Protein AF-X6M234-F1 (afdb_monomer_lite)

Organism: Reticulomyxa filosa (NCBI:txid46433)

Sequence (1064 aa):
NNNNNNNNNNNNNGEMLGEELMILQQQLEQQKEKCACVQQELAKERSRLEQVKWETSLNEQNLRNDVSLRDTKLEHLQSHVQQKEKETQELKEHLRSTEAKLGEAKAKYESLSQVNARVEVQLKHCEVQNESLQHCVEEQKMEIKSLRESIDTWKNKHETTAAHKYRASAQEELVRSLKTRNASLESKVEELQDKVATFKAEVARMQAEKDTLDDRFETLSQSTQSKLTQIERLQDMVNESHQRESSLQLKLNNAQMEMEKLRLLSTQWQDKCALLEHEWKESETKGQVLQRQINDSLKEKLLSTAKLDRWKLASATNKDKSKDKDKSEGQEMVISSQDLGRLKEQIQLLQNEKLGHEQELHRQREEIFSLIQQLSQKEMQQQQQQQQQQQQEEKEKEALKQQDAHRSSMLLPQKSHAVAAQIEELESEKLKLEKEKVKLAQDHTEMELKTEELKQQYQQLKKELSNVKTEKSKWEERSTRLKQESLKISDKVFESQQHIEQELTALRAEKNTIAQQLEDKTYELEEVKGNLERCEQESLSWKDKFEKARQQYEFENGQHDNTLRKFHELKSFSEDLKNKFDELTRLNALLQQELSKFGHTSSSLPLPLPLSSLSSLSSSTTTAMTTIAAATATTPLPLHSNNDREYSNKSASNSMGPTYFDFVNMKTQLERKVDTLQQEIQQIETEKQKLIQAMEQYKATNAELKGQCMQLKYSLSCLQSSDGAQKDSSHATRDASGENDPSFQHLSLKYNRLKMEYYQLKEESEFRKEKFAQCQKEYESLKWQHDASVQRTKEMELANMQLQQQLQASESRLLLLERELEKLSQDNNKMKLNANILSSDANLMQEQLKSDSNVILERQQKQLLEEVEHLKEELGTKEEQLQTFSQHGDELSKLNNQLTKDSQDLQLEQRRLHEQVLGLRDTLKSMEHENDQLSRQTKELTLQRDELKHNFDRLHRHFNLITNDNNSNNNNNKTDTATIEILQQSVEQHKEKIAKSQEIIDKLTEQAGELMPNGINCNLELSQMKRECEYLRYAQTNMEAQLALSHKKDVKTMIDALGLGDDN

pLDDT: mean 72.92, std 18.44, range [26.97, 93.81]

Foldseek 3Di:
DDDDDDDDDDDDDPPPVVVVVVVVVVVVVVVVVVVVVVVVVVVVVVVVVVVVVVVVVVVVVVVVVVVVVVVVVVVVVVVVVVVVVVVVVVVVVVVVVVVVVVVVVVVVVVVVVVVVVVVVVVVVVVVVVVVVVVVVVVVVVVVVVVVVVVVVVVVVVVVVPPDDDPPPPVVVVVVVVVVVVVVVVVVVVVVVVVVVVVVVVVVVVVVVVVVVVVVVVVVVVVVVVVVVVVVVVVVVVVVVVVVVVVVVVVVVVVVVVVVVVVVVVVVVVVVVVVVVVVVVVVVVVVVVVVVVVVVVVVVVVVVVVVVVVVVVVVVPDDDDDDDDDDDDDDDDPDDDPVVVVVVVVVVVVVVVVVVVVVVVVVVVVVVVVVVVVVVVVVVVVVVVVVVVVVVVVVVVVVVVCVVVVPDDDDDDDDDDDVPVVVVVVVVVVVVVVVVVVVVVVVVVVVVVVVVVVVVVVVVVVVVVVVVVVVVVVVVVVVVVVVVVVVVVVVVVVVVVVVVVVVVVVVVVVVVVVVVVVVVVVVVVVVVVVVVVVVVVVVVVVVVVVVVVVVVVVVVVVVVVVVVVVVVVVVVVVVVVVVVVVVVVVVVVVVVCVVVVPDDDDDDDDDDDDDDDDDDDDDDDDDDYDDDDDDDDDDDDDDDDDDDDDDDDDDDDDDDDPDDPVVVVVVVVVVVVVVVVVVVVVVVVVVVVVVVVVVVVVLVVVLVVLVVVLVVLVVVLVVLVVVVPPPPPDDDDDDDDDDDPPVVVVVSVVVSVVSVVVSVVSVVVSVVSVVVVVVVVVVVVVVVVVVVVVVVVVVVVVVVVVVVVVVVVVVVVVVVVVVVVVVVVVVVVVVVVVVVVVCVVCVVPCPPPPPPDPPPVVVVVVVVVVVVVVVVVVVVVVVVVVVVVVVVVVVVVVVVVVVVVVVVVVVVVVVVVVVVVVVVVVVVVVVVVVVVVVLVVVLVVLVVVLVVLVVVLVVLVVVLVVLVVVCVVDPDDDPVSVVVNVVSVVVSVVSVVVSVVSVVVSVVSVVVVVPSPDPDDPCVVVVVVVVVVVVVVVVVVVVVVVVVVVVVVVVVVVVCVVVVPDDDD

Structure (mmCIF, N/CA/C/O backbone):
data_AF-X6M234-F1
#
_entry.id   AF-X6M234-F1
#
loop_
_atom_site.group_PDB
_atom_site.id
_atom_site.type_symbol
_atom_site.label_atom_id
_atom_site.label_alt_id
_atom_site.label_comp_id
_atom_site.label_asym_id
_atom_site.label_entity_id
_atom_site.label_seq_id
_atom_site.pdbx_PDB_ins_code
_atom_site.Cartn_x
_atom_site.Cartn_y
_atom_site.Cartn_z
_atom_site.occupancy
_atom_site.B_iso_or_equiv
_atom_site.auth_seq_id
_atom_site.auth_comp_id
_atom_site.auth_asym_id
_atom_site.auth_atom_id
_atom_site.pdbx_PDB_model_num
ATOM 1 N N . ASN A 1 1 ? -86.645 -17.233 88.115 1.00 35.59 1 ASN A N 1
ATOM 2 C CA . ASN A 1 1 ? -88.038 -17.106 87.642 1.00 35.59 1 ASN A CA 1
ATOM 3 C C . ASN A 1 1 ? -88.839 -18.226 88.298 1.00 35.59 1 ASN A C 1
ATOM 5 O O . ASN A 1 1 ? -88.395 -19.353 88.160 1.00 35.59 1 ASN A O 1
ATOM 9 N N . ASN A 1 2 ? -89.929 -17.904 89.004 1.00 36.00 2 ASN A N 1
ATOM 10 C CA . ASN A 1 2 ? -90.922 -18.786 89.660 1.00 36.00 2 ASN A CA 1
ATOM 11 C C . ASN A 1 2 ? -90.513 -19.882 90.684 1.00 36.00 2 ASN A C 1
ATOM 13 O O . ASN A 1 2 ? -89.583 -20.646 90.483 1.00 36.00 2 ASN A O 1
ATOM 17 N N . ASN A 1 3 ? -91.373 -19.969 91.713 1.00 35.09 3 ASN A N 1
ATOM 18 C CA . ASN A 1 3 ? -91.705 -21.048 92.667 1.00 35.09 3 ASN A CA 1
ATOM 19 C C . ASN A 1 3 ? -90.590 -21.683 93.540 1.00 35.09 3 ASN A C 1
ATOM 21 O O . ASN A 1 3 ? -89.579 -22.128 93.020 1.00 35.09 3 ASN A O 1
ATOM 25 N N . ASN A 1 4 ? -90.653 -21.760 94.884 1.00 37.72 4 ASN A N 1
ATOM 26 C CA . ASN A 1 4 ? -91.739 -21.788 95.901 1.00 37.72 4 ASN A CA 1
ATOM 27 C C . ASN A 1 4 ? -92.481 -23.142 96.027 1.00 37.72 4 ASN A C 1
ATOM 29 O O . ASN A 1 4 ? -93.331 -23.424 95.186 1.00 37.72 4 ASN A O 1
ATOM 33 N N . ASN A 1 5 ? -92.251 -23.931 97.099 1.00 36.03 5 ASN A N 1
ATOM 34 C CA . ASN A 1 5 ? -93.086 -23.903 98.328 1.00 36.03 5 ASN A CA 1
ATOM 35 C C . ASN A 1 5 ? -92.742 -25.007 99.388 1.00 36.03 5 ASN A C 1
ATOM 37 O O . ASN A 1 5 ? -92.442 -26.138 99.028 1.00 36.03 5 ASN A O 1
ATOM 41 N N . ASN A 1 6 ? -92.967 -24.674 100.671 1.00 36.28 6 ASN A N 1
ATOM 42 C CA . ASN A 1 6 ? -93.452 -25.495 101.811 1.00 36.28 6 ASN A CA 1
ATOM 43 C C . ASN A 1 6 ? -92.600 -26.469 102.696 1.00 36.28 6 ASN A C 1
ATOM 45 O O . ASN A 1 6 ? -92.130 -27.509 102.253 1.00 36.28 6 ASN A O 1
ATOM 49 N N . ASN A 1 7 ? -92.719 -26.200 104.016 1.00 34.19 7 ASN A N 1
ATOM 50 C CA . ASN A 1 7 ? -92.876 -27.082 105.206 1.00 34.19 7 ASN A CA 1
ATOM 51 C C . ASN A 1 7 ? -91.711 -27.773 105.977 1.00 34.19 7 ASN A C 1
ATOM 53 O O . ASN A 1 7 ? -91.137 -28.760 105.536 1.00 34.19 7 ASN A O 1
ATOM 57 N N . ASN A 1 8 ? -91.528 -27.302 107.230 1.00 38.22 8 ASN A N 1
ATOM 58 C CA . ASN A 1 8 ? -91.499 -27.977 108.561 1.00 38.22 8 ASN A CA 1
ATOM 59 C C . ASN A 1 8 ? -91.423 -29.534 108.636 1.00 38.22 8 ASN A C 1
ATOM 61 O O . ASN A 1 8 ? -92.051 -30.222 107.841 1.00 38.22 8 ASN A O 1
ATOM 65 N N . ASN A 1 9 ? -90.828 -30.167 109.669 1.00 34.06 9 ASN A N 1
ATOM 66 C CA . ASN A 1 9 ? -90.819 -29.786 111.100 1.00 34.06 9 ASN A CA 1
ATOM 67 C C . ASN A 1 9 ? -89.723 -30.493 111.966 1.00 34.06 9 ASN A C 1
ATOM 69 O O . ASN A 1 9 ? -89.126 -31.464 111.521 1.00 34.06 9 ASN A O 1
ATOM 73 N N . ASN A 1 10 ? -89.614 -30.093 113.248 1.00 34.69 10 ASN A N 1
ATOM 74 C CA . ASN A 1 10 ? -89.006 -30.777 114.419 1.00 34.69 10 ASN A CA 1
ATOM 75 C C . ASN A 1 10 ? -87.466 -30.919 114.568 1.00 34.69 10 ASN A C 1
ATOM 77 O O . ASN A 1 10 ? -86.858 -31.876 114.109 1.00 34.69 10 ASN A O 1
ATOM 81 N N . ASN A 1 11 ? -86.903 -30.007 115.375 1.00 39.28 11 ASN A N 1
ATOM 82 C CA . ASN A 1 11 ? -86.114 -30.199 116.616 1.00 39.28 11 ASN A CA 1
ATOM 83 C C . ASN A 1 11 ? -85.282 -31.475 116.928 1.00 39.28 11 ASN A C 1
ATOM 85 O O . ASN A 1 11 ? -85.696 -32.606 116.706 1.00 39.28 11 ASN A O 1
ATOM 89 N N . ASN A 1 12 ? -84.233 -31.216 117.732 1.00 40.50 12 ASN A N 1
ATOM 90 C CA . ASN A 1 12 ? -83.402 -32.114 118.561 1.00 40.50 12 ASN A CA 1
ATOM 91 C C . ASN A 1 12 ? -82.253 -32.890 117.881 1.00 40.50 12 ASN A C 1
ATOM 93 O O . ASN A 1 12 ? -82.380 -34.074 117.592 1.00 40.50 12 ASN A O 1
ATOM 97 N N . ASN A 1 13 ? -81.080 -32.242 117.790 1.00 36.72 13 ASN A N 1
ATOM 98 C CA . ASN A 1 13 ? -79.794 -32.764 118.304 1.00 36.72 13 ASN A CA 1
ATOM 99 C C . ASN A 1 13 ? -78.713 -31.661 118.247 1.00 36.72 13 ASN A C 1
ATOM 101 O O . ASN A 1 13 ? -77.989 -31.520 117.266 1.00 36.72 13 ASN A O 1
ATOM 105 N N . GLY A 1 14 ? -78.641 -30.831 119.294 1.00 41.81 14 GLY A N 1
ATOM 106 C CA . GLY A 1 14 ? -77.923 -29.546 119.262 1.00 41.81 14 GLY A CA 1
ATOM 107 C C . GLY A 1 14 ? -76.393 -29.588 119.374 1.00 41.81 14 GLY A C 1
ATOM 108 O O . GLY A 1 14 ? -75.765 -28.571 119.107 1.00 41.81 14 GLY A O 1
ATOM 109 N N . GLU A 1 15 ? -75.791 -30.720 119.756 1.00 44.00 15 GLU A N 1
ATOM 110 C CA . GLU A 1 15 ? -74.361 -30.771 120.129 1.00 44.00 15 GLU A CA 1
ATOM 111 C C . GLU A 1 15 ? -73.478 -31.613 119.188 1.00 44.00 15 GLU A C 1
ATOM 113 O O . GLU A 1 15 ? -72.261 -31.486 119.245 1.00 44.00 15 GLU A O 1
ATOM 118 N N . MET A 1 16 ? -74.049 -32.392 118.257 1.00 46.22 16 MET A N 1
ATOM 119 C CA . MET A 1 16 ? -73.262 -33.093 117.217 1.00 46.22 16 MET A CA 1
ATOM 120 C C . MET A 1 16 ? -73.073 -32.249 115.941 1.00 46.22 16 MET A C 1
ATOM 122 O O . MET A 1 16 ? -72.098 -32.413 115.213 1.00 46.22 16 MET A O 1
ATOM 126 N N . LEU A 1 17 ? -73.966 -31.283 115.696 1.00 48.16 17 LEU A N 1
ATOM 127 C CA . LEU A 1 17 ? -73.905 -30.404 114.520 1.00 48.16 17 LEU A CA 1
ATOM 128 C C . LEU A 1 17 ? -72.755 -29.386 114.570 1.00 48.16 17 LEU A C 1
ATOM 130 O O . LEU A 1 17 ? -72.387 -28.852 113.530 1.00 48.16 17 LEU A O 1
ATOM 134 N N . GLY A 1 18 ? -72.182 -29.108 115.748 1.00 56.28 18 GLY A N 1
ATOM 135 C CA . GLY A 1 18 ? -71.065 -28.167 115.893 1.00 56.28 18 GLY A CA 1
ATOM 136 C C . GLY A 1 18 ? -69.770 -28.674 115.253 1.00 56.28 18 GLY A C 1
ATOM 137 O O . GLY A 1 18 ? -69.094 -27.920 114.555 1.00 56.28 18 GLY A O 1
ATOM 138 N N . GLU A 1 19 ? -69.452 -29.958 115.437 1.00 57.38 19 GLU A N 1
ATOM 139 C CA . GLU A 1 19 ? -68.281 -30.583 114.814 1.00 57.38 19 GLU A CA 1
ATOM 140 C C . GLU A 1 19 ? -68.506 -30.826 113.316 1.00 57.38 19 GLU A C 1
ATOM 142 O O . GLU A 1 19 ? -67.613 -30.530 112.524 1.00 57.38 19 GLU A O 1
ATOM 147 N N . GLU A 1 20 ? -69.707 -31.242 112.891 1.00 59.22 20 GLU A N 1
ATOM 148 C CA . GLU A 1 20 ? -70.028 -31.347 111.458 1.00 59.22 20 GLU A CA 1
ATOM 149 C C . GLU A 1 20 ? -69.948 -29.992 110.740 1.00 59.22 20 GLU A C 1
ATOM 151 O O . GLU A 1 20 ? -69.352 -29.920 109.667 1.00 59.22 20 GLU A O 1
ATOM 156 N N . LEU A 1 21 ? -70.457 -28.897 111.325 1.00 67.56 21 LEU A N 1
ATOM 157 C CA . LEU A 1 21 ? -70.290 -27.551 110.756 1.00 67.56 21 LEU A CA 1
ATOM 158 C C . LEU A 1 21 ? -68.820 -27.130 110.695 1.00 67.56 21 LEU A C 1
ATOM 160 O O . LEU A 1 21 ? -68.406 -26.548 109.696 1.00 67.56 21 LEU A O 1
ATOM 164 N N . MET A 1 22 ? -68.022 -27.442 111.719 1.00 71.94 22 MET A N 1
ATOM 165 C CA . MET A 1 22 ? -66.592 -27.124 111.732 1.00 71.94 22 MET A CA 1
ATOM 166 C C . MET A 1 22 ? -65.831 -27.898 110.645 1.00 71.94 22 MET A C 1
ATOM 168 O O . MET A 1 22 ? -65.032 -27.308 109.918 1.00 71.94 22 MET A O 1
ATOM 172 N N . ILE A 1 23 ? -66.127 -29.190 110.478 1.00 77.12 23 ILE A N 1
ATOM 173 C CA . ILE A 1 23 ? -65.548 -30.051 109.439 1.00 77.12 23 ILE A CA 1
ATOM 174 C C . ILE A 1 23 ? -65.997 -29.591 108.048 1.00 77.12 23 ILE A C 1
ATOM 176 O O . ILE A 1 23 ? -65.159 -29.440 107.161 1.00 77.12 23 ILE A O 1
ATOM 180 N N . LEU A 1 24 ? -67.286 -29.303 107.844 1.00 79.50 24 LEU A N 1
ATOM 181 C CA . LEU A 1 24 ? -67.813 -28.791 106.574 1.00 79.50 24 LEU A CA 1
ATOM 182 C C . LEU A 1 24 ? -67.243 -27.409 106.233 1.00 79.50 24 LEU A C 1
ATOM 184 O O . LEU A 1 24 ? -66.938 -27.152 105.072 1.00 79.50 24 LEU A O 1
ATOM 188 N N . GLN A 1 25 ? -67.040 -26.534 107.219 1.00 80.56 25 GLN A N 1
ATOM 189 C CA . GLN A 1 25 ? -66.426 -25.223 107.013 1.00 80.56 25 GLN A CA 1
ATOM 190 C C . GLN A 1 25 ? -64.920 -25.338 106.726 1.00 80.56 25 GLN A C 1
ATOM 192 O O . GLN A 1 25 ? -64.421 -24.643 105.844 1.00 80.56 25 GLN A O 1
ATOM 197 N N . GLN A 1 26 ? -64.203 -26.261 107.377 1.00 82.12 26 GLN A N 1
ATOM 198 C CA . GLN A 1 26 ? -62.803 -26.561 107.057 1.00 82.12 26 GLN A CA 1
ATOM 199 C C . GLN A 1 26 ? -62.659 -27.179 105.656 1.00 82.12 26 GLN A C 1
ATOM 201 O O . GLN A 1 26 ? -61.759 -26.803 104.906 1.00 82.12 26 GLN A O 1
ATOM 206 N N . GLN A 1 27 ? -63.563 -28.083 105.266 1.00 81.00 27 GLN A N 1
ATOM 207 C CA . GLN A 1 27 ? -63.629 -28.631 103.910 1.00 81.00 27 GLN A CA 1
ATOM 208 C C . GLN A 1 27 ? -63.963 -27.543 102.883 1.00 81.00 27 GLN A C 1
ATOM 210 O O . GLN A 1 27 ? -63.328 -27.493 101.832 1.00 81.00 27 GLN A O 1
ATOM 215 N N . LEU A 1 28 ? -64.906 -26.642 103.181 1.00 81.81 28 LEU A N 1
ATOM 216 C CA . LEU A 1 28 ? -65.250 -25.513 102.317 1.00 81.81 28 LEU A CA 1
ATOM 217 C C . LEU A 1 28 ? -64.051 -24.578 102.114 1.00 81.81 28 LEU A C 1
ATOM 219 O O . LEU A 1 28 ? -63.789 -24.176 100.981 1.00 81.81 28 LEU A O 1
ATOM 223 N N . GLU A 1 29 ? -63.292 -24.270 103.169 1.00 81.75 29 GLU A N 1
ATOM 224 C CA . GLU A 1 29 ? -62.091 -23.439 103.048 1.00 81.75 29 GLU A CA 1
ATOM 225 C C . GLU A 1 29 ? -60.986 -24.153 102.260 1.00 81.75 29 GLU A C 1
ATOM 227 O O . GLU A 1 29 ? -60.445 -23.562 101.330 1.00 81.75 29 GLU A O 1
ATOM 232 N N . GLN A 1 30 ? -60.745 -25.450 102.495 1.00 84.12 30 GLN A N 1
ATOM 233 C CA . GLN A 1 30 ? -59.840 -26.244 101.651 1.00 84.12 30 GLN A CA 1
ATOM 234 C C . GLN A 1 30 ? -60.283 -26.293 100.179 1.00 84.12 30 GLN A C 1
ATOM 236 O O . GLN A 1 30 ? -59.435 -26.344 99.290 1.00 84.12 30 GLN A O 1
ATOM 241 N N . GLN A 1 31 ? -61.588 -26.296 99.887 1.00 85.06 31 GLN A N 1
ATOM 242 C CA . GLN A 1 31 ? -62.088 -26.266 98.507 1.00 85.06 31 GLN A CA 1
ATOM 243 C C . GLN A 1 31 ? -61.960 -24.875 97.872 1.00 85.06 31 GLN A C 1
ATOM 245 O O . GLN A 1 31 ? -61.629 -24.790 96.690 1.00 85.06 31 GLN A O 1
ATOM 250 N N . LYS A 1 32 ? -62.136 -23.785 98.633 1.00 86.00 32 LYS A N 1
ATOM 251 C CA . LYS A 1 32 ? -61.796 -22.426 98.173 1.00 86.00 32 LYS A CA 1
ATOM 252 C C . LYS A 1 32 ? -60.301 -22.295 97.896 1.00 86.00 32 LYS A C 1
ATOM 254 O O . LYS A 1 32 ? -59.932 -21.747 96.866 1.00 86.00 32 LYS A O 1
ATOM 259 N N . GLU A 1 33 ? -59.453 -22.814 98.779 1.00 83.94 33 GLU A N 1
ATOM 260 C CA . GLU A 1 33 ? -57.994 -22.751 98.662 1.00 83.94 33 GLU A CA 1
ATOM 261 C C . GLU A 1 33 ? -57.505 -23.566 97.452 1.00 83.94 33 GLU A C 1
ATOM 263 O O . GLU A 1 33 ? -56.713 -23.072 96.649 1.00 83.94 33 GLU A O 1
ATOM 268 N N . LYS A 1 34 ? -58.090 -24.751 97.213 1.00 85.75 34 LYS A N 1
ATOM 269 C CA . LYS A 1 34 ? -57.913 -25.517 95.965 1.00 85.75 34 LYS A CA 1
ATOM 270 C C . LYS A 1 34 ? -58.414 -24.755 94.737 1.00 85.75 34 LYS A C 1
ATOM 272 O O . LYS A 1 34 ? -57.693 -24.701 93.746 1.00 85.75 34 LYS A O 1
ATOM 277 N N . CYS A 1 35 ? -59.593 -24.130 94.785 1.00 86.38 35 CYS A N 1
ATOM 278 C CA . CYS A 1 35 ? -60.096 -23.310 93.676 1.00 86.38 35 CYS A CA 1
ATOM 279 C C . CYS A 1 35 ? -59.192 -22.106 93.384 1.00 86.38 35 CYS A C 1
ATOM 281 O O . CYS A 1 35 ? -58.946 -21.817 92.219 1.00 86.38 35 CYS A O 1
ATOM 283 N N . ALA A 1 36 ? -58.665 -21.433 94.408 1.00 85.06 36 ALA A N 1
ATOM 284 C CA . ALA A 1 36 ? -57.730 -20.322 94.260 1.00 85.06 36 ALA A CA 1
ATOM 285 C C . ALA A 1 36 ? -56.387 -20.791 93.677 1.00 85.06 36 ALA A C 1
ATOM 287 O O . ALA A 1 36 ? -55.847 -20.139 92.786 1.00 85.06 36 ALA A O 1
ATOM 288 N N . CYS A 1 37 ? -55.880 -21.948 94.115 1.00 86.88 37 CYS A N 1
ATOM 289 C CA . CYS A 1 37 ? -54.669 -22.556 93.566 1.00 86.88 37 CYS A CA 1
ATOM 290 C C . CYS A 1 37 ? -54.855 -22.937 92.085 1.00 86.88 37 CYS A C 1
ATOM 292 O O . CYS A 1 37 ? -54.075 -22.503 91.240 1.00 86.88 37 CYS A O 1
ATOM 294 N N . VAL A 1 38 ? -55.953 -23.622 91.743 1.00 88.44 38 VAL A N 1
ATOM 295 C CA . VAL A 1 38 ? -56.313 -23.970 90.355 1.00 88.44 38 VAL A CA 1
ATOM 296 C C . VAL A 1 38 ? -56.544 -22.719 89.500 1.00 88.44 38 VAL A C 1
ATOM 298 O O . VAL A 1 38 ? -56.104 -22.679 88.356 1.00 88.44 38 VAL A O 1
ATOM 301 N N . GLN A 1 39 ? -57.169 -21.662 90.028 1.00 84.75 39 GLN A N 1
ATOM 302 C CA . GLN A 1 39 ? -57.281 -20.377 89.326 1.00 84.75 39 GLN A CA 1
ATOM 303 C C . GLN A 1 39 ? -55.912 -19.725 89.099 1.00 84.75 39 GLN A C 1
ATOM 305 O O . GLN A 1 39 ? -55.691 -19.149 88.035 1.00 84.75 39 GLN A O 1
ATOM 310 N N . GLN A 1 40 ? -54.978 -19.840 90.048 1.00 88.25 40 GLN A N 1
ATOM 311 C CA . GLN A 1 40 ? -53.618 -19.325 89.896 1.00 88.25 40 GLN A CA 1
ATOM 312 C C . GLN A 1 40 ? -52.807 -20.134 88.869 1.00 88.25 40 GLN A C 1
ATOM 314 O O . GLN A 1 40 ? -52.062 -19.544 88.092 1.00 88.25 40 GLN A O 1
ATOM 319 N N . GLU A 1 41 ? -52.952 -21.460 88.822 1.00 87.38 41 GLU A N 1
ATOM 320 C CA . GLU A 1 41 ? -52.350 -22.307 87.781 1.00 87.38 41 GLU A CA 1
ATOM 321 C C . GLU A 1 41 ? -52.951 -22.028 86.400 1.00 87.38 41 GLU A C 1
ATOM 323 O O . GLU A 1 41 ? -52.214 -21.830 85.438 1.00 87.38 41 GLU A O 1
ATOM 328 N N . LEU A 1 42 ? -54.276 -21.902 86.304 1.00 89.44 42 LEU A N 1
ATOM 329 C CA . LEU A 1 42 ? -54.971 -21.580 85.055 1.00 89.44 42 LEU A CA 1
ATOM 330 C C . LEU A 1 42 ? -54.618 -20.163 84.564 1.00 89.44 42 LEU A C 1
ATOM 332 O O . LEU A 1 42 ? -54.502 -19.943 83.360 1.00 89.44 42 LEU A O 1
ATOM 336 N N . ALA A 1 43 ? -54.367 -19.211 85.470 1.00 87.50 43 ALA A N 1
ATOM 337 C CA . ALA A 1 43 ? -53.812 -17.901 85.126 1.00 87.50 43 ALA A CA 1
ATOM 338 C C . ALA A 1 43 ? -52.357 -17.994 84.628 1.00 87.50 43 ALA A C 1
ATOM 340 O O . ALA A 1 43 ? -52.048 -17.426 83.581 1.00 87.50 43 ALA A O 1
ATOM 341 N N . LYS A 1 44 ? -51.482 -18.748 85.316 1.00 90.69 44 LYS A N 1
ATOM 342 C CA . LYS A 1 44 ? -50.088 -18.983 84.887 1.00 90.69 44 LYS A CA 1
ATOM 343 C C . LYS A 1 44 ? -50.029 -19.605 83.491 1.00 90.69 44 LYS A C 1
ATOM 345 O O . LYS A 1 44 ? -49.319 -19.091 82.633 1.00 90.69 44 LYS A O 1
ATOM 350 N N . GLU A 1 45 ? -50.801 -20.659 83.238 1.00 90.31 45 GLU A N 1
ATOM 351 C CA . GLU A 1 45 ? -50.813 -21.334 81.936 1.00 90.31 45 GLU A CA 1
ATOM 352 C C . GLU A 1 45 ? -51.525 -20.517 80.843 1.00 90.31 45 GLU A C 1
ATOM 354 O O . GLU A 1 45 ? -51.159 -20.628 79.677 1.00 90.31 45 GLU A O 1
ATOM 359 N N . ARG A 1 46 ? -52.447 -19.598 81.181 1.00 88.62 46 ARG A N 1
ATOM 360 C CA . ARG A 1 46 ? -52.917 -18.577 80.221 1.00 88.62 46 ARG A CA 1
ATOM 361 C C . ARG A 1 46 ? -51.799 -17.623 79.807 1.00 88.62 46 ARG A C 1
ATOM 363 O O . ARG A 1 46 ? -51.588 -17.452 78.611 1.00 88.62 46 ARG A O 1
ATOM 370 N N . SER A 1 47 ? -51.059 -17.049 80.759 1.00 89.75 47 SER A N 1
ATOM 371 C CA . SER A 1 47 ? -49.911 -16.185 80.446 1.00 89.75 47 SER A CA 1
ATOM 372 C C . SER A 1 47 ? -48.828 -16.935 79.666 1.00 89.75 47 SER A C 1
ATOM 374 O O . SER A 1 47 ? -48.263 -16.390 78.723 1.00 89.75 47 SER A O 1
ATOM 376 N N . ARG A 1 48 ? -48.586 -18.208 79.998 1.00 89.69 48 ARG A N 1
ATOM 377 C CA . ARG A 1 48 ? -47.645 -19.072 79.276 1.00 89.69 48 ARG A CA 1
ATOM 378 C C . ARG A 1 48 ? -48.100 -19.370 77.846 1.00 89.69 48 ARG A C 1
ATOM 380 O O . ARG A 1 48 ? -47.286 -19.333 76.930 1.00 89.69 48 ARG A O 1
ATOM 387 N N . LEU A 1 49 ? -49.394 -19.614 77.637 1.00 90.38 49 LEU A N 1
ATOM 388 C CA . LEU A 1 49 ? -49.975 -19.808 76.309 1.00 90.38 49 LEU A CA 1
ATOM 389 C C . LEU A 1 49 ? -49.909 -18.528 75.461 1.00 90.38 49 LEU A C 1
ATOM 391 O O . LEU A 1 49 ? -49.667 -18.613 74.260 1.00 90.38 49 LEU A O 1
ATOM 395 N N . GLU A 1 50 ? -50.106 -17.348 76.054 1.00 88.69 50 GLU A N 1
ATOM 396 C CA . GLU A 1 50 ? -49.935 -16.070 75.346 1.00 88.69 50 GLU A CA 1
ATOM 397 C C . GLU A 1 50 ? -48.468 -15.777 75.017 1.00 88.69 50 GLU A C 1
ATOM 399 O O . GLU A 1 50 ? -48.187 -15.370 73.890 1.00 88.69 50 GLU A O 1
ATOM 404 N N . GLN A 1 51 ? -47.530 -16.081 75.921 1.00 90.75 51 GLN A N 1
ATOM 405 C CA . GLN A 1 51 ? -46.095 -16.022 75.628 1.00 90.75 51 GLN A CA 1
ATOM 406 C C . GLN A 1 51 ? -45.734 -16.928 74.439 1.00 90.75 51 GLN A C 1
ATOM 408 O O . GLN A 1 51 ? -45.162 -16.447 73.464 1.00 90.75 51 GLN A O 1
ATOM 413 N N . VAL A 1 52 ? -46.140 -18.204 74.459 1.00 90.88 52 VAL A N 1
ATOM 414 C CA . VAL A 1 52 ? -45.869 -19.152 73.361 1.00 90.88 52 VAL A CA 1
ATOM 415 C C . VAL A 1 52 ? -46.508 -18.694 72.044 1.00 90.88 52 VAL A C 1
ATOM 417 O O . VAL A 1 52 ? -45.890 -18.824 70.988 1.00 90.88 52 VAL A O 1
ATOM 420 N N . LYS A 1 53 ? -47.716 -18.111 72.069 1.00 88.19 53 LYS A N 1
ATOM 421 C CA . LYS A 1 53 ? -48.333 -17.507 70.872 1.00 88.19 53 LYS A CA 1
ATOM 422 C C . LYS A 1 53 ? -47.516 -16.337 70.327 1.00 88.19 53 LYS A C 1
ATOM 424 O O . LYS A 1 53 ? -47.349 -16.242 69.115 1.00 88.19 53 LYS A O 1
ATOM 429 N N . TRP A 1 54 ? -47.016 -15.462 71.198 1.00 93.38 54 TRP A N 1
ATOM 430 C CA . TRP A 1 54 ? -46.209 -14.310 70.797 1.00 93.38 54 TRP A CA 1
ATOM 431 C C . TRP A 1 54 ? -44.853 -14.744 70.222 1.00 93.38 54 TRP A C 1
ATOM 433 O O . TRP A 1 54 ? -44.484 -14.306 69.137 1.00 93.38 54 TRP A O 1
ATOM 443 N N . GLU A 1 55 ? -44.170 -15.688 70.874 1.00 89.62 55 GLU A N 1
ATOM 444 C CA . GLU A 1 55 ? -42.930 -16.311 70.386 1.00 89.62 55 GLU A CA 1
ATOM 445 C C . GLU A 1 55 ? -43.133 -17.024 69.035 1.00 89.62 55 GLU A C 1
ATOM 447 O O . GLU A 1 55 ? -42.307 -16.893 68.130 1.00 89.62 55 GLU A O 1
ATOM 452 N N . THR A 1 56 ? -44.260 -17.725 68.858 1.00 89.94 56 THR A N 1
ATOM 453 C CA . THR A 1 56 ? -44.617 -18.373 67.581 1.00 89.94 56 THR A CA 1
ATOM 454 C C . THR A 1 56 ? -44.859 -17.333 66.486 1.00 89.94 56 THR A C 1
ATOM 456 O O . THR A 1 56 ? -44.273 -17.432 65.411 1.00 89.94 56 THR A O 1
ATOM 459 N N . SER A 1 57 ? -45.651 -16.293 66.769 1.00 91.19 57 SER A N 1
ATOM 460 C CA . SER A 1 57 ? -45.926 -15.208 65.819 1.00 91.19 57 SER A CA 1
ATOM 461 C C . SER A 1 57 ? -44.662 -14.435 65.432 1.00 91.19 57 SER A C 1
ATOM 463 O O . SER A 1 57 ? -44.537 -14.016 64.283 1.00 91.19 57 SER A O 1
ATOM 465 N N . LEU A 1 58 ? -43.718 -14.255 66.362 1.00 90.44 58 LEU A N 1
ATOM 466 C CA . LEU A 1 58 ? -42.428 -13.621 66.095 1.00 90.44 58 LEU A CA 1
ATOM 467 C C . LEU A 1 58 ? -41.546 -14.503 65.199 1.00 90.44 58 LEU A C 1
ATOM 469 O O . LEU A 1 58 ? -40.942 -14.001 64.254 1.00 90.44 58 LEU A O 1
ATOM 473 N N . ASN A 1 59 ? -41.513 -15.819 65.435 1.00 90.56 59 ASN A N 1
ATOM 474 C CA . ASN A 1 59 ? -40.809 -16.759 64.560 1.00 90.56 59 ASN A CA 1
ATOM 475 C C . ASN A 1 59 ? -41.432 -16.842 63.158 1.00 90.56 59 ASN A C 1
ATOM 477 O O . ASN A 1 59 ? -40.692 -16.871 62.177 1.00 90.56 59 ASN A O 1
ATOM 481 N N . GLU A 1 60 ? -42.762 -16.819 63.028 1.00 89.88 60 GLU A N 1
ATOM 482 C CA . GLU A 1 60 ? -43.425 -16.731 61.719 1.00 89.88 60 GLU A CA 1
ATOM 483 C C . GLU A 1 60 ? -43.093 -15.421 60.990 1.00 89.88 60 GLU A C 1
ATOM 485 O O . GLU A 1 60 ? -42.813 -15.444 59.791 1.00 89.88 60 GLU A O 1
ATOM 490 N N . GLN A 1 61 ? -43.071 -14.287 61.700 1.00 88.69 61 GLN A N 1
ATOM 491 C CA . GLN A 1 61 ? -42.670 -12.996 61.135 1.00 88.69 61 GLN A CA 1
ATOM 492 C C . GLN A 1 61 ? -41.211 -13.032 60.651 1.00 88.69 61 GLN A C 1
ATOM 494 O O . GLN A 1 61 ? -40.919 -12.618 59.529 1.00 88.69 61 GLN A O 1
ATOM 499 N N . ASN A 1 62 ? -40.303 -13.586 61.460 1.00 88.88 62 ASN A N 1
ATOM 500 C CA . ASN A 1 62 ? -38.895 -13.744 61.104 1.00 88.88 62 ASN A CA 1
ATOM 501 C C . ASN A 1 62 ? -38.720 -14.653 59.881 1.00 88.88 62 ASN A C 1
ATOM 503 O O . ASN A 1 62 ? -38.001 -14.280 58.961 1.00 88.88 62 ASN A O 1
ATOM 507 N N . LEU A 1 63 ? -39.422 -15.790 59.812 1.00 91.44 63 LEU A N 1
ATOM 508 C CA . LEU A 1 63 ? -39.385 -16.693 58.655 1.00 91.44 63 LEU A CA 1
ATOM 509 C C . LEU A 1 63 ? -39.931 -16.038 57.376 1.00 91.44 63 LEU A C 1
ATOM 511 O O . LEU A 1 63 ? -39.356 -16.239 56.310 1.00 91.44 63 LEU A O 1
ATOM 515 N N . ARG A 1 64 ? -40.988 -15.218 57.464 1.00 89.06 64 ARG A N 1
ATOM 516 C CA . ARG A 1 64 ? -41.492 -14.426 56.322 1.00 89.06 64 ARG A CA 1
ATOM 517 C C . ARG A 1 64 ? -40.455 -13.415 55.829 1.00 89.06 64 ARG A C 1
ATOM 519 O O . ARG A 1 64 ? -40.254 -13.299 54.622 1.00 89.06 64 ARG A O 1
ATOM 526 N N . ASN A 1 65 ? -39.775 -12.725 56.745 1.00 89.44 65 ASN A N 1
ATOM 527 C CA . ASN A 1 65 ? -38.694 -11.796 56.406 1.00 89.44 65 ASN A CA 1
ATOM 528 C C . ASN A 1 65 ? -37.515 -12.532 55.742 1.00 89.44 65 ASN A C 1
ATOM 530 O O . ASN A 1 65 ? -36.984 -12.067 54.738 1.00 89.44 65 ASN A O 1
ATOM 534 N N . ASP A 1 66 ? -37.146 -13.705 56.263 1.00 87.81 66 ASP A N 1
ATOM 535 C CA . ASP A 1 66 ? -36.058 -14.543 55.746 1.00 87.81 66 ASP A CA 1
ATOM 536 C C . ASP A 1 66 ? -36.356 -15.125 54.354 1.00 87.81 66 ASP A C 1
ATOM 538 O O . ASP A 1 66 ? -35.439 -15.288 53.551 1.00 87.81 66 ASP A O 1
ATOM 542 N N . VAL A 1 67 ? -37.626 -15.429 54.057 1.00 89.56 67 VAL A N 1
ATOM 543 C CA . VAL A 1 67 ? -38.092 -15.829 52.718 1.00 89.56 67 VAL A CA 1
ATOM 544 C C . VAL A 1 67 ? -38.051 -14.635 51.762 1.00 89.56 67 VAL A C 1
ATOM 546 O O . VAL A 1 67 ? -37.362 -14.710 50.751 1.00 89.56 67 VAL A O 1
ATOM 549 N N . SER A 1 68 ? -38.641 -13.494 52.132 1.00 89.06 68 SER A N 1
ATOM 550 C CA . SER A 1 68 ? -38.615 -12.265 51.317 1.00 89.06 68 SER A CA 1
ATOM 551 C C . SER A 1 68 ? -37.185 -11.797 50.979 1.00 89.06 68 SER A C 1
ATOM 553 O O . SER A 1 68 ? -36.892 -11.398 49.850 1.00 89.06 68 SER A O 1
ATOM 555 N N . LEU A 1 69 ? -36.242 -11.937 51.920 1.00 90.06 69 LEU A N 1
ATOM 556 C CA . LEU A 1 69 ? -34.817 -11.646 51.709 1.00 90.06 69 LEU A CA 1
ATOM 557 C C . LEU A 1 69 ? -34.121 -12.642 50.756 1.00 90.06 69 LEU A C 1
ATOM 559 O O . LEU A 1 69 ? -33.105 -12.310 50.144 1.00 90.06 69 LEU A O 1
ATOM 563 N N . ARG A 1 70 ? -34.631 -13.873 50.627 1.00 89.94 70 ARG A N 1
ATOM 564 C CA . ARG A 1 70 ? -34.139 -14.863 49.652 1.00 89.94 70 ARG A CA 1
ATOM 565 C C . ARG A 1 70 ? -34.752 -14.631 48.277 1.00 89.94 70 ARG A C 1
ATOM 567 O O . ARG A 1 70 ? -34.016 -14.715 47.300 1.00 89.94 70 ARG A O 1
ATOM 574 N N . ASP A 1 71 ? -36.034 -14.288 48.213 1.00 87.31 71 ASP A N 1
ATOM 575 C CA . ASP A 1 71 ? -36.753 -14.024 46.965 1.00 87.31 71 ASP A CA 1
ATOM 576 C C . ASP A 1 71 ? -36.184 -12.780 46.264 1.00 87.31 71 ASP A C 1
ATOM 578 O O . ASP A 1 71 ? -35.715 -12.874 45.133 1.00 87.31 71 ASP A O 1
ATOM 582 N N . THR A 1 72 ? -36.050 -11.656 46.977 1.00 88.44 72 THR A N 1
ATOM 583 C CA . THR A 1 72 ? -35.383 -10.440 46.458 1.00 88.44 72 THR A CA 1
ATOM 584 C C . THR A 1 72 ? -33.924 -10.682 46.045 1.00 88.44 72 THR A C 1
ATOM 586 O O . THR A 1 72 ? -33.438 -10.121 45.060 1.00 88.44 72 THR A O 1
ATOM 589 N N . LYS A 1 73 ? -33.203 -11.570 46.746 1.00 90.62 73 LYS A N 1
ATOM 590 C CA . LYS A 1 73 ? -31.848 -11.982 46.349 1.00 90.62 73 LYS A CA 1
ATOM 591 C C . LYS A 1 73 ? -31.845 -12.862 45.093 1.00 90.62 73 LYS A C 1
ATOM 593 O O . LYS A 1 73 ? -30.908 -12.759 44.302 1.00 90.62 73 LYS A O 1
ATOM 598 N N . LEU A 1 74 ? -32.855 -13.709 44.895 1.00 88.19 74 LEU A N 1
ATOM 599 C CA . LEU A 1 74 ? -33.036 -14.492 43.670 1.00 88.19 74 LEU A CA 1
ATOM 600 C C . LEU A 1 74 ? -33.378 -13.584 42.484 1.00 88.19 74 LEU A C 1
ATOM 602 O O . LEU A 1 74 ? -32.750 -13.729 41.440 1.00 88.19 74 LEU A O 1
ATOM 606 N N . GLU A 1 75 ? -34.267 -12.604 42.656 1.00 88.12 75 GLU A N 1
ATOM 607 C CA . GLU A 1 75 ? -34.587 -11.595 41.635 1.00 88.12 75 GLU A CA 1
ATOM 608 C C . GLU A 1 75 ? -33.345 -10.793 41.217 1.00 88.12 75 GLU A C 1
ATOM 610 O O . GLU A 1 75 ? -33.064 -10.653 40.025 1.00 88.12 75 GLU A O 1
ATOM 615 N N . HIS A 1 76 ? -32.537 -10.330 42.180 1.00 89.19 76 HIS A N 1
ATOM 616 C CA . HIS A 1 76 ? -31.289 -9.626 41.877 1.00 89.19 76 HIS A CA 1
ATOM 617 C C . HIS A 1 76 ? -30.272 -10.519 41.141 1.00 89.19 76 HIS A C 1
ATOM 619 O O . HIS A 1 76 ? -29.664 -10.082 40.162 1.00 89.19 76 HIS A O 1
ATOM 625 N N . LEU A 1 77 ? -30.113 -11.782 41.556 1.00 89.69 77 LEU A N 1
ATOM 626 C CA . LEU A 1 77 ? -29.246 -12.740 40.861 1.00 89.69 77 LEU A CA 1
ATOM 627 C C . LEU A 1 77 ? -29.755 -13.057 39.447 1.00 89.69 77 LEU A C 1
ATOM 629 O O . LEU A 1 77 ? -28.949 -13.139 38.523 1.00 89.69 77 LEU A O 1
ATOM 633 N N . GLN A 1 78 ? -31.069 -13.185 39.254 1.00 91.00 78 GLN A N 1
ATOM 634 C CA . GLN A 1 78 ? -31.693 -13.411 37.949 1.00 91.00 78 GLN A CA 1
ATOM 635 C C . GLN A 1 78 ? -31.489 -12.212 37.014 1.00 91.00 78 GLN A C 1
ATOM 637 O O . GLN A 1 78 ? -31.082 -12.396 35.869 1.00 91.00 78 GLN A O 1
ATOM 642 N N . SER A 1 79 ? -31.681 -10.990 37.517 1.00 89.12 79 SER A N 1
ATOM 643 C CA . SER A 1 79 ? -31.373 -9.746 36.801 1.00 89.12 79 SER A CA 1
ATOM 644 C C . SER A 1 79 ? -29.890 -9.673 36.402 1.00 89.12 79 SER A C 1
ATOM 646 O O . SER A 1 79 ? -29.565 -9.376 35.251 1.00 89.12 79 SER A O 1
ATOM 648 N N . HIS A 1 80 ? -28.974 -10.039 37.307 1.00 88.69 80 HIS A N 1
ATOM 649 C CA . HIS A 1 80 ? -27.542 -10.070 37.004 1.00 88.69 80 HIS A CA 1
ATOM 650 C C . HIS A 1 80 ? -27.172 -11.140 35.961 1.00 88.69 80 HIS A C 1
ATOM 652 O O . HIS A 1 80 ? -26.328 -10.887 35.101 1.00 88.69 80 HIS A O 1
ATOM 658 N N . VAL A 1 81 ? -27.824 -12.310 35.982 1.00 89.69 81 VAL A N 1
ATOM 659 C CA . VAL A 1 81 ? -27.664 -13.343 34.942 1.00 89.69 81 VAL A CA 1
ATOM 660 C C . VAL A 1 81 ? -28.153 -12.829 33.588 1.00 89.69 81 VAL A C 1
ATOM 662 O O . VAL A 1 81 ? -27.395 -12.908 32.627 1.00 89.69 81 VAL A O 1
ATOM 665 N N . GLN A 1 82 ? -29.342 -12.223 33.509 1.00 89.00 82 GLN A N 1
ATOM 666 C CA . GLN A 1 82 ? -29.877 -11.656 32.262 1.00 89.00 82 GLN A CA 1
ATOM 667 C C . GLN A 1 82 ? -28.962 -10.567 31.676 1.00 89.00 82 GLN A C 1
ATOM 669 O O . GLN A 1 82 ? -28.695 -10.552 30.474 1.00 89.00 82 GLN A O 1
ATOM 674 N N . GLN A 1 83 ? -28.407 -9.696 32.524 1.00 89.88 83 GLN A N 1
ATOM 675 C CA . GLN A 1 83 ? -27.415 -8.702 32.109 1.00 89.88 83 GLN A CA 1
ATOM 676 C C . GLN A 1 83 ? -26.131 -9.363 31.567 1.00 89.88 83 GLN A C 1
ATOM 678 O O . GLN A 1 83 ? -25.606 -8.943 30.536 1.00 89.88 83 GLN A O 1
ATOM 683 N N . LYS A 1 84 ? -25.644 -10.439 32.199 1.00 89.94 84 LYS A N 1
ATOM 684 C CA . LYS A 1 84 ? -24.472 -11.192 31.715 1.00 89.94 84 LYS A CA 1
ATOM 685 C C . LYS A 1 84 ? -24.755 -11.988 30.439 1.00 89.94 84 LYS A C 1
ATOM 687 O O . LYS A 1 84 ? -23.854 -12.134 29.611 1.00 89.94 84 LYS A O 1
ATOM 692 N N . GLU A 1 85 ? -25.982 -12.457 30.228 1.00 89.25 85 GLU A N 1
ATOM 693 C CA . GLU A 1 85 ? -26.422 -13.043 28.957 1.00 89.25 85 GLU A CA 1
ATOM 694 C C . GLU A 1 85 ? -26.433 -11.995 27.835 1.00 89.25 85 GLU A C 1
ATOM 696 O O . GLU A 1 85 ? -25.897 -12.270 26.759 1.00 89.25 85 GLU A O 1
ATOM 701 N N . LYS A 1 86 ? -26.930 -10.776 28.106 1.00 89.69 86 LYS A N 1
ATOM 702 C CA . LYS A 1 86 ? -26.900 -9.642 27.165 1.00 89.69 86 LYS A CA 1
ATOM 703 C C . LYS A 1 86 ? -25.469 -9.271 26.762 1.00 89.69 86 LYS A C 1
ATOM 705 O O . LYS A 1 86 ? -25.159 -9.297 25.574 1.00 89.69 86 LYS A O 1
ATOM 710 N N . GLU A 1 87 ? -24.579 -9.039 27.731 1.00 88.00 87 GLU A N 1
ATOM 711 C CA . GLU A 1 87 ? -23.149 -8.774 27.478 1.00 88.00 87 GLU A CA 1
ATOM 712 C C . GLU A 1 87 ? -22.499 -9.902 26.654 1.00 88.00 87 GLU A C 1
ATOM 714 O O . GLU A 1 87 ? -21.749 -9.664 25.707 1.00 88.00 87 GLU A O 1
ATOM 719 N N . THR A 1 88 ? -22.823 -11.160 26.973 1.00 89.06 88 THR A N 1
ATOM 720 C CA . THR A 1 88 ? -22.322 -12.333 26.239 1.00 89.06 88 THR A CA 1
ATOM 721 C C . THR A 1 88 ? -22.859 -12.392 24.803 1.00 89.06 88 THR A C 1
ATOM 723 O O . THR A 1 88 ? -22.195 -12.939 23.920 1.00 89.06 88 THR A O 1
ATOM 726 N N . GLN A 1 89 ? -24.053 -11.858 24.539 1.00 88.06 89 GLN A N 1
ATOM 727 C CA . GLN A 1 89 ? -24.637 -11.780 23.201 1.00 88.06 89 GLN A CA 1
ATOM 728 C C . GLN A 1 89 ? -24.032 -10.632 22.381 1.00 88.06 89 GLN A C 1
ATOM 730 O O . GLN A 1 89 ? -23.644 -10.859 21.237 1.00 88.06 89 GLN A O 1
ATOM 735 N N . GLU A 1 90 ? -23.835 -9.458 22.982 1.00 89.88 90 GLU A N 1
ATOM 736 C CA . GLU A 1 90 ? -23.122 -8.319 22.381 1.00 89.88 90 GLU A CA 1
ATOM 737 C C . GLU A 1 90 ? -21.683 -8.702 21.989 1.00 89.88 90 GLU A C 1
ATOM 739 O O . GLU A 1 90 ? -21.250 -8.464 20.859 1.00 89.88 90 GLU A O 1
ATOM 744 N N . LEU A 1 91 ? -20.963 -9.411 22.867 1.00 89.94 91 LEU A N 1
ATOM 745 C CA . LEU A 1 91 ? -19.624 -9.936 22.572 1.00 89.94 91 LEU A CA 1
ATOM 746 C C . LEU A 1 91 ? -19.615 -10.958 21.418 1.00 89.94 91 LEU A C 1
ATOM 748 O O . LEU A 1 91 ? -18.676 -10.966 20.619 1.00 89.94 91 LEU A O 1
ATOM 752 N N . LYS A 1 92 ? -20.656 -11.793 21.273 1.00 89.88 92 LYS A N 1
ATOM 753 C CA . LYS A 1 92 ? -20.807 -12.701 20.113 1.00 89.88 92 LYS A CA 1
ATOM 754 C C . LYS A 1 92 ? -21.087 -11.939 18.815 1.00 89.88 92 LYS A C 1
ATOM 756 O O . LYS A 1 92 ? -20.622 -12.363 17.757 1.00 89.88 92 LYS A O 1
ATOM 761 N N . GLU A 1 93 ? -21.828 -10.835 18.881 1.00 89.00 93 GLU A N 1
ATOM 762 C CA . GLU A 1 93 ? -22.100 -9.954 17.739 1.00 89.00 93 GLU A CA 1
ATOM 763 C C . GLU A 1 93 ? -20.814 -9.254 17.267 1.00 89.00 93 GLU A C 1
ATOM 765 O O . GLU A 1 93 ? -20.474 -9.292 16.081 1.00 89.00 93 GLU A O 1
ATOM 770 N N . HIS A 1 94 ? -20.026 -8.717 18.205 1.00 89.06 94 HIS A N 1
ATOM 771 C CA . HIS A 1 94 ? -18.702 -8.157 17.924 1.00 89.06 94 HIS A CA 1
ATOM 772 C C . HIS A 1 94 ? -17.714 -9.200 17.379 1.00 89.06 94 HIS A C 1
ATOM 774 O O . HIS A 1 94 ? -16.948 -8.890 16.458 1.00 89.06 94 HIS A O 1
ATOM 780 N N . LEU A 1 95 ? -17.746 -10.442 17.878 1.00 88.31 95 LEU A N 1
ATOM 781 C CA . LEU A 1 95 ? -16.928 -11.529 17.335 1.00 88.31 95 LEU A CA 1
ATOM 782 C C . LEU A 1 95 ? -17.304 -11.824 15.874 1.00 88.31 95 LEU A C 1
ATOM 784 O O . LEU A 1 95 ? -16.440 -11.748 15.007 1.00 88.31 95 LEU A O 1
ATOM 788 N N . ARG A 1 96 ? -18.593 -12.019 15.563 1.00 90.56 96 ARG A N 1
ATOM 789 C CA . ARG A 1 96 ? -19.057 -12.212 14.174 1.00 90.56 96 ARG A CA 1
ATOM 790 C C . ARG A 1 96 ? -18.686 -11.037 13.258 1.00 90.56 96 ARG A C 1
ATOM 792 O O . ARG A 1 96 ? -18.278 -11.254 12.118 1.00 90.56 96 ARG A O 1
ATOM 799 N N . SER A 1 97 ? -18.758 -9.797 13.751 1.00 92.88 97 SER A N 1
ATOM 800 C CA . SER A 1 97 ? -18.344 -8.602 12.995 1.00 92.88 97 SER A CA 1
ATOM 801 C C . SER A 1 97 ? -16.836 -8.571 12.703 1.00 92.88 97 SER A C 1
ATOM 803 O O . SER A 1 97 ? -16.420 -8.190 11.607 1.00 92.88 97 SER A O 1
ATOM 805 N N . THR A 1 98 ? -15.999 -8.986 13.657 1.00 86.62 98 THR A N 1
ATOM 806 C CA . THR A 1 98 ? -14.537 -9.030 13.473 1.00 86.62 98 THR A CA 1
ATOM 807 C C . THR A 1 98 ? -14.092 -10.218 12.618 1.00 86.62 98 THR A C 1
ATOM 809 O O . THR A 1 98 ? -13.212 -10.050 11.775 1.00 86.62 98 THR A O 1
ATOM 812 N N . GLU A 1 99 ? -14.754 -11.372 12.726 1.00 85.81 99 GLU A N 1
ATOM 813 C CA . GLU A 1 99 ? -14.562 -12.516 11.825 1.00 85.81 99 GLU A CA 1
ATOM 814 C C . GLU A 1 99 ? -14.929 -12.172 10.372 1.00 85.81 99 GLU A C 1
ATOM 816 O O . GLU A 1 99 ? -14.167 -12.493 9.457 1.00 85.81 99 GLU A O 1
ATOM 821 N N . ALA A 1 100 ? -16.039 -11.457 10.146 1.00 87.50 100 ALA A N 1
ATOM 822 C CA . ALA A 1 100 ? -16.439 -10.998 8.814 1.00 87.50 100 ALA A CA 1
ATOM 823 C C . ALA A 1 100 ? -15.401 -10.042 8.195 1.00 87.50 100 ALA A C 1
ATOM 825 O O . ALA A 1 100 ? -14.955 -10.259 7.066 1.00 87.50 100 ALA A O 1
ATOM 826 N N . LYS A 1 101 ? -14.941 -9.038 8.958 1.00 90.06 101 LYS A N 1
ATOM 827 C CA . LYS A 1 101 ? -13.882 -8.101 8.533 1.00 90.06 101 LYS A CA 1
ATOM 828 C C . LYS A 1 101 ? -12.551 -8.811 8.257 1.00 90.06 101 LYS A C 1
ATOM 830 O O . LYS A 1 101 ? -11.851 -8.457 7.312 1.00 90.06 101 LYS A O 1
ATOM 835 N N . LEU A 1 102 ? -12.211 -9.843 9.033 1.00 89.50 102 LEU A N 1
ATOM 836 C CA . LEU A 1 102 ? -11.034 -10.683 8.788 1.00 89.50 102 LEU A CA 1
ATOM 837 C C . LEU A 1 102 ? -11.176 -11.521 7.504 1.00 89.50 102 LEU A C 1
ATOM 839 O O . LEU A 1 102 ? -10.189 -11.724 6.798 1.00 89.50 102 LEU A O 1
ATOM 843 N N . GLY A 1 103 ? -12.385 -11.989 7.180 1.00 87.56 103 GLY A N 1
ATOM 844 C CA . GLY A 1 103 ? -12.690 -12.643 5.905 1.00 87.56 103 GLY A CA 1
ATOM 845 C C . GLY A 1 103 ? -12.512 -11.702 4.709 1.00 87.56 103 GLY A C 1
ATOM 846 O O . GLY A 1 103 ? -11.825 -12.049 3.750 1.00 87.56 103 GLY A O 1
ATOM 847 N N . GLU A 1 104 ? -13.050 -10.485 4.801 1.00 88.06 104 GLU A N 1
ATOM 848 C CA . GLU A 1 104 ? -12.899 -9.445 3.776 1.00 88.06 104 GLU A CA 1
ATOM 849 C C . GLU A 1 104 ? -11.425 -9.042 3.576 1.00 88.06 104 GLU A C 1
ATOM 851 O O . GLU A 1 104 ? -10.946 -8.947 2.445 1.00 88.06 104 GLU A O 1
ATOM 856 N N . ALA A 1 105 ? -10.671 -8.868 4.667 1.00 85.56 105 ALA A N 1
ATOM 857 C CA . ALA A 1 105 ? -9.242 -8.560 4.618 1.00 85.56 105 ALA A CA 1
ATOM 858 C C . ALA A 1 105 ? -8.423 -9.675 3.941 1.00 85.56 105 ALA A C 1
ATOM 860 O O . ALA A 1 105 ? -7.528 -9.380 3.148 1.00 85.56 105 ALA A O 1
ATOM 861 N N . LYS A 1 106 ? -8.755 -10.950 4.193 1.00 88.25 106 LYS A N 1
ATOM 862 C CA . LYS A 1 106 ? -8.131 -12.096 3.508 1.00 88.25 106 LYS A CA 1
ATOM 863 C C . LYS A 1 106 ? -8.438 -12.104 2.012 1.00 88.25 106 LYS A C 1
ATOM 865 O O . LYS A 1 106 ? -7.509 -12.244 1.225 1.00 88.25 106 LYS A O 1
ATOM 870 N N . ALA A 1 107 ? -9.691 -11.873 1.617 1.00 88.00 107 ALA A N 1
ATOM 871 C CA . ALA A 1 107 ? -10.068 -11.792 0.204 1.00 88.00 107 ALA A CA 1
ATOM 872 C C . ALA A 1 107 ? -9.326 -10.656 -0.532 1.00 88.00 107 ALA A C 1
ATOM 874 O O . ALA A 1 107 ? -8.849 -10.847 -1.650 1.00 88.00 107 ALA A O 1
ATOM 875 N N . LYS A 1 108 ? -9.150 -9.494 0.115 1.00 89.94 108 LYS A N 1
ATOM 876 C CA . LYS A 1 108 ? -8.346 -8.382 -0.427 1.00 89.94 108 LYS A CA 1
ATOM 877 C C . LYS A 1 108 ? -6.862 -8.737 -0.546 1.00 89.94 108 LYS A C 1
ATOM 879 O O . LYS A 1 108 ? -6.261 -8.446 -1.576 1.00 89.94 108 LYS A O 1
ATOM 884 N N . TYR A 1 109 ? -6.279 -9.396 0.458 1.00 90.56 109 TYR A N 1
ATOM 885 C CA . TYR A 1 109 ? -4.890 -9.868 0.406 1.00 90.56 109 TYR A CA 1
ATOM 886 C C . TYR A 1 109 ? -4.666 -10.896 -0.716 1.00 90.56 109 TYR A C 1
ATOM 888 O O . TYR A 1 109 ? -3.708 -10.784 -1.475 1.00 90.56 109 TYR A O 1
ATOM 896 N N . GLU A 1 110 ? -5.576 -11.856 -0.874 1.00 87.44 110 GLU A N 1
ATOM 897 C CA . GLU A 1 110 ? -5.499 -12.884 -1.916 1.00 87.44 110 GLU A CA 1
ATOM 898 C C . GLU A 1 110 ? -5.687 -12.285 -3.322 1.00 87.44 110 GLU A C 1
ATOM 900 O O . GLU A 1 110 ? -4.951 -12.630 -4.247 1.00 87.44 110 GLU A O 1
ATOM 905 N N . SER A 1 111 ? -6.571 -11.290 -3.473 1.00 90.38 111 SER A N 1
ATOM 906 C CA . SER A 1 111 ? -6.688 -10.503 -4.708 1.00 90.38 111 SER A CA 1
ATOM 907 C C . SER A 1 111 ? -5.416 -9.704 -5.022 1.00 90.38 111 SER A C 1
ATOM 909 O O . SER A 1 111 ? -5.008 -9.652 -6.181 1.00 90.38 111 SER A O 1
ATOM 911 N N . LEU A 1 112 ? -4.771 -9.091 -4.022 1.00 86.75 112 LEU A N 1
ATOM 912 C CA . LEU A 1 112 ? -3.499 -8.377 -4.206 1.00 86.75 112 LEU A CA 1
ATOM 913 C C . LEU A 1 112 ? -2.358 -9.334 -4.573 1.00 86.75 112 LEU A C 1
ATOM 915 O O . LEU A 1 112 ? -1.564 -9.019 -5.455 1.00 86.75 112 LEU A O 1
ATOM 919 N N . SER A 1 113 ? -2.314 -10.525 -3.970 1.00 88.62 113 SER A N 1
ATOM 920 C CA . SER A 1 113 ? -1.358 -11.581 -4.322 1.00 88.62 113 SER A CA 1
ATOM 921 C C . SER A 1 113 ? -1.519 -12.030 -5.782 1.00 88.62 113 SER A C 1
ATOM 923 O O . SER A 1 113 ? -0.528 -12.113 -6.509 1.00 88.62 113 SER A O 1
ATOM 925 N N . GLN A 1 114 ? -2.757 -12.215 -6.259 1.00 87.31 114 GLN A N 1
ATOM 926 C CA . GLN A 1 114 ? -3.025 -12.520 -7.671 1.00 87.31 114 GLN A CA 1
ATOM 927 C C . GLN A 1 114 ? -2.632 -11.379 -8.621 1.00 87.31 114 GLN A C 1
ATOM 929 O O . GLN A 1 114 ? -2.146 -11.651 -9.719 1.00 87.31 114 GLN A O 1
ATOM 934 N N . VAL A 1 115 ? -2.823 -10.113 -8.231 1.00 87.50 115 VAL A N 1
ATOM 935 C CA . VAL A 1 115 ? -2.362 -8.960 -9.026 1.00 87.50 115 VAL A CA 1
ATOM 936 C C . VAL A 1 115 ? -0.835 -8.923 -9.084 1.00 87.50 115 VAL A C 1
ATOM 938 O O . VAL A 1 115 ? -0.283 -8.805 -10.175 1.00 87.50 115 VAL A O 1
ATOM 941 N N . ASN A 1 116 ? -0.148 -9.111 -7.955 1.00 88.19 116 ASN A N 1
ATOM 942 C CA . ASN A 1 116 ? 1.314 -9.129 -7.903 1.00 88.19 116 ASN A CA 1
ATOM 943 C C . ASN A 1 116 ? 1.903 -10.245 -8.786 1.00 88.19 116 ASN A C 1
ATOM 945 O O . ASN A 1 116 ? 2.781 -9.981 -9.600 1.00 88.19 116 ASN A O 1
ATOM 949 N N . ALA A 1 117 ? 1.344 -11.459 -8.729 1.00 86.75 117 ALA A N 1
ATOM 950 C CA . ALA A 1 117 ? 1.755 -12.567 -9.595 1.00 86.75 117 ALA A CA 1
ATOM 951 C C . ALA A 1 117 ? 1.554 -12.273 -11.099 1.00 86.75 117 ALA A C 1
ATOM 953 O O . ALA A 1 117 ? 2.355 -12.705 -11.927 1.00 86.75 117 ALA A O 1
ATOM 954 N N . ARG A 1 118 ? 0.515 -11.511 -11.481 1.00 89.25 118 ARG A N 1
ATOM 955 C CA . ARG A 1 118 ? 0.338 -11.054 -12.875 1.00 89.25 118 ARG A CA 1
ATOM 956 C C . ARG A 1 118 ? 1.381 -10.011 -13.274 1.00 89.25 118 ARG A C 1
ATOM 958 O O . ARG A 1 118 ? 1.894 -10.089 -14.386 1.00 89.25 118 ARG A O 1
ATOM 965 N N . VAL A 1 119 ? 1.708 -9.075 -12.382 1.00 88.56 119 VAL A N 1
ATOM 966 C CA . VAL A 1 119 ? 2.743 -8.053 -12.617 1.00 88.56 119 VAL A CA 1
ATOM 967 C C . VAL A 1 119 ? 4.126 -8.697 -12.753 1.00 88.56 119 VAL A C 1
ATOM 969 O O . VAL A 1 119 ? 4.857 -8.346 -13.672 1.00 88.56 119 VAL A O 1
ATOM 972 N N . GLU A 1 120 ? 4.466 -9.698 -11.938 1.00 88.50 120 GLU A N 1
ATOM 973 C CA . GLU A 1 120 ? 5.714 -10.468 -12.078 1.00 88.50 120 GLU A CA 1
ATOM 974 C C . GLU A 1 120 ? 5.814 -11.195 -13.430 1.00 88.50 120 GLU A C 1
ATOM 976 O O . GLU A 1 120 ? 6.873 -11.196 -14.058 1.00 88.50 120 GLU A O 1
ATOM 981 N N . VAL A 1 121 ? 4.714 -11.780 -13.921 1.00 90.12 121 VAL A N 1
ATOM 982 C CA . VAL A 1 121 ? 4.668 -12.407 -15.257 1.00 90.12 121 VAL A CA 1
ATOM 983 C C . VAL A 1 121 ? 4.799 -11.365 -16.375 1.00 90.12 121 VAL A C 1
ATOM 985 O O . VAL A 1 121 ? 5.490 -11.616 -17.362 1.00 90.12 121 VAL A O 1
ATOM 988 N N . GLN A 1 122 ? 4.184 -10.188 -16.227 1.00 88.31 122 GLN A N 1
ATOM 989 C CA . GLN A 1 122 ? 4.323 -9.087 -17.188 1.00 88.31 122 GLN A CA 1
ATOM 990 C C . GLN A 1 122 ? 5.746 -8.512 -17.209 1.00 88.31 122 GLN A C 1
ATOM 992 O O . GLN A 1 122 ? 6.278 -8.285 -18.292 1.00 88.31 122 GLN A O 1
ATOM 997 N N . LEU A 1 123 ? 6.387 -8.346 -16.048 1.00 87.50 123 LEU A N 1
ATOM 998 C CA . LEU A 1 123 ? 7.785 -7.918 -15.949 1.00 87.50 123 LEU A CA 1
ATOM 999 C C . LEU A 1 123 ? 8.712 -8.905 -16.662 1.00 87.50 123 LEU A C 1
ATOM 1001 O O . LEU A 1 123 ? 9.433 -8.488 -17.562 1.00 87.50 123 LEU A O 1
ATOM 1005 N N . LYS A 1 124 ? 8.601 -10.210 -16.378 1.00 89.62 124 LYS A N 1
ATOM 1006 C CA . LYS A 1 124 ? 9.387 -11.251 -17.068 1.00 89.62 124 LYS A CA 1
ATOM 1007 C C . LYS A 1 124 ? 9.168 -11.272 -18.582 1.00 89.62 124 LYS A C 1
ATOM 1009 O O . LYS A 1 124 ? 10.102 -11.524 -19.339 1.00 89.62 124 LYS A O 1
ATOM 1014 N N . HIS A 1 125 ? 7.950 -10.991 -19.047 1.00 90.38 125 HIS A N 1
ATOM 1015 C CA . HIS A 1 125 ? 7.679 -10.872 -20.480 1.00 90.38 125 HIS A CA 1
ATOM 1016 C C . HIS A 1 125 ? 8.389 -9.657 -21.102 1.00 90.38 125 HIS A C 1
ATOM 1018 O O . HIS A 1 125 ? 9.013 -9.790 -22.156 1.00 90.38 125 HIS A O 1
ATOM 1024 N N . CYS A 1 126 ? 8.350 -8.502 -20.432 1.00 88.00 126 CYS A N 1
ATOM 1025 C CA . CYS A 1 126 ? 9.066 -7.296 -20.850 1.00 88.00 126 CYS A CA 1
ATOM 1026 C C . CYS A 1 126 ? 10.595 -7.466 -20.796 1.00 88.00 126 CYS A C 1
ATOM 1028 O O . CYS A 1 126 ? 11.281 -6.965 -21.683 1.00 88.00 126 CYS A O 1
ATOM 1030 N N . GLU A 1 127 ? 11.129 -8.185 -19.804 1.00 88.81 127 GLU A N 1
ATOM 1031 C CA . GLU A 1 127 ? 12.556 -8.522 -19.691 1.00 88.81 127 GLU A CA 1
ATOM 1032 C C . GLU A 1 127 ? 13.018 -9.336 -20.910 1.00 88.81 127 GLU A C 1
ATOM 1034 O O . GLU A 1 127 ? 13.891 -8.881 -21.646 1.00 88.81 127 GLU A O 1
ATOM 1039 N N . VAL A 1 128 ? 12.351 -10.457 -21.213 1.00 89.31 128 VAL A N 1
ATOM 1040 C CA . VAL A 1 128 ? 12.659 -11.302 -22.387 1.00 89.31 128 VAL A CA 1
ATOM 1041 C C . VAL A 1 128 ? 12.477 -10.542 -23.711 1.00 89.31 128 VAL A C 1
ATOM 1043 O O . VAL A 1 128 ? 13.260 -10.711 -24.649 1.00 89.31 128 VAL A O 1
ATOM 1046 N N . GLN A 1 129 ? 11.470 -9.667 -23.812 1.00 91.56 129 GLN A N 1
ATOM 1047 C CA . GLN A 1 129 ? 11.297 -8.810 -24.989 1.00 91.56 129 GLN A CA 1
ATOM 1048 C C . GLN A 1 129 ? 12.455 -7.808 -25.138 1.00 91.56 129 GLN A C 1
ATOM 1050 O O . GLN A 1 129 ? 12.920 -7.573 -26.255 1.00 91.56 129 GLN A O 1
ATOM 1055 N N . ASN A 1 130 ? 12.943 -7.237 -24.035 1.00 89.50 130 ASN A N 1
ATOM 1056 C CA . ASN A 1 130 ? 14.065 -6.304 -24.035 1.00 89.50 130 ASN A CA 1
ATOM 1057 C C . ASN A 1 130 ? 15.393 -7.005 -24.374 1.00 89.50 130 ASN A C 1
ATOM 1059 O O . ASN A 1 130 ? 16.161 -6.479 -25.175 1.00 89.50 130 ASN A O 1
ATOM 1063 N N . GLU A 1 131 ? 15.630 -8.218 -23.866 1.00 90.19 131 GLU A N 1
ATOM 1064 C CA . GLU A 1 131 ? 16.776 -9.059 -24.250 1.00 90.19 131 GLU A CA 1
ATOM 1065 C C . GLU A 1 131 ? 16.765 -9.387 -25.754 1.00 90.19 131 GLU A C 1
ATOM 1067 O O . GLU A 1 131 ? 17.782 -9.245 -26.436 1.00 90.19 131 GLU A O 1
ATOM 1072 N N . SER A 1 132 ? 15.599 -9.744 -26.306 1.00 91.00 132 SER A N 1
ATOM 1073 C CA . SER A 1 132 ? 15.431 -9.996 -27.744 1.00 91.00 132 SER A CA 1
ATOM 1074 C C . SER A 1 132 ? 15.697 -8.746 -28.598 1.00 91.00 132 SER A C 1
ATOM 1076 O O . SER A 1 132 ? 16.376 -8.827 -29.626 1.00 91.00 132 SER A O 1
ATOM 1078 N N . LEU A 1 133 ? 15.229 -7.573 -28.157 1.00 89.62 133 LEU A N 1
ATOM 1079 C CA . LEU A 1 133 ? 15.533 -6.294 -28.807 1.00 89.62 133 LEU A CA 1
ATOM 1080 C C . LEU A 1 133 ? 17.024 -5.940 -28.702 1.00 89.62 133 LEU A C 1
ATOM 1082 O O . LEU A 1 133 ? 17.604 -5.467 -29.678 1.00 89.62 133 LEU A O 1
ATOM 1086 N N . GLN A 1 134 ? 17.662 -6.207 -27.561 1.00 90.06 134 GLN A N 1
ATOM 1087 C CA . GLN A 1 134 ? 19.088 -5.970 -27.351 1.00 90.06 134 GLN A CA 1
ATOM 1088 C C . GLN A 1 134 ? 19.955 -6.861 -28.256 1.00 90.06 134 GLN A C 1
ATOM 1090 O O . GLN A 1 134 ? 20.912 -6.360 -28.847 1.00 90.06 134 GLN A O 1
ATOM 1095 N N . HIS A 1 135 ? 19.585 -8.134 -28.452 1.00 87.94 135 HIS A N 1
ATOM 1096 C CA . HIS A 1 135 ? 20.234 -9.013 -29.433 1.00 87.94 135 HIS A CA 1
ATOM 1097 C C . HIS A 1 135 ? 20.103 -8.462 -30.862 1.00 87.94 135 HIS A C 1
ATOM 1099 O O . HIS A 1 135 ? 21.100 -8.337 -31.568 1.00 87.94 135 HIS A O 1
ATOM 1105 N N . CYS A 1 136 ? 18.892 -8.069 -31.274 1.00 90.12 136 CYS A N 1
ATOM 1106 C CA . CYS A 1 136 ? 18.634 -7.487 -32.597 1.00 90.12 136 CYS A CA 1
ATOM 1107 C C . CYS A 1 136 ? 19.435 -6.188 -32.836 1.00 90.12 136 CYS A C 1
ATOM 1109 O O . CYS A 1 136 ? 19.952 -5.952 -33.929 1.00 90.12 136 CYS A O 1
ATOM 1111 N N . VAL A 1 137 ? 19.605 -5.358 -31.801 1.00 88.75 137 VAL A N 1
ATOM 1112 C CA . VAL A 1 137 ? 20.452 -4.156 -31.854 1.00 88.75 137 VAL A CA 1
ATOM 1113 C C . VAL A 1 137 ? 21.938 -4.506 -31.993 1.00 88.75 137 VAL A C 1
ATOM 1115 O O . VAL A 1 137 ? 22.645 -3.828 -32.739 1.00 88.75 137 VAL A O 1
ATOM 1118 N N . GLU A 1 138 ? 22.436 -5.543 -31.316 1.00 88.81 138 GLU A N 1
ATOM 1119 C CA . GLU A 1 138 ? 23.843 -5.956 -31.435 1.00 88.81 138 GLU A CA 1
ATOM 1120 C C . GLU A 1 138 ? 24.148 -6.601 -32.796 1.00 88.81 138 GLU A C 1
ATOM 1122 O O . GLU A 1 138 ? 25.172 -6.304 -33.411 1.00 88.81 138 GLU A O 1
ATOM 1127 N N . GLU A 1 139 ? 23.214 -7.390 -33.325 1.00 90.12 139 GLU A N 1
ATOM 1128 C CA . GLU A 1 139 ? 23.259 -7.938 -34.682 1.00 90.12 139 GLU A CA 1
ATOM 1129 C C . GLU A 1 139 ? 23.326 -6.818 -35.737 1.00 90.12 139 GLU A C 1
ATOM 1131 O O . GLU A 1 139 ? 24.226 -6.811 -36.581 1.00 90.12 139 GLU A O 1
ATOM 1136 N N . GLN A 1 140 ? 22.479 -5.787 -35.618 1.00 90.12 140 GLN A N 1
ATOM 1137 C CA . GLN A 1 140 ? 22.529 -4.606 -36.491 1.00 90.12 140 GLN A CA 1
ATOM 1138 C C . GLN A 1 140 ? 23.831 -3.799 -36.344 1.00 90.12 140 GLN A C 1
ATOM 1140 O O . GLN A 1 140 ? 24.345 -3.288 -37.341 1.00 90.12 140 GLN A O 1
ATOM 1145 N N . LYS A 1 141 ? 24.420 -3.687 -35.143 1.00 90.94 141 LYS A N 1
ATOM 1146 C CA . LYS A 1 141 ? 25.753 -3.067 -34.979 1.00 90.94 141 LYS A CA 1
ATOM 1147 C C . LYS A 1 141 ? 26.832 -3.861 -35.717 1.00 90.94 141 LYS A C 1
ATOM 1149 O O . LYS A 1 141 ? 27.689 -3.251 -36.359 1.00 90.94 141 LYS A O 1
ATOM 1154 N N . MET A 1 142 ? 26.794 -5.191 -35.637 1.00 90.06 142 MET A N 1
ATOM 1155 C CA . MET A 1 142 ? 27.747 -6.076 -36.312 1.00 90.06 142 MET A CA 1
ATOM 1156 C C . MET A 1 142 ? 27.606 -6.004 -37.839 1.00 90.06 142 MET A C 1
ATOM 1158 O O . MET A 1 142 ? 28.617 -5.880 -38.533 1.00 90.06 142 MET A O 1
ATOM 1162 N N . GLU A 1 143 ? 26.377 -5.959 -38.364 1.00 90.19 143 GLU A N 1
ATOM 1163 C CA . GLU A 1 143 ? 26.121 -5.699 -39.787 1.00 90.19 143 GLU A CA 1
ATOM 1164 C C . GLU A 1 143 ? 26.666 -4.322 -40.207 1.00 90.19 143 GLU A C 1
ATOM 1166 O O . GLU A 1 143 ? 27.453 -4.220 -41.149 1.00 90.19 143 GLU A O 1
ATOM 1171 N N . ILE A 1 144 ? 26.341 -3.255 -39.464 1.00 88.75 144 ILE A N 1
ATOM 1172 C CA . ILE A 1 144 ? 26.840 -1.893 -39.721 1.00 88.75 144 ILE A CA 1
ATOM 1173 C C . ILE A 1 144 ? 28.375 -1.839 -39.699 1.00 88.75 144 ILE A C 1
ATOM 1175 O O . ILE A 1 144 ? 28.970 -1.089 -40.478 1.00 88.75 144 ILE A O 1
ATOM 1179 N N . LYS A 1 145 ? 29.033 -2.621 -38.836 1.00 90.44 145 LYS A N 1
ATOM 1180 C CA . LYS A 1 145 ? 30.496 -2.730 -38.790 1.00 90.44 145 LYS A CA 1
ATOM 1181 C C . LYS A 1 145 ? 31.044 -3.413 -40.049 1.00 90.44 145 LYS A C 1
ATOM 1183 O O . LYS A 1 145 ? 31.901 -2.835 -40.715 1.00 90.44 145 LYS A O 1
ATOM 1188 N N . SER A 1 146 ? 30.489 -4.563 -40.433 1.00 90.88 146 SER A N 1
ATOM 1189 C CA . SER A 1 146 ? 30.879 -5.289 -41.652 1.00 90.88 146 SER A CA 1
ATOM 1190 C C . SER A 1 146 ? 30.649 -4.462 -42.929 1.00 90.88 146 SER A C 1
ATOM 1192 O O . SER A 1 146 ? 31.488 -4.443 -43.835 1.00 90.88 146 SER A O 1
ATOM 1194 N N . LEU A 1 147 ? 29.560 -3.688 -42.982 1.00 88.50 147 LEU A N 1
ATOM 1195 C CA . LEU A 1 147 ? 29.277 -2.754 -44.073 1.00 88.50 147 LEU A CA 1
ATOM 1196 C C . LEU A 1 147 ? 30.284 -1.594 -44.128 1.00 88.50 147 LEU A C 1
ATOM 1198 O O . LEU A 1 147 ? 30.659 -1.180 -45.223 1.00 88.50 147 LEU A O 1
ATOM 1202 N N . ARG A 1 148 ? 30.775 -1.088 -42.986 1.00 87.75 148 ARG A N 1
ATOM 1203 C CA . ARG A 1 148 ? 31.851 -0.075 -42.946 1.00 87.75 148 ARG A CA 1
ATOM 1204 C C . ARG A 1 148 ? 33.179 -0.643 -43.446 1.00 87.75 148 ARG A C 1
ATOM 1206 O O . ARG A 1 148 ? 33.775 -0.061 -44.343 1.00 87.75 148 ARG A O 1
ATOM 1213 N N . GLU A 1 149 ? 33.584 -1.810 -42.949 1.00 84.69 149 GLU A N 1
ATOM 1214 C CA . GLU A 1 149 ? 34.798 -2.523 -43.390 1.00 84.69 149 GLU A CA 1
ATOM 1215 C C . GLU A 1 149 ? 34.746 -2.848 -44.903 1.00 84.69 149 GLU A C 1
ATOM 1217 O O . GLU A 1 149 ? 35.738 -2.718 -45.633 1.00 84.69 149 GLU A O 1
ATOM 1222 N N . SER A 1 150 ? 33.554 -3.172 -45.414 1.00 84.06 150 SER A N 1
ATOM 1223 C CA . SER A 1 150 ? 33.285 -3.317 -46.849 1.00 84.06 150 SER A CA 1
ATOM 1224 C C . SER A 1 150 ? 33.423 -1.990 -47.608 1.00 84.06 150 SER A C 1
ATOM 1226 O O . SER A 1 150 ? 34.075 -1.944 -48.649 1.00 84.06 150 SER A O 1
ATOM 1228 N N . ILE A 1 151 ? 32.848 -0.893 -47.104 1.00 83.81 151 ILE A N 1
ATOM 1229 C CA . ILE A 1 151 ? 32.957 0.441 -47.720 1.00 83.81 151 ILE A CA 1
ATOM 1230 C C . ILE A 1 151 ? 34.416 0.910 -47.775 1.00 83.81 151 ILE A C 1
ATOM 1232 O O . ILE A 1 151 ? 34.844 1.403 -48.817 1.00 83.81 151 ILE A O 1
ATOM 1236 N N . ASP A 1 152 ? 35.201 0.712 -46.716 1.00 79.69 152 ASP A N 1
ATOM 1237 C CA . ASP A 1 152 ? 36.611 1.114 -46.693 1.00 79.69 152 ASP A CA 1
ATOM 1238 C C . ASP A 1 152 ? 37.477 0.242 -47.621 1.00 79.69 152 ASP A C 1
ATOM 1240 O O . ASP A 1 152 ? 38.343 0.764 -48.327 1.00 79.69 152 ASP A O 1
ATOM 1244 N N . THR A 1 153 ? 37.201 -1.062 -47.749 1.00 79.19 153 THR A N 1
ATOM 1245 C CA . THR A 1 153 ? 37.875 -1.893 -48.769 1.00 79.19 153 THR A CA 1
ATOM 1246 C C . THR A 1 153 ? 37.458 -1.543 -50.203 1.00 79.19 153 THR A C 1
ATOM 1248 O O . THR A 1 153 ? 38.305 -1.583 -51.101 1.00 79.19 153 THR A O 1
ATOM 1251 N N . TRP A 1 154 ? 36.209 -1.130 -50.448 1.00 76.19 154 TRP A N 1
ATOM 1252 C CA . TRP A 1 154 ? 35.791 -0.548 -51.734 1.00 76.19 154 TRP A CA 1
ATOM 1253 C C . TRP A 1 154 ? 36.466 0.801 -52.007 1.00 76.19 154 TRP A C 1
ATOM 1255 O O . TRP A 1 154 ? 36.928 1.034 -53.124 1.00 76.19 154 TRP A O 1
ATOM 1265 N N . LYS A 1 155 ? 36.588 1.668 -50.999 1.00 75.25 155 LYS A N 1
ATOM 1266 C CA . LYS A 1 155 ? 37.255 2.971 -51.098 1.00 75.25 155 LYS A CA 1
ATOM 1267 C C . LYS A 1 155 ? 38.743 2.819 -51.421 1.00 75.25 155 LYS A C 1
ATOM 1269 O O . LYS A 1 155 ? 39.214 3.430 -52.375 1.00 75.25 155 LYS A O 1
ATOM 1274 N N . ASN A 1 156 ? 39.449 1.923 -50.732 1.00 69.06 156 ASN A N 1
ATOM 1275 C CA . ASN A 1 156 ? 40.863 1.629 -50.993 1.00 69.06 156 ASN A CA 1
ATOM 1276 C C . ASN A 1 156 ? 41.082 1.033 -52.402 1.00 69.06 156 ASN A C 1
ATOM 1278 O O . ASN A 1 156 ? 42.050 1.377 -53.086 1.00 69.06 156 ASN A O 1
ATOM 1282 N N . LYS A 1 157 ? 40.148 0.201 -52.895 1.00 66.75 157 LYS A N 1
ATOM 1283 C CA . LYS A 1 157 ? 40.115 -0.249 -54.304 1.00 66.75 157 LYS A CA 1
ATOM 1284 C C . LYS A 1 157 ? 39.847 0.904 -55.282 1.00 66.75 157 LYS A C 1
ATOM 1286 O O . LYS A 1 157 ? 40.400 0.921 -56.379 1.00 66.75 157 LYS A O 1
ATOM 1291 N N . HIS A 1 158 ? 39.023 1.880 -54.909 1.00 52.00 158 HIS A N 1
ATOM 1292 C CA . HIS A 1 158 ? 38.690 3.012 -55.774 1.00 52.00 158 HIS A CA 1
ATOM 1293 C C . HIS A 1 158 ? 39.810 4.069 -55.832 1.00 52.00 158 HIS A C 1
ATOM 1295 O O . HIS A 1 158 ? 40.034 4.655 -56.893 1.00 52.00 158 HIS A O 1
ATOM 1301 N N . GLU A 1 159 ? 40.555 4.281 -54.744 1.00 49.50 159 GLU A N 1
ATOM 1302 C CA . GLU A 1 159 ? 41.752 5.138 -54.724 1.00 49.50 159 GLU A CA 1
ATOM 1303 C C . GLU A 1 159 ? 42.913 4.514 -55.522 1.00 49.50 159 GLU A C 1
ATOM 1305 O O . GLU A 1 159 ? 43.633 5.224 -56.223 1.00 49.50 159 GLU A O 1
ATOM 1310 N N . THR A 1 160 ? 43.035 3.180 -55.531 1.00 48.66 160 THR A N 1
ATOM 1311 C CA . THR A 1 160 ? 44.009 2.459 -56.379 1.00 48.66 160 THR A CA 1
ATOM 1312 C C . THR A 1 160 ? 43.582 2.303 -57.846 1.00 48.66 160 THR A C 1
ATOM 1314 O O . THR A 1 160 ? 44.433 2.048 -58.696 1.00 48.66 160 THR A O 1
ATOM 1317 N N . THR A 1 161 ? 42.307 2.534 -58.187 1.00 45.22 161 THR A N 1
ATOM 1318 C CA . THR A 1 161 ? 41.779 2.453 -59.570 1.00 45.22 161 THR A CA 1
ATOM 1319 C C . THR A 1 161 ? 41.485 3.843 -60.164 1.00 45.22 161 THR A C 1
ATOM 1321 O O . THR A 1 161 ? 40.542 4.044 -60.928 1.00 45.22 161 THR A O 1
ATOM 1324 N N . ALA A 1 162 ? 42.311 4.842 -59.841 1.00 40.22 162 ALA A N 1
ATOM 1325 C CA . ALA A 1 162 ? 42.183 6.220 -60.332 1.00 40.22 162 ALA A CA 1
ATOM 1326 C C . ALA A 1 162 ? 42.656 6.433 -61.796 1.00 40.22 162 ALA A C 1
ATOM 1328 O O . ALA A 1 162 ? 43.057 7.536 -62.173 1.00 40.22 162 ALA A O 1
ATOM 1329 N N . ALA A 1 163 ? 42.585 5.401 -62.647 1.00 47.12 163 ALA A N 1
ATOM 1330 C CA . ALA A 1 163 ? 42.935 5.458 -64.066 1.00 47.12 163 ALA A CA 1
ATOM 1331 C C . ALA A 1 163 ? 41.811 4.873 -64.949 1.00 47.12 163 ALA A C 1
ATOM 1333 O O . ALA A 1 163 ? 41.257 3.822 -64.658 1.00 47.12 163 ALA A O 1
ATOM 1334 N N . HIS A 1 164 ? 41.511 5.553 -66.063 1.00 38.25 164 HIS A N 1
ATOM 1335 C CA . HIS A 1 164 ? 40.571 5.146 -67.128 1.00 38.25 164 HIS A CA 1
ATOM 1336 C C . HIS A 1 164 ? 39.050 5.087 -66.825 1.00 38.25 164 HIS A C 1
ATOM 1338 O O . HIS A 1 164 ? 38.391 4.059 -66.910 1.00 38.25 164 HIS A O 1
ATOM 1344 N N . LYS A 1 165 ? 38.450 6.284 -66.755 1.00 51.34 165 LYS A N 1
ATOM 1345 C CA . LYS A 1 165 ? 37.429 6.721 -67.744 1.00 51.34 165 LYS A CA 1
ATOM 1346 C C . LYS A 1 165 ? 36.190 5.811 -67.979 1.00 51.34 165 LYS A C 1
ATOM 1348 O O . LYS A 1 165 ? 35.889 5.491 -69.123 1.00 51.34 165 LYS A O 1
ATOM 1353 N N . TYR A 1 166 ? 35.386 5.542 -66.943 1.00 49.06 166 TYR A N 1
ATOM 1354 C CA . TYR A 1 166 ? 33.987 5.063 -67.092 1.00 49.06 166 TYR A CA 1
ATOM 1355 C C . TYR A 1 166 ? 32.981 5.788 -66.164 1.00 49.06 166 TYR A C 1
ATOM 1357 O O . TYR A 1 166 ? 32.039 5.214 -65.627 1.00 49.06 166 TYR A O 1
ATOM 1365 N N . ARG A 1 167 ? 33.187 7.096 -65.956 1.00 48.12 167 ARG A N 1
ATOM 1366 C CA . ARG A 1 167 ? 32.610 7.856 -64.827 1.00 48.12 167 ARG A CA 1
ATOM 1367 C C . ARG A 1 167 ? 31.092 8.131 -64.878 1.00 48.12 167 ARG A C 1
ATOM 1369 O O . ARG A 1 167 ? 30.521 8.416 -63.838 1.00 48.12 167 ARG A O 1
ATOM 1376 N N . ALA A 1 168 ? 30.438 8.071 -66.042 1.00 48.16 168 ALA A N 1
ATOM 1377 C CA . ALA A 1 168 ? 29.059 8.564 -66.196 1.00 48.16 168 ALA A CA 1
ATOM 1378 C C . ALA A 1 168 ? 27.980 7.627 -65.609 1.00 48.16 168 ALA A C 1
ATOM 1380 O O . ALA A 1 168 ? 27.242 8.034 -64.715 1.00 48.16 168 ALA A O 1
ATOM 1381 N N . SER A 1 169 ? 27.904 6.371 -66.070 1.00 51.06 169 SER A N 1
ATOM 1382 C CA . SER A 1 169 ? 26.805 5.453 -65.708 1.00 51.06 169 SER A CA 1
ATOM 1383 C C . SER A 1 169 ? 26.751 5.160 -64.205 1.00 51.06 169 SER A C 1
ATOM 1385 O O . SER A 1 169 ? 25.691 5.246 -63.591 1.00 51.06 169 SER A O 1
ATOM 1387 N N . ALA A 1 170 ? 27.912 4.902 -63.594 1.00 54.91 170 ALA A N 1
ATOM 1388 C CA . ALA A 1 170 ? 28.016 4.640 -62.160 1.00 54.91 170 ALA A CA 1
ATOM 1389 C C . ALA A 1 170 ? 27.643 5.862 -61.297 1.00 54.91 170 ALA A C 1
ATOM 1391 O O . ALA A 1 170 ? 27.170 5.691 -60.177 1.00 54.91 170 ALA A O 1
ATOM 1392 N N . GLN A 1 171 ? 27.808 7.095 -61.802 1.00 56.06 171 GLN A N 1
ATOM 1393 C CA . GLN A 1 171 ? 27.329 8.284 -61.091 1.00 56.06 171 GLN A CA 1
ATOM 1394 C C . GLN A 1 171 ? 25.802 8.410 -61.141 1.00 56.06 171 GLN A C 1
ATOM 1396 O O . GLN A 1 171 ? 25.216 8.773 -60.126 1.00 56.06 171 GLN A O 1
ATOM 1401 N N . GLU A 1 172 ? 25.137 8.080 -62.253 1.00 62.47 172 GLU A N 1
ATOM 1402 C CA . GLU A 1 172 ? 23.666 8.068 -62.272 1.00 62.47 172 GLU A CA 1
ATOM 1403 C C . GLU A 1 172 ? 23.080 6.972 -61.378 1.00 62.47 172 GLU A C 1
ATOM 1405 O O . GLU A 1 172 ? 22.102 7.210 -60.674 1.00 62.47 172 GLU A O 1
ATOM 1410 N N . GLU A 1 173 ? 23.664 5.775 -61.389 1.00 62.41 173 GLU A N 1
ATOM 1411 C CA . GLU A 1 173 ? 23.211 4.650 -60.569 1.00 62.41 173 GLU A CA 1
ATOM 1412 C C . GLU A 1 173 ? 23.420 4.919 -59.071 1.00 62.41 173 GLU A C 1
ATOM 1414 O O . GLU A 1 173 ? 22.498 4.732 -58.274 1.00 62.41 173 GLU A O 1
ATOM 1419 N N . LEU A 1 174 ? 24.566 5.502 -58.696 1.00 72.62 174 LEU A N 1
ATOM 1420 C CA . LEU A 1 174 ? 24.801 6.014 -57.346 1.00 72.62 174 LEU A CA 1
ATOM 1421 C C . LEU A 1 174 ? 23.802 7.123 -56.971 1.00 72.62 174 LEU A C 1
ATOM 1423 O O . LEU A 1 174 ? 23.293 7.121 -55.856 1.00 72.62 174 LEU A O 1
ATOM 1427 N N . VAL A 1 175 ? 23.466 8.042 -57.883 1.00 75.25 175 VAL A N 1
ATOM 1428 C CA . VAL A 1 175 ? 22.464 9.098 -57.632 1.00 75.25 175 VAL A CA 1
ATOM 1429 C C . VAL A 1 175 ? 21.044 8.532 -57.498 1.00 75.25 175 VAL A C 1
ATOM 1431 O O . VAL A 1 175 ? 20.289 9.025 -56.660 1.00 75.25 175 VAL A O 1
ATOM 1434 N N . ARG A 1 176 ? 20.672 7.483 -58.247 1.00 75.06 176 ARG A N 1
ATOM 1435 C CA . ARG A 1 176 ? 19.401 6.758 -58.046 1.00 75.06 176 ARG A CA 1
ATOM 1436 C C . ARG A 1 176 ? 19.380 6.069 -56.681 1.00 75.06 176 ARG A C 1
ATOM 1438 O O . ARG A 1 176 ? 18.447 6.292 -55.920 1.00 75.06 176 ARG A O 1
ATOM 1445 N N . SER A 1 177 ? 20.434 5.327 -56.336 1.00 79.19 177 SER A N 1
ATOM 1446 C CA . SER A 1 177 ? 20.575 4.655 -55.036 1.00 79.19 177 SER A CA 1
ATOM 1447 C C . SER A 1 177 ? 20.506 5.641 -53.861 1.00 79.19 177 SER A C 1
ATOM 1449 O O . SER A 1 177 ? 19.732 5.441 -52.924 1.00 79.19 177 SER A O 1
ATOM 1451 N N . LEU A 1 178 ? 21.226 6.766 -53.942 1.00 80.31 178 LEU A N 1
ATOM 1452 C CA . LEU A 1 178 ? 21.187 7.827 -52.932 1.00 80.31 178 LEU A CA 1
ATOM 1453 C C . LEU A 1 178 ? 19.816 8.512 -52.852 1.00 80.31 178 LEU A C 1
ATOM 1455 O O . LEU A 1 178 ? 19.365 8.792 -51.747 1.00 80.31 178 LEU A O 1
ATOM 1459 N N . LYS A 1 179 ? 19.109 8.728 -53.973 1.00 79.94 179 LYS A N 1
ATOM 1460 C CA . LYS A 1 179 ? 17.720 9.224 -53.945 1.00 79.94 179 LYS A CA 1
ATOM 1461 C C . LYS A 1 179 ? 16.770 8.248 -53.252 1.00 79.94 179 LYS A C 1
ATOM 1463 O O . LYS A 1 179 ? 16.006 8.677 -52.395 1.00 79.94 179 LYS A O 1
ATOM 1468 N N . THR A 1 180 ? 16.831 6.958 -53.579 1.00 82.31 180 THR A N 1
ATOM 1469 C CA . THR A 1 180 ? 15.985 5.933 -52.946 1.00 82.31 180 THR A CA 1
ATOM 1470 C C . THR A 1 180 ? 16.293 5.808 -51.453 1.00 82.31 180 THR A C 1
ATOM 1472 O O . THR A 1 180 ? 15.379 5.727 -50.633 1.00 82.31 180 THR A O 1
ATOM 1475 N N . ARG A 1 181 ? 17.577 5.874 -51.073 1.00 84.88 181 ARG A N 1
ATOM 1476 C CA . ARG A 1 181 ? 18.003 5.891 -49.668 1.00 84.88 181 ARG A CA 1
ATOM 1477 C C . ARG A 1 181 ? 17.532 7.151 -48.938 1.00 84.88 181 ARG A C 1
ATOM 1479 O O . ARG A 1 181 ? 17.089 7.031 -47.802 1.00 84.88 181 ARG A O 1
ATOM 1486 N N . ASN A 1 182 ? 17.581 8.325 -49.570 1.00 83.00 182 ASN A N 1
ATOM 1487 C CA . ASN A 1 182 ? 17.038 9.554 -48.991 1.00 83.00 182 ASN A CA 1
ATOM 1488 C C . ASN A 1 182 ? 15.525 9.461 -48.787 1.00 83.00 182 ASN A C 1
ATOM 1490 O O . ASN A 1 182 ? 15.088 9.699 -47.674 1.00 83.00 182 ASN A O 1
ATOM 1494 N N . ALA A 1 183 ? 14.748 9.018 -49.780 1.00 82.75 183 ALA A N 1
ATOM 1495 C CA . ALA A 1 183 ? 13.298 8.850 -49.629 1.00 82.75 183 ALA A CA 1
ATOM 1496 C C . ALA A 1 183 ? 12.935 7.863 -48.497 1.00 82.75 183 ALA A C 1
ATOM 1498 O O . ALA A 1 183 ? 12.009 8.101 -47.724 1.00 82.75 183 ALA A O 1
ATOM 1499 N N . SER A 1 184 ? 13.708 6.780 -48.345 1.00 87.75 184 SER A N 1
ATOM 1500 C CA . SER A 1 184 ? 13.568 5.842 -47.222 1.00 87.75 184 SER A CA 1
ATOM 1501 C C . SER A 1 184 ? 13.925 6.475 -45.867 1.00 87.75 184 SER A C 1
ATOM 1503 O O . SER A 1 184 ? 13.241 6.224 -44.878 1.00 87.75 184 SER A O 1
ATOM 1505 N N . LEU A 1 185 ? 14.960 7.319 -45.808 1.00 86.88 185 LEU A N 1
ATOM 1506 C CA . LEU A 1 185 ? 15.332 8.057 -44.596 1.00 86.88 185 LEU A CA 1
ATOM 1507 C C . LEU A 1 185 ? 14.337 9.178 -44.263 1.00 86.88 185 LEU A C 1
ATOM 1509 O O . LEU A 1 185 ? 14.066 9.396 -43.090 1.00 86.88 185 LEU A O 1
ATOM 1513 N N . GLU A 1 186 ? 13.771 9.851 -45.263 1.00 85.00 186 GLU A N 1
ATOM 1514 C CA . GLU A 1 186 ? 12.734 10.879 -45.122 1.00 85.00 186 GLU A CA 1
ATOM 1515 C C . GLU A 1 186 ? 11.455 10.259 -44.543 1.00 85.00 186 GLU A C 1
ATOM 1517 O O . GLU A 1 186 ? 10.993 10.699 -43.493 1.00 85.00 186 GLU A O 1
ATOM 1522 N N . SER A 1 187 ? 10.976 9.152 -45.122 1.00 85.62 187 SER A N 1
ATOM 1523 C CA . SER A 1 187 ? 9.851 8.376 -44.580 1.00 85.62 187 SER A CA 1
ATOM 1524 C C . SER A 1 187 ? 10.123 7.845 -43.163 1.00 85.62 187 SER A C 1
ATOM 1526 O O . SER A 1 187 ? 9.235 7.873 -42.315 1.00 85.62 187 SER A O 1
ATOM 1528 N N . LYS A 1 188 ? 11.360 7.429 -42.852 1.00 86.62 188 LYS A N 1
ATOM 1529 C CA . LYS A 1 188 ? 11.728 6.984 -41.495 1.00 86.62 188 LYS A CA 1
ATOM 1530 C C . LYS A 1 188 ? 11.890 8.137 -40.496 1.00 86.62 188 LYS A C 1
ATOM 1532 O O . LYS A 1 188 ? 11.717 7.937 -39.297 1.00 86.62 188 LYS A O 1
ATOM 1537 N N . VAL A 1 189 ? 12.199 9.347 -40.962 1.00 87.38 189 VAL A N 1
ATOM 1538 C CA . VAL A 1 189 ? 12.157 10.570 -40.145 1.00 87.38 189 VAL A CA 1
ATOM 1539 C C . VAL A 1 189 ? 10.709 10.969 -39.858 1.00 87.38 189 VAL A C 1
ATOM 1541 O O . VAL A 1 189 ? 10.428 11.358 -38.730 1.00 87.38 189 VAL A O 1
ATOM 1544 N N . GLU A 1 190 ? 9.796 10.816 -40.817 1.00 86.88 190 GLU A N 1
ATOM 1545 C CA . GLU A 1 190 ? 8.351 11.023 -40.633 1.00 86.88 190 GLU A CA 1
ATOM 1546 C C . GLU A 1 190 ? 7.774 10.012 -39.616 1.00 86.88 190 GLU A C 1
ATOM 1548 O O . GLU A 1 190 ? 7.205 10.416 -38.604 1.00 86.88 190 GLU A O 1
ATOM 1553 N N . GLU A 1 191 ? 8.081 8.715 -39.763 1.00 88.12 191 GLU A N 1
ATOM 1554 C CA . GLU A 1 191 ? 7.736 7.649 -38.798 1.00 88.12 191 GLU A CA 1
ATOM 1555 C C . GLU A 1 191 ? 8.239 7.951 -37.367 1.00 88.12 191 GLU A C 1
ATOM 1557 O O . GLU A 1 191 ? 7.552 7.700 -36.372 1.00 88.12 191 GLU A O 1
ATOM 1562 N N . LEU A 1 192 ? 9.453 8.500 -37.241 1.00 87.69 192 LEU A N 1
ATOM 1563 C CA . LEU A 1 192 ? 10.024 8.902 -35.953 1.00 87.69 192 LEU A CA 1
ATOM 1564 C C . LEU A 1 192 ? 9.403 10.196 -35.407 1.00 87.69 192 LEU A C 1
ATOM 1566 O O . LEU A 1 192 ? 9.298 10.336 -34.188 1.00 87.69 192 LEU A O 1
ATOM 1570 N N . GLN A 1 193 ? 8.968 11.124 -36.263 1.00 86.25 193 GLN A N 1
ATOM 1571 C CA . GLN A 1 193 ? 8.237 12.325 -35.847 1.00 86.25 193 GLN A CA 1
ATOM 1572 C C . GLN A 1 193 ? 6.853 11.967 -35.299 1.00 86.25 193 GLN A C 1
ATOM 1574 O O . GLN A 1 193 ? 6.504 12.458 -34.224 1.00 86.25 193 GLN A O 1
ATOM 1579 N N . ASP A 1 194 ? 6.128 11.054 -35.948 1.00 87.75 194 ASP A N 1
ATOM 1580 C CA . ASP A 1 194 ? 4.848 10.539 -35.451 1.00 87.75 194 ASP A CA 1
ATOM 1581 C C . ASP A 1 194 ? 5.018 9.824 -34.106 1.00 87.75 194 ASP A C 1
ATOM 1583 O O . ASP A 1 194 ? 4.302 10.126 -33.153 1.00 87.75 194 ASP A O 1
ATOM 1587 N N . LYS A 1 195 ? 6.041 8.971 -33.958 1.00 89.12 195 LYS A N 1
ATOM 1588 C CA . LYS A 1 195 ? 6.365 8.336 -32.666 1.00 89.12 195 LYS A CA 1
ATOM 1589 C C . LYS A 1 195 ? 6.705 9.359 -31.578 1.00 89.12 195 LYS A C 1
ATOM 1591 O O . LYS A 1 195 ? 6.253 9.217 -30.444 1.00 89.12 195 LYS A O 1
ATOM 1596 N N . VAL A 1 196 ? 7.445 10.421 -31.902 1.00 88.62 196 VAL A N 1
ATOM 1597 C CA . VAL A 1 196 ? 7.719 11.530 -30.968 1.00 88.62 196 VAL A CA 1
ATOM 1598 C C . VAL A 1 196 ? 6.448 12.320 -30.629 1.00 88.62 196 VAL A C 1
ATOM 1600 O O . VAL A 1 196 ? 6.304 12.758 -29.488 1.00 88.62 196 VAL A O 1
ATOM 1603 N N . ALA A 1 197 ? 5.510 12.487 -31.564 1.00 85.81 197 ALA A N 1
ATOM 1604 C CA . ALA A 1 197 ? 4.208 13.094 -31.292 1.00 85.81 197 ALA A CA 1
ATOM 1605 C C . ALA A 1 197 ? 3.357 12.208 -30.363 1.00 85.81 197 ALA A C 1
ATOM 1607 O O . ALA A 1 197 ? 2.826 12.708 -29.370 1.00 85.81 197 ALA A O 1
ATOM 1608 N N . THR A 1 198 ? 3.310 10.893 -30.608 1.00 89.00 198 THR A N 1
ATOM 1609 C CA . THR A 1 198 ? 2.641 9.915 -29.736 1.00 89.00 198 THR A CA 1
ATOM 1610 C C . THR A 1 198 ? 3.232 9.922 -28.325 1.00 89.00 198 THR A C 1
ATOM 1612 O O . THR A 1 198 ? 2.486 10.045 -27.357 1.00 89.00 198 THR A O 1
ATOM 1615 N N . PHE A 1 199 ? 4.562 9.881 -28.178 1.00 89.56 199 PHE A N 1
ATOM 1616 C CA . PHE A 1 199 ? 5.200 9.948 -26.857 1.00 89.56 199 PHE A CA 1
ATOM 1617 C C . PHE A 1 199 ? 4.964 11.287 -26.143 1.00 89.56 199 PHE A C 1
ATOM 1619 O O . PHE A 1 199 ? 4.814 11.297 -24.925 1.00 89.56 199 PHE A O 1
ATOM 1626 N N . LYS A 1 200 ? 4.873 12.416 -26.860 1.00 87.50 200 LYS A N 1
ATOM 1627 C CA . LYS A 1 200 ? 4.488 13.706 -26.254 1.00 87.50 200 LYS A CA 1
ATOM 1628 C C . LYS A 1 200 ? 3.048 13.696 -25.739 1.00 87.50 200 LYS A C 1
ATOM 1630 O O . LYS A 1 200 ? 2.809 14.200 -24.645 1.00 87.50 200 LYS A O 1
ATOM 1635 N N . ALA A 1 201 ? 2.114 13.121 -26.496 1.00 86.88 201 ALA A N 1
ATOM 1636 C CA . ALA A 1 201 ? 0.728 12.965 -26.059 1.00 86.88 201 ALA A CA 1
ATOM 1637 C C . ALA A 1 201 ? 0.627 12.049 -24.825 1.00 86.88 201 ALA A C 1
ATOM 1639 O O . ALA A 1 201 ? -0.069 12.383 -23.872 1.00 86.88 201 ALA A O 1
ATOM 1640 N N . GLU A 1 202 ? 1.385 10.951 -24.799 1.00 88.94 202 GLU A N 1
ATOM 1641 C CA . GLU A 1 202 ? 1.418 10.017 -23.669 1.00 88.94 202 GLU A CA 1
ATOM 1642 C C . GLU A 1 202 ? 2.063 10.626 -22.412 1.00 88.94 202 GLU A C 1
ATOM 1644 O O . GLU A 1 202 ? 1.551 10.457 -21.308 1.00 88.94 202 GLU A O 1
ATOM 1649 N N . VAL A 1 203 ? 3.131 11.419 -22.558 1.00 86.94 203 VAL A N 1
ATOM 1650 C CA . VAL A 1 203 ? 3.711 12.192 -21.443 1.00 86.94 203 VAL A CA 1
ATOM 1651 C C . VAL A 1 203 ? 2.721 13.236 -20.915 1.00 86.94 203 VAL A C 1
ATOM 1653 O O . VAL A 1 203 ? 2.599 13.384 -19.701 1.00 86.94 203 VAL A O 1
ATOM 1656 N N . ALA A 1 204 ? 1.968 13.916 -21.785 1.00 86.88 204 ALA A N 1
ATOM 1657 C CA . ALA A 1 204 ? 0.912 14.837 -21.357 1.00 86.88 204 ALA A CA 1
ATOM 1658 C C . ALA A 1 204 ? -0.245 14.110 -20.640 1.00 86.88 204 ALA A C 1
ATOM 1660 O O . ALA A 1 204 ? -0.761 14.618 -19.644 1.00 86.88 204 ALA A O 1
ATOM 1661 N N . ARG A 1 205 ? -0.611 12.901 -21.092 1.00 91.88 205 ARG A N 1
ATOM 1662 C CA . ARG A 1 205 ? -1.609 12.036 -20.442 1.00 91.88 205 ARG A CA 1
ATOM 1663 C C . ARG A 1 205 ? -1.160 11.626 -19.036 1.00 91.88 205 ARG A C 1
ATOM 1665 O O . ARG A 1 205 ? -1.904 11.831 -18.082 1.00 91.88 205 ARG A O 1
ATOM 1672 N N . MET A 1 206 ? 0.070 11.124 -18.895 1.00 87.75 206 MET A N 1
ATOM 1673 C CA . MET A 1 206 ? 0.646 10.757 -17.594 1.00 87.75 206 MET A CA 1
ATOM 1674 C C . MET A 1 206 ? 0.802 11.961 -16.656 1.00 87.75 206 MET A C 1
ATOM 1676 O O . MET A 1 206 ? 0.594 11.820 -15.454 1.00 87.75 206 MET A O 1
ATOM 1680 N N . GLN A 1 207 ? 1.129 13.148 -17.181 1.00 88.31 207 GLN A N 1
ATOM 1681 C CA . GLN A 1 207 ? 1.178 14.377 -16.385 1.00 88.31 207 GLN A CA 1
ATOM 1682 C C . GLN A 1 207 ? -0.207 14.722 -15.818 1.00 88.31 207 GLN A C 1
ATOM 1684 O O . GLN A 1 207 ? -0.329 14.913 -14.613 1.00 88.31 207 GLN A O 1
ATOM 1689 N N . ALA A 1 208 ? -1.259 14.698 -16.643 1.00 86.94 208 ALA A N 1
ATOM 1690 C CA . ALA A 1 208 ? -2.627 14.957 -16.188 1.00 86.94 208 ALA A CA 1
ATOM 1691 C C . ALA A 1 208 ? -3.136 13.906 -15.177 1.00 86.94 208 ALA A C 1
ATOM 1693 O O . ALA A 1 208 ? -3.838 14.251 -14.225 1.00 86.94 208 ALA A O 1
ATOM 1694 N N . GLU A 1 209 ? -2.763 12.630 -15.333 1.00 88.06 209 GLU A N 1
ATOM 1695 C CA . GLU A 1 209 ? -3.058 11.585 -14.338 1.00 88.06 209 GLU A CA 1
ATOM 1696 C C . GLU A 1 209 ? -2.317 11.811 -13.016 1.00 88.06 209 GLU A C 1
ATOM 1698 O O . GLU A 1 209 ? -2.898 11.611 -11.949 1.00 88.06 209 GLU A O 1
ATOM 1703 N N . LYS A 1 210 ? -1.061 12.268 -13.072 1.00 91.44 210 LYS A N 1
ATOM 1704 C CA . LYS A 1 210 ? -0.266 12.623 -11.892 1.00 91.44 210 LYS A CA 1
ATOM 1705 C C . LYS A 1 210 ? -0.851 13.838 -11.167 1.00 91.44 210 LYS A C 1
ATOM 1707 O O . LYS A 1 210 ? -1.041 13.769 -9.958 1.00 91.44 210 LYS A O 1
ATOM 1712 N N . ASP A 1 211 ? -1.240 14.885 -11.889 1.00 88.00 211 ASP A N 1
ATOM 1713 C CA . ASP A 1 211 ? -1.889 16.067 -11.305 1.00 88.00 211 ASP A CA 1
ATOM 1714 C C . ASP A 1 211 ? -3.247 15.694 -10.660 1.00 88.00 211 ASP A C 1
ATOM 1716 O O . ASP A 1 211 ? -3.543 16.092 -9.535 1.00 88.00 211 ASP A O 1
ATOM 1720 N N . THR A 1 212 ? -4.016 14.798 -11.296 1.00 91.50 212 THR A N 1
ATOM 1721 C CA . THR A 1 212 ? -5.261 14.229 -10.734 1.00 91.50 212 THR A CA 1
ATOM 1722 C C . THR A 1 212 ? -5.018 13.375 -9.476 1.00 91.50 212 THR A C 1
ATOM 1724 O O . THR A 1 212 ? -5.892 13.262 -8.611 1.00 91.50 212 THR A O 1
ATOM 1727 N N . LEU A 1 213 ? -3.854 12.728 -9.353 1.00 87.88 213 LEU A N 1
ATOM 1728 C CA . LEU A 1 213 ? -3.469 11.978 -8.153 1.00 87.88 213 LEU A CA 1
ATOM 1729 C C . LEU A 1 213 ? -3.019 12.904 -7.017 1.00 87.88 213 LEU A C 1
ATOM 1731 O O . LEU A 1 213 ? -3.385 12.640 -5.871 1.00 87.88 213 LEU A O 1
ATOM 1735 N N . ASP A 1 214 ? -2.310 13.990 -7.326 1.00 86.62 214 ASP A N 1
ATOM 1736 C CA . ASP A 1 214 ? -1.910 15.006 -6.349 1.00 86.62 214 ASP A CA 1
ATOM 1737 C C . ASP A 1 214 ? -3.147 15.707 -5.742 1.00 86.62 214 ASP A C 1
ATOM 1739 O O . ASP A 1 214 ? -3.266 15.778 -4.517 1.00 86.62 214 ASP A O 1
ATOM 1743 N N . ASP A 1 215 ? -4.138 16.095 -6.558 1.00 89.81 215 ASP A N 1
ATOM 1744 C CA . ASP A 1 215 ? -5.431 16.640 -6.090 1.00 89.81 215 ASP A CA 1
ATOM 1745 C C . ASP A 1 215 ? -6.173 15.669 -5.148 1.00 89.81 215 ASP A C 1
ATOM 1747 O O . ASP A 1 215 ? -6.748 16.054 -4.120 1.00 89.81 215 ASP A O 1
ATOM 1751 N N . ARG A 1 216 ? -6.159 14.369 -5.476 1.00 91.31 216 ARG A N 1
ATOM 1752 C CA . ARG A 1 216 ? -6.773 13.321 -4.643 1.00 91.31 216 ARG A CA 1
ATOM 1753 C C . ARG A 1 216 ? -6.002 13.090 -3.346 1.00 91.31 216 ARG A C 1
ATOM 1755 O O . ARG A 1 216 ? -6.631 12.809 -2.323 1.00 91.31 216 ARG A O 1
ATOM 1762 N N . PHE A 1 217 ? -4.676 13.201 -3.371 1.00 90.06 217 PHE A N 1
ATOM 1763 C CA . PHE A 1 217 ? -3.834 13.113 -2.182 1.00 90.06 217 PHE A CA 1
ATOM 1764 C C . PHE A 1 217 ? -4.094 14.291 -1.237 1.00 90.06 217 PHE A C 1
ATOM 1766 O O . PHE A 1 217 ? -4.343 14.070 -0.053 1.00 90.06 217 PHE A O 1
ATOM 1773 N N . GLU A 1 218 ? -4.150 15.518 -1.757 1.00 91.50 218 GLU A N 1
ATOM 1774 C CA . GLU A 1 218 ? -4.465 16.713 -0.968 1.00 91.50 218 GLU A CA 1
ATOM 1775 C C . GLU A 1 218 ? -5.885 16.643 -0.376 1.00 91.50 218 GLU A C 1
ATOM 1777 O O . GLU A 1 218 ? -6.084 16.874 0.818 1.00 91.50 218 GLU A O 1
ATOM 1782 N N . THR A 1 219 ? -6.871 16.179 -1.150 1.00 91.12 219 THR A N 1
ATOM 1783 C CA . THR A 1 219 ? -8.238 15.932 -0.650 1.00 91.12 219 THR A CA 1
ATOM 1784 C C . THR A 1 219 ? -8.263 14.909 0.502 1.00 91.12 219 THR A C 1
ATOM 1786 O O . THR A 1 219 ? -8.981 15.082 1.494 1.00 91.12 219 THR A O 1
ATOM 1789 N N . LEU A 1 220 ? -7.466 13.836 0.413 1.00 89.88 220 LEU A N 1
ATOM 1790 C CA . LEU A 1 220 ? -7.328 12.836 1.480 1.00 89.88 220 LEU A CA 1
ATOM 1791 C C . LEU A 1 220 ? -6.574 13.382 2.703 1.00 89.88 220 LEU A C 1
ATOM 1793 O O . LEU A 1 220 ? -6.949 13.057 3.833 1.00 89.88 220 LEU A O 1
ATOM 1797 N N . SER A 1 221 ? -5.569 14.233 2.492 1.00 89.25 221 SER A N 1
ATOM 1798 C CA . SER A 1 221 ? -4.834 14.954 3.538 1.00 89.25 221 SER A CA 1
ATOM 1799 C C . SER A 1 221 ? -5.784 15.839 4.353 1.00 89.25 221 SER A C 1
ATOM 1801 O O . SER A 1 221 ? -5.933 15.650 5.563 1.00 89.25 221 SER A O 1
ATOM 1803 N N . GLN A 1 222 ? -6.558 16.699 3.682 1.00 89.31 222 GLN A N 1
ATOM 1804 C CA . GLN A 1 222 ? -7.560 17.566 4.310 1.00 89.31 222 GLN A CA 1
ATOM 1805 C C . GLN A 1 222 ? -8.660 16.768 5.034 1.00 89.31 222 GLN A C 1
ATOM 1807 O O . GLN A 1 222 ? -9.028 17.099 6.166 1.00 89.31 222 GLN A O 1
ATOM 1812 N N . SER A 1 223 ? -9.148 15.669 4.441 1.00 91.56 223 SER A N 1
ATOM 1813 C CA . SER A 1 223 ? -10.110 14.767 5.101 1.00 91.56 223 SER A CA 1
ATOM 1814 C C . SER A 1 223 ? -9.533 14.123 6.367 1.00 91.56 223 SER A C 1
ATOM 1816 O O . SER A 1 223 ? -10.245 13.952 7.358 1.00 91.56 223 SER A O 1
ATOM 1818 N N . THR A 1 224 ? -8.245 13.774 6.354 1.00 89.19 224 THR A N 1
ATOM 1819 C CA . THR A 1 224 ? -7.544 13.187 7.504 1.00 89.19 224 THR A CA 1
ATOM 1820 C C . THR A 1 224 ? -7.351 14.220 8.609 1.00 89.19 224 THR A C 1
ATOM 1822 O O . THR A 1 224 ? -7.697 13.943 9.756 1.00 89.19 224 THR A O 1
ATOM 1825 N N . GLN A 1 225 ? -6.915 15.436 8.270 1.00 88.38 225 GLN A N 1
ATOM 1826 C CA . GLN A 1 225 ? -6.768 16.533 9.230 1.00 88.38 225 GLN A CA 1
ATOM 1827 C C . GLN A 1 225 ? -8.109 16.905 9.885 1.00 88.38 225 GLN A C 1
ATOM 1829 O O . GLN A 1 225 ? -8.183 17.065 11.101 1.00 88.38 225 GLN A O 1
ATOM 1834 N N . SER A 1 226 ? -9.195 16.957 9.105 1.00 91.31 226 SER A N 1
ATOM 1835 C CA . SER A 1 226 ? -10.550 17.195 9.621 1.00 91.31 226 SER A CA 1
ATOM 1836 C C . SER A 1 226 ? -10.982 16.133 10.646 1.00 91.31 226 SER A C 1
ATOM 1838 O O . SER A 1 226 ? -11.518 16.473 11.704 1.00 91.31 226 SER A O 1
ATOM 1840 N N . LYS A 1 227 ? -10.684 14.852 10.381 1.00 88.75 227 LYS A N 1
ATOM 1841 C CA . LYS A 1 227 ? -10.958 13.736 11.304 1.00 88.75 227 LYS A CA 1
ATOM 1842 C C . LYS A 1 227 ? -10.092 13.786 12.563 1.00 88.75 227 LYS A C 1
ATOM 1844 O O . LYS A 1 227 ? -10.605 13.494 13.638 1.00 88.75 227 LYS A O 1
ATOM 1849 N N . LEU A 1 228 ? -8.823 14.189 12.463 1.00 89.00 228 LEU A N 1
ATOM 1850 C CA . LEU A 1 228 ? -7.958 14.389 13.634 1.00 89.00 228 LEU A CA 1
ATOM 1851 C C . LEU A 1 228 ? -8.537 15.467 14.562 1.00 89.00 228 LEU A C 1
ATOM 1853 O O . LEU A 1 228 ? -8.762 15.190 15.736 1.00 89.00 228 LEU A O 1
ATOM 1857 N N . THR A 1 229 ? -8.930 16.624 14.026 1.00 89.44 229 THR A N 1
ATOM 1858 C CA . THR A 1 229 ? -9.590 17.681 14.815 1.00 89.44 229 THR A CA 1
ATOM 1859 C C . THR A 1 229 ? -10.965 17.271 15.362 1.00 89.44 229 THR A C 1
ATOM 1861 O O . THR A 1 229 ? -11.406 17.787 16.390 1.00 89.44 229 THR A O 1
ATOM 1864 N N . GLN A 1 230 ? -11.662 16.319 14.734 1.00 91.06 230 GLN A N 1
ATOM 1865 C CA . GLN A 1 230 ? -12.866 15.718 15.319 1.00 91.06 230 GLN A CA 1
ATOM 1866 C C . GLN A 1 230 ? -12.534 14.788 16.501 1.00 91.06 230 GLN A C 1
ATOM 1868 O O . GLN A 1 230 ? -13.255 14.802 17.498 1.00 91.06 230 GLN A O 1
ATOM 1873 N N . ILE A 1 231 ? -11.449 14.012 16.414 1.00 86.50 231 ILE A N 1
ATOM 1874 C CA . ILE A 1 231 ? -10.971 13.131 17.493 1.00 86.50 231 ILE A CA 1
ATOM 1875 C C . ILE A 1 231 ? -10.504 13.951 18.703 1.00 86.50 231 ILE A C 1
ATOM 1877 O O . ILE A 1 231 ? -10.875 13.609 19.822 1.00 86.50 231 ILE A O 1
ATOM 1881 N N . GLU A 1 232 ? -9.777 15.052 18.493 1.00 88.62 232 GLU A N 1
ATOM 1882 C CA . GLU A 1 232 ? -9.362 15.980 19.560 1.00 88.62 232 GLU A CA 1
ATOM 1883 C C . GLU A 1 232 ? -10.581 16.500 20.348 1.00 88.62 232 GLU A C 1
ATOM 1885 O O . GLU A 1 232 ? -10.660 16.327 21.562 1.00 88.62 232 GLU A O 1
ATOM 1890 N N . ARG A 1 233 ? -11.614 17.004 19.655 1.00 90.75 233 ARG A N 1
ATOM 1891 C CA . ARG A 1 233 ? -12.863 17.470 20.297 1.00 90.75 233 ARG A CA 1
ATOM 1892 C C . ARG A 1 233 ? -13.612 16.367 21.051 1.00 90.75 233 ARG A C 1
ATOM 1894 O O . ARG A 1 233 ? -14.246 16.638 22.068 1.00 90.75 233 ARG A O 1
ATOM 1901 N N . LEU A 1 234 ? -13.575 15.128 20.556 1.00 89.88 234 LEU A N 1
ATOM 1902 C CA . LEU A 1 234 ? -14.166 13.979 21.251 1.00 89.88 234 LEU A CA 1
ATOM 1903 C C . LEU A 1 234 ? -13.383 13.638 22.528 1.00 89.88 234 LEU A C 1
ATOM 1905 O O . LEU A 1 234 ? -13.999 13.336 23.548 1.00 89.88 234 LEU A O 1
ATOM 1909 N N . GLN A 1 235 ? -12.051 13.737 22.500 1.00 89.12 235 GLN A N 1
ATOM 1910 C CA . GLN A 1 235 ? -11.206 13.571 23.686 1.00 89.12 235 GLN A CA 1
ATOM 1911 C C . GLN A 1 235 ? -11.470 14.673 24.722 1.00 89.12 235 GLN A C 1
ATOM 1913 O O . GLN A 1 235 ? -11.627 14.357 25.900 1.00 89.12 235 GLN A O 1
ATOM 1918 N N . ASP A 1 236 ? -11.617 15.931 24.300 1.00 90.50 236 ASP A N 1
ATOM 1919 C CA . ASP A 1 236 ? -11.973 17.042 25.193 1.00 90.50 236 ASP A CA 1
ATOM 1920 C C . ASP A 1 236 ? -13.324 16.815 25.891 1.00 90.50 236 ASP A C 1
ATOM 1922 O O . ASP A 1 236 ? -13.402 16.908 27.116 1.00 90.50 236 ASP A O 1
ATOM 1926 N N . MET A 1 237 ? -14.372 16.412 25.162 1.00 90.19 237 MET A N 1
ATOM 1927 C CA . MET A 1 237 ? -15.679 16.109 25.771 1.00 90.19 237 MET A CA 1
ATOM 1928 C C . MET A 1 237 ? -15.630 14.921 26.750 1.00 90.19 237 MET A C 1
ATOM 1930 O O . MET A 1 237 ? -16.323 14.935 27.772 1.00 90.19 237 MET A O 1
ATOM 1934 N N . VAL A 1 238 ? -14.799 13.905 26.482 1.00 88.50 238 VAL A N 1
ATOM 1935 C CA . VAL A 1 238 ? -14.553 12.793 27.421 1.00 88.50 238 VAL A CA 1
ATOM 1936 C C . VAL A 1 238 ? -13.828 13.290 28.676 1.00 88.50 238 VAL A C 1
ATOM 1938 O O . VAL A 1 238 ? -14.243 12.960 29.789 1.00 88.50 238 VAL A O 1
ATOM 1941 N N . ASN A 1 239 ? -12.813 14.146 28.522 1.00 89.69 239 ASN A N 1
ATOM 1942 C CA . ASN A 1 239 ? -12.093 14.767 29.636 1.00 89.69 239 ASN A CA 1
ATOM 1943 C C . ASN A 1 239 ? -13.027 15.635 30.502 1.00 89.69 239 ASN A C 1
ATOM 1945 O O . ASN A 1 239 ? -13.016 15.516 31.728 1.00 89.69 239 ASN A O 1
ATOM 1949 N N . GLU A 1 240 ? -13.889 16.455 29.893 1.00 93.06 240 GLU A N 1
ATOM 1950 C CA . GLU A 1 240 ? -14.924 17.221 30.601 1.00 93.06 240 GLU A CA 1
ATOM 1951 C C . GLU A 1 240 ? -15.929 16.318 31.331 1.00 93.06 240 GLU A C 1
ATOM 1953 O O . GLU A 1 240 ? -16.401 16.661 32.418 1.00 93.06 240 GLU A O 1
ATOM 1958 N N . SER A 1 241 ? -16.280 15.166 30.752 1.00 90.62 241 SER A N 1
ATOM 1959 C CA . SER A 1 241 ? -17.170 14.196 31.396 1.00 90.62 241 SER A CA 1
ATOM 1960 C C . SER A 1 241 ? -16.522 13.576 32.635 1.00 90.62 241 SER A C 1
ATOM 1962 O O . SER A 1 241 ? -17.141 13.547 33.698 1.00 90.62 241 SER A O 1
ATOM 1964 N N . HIS A 1 242 ? -15.249 13.186 32.548 1.00 89.31 242 HIS A N 1
ATOM 1965 C CA . HIS A 1 242 ? -14.498 12.634 33.679 1.00 89.31 242 HIS A CA 1
ATOM 1966 C C . HIS A 1 242 ? -14.214 13.681 34.780 1.00 89.31 242 HIS A C 1
ATOM 1968 O O . HIS A 1 242 ? -14.225 13.371 35.975 1.00 89.31 242 HIS A O 1
ATOM 1974 N N . GLN A 1 243 ? -14.050 14.960 34.418 1.00 89.69 243 GLN A N 1
ATOM 1975 C CA . GLN A 1 243 ? -14.004 16.062 35.391 1.00 89.69 243 GLN A CA 1
ATOM 1976 C C . GLN A 1 243 ? -15.357 16.269 36.097 1.00 89.69 243 GLN A C 1
ATOM 1978 O O . GLN A 1 243 ? -15.392 16.491 37.312 1.00 89.69 243 GLN A O 1
ATOM 1983 N N . ARG A 1 244 ? -16.480 16.164 35.370 1.00 90.19 244 ARG A N 1
ATOM 1984 C CA . ARG A 1 244 ? -17.834 16.216 35.954 1.00 90.19 244 ARG A CA 1
ATOM 1985 C C . ARG A 1 244 ? -18.086 15.042 36.901 1.00 90.19 244 ARG A C 1
ATOM 1987 O O . ARG A 1 244 ? -18.537 15.275 38.020 1.00 90.19 244 ARG A O 1
ATOM 1994 N N . GLU A 1 245 ? -17.733 13.825 36.497 1.00 87.44 245 GLU A N 1
ATOM 1995 C CA . GLU A 1 245 ? -17.752 12.610 37.326 1.00 87.44 245 GLU A CA 1
ATOM 1996 C C . GLU A 1 245 ? -16.946 12.805 38.621 1.00 87.44 245 GLU A C 1
ATOM 1998 O O . GLU A 1 245 ? -17.496 12.694 39.717 1.00 87.44 245 GLU A O 1
ATOM 2003 N N . SER A 1 246 ? -15.683 13.229 38.509 1.00 90.38 246 SER A N 1
ATOM 2004 C CA . SER A 1 246 ? -14.808 13.516 39.656 1.00 90.38 246 SER A CA 1
ATOM 2005 C C . SER A 1 246 ? -15.402 14.571 40.605 1.00 90.38 246 SER A C 1
ATOM 2007 O O . SER A 1 246 ? -15.343 14.432 41.829 1.00 90.38 246 SER A O 1
ATOM 2009 N N . SER A 1 247 ? -16.030 15.622 40.059 1.00 93.81 247 SER A N 1
ATOM 2010 C CA . SER A 1 247 ? -16.723 16.655 40.844 1.00 93.81 247 SER A CA 1
ATOM 2011 C C . SER A 1 247 ? -17.959 16.113 41.573 1.00 93.81 247 SER A C 1
ATOM 2013 O O . SER A 1 247 ? -18.229 16.506 42.711 1.00 93.81 247 SER A O 1
ATOM 2015 N N . LEU A 1 248 ? -18.717 15.214 40.940 1.00 90.62 248 LEU A N 1
ATOM 2016 C CA . LEU A 1 248 ? -19.878 14.557 41.543 1.00 90.62 248 LEU A CA 1
ATOM 2017 C C . LEU A 1 248 ? -19.458 13.571 42.637 1.00 90.62 248 LEU A C 1
ATOM 2019 O O . LEU A 1 248 ? -20.064 13.577 43.707 1.00 90.62 248 LEU A O 1
ATOM 2023 N N . GLN A 1 249 ? -18.388 12.801 42.435 1.00 89.56 249 GLN A N 1
ATOM 2024 C CA . GLN A 1 249 ? -17.893 11.868 43.447 1.00 89.56 249 GLN A CA 1
ATOM 2025 C C . GLN A 1 249 ? -17.311 12.594 44.671 1.00 89.56 249 GLN A C 1
ATOM 2027 O O . GLN A 1 249 ? -17.567 12.189 45.803 1.00 89.56 249 GLN A O 1
ATOM 2032 N N . LEU A 1 250 ? -16.641 13.739 44.485 1.00 91.62 250 LEU A N 1
ATOM 2033 C CA . LEU A 1 250 ? -16.231 14.600 45.602 1.00 91.62 250 LEU A CA 1
ATOM 2034 C C . LEU A 1 250 ? -17.441 15.124 46.404 1.00 91.62 250 LEU A C 1
ATOM 2036 O O . LEU A 1 250 ? -17.412 15.145 47.635 1.00 91.62 250 LEU A O 1
ATOM 2040 N N . LYS A 1 251 ? -18.529 15.517 45.723 1.00 89.50 251 LYS A N 1
ATOM 2041 C CA . LYS A 1 251 ? -19.786 15.935 46.374 1.00 89.50 251 LYS A CA 1
ATOM 2042 C C . LYS A 1 251 ? -20.459 14.778 47.119 1.00 89.50 251 LYS A C 1
ATOM 2044 O O . LYS A 1 251 ? -20.949 14.996 48.225 1.00 89.50 251 LYS A O 1
ATOM 2049 N N . LEU A 1 252 ? -20.450 13.571 46.551 1.00 88.06 252 LEU A N 1
ATOM 2050 C CA . LEU A 1 252 ? -20.990 12.361 47.175 1.00 88.06 252 LEU A CA 1
ATOM 2051 C C . LEU A 1 252 ? -20.245 12.022 48.473 1.00 88.06 252 LEU A C 1
ATOM 2053 O O . LEU A 1 252 ? -20.883 11.868 49.512 1.00 88.06 252 LEU A O 1
ATOM 2057 N N . ASN A 1 253 ? -18.910 12.006 48.439 1.00 90.94 253 ASN A N 1
ATOM 2058 C CA . ASN A 1 253 ? -18.078 11.739 49.615 1.00 90.94 253 ASN A CA 1
ATOM 2059 C C . ASN A 1 253 ? -18.316 12.784 50.726 1.00 90.94 253 ASN A C 1
ATOM 2061 O O . ASN A 1 253 ? -18.452 12.434 51.897 1.00 90.94 253 ASN A O 1
ATOM 2065 N N . ASN A 1 254 ? -18.440 14.068 50.368 1.00 90.19 254 ASN A N 1
ATOM 2066 C CA . ASN A 1 254 ? -18.771 15.128 51.327 1.00 90.19 254 ASN A CA 1
ATOM 2067 C C . ASN A 1 254 ? -20.173 14.950 51.940 1.00 90.19 254 ASN A C 1
ATOM 2069 O O . ASN A 1 254 ? -20.343 15.139 53.144 1.00 90.19 254 ASN A O 1
ATOM 2073 N N . ALA A 1 255 ? -21.170 14.551 51.143 1.00 87.25 255 ALA A N 1
ATOM 2074 C CA . ALA A 1 255 ? -22.517 14.265 51.638 1.00 87.25 255 ALA A CA 1
ATOM 2075 C C . ALA A 1 255 ? -22.545 13.041 52.573 1.00 87.25 255 ALA A C 1
ATOM 207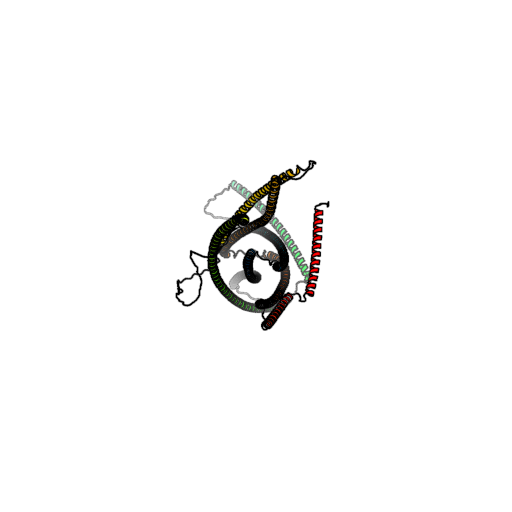7 O O . ALA A 1 255 ? -23.232 13.069 53.593 1.00 87.25 255 ALA A O 1
ATOM 2078 N N . GLN A 1 256 ? -21.761 11.999 52.278 1.00 88.06 256 GLN A N 1
ATOM 2079 C CA . GLN A 1 256 ? -21.588 10.837 53.156 1.00 88.06 256 GLN A CA 1
ATOM 2080 C C . GLN A 1 256 ? -20.945 11.222 54.498 1.00 88.06 256 GLN A C 1
ATOM 2082 O O . GLN A 1 256 ? -21.442 10.805 55.542 1.00 88.06 256 GLN A O 1
ATOM 2087 N N . MET A 1 257 ? -19.904 12.067 54.501 1.00 90.38 257 MET A N 1
ATOM 2088 C CA . MET A 1 257 ? -19.290 12.550 55.747 1.00 90.38 257 MET A CA 1
ATOM 2089 C C . MET A 1 257 ? -20.258 13.374 56.608 1.00 90.38 257 MET A C 1
ATOM 2091 O O . MET A 1 257 ? -20.287 13.200 57.825 1.00 90.38 257 MET A O 1
ATOM 2095 N N . GLU A 1 258 ? -21.079 14.243 56.007 1.00 89.56 258 GLU A N 1
ATOM 2096 C CA . GLU A 1 258 ? -22.105 14.983 56.755 1.00 89.56 258 GLU A CA 1
ATOM 2097 C C . GLU A 1 258 ? -23.237 14.068 57.258 1.00 89.56 258 GLU A C 1
ATOM 2099 O O . GLU A 1 258 ? -23.695 14.254 58.385 1.00 89.56 258 GLU A O 1
ATOM 2104 N N . MET A 1 259 ? -23.641 13.033 56.507 1.00 86.00 259 MET A N 1
ATOM 2105 C CA . MET A 1 259 ? -24.579 12.020 57.016 1.00 86.00 259 MET A CA 1
ATOM 2106 C C . MET A 1 259 ? -24.004 11.240 58.203 1.00 86.00 259 MET A C 1
ATOM 2108 O O . MET A 1 259 ? -24.697 11.081 59.203 1.00 86.00 259 MET A O 1
ATOM 2112 N N . GLU A 1 260 ? -22.745 10.801 58.147 1.00 89.88 260 GLU A N 1
ATOM 2113 C CA . GLU A 1 260 ? -22.113 10.051 59.243 1.00 89.88 260 GLU A CA 1
ATOM 2114 C C . GLU A 1 260 ? -21.933 10.916 60.503 1.00 89.88 260 GLU A C 1
ATOM 2116 O O . GLU A 1 260 ? -22.199 10.481 61.623 1.00 89.88 260 GLU A O 1
ATOM 2121 N N . LYS A 1 261 ? -21.585 12.193 60.322 1.00 92.06 261 LYS A N 1
ATOM 2122 C CA . LYS A 1 261 ? -21.551 13.213 61.380 1.00 92.06 261 LYS A CA 1
ATOM 2123 C C . LYS A 1 261 ? -22.933 13.452 62.006 1.00 92.06 261 LYS A C 1
ATOM 2125 O O . LYS A 1 261 ? -23.034 13.562 63.228 1.00 92.06 261 LYS A O 1
ATOM 2130 N N . LEU A 1 262 ? -24.000 13.498 61.203 1.00 90.81 262 LEU A N 1
ATOM 2131 C CA . LEU A 1 262 ? -25.381 13.579 61.696 1.00 90.81 262 LEU A CA 1
ATOM 2132 C C . LEU A 1 262 ? -25.816 12.288 62.409 1.00 90.81 262 LEU A C 1
ATOM 2134 O O . LEU A 1 262 ? -26.479 12.368 63.443 1.00 90.81 262 LEU A O 1
ATOM 2138 N N . ARG A 1 263 ? -25.399 11.114 61.920 1.00 90.06 263 ARG A N 1
ATOM 2139 C CA . ARG A 1 263 ? -25.641 9.811 62.559 1.00 90.06 263 ARG A CA 1
ATOM 2140 C C . ARG A 1 263 ? -24.995 9.753 63.944 1.00 90.06 263 ARG A C 1
ATOM 2142 O O . ARG A 1 263 ? -25.677 9.419 64.909 1.00 90.06 263 ARG A O 1
ATOM 2149 N N . LEU A 1 264 ? -23.733 10.172 64.055 1.00 91.56 264 LEU A N 1
ATOM 2150 C CA . LEU A 1 264 ? -22.991 10.249 65.317 1.00 91.56 264 LEU A CA 1
ATOM 2151 C C . LEU A 1 264 ? -23.628 11.233 66.316 1.00 91.56 264 LEU A C 1
ATOM 2153 O O . LEU A 1 264 ? -23.720 10.939 67.508 1.00 91.56 264 LEU A O 1
ATOM 2157 N N . LEU A 1 265 ? -24.108 12.388 65.841 1.00 90.44 265 LEU A N 1
ATOM 2158 C CA . LEU A 1 265 ? -24.869 13.332 66.668 1.00 90.44 265 LEU A CA 1
ATOM 2159 C C . LEU A 1 265 ? -26.207 12.733 67.129 1.00 90.44 265 LEU A C 1
ATOM 2161 O O . LEU A 1 265 ? -26.599 12.933 68.278 1.00 90.44 265 LEU A O 1
ATOM 2165 N N . SER A 1 266 ? -26.894 11.976 66.269 1.00 87.69 266 SER A N 1
ATOM 2166 C CA . SER A 1 266 ? -28.146 11.298 66.619 1.00 87.69 266 SER A CA 1
ATOM 2167 C C . SER A 1 266 ? -27.938 10.220 67.684 1.00 87.69 266 SER A C 1
ATOM 2169 O O . SER A 1 266 ? -28.730 10.152 68.622 1.00 87.69 266 SER A O 1
ATOM 2171 N N . THR A 1 267 ? -26.874 9.413 67.596 1.00 88.56 267 THR A N 1
ATOM 2172 C CA . THR A 1 267 ? -26.562 8.415 68.634 1.00 88.56 267 THR A CA 1
ATOM 2173 C C . THR A 1 267 ? -26.181 9.085 69.953 1.00 88.56 267 THR A C 1
ATOM 2175 O O . THR A 1 267 ? -26.733 8.724 70.983 1.00 88.56 267 THR A O 1
ATOM 2178 N N . GLN A 1 268 ? -25.369 10.152 69.931 1.00 89.00 268 GLN A N 1
ATOM 2179 C CA . GLN A 1 268 ? -25.053 10.928 71.143 1.00 89.00 268 GLN A CA 1
ATOM 2180 C C . GLN A 1 268 ? -26.303 11.522 71.817 1.00 89.00 268 GLN A C 1
ATOM 2182 O O . GLN A 1 268 ? -26.373 11.590 73.046 1.00 89.00 268 GLN A O 1
ATOM 2187 N N . TRP A 1 269 ? -27.306 11.942 71.038 1.00 89.12 269 TRP A N 1
ATOM 2188 C CA . TRP A 1 269 ? -28.592 12.384 71.584 1.00 89.12 269 TRP A CA 1
ATOM 2189 C C . TRP A 1 269 ? -29.425 11.230 72.150 1.00 89.12 269 TRP A C 1
ATOM 2191 O O . TRP A 1 269 ? -30.009 11.396 73.218 1.00 89.12 269 TRP A O 1
ATOM 2201 N N . GLN A 1 270 ? -29.449 10.065 71.496 1.00 85.69 270 GLN A N 1
ATOM 2202 C CA . GLN A 1 270 ? -30.121 8.864 72.009 1.00 85.69 270 GLN A CA 1
ATOM 2203 C C . GLN A 1 270 ? -29.495 8.382 73.327 1.00 85.69 270 GLN A C 1
ATOM 2205 O O . GLN A 1 270 ? -30.225 8.174 74.295 1.00 85.69 270 GLN A O 1
ATOM 2210 N N . ASP A 1 271 ? -28.163 8.311 73.407 1.00 87.44 271 ASP A N 1
ATOM 2211 C CA . ASP A 1 271 ? -27.419 7.969 74.627 1.00 87.44 271 ASP A CA 1
ATOM 2212 C C . ASP A 1 271 ? -27.739 8.950 75.767 1.00 87.44 271 ASP A C 1
ATOM 2214 O O . ASP A 1 271 ? -28.006 8.549 76.902 1.00 87.44 271 ASP A O 1
ATOM 2218 N N . LYS A 1 272 ? -27.784 10.255 75.461 1.00 88.62 272 LYS A N 1
ATOM 2219 C CA . LYS A 1 272 ? -28.140 11.301 76.428 1.00 88.62 272 LYS A CA 1
ATOM 2220 C C . LYS A 1 272 ? -29.596 11.198 76.895 1.00 88.62 272 LYS A C 1
ATOM 2222 O O . LYS A 1 272 ? -29.865 11.407 78.076 1.00 88.62 272 LYS A O 1
ATOM 2227 N N . CYS A 1 273 ? -30.533 10.864 76.009 1.00 82.50 273 CYS A N 1
ATOM 2228 C CA . CYS A 1 273 ? -31.926 10.607 76.380 1.00 82.50 273 CYS A CA 1
ATOM 2229 C C . CYS A 1 273 ? -32.060 9.354 77.259 1.00 82.50 273 CYS A C 1
ATOM 2231 O O . CYS A 1 273 ? -32.757 9.405 78.269 1.00 82.50 273 CYS A O 1
ATOM 2233 N N . ALA A 1 274 ? -31.346 8.270 76.942 1.00 83.12 274 ALA A N 1
ATOM 2234 C CA . ALA A 1 274 ? -31.325 7.053 77.755 1.00 83.12 274 ALA A CA 1
ATOM 2235 C C . ALA A 1 274 ? -30.730 7.295 79.157 1.00 83.12 274 ALA A C 1
ATOM 2237 O O . ALA A 1 274 ? -31.254 6.779 80.147 1.00 83.12 274 ALA A O 1
ATOM 2238 N N . LEU A 1 275 ? -29.685 8.127 79.259 1.00 88.81 275 LEU A N 1
ATOM 2239 C CA . LEU A 1 275 ? -29.115 8.558 80.538 1.00 88.81 275 LEU A CA 1
ATOM 2240 C C . LEU A 1 275 ? -30.126 9.368 81.365 1.00 88.81 275 LEU A C 1
ATOM 2242 O O . LEU A 1 275 ? -30.350 9.049 82.530 1.00 88.81 275 LEU A O 1
ATOM 2246 N N . LEU A 1 276 ? -30.792 10.357 80.760 1.00 84.69 276 LEU A N 1
ATOM 2247 C CA . LEU A 1 276 ? -31.822 11.163 81.431 1.00 84.69 276 LEU A CA 1
ATOM 2248 C C . LEU A 1 276 ? -33.031 10.317 81.868 1.00 84.69 276 LEU A C 1
ATOM 2250 O O . LEU A 1 276 ? -33.572 10.527 82.952 1.00 84.69 276 LEU A O 1
ATOM 2254 N N . GLU A 1 277 ? -33.434 9.319 81.077 1.00 84.38 277 GLU A N 1
ATOM 2255 C CA . GLU A 1 277 ? -34.445 8.337 81.487 1.00 84.38 277 GLU A CA 1
ATOM 2256 C C . GLU A 1 277 ? -33.998 7.496 82.690 1.00 84.38 277 GLU A C 1
ATOM 2258 O O . GLU A 1 277 ? -34.821 7.179 83.552 1.00 84.38 277 GLU A O 1
ATOM 2263 N N . HIS A 1 278 ? -32.719 7.115 82.762 1.00 85.94 278 HIS A N 1
ATOM 2264 C CA . HIS A 1 278 ? -32.170 6.391 83.908 1.00 85.94 278 HIS A CA 1
ATOM 2265 C C . HIS A 1 278 ? -32.151 7.277 85.161 1.00 85.94 278 HIS A C 1
ATOM 2267 O O . HIS A 1 278 ? -32.672 6.872 86.199 1.00 85.94 278 HIS A O 1
ATOM 2273 N N . GLU A 1 279 ? -31.629 8.502 85.064 1.00 84.81 279 GLU A N 1
ATOM 2274 C CA . GLU A 1 279 ? -31.622 9.485 86.158 1.00 84.81 279 GLU A CA 1
ATOM 2275 C C . GLU A 1 279 ? -33.042 9.810 86.652 1.00 84.81 279 GLU A C 1
ATOM 2277 O O . GLU A 1 279 ? -33.268 9.945 87.859 1.00 84.81 279 GLU A O 1
ATOM 2282 N N . TRP A 1 280 ? -34.026 9.867 85.747 1.00 83.12 280 TRP A N 1
ATOM 2283 C CA . TRP A 1 280 ? -35.435 10.052 86.094 1.00 83.12 280 TRP A CA 1
ATOM 2284 C C . TRP A 1 280 ? -36.012 8.841 86.845 1.00 83.12 280 TRP A C 1
ATOM 2286 O O . TRP A 1 280 ? -36.606 9.024 87.906 1.00 83.12 280 TRP A O 1
ATOM 2296 N N . LYS A 1 281 ? -35.774 7.605 86.378 1.00 81.38 281 LYS A N 1
ATOM 2297 C CA . LYS A 1 281 ? -36.202 6.362 87.064 1.00 81.38 281 LYS A CA 1
ATOM 2298 C C . LYS A 1 281 ? -35.510 6.184 88.424 1.00 81.38 281 LYS A C 1
ATOM 2300 O O . LYS A 1 281 ? -36.126 5.729 89.392 1.00 81.38 281 LYS A O 1
ATOM 2305 N N . GLU A 1 282 ? -34.246 6.584 88.539 1.00 81.44 282 GLU A N 1
ATOM 2306 C CA . GLU A 1 282 ? -33.511 6.592 89.808 1.00 81.44 282 GLU A CA 1
ATOM 2307 C C . GLU A 1 282 ? -34.068 7.657 90.771 1.00 81.44 282 GLU A C 1
ATOM 2309 O O . GLU A 1 282 ? -34.213 7.415 91.970 1.00 81.44 282 GLU A O 1
ATOM 2314 N N . SER A 1 283 ? -34.454 8.825 90.254 1.00 74.38 283 SER A N 1
ATOM 2315 C CA . SER A 1 283 ? -35.106 9.884 91.034 1.00 74.38 283 SER A CA 1
ATOM 2316 C C . SER A 1 283 ? -36.518 9.491 91.479 1.00 74.38 283 SER A C 1
ATOM 2318 O O . SER A 1 283 ? -36.888 9.736 92.629 1.00 74.38 283 SER A O 1
ATOM 2320 N N . GLU A 1 284 ? -37.289 8.819 90.620 1.00 77.31 284 GLU A N 1
ATOM 2321 C CA . GLU A 1 284 ? -38.607 8.281 90.959 1.00 77.31 284 GLU A CA 1
ATOM 2322 C C . GLU A 1 284 ? -38.497 7.213 92.055 1.00 77.31 284 GLU A C 1
ATOM 2324 O O . GLU A 1 284 ? -39.197 7.286 93.064 1.00 77.31 284 GLU A O 1
ATOM 2329 N N . THR A 1 285 ? -37.580 6.252 91.918 1.00 78.06 285 THR A N 1
ATOM 2330 C CA . THR A 1 285 ? -37.382 5.195 92.925 1.00 78.06 285 THR A CA 1
ATOM 2331 C C . THR A 1 285 ? -36.869 5.749 94.258 1.00 78.06 285 THR A C 1
ATOM 2333 O O . THR A 1 285 ? -37.381 5.343 95.305 1.00 78.06 285 THR A O 1
ATOM 2336 N N . LYS A 1 286 ? -35.966 6.743 94.260 1.00 78.88 286 LYS A N 1
ATOM 2337 C CA . LYS A 1 286 ? -35.605 7.517 95.468 1.00 78.88 286 LYS A CA 1
ATOM 2338 C C . LYS A 1 286 ? -36.829 8.206 96.084 1.00 78.88 286 LYS A C 1
ATOM 2340 O O . LYS A 1 286 ? -37.038 8.108 97.293 1.00 78.88 286 LYS A O 1
ATOM 2345 N N . GLY A 1 287 ? -37.675 8.831 95.264 1.00 74.19 287 GLY A N 1
ATOM 2346 C CA . GLY A 1 287 ? -38.944 9.428 95.687 1.00 74.19 287 GLY A CA 1
ATOM 2347 C C . GLY A 1 287 ? -39.898 8.412 96.323 1.00 74.19 287 GLY A C 1
ATOM 2348 O O . GLY A 1 287 ? -40.431 8.660 97.402 1.00 74.19 287 GLY A O 1
ATOM 2349 N N . GLN A 1 288 ? -40.056 7.228 95.726 1.00 75.06 288 GLN A N 1
ATOM 2350 C CA . GLN A 1 288 ? -40.865 6.141 96.282 1.00 75.06 288 GLN A CA 1
ATOM 2351 C C . GLN A 1 288 ? -40.291 5.600 97.604 1.00 75.06 288 GLN A C 1
ATOM 2353 O O . GLN A 1 288 ? -41.062 5.269 98.506 1.00 75.06 288 GLN A O 1
ATOM 2358 N N . VAL A 1 289 ? -38.964 5.513 97.754 1.00 74.50 289 VAL A N 1
ATOM 2359 C CA . VAL A 1 289 ? -38.312 5.113 99.016 1.00 74.50 289 VAL A CA 1
ATOM 2360 C C . VAL A 1 289 ? -38.551 6.154 100.110 1.00 74.50 289 VAL A C 1
ATOM 2362 O O . VAL A 1 289 ? -38.967 5.783 101.208 1.00 74.50 289 VAL A O 1
ATOM 2365 N N . LEU A 1 290 ? -38.388 7.446 99.808 1.00 73.94 290 LEU A N 1
ATOM 2366 C CA . LEU A 1 290 ? -38.718 8.536 100.732 1.00 73.94 290 LEU A CA 1
ATOM 2367 C C . LEU A 1 290 ? -40.208 8.525 101.104 1.00 73.94 290 LEU A C 1
ATOM 2369 O O . LEU A 1 290 ? -40.545 8.637 102.279 1.00 73.94 290 LEU A O 1
ATOM 2373 N N . GLN A 1 291 ? -41.106 8.293 100.143 1.00 70.88 291 GLN A N 1
ATOM 2374 C CA . GLN A 1 291 ? -42.545 8.194 100.396 1.00 70.88 291 GLN A CA 1
ATOM 2375 C C . GLN A 1 291 ? -42.897 6.994 101.295 1.00 70.88 291 GLN A C 1
ATOM 2377 O O . GLN A 1 291 ? -43.782 7.105 102.144 1.00 70.88 291 GLN A O 1
ATOM 2382 N N . ARG A 1 292 ? -42.190 5.858 101.168 1.00 71.19 292 ARG A N 1
ATOM 2383 C CA . ARG A 1 292 ? -42.307 4.724 102.107 1.00 71.19 292 ARG A CA 1
ATOM 2384 C C . ARG A 1 292 ? -41.798 5.105 103.496 1.00 71.19 292 ARG A C 1
ATOM 2386 O O . ARG A 1 292 ? -42.545 4.948 104.450 1.00 71.19 292 ARG A O 1
ATOM 2393 N N . GLN A 1 293 ? -40.604 5.689 103.614 1.00 74.94 293 GLN A N 1
ATOM 2394 C CA . GLN A 1 293 ? -40.048 6.142 104.899 1.00 74.94 293 GLN A CA 1
ATOM 2395 C C . GLN A 1 293 ? -40.951 7.168 105.607 1.00 74.94 293 GLN A C 1
ATOM 2397 O O . GLN A 1 293 ? -41.148 7.082 106.819 1.00 74.94 293 GLN A O 1
ATOM 2402 N N . ILE A 1 294 ? -41.557 8.097 104.862 1.00 69.94 294 ILE A N 1
ATOM 2403 C CA . ILE A 1 294 ? -42.548 9.050 105.381 1.00 69.94 294 ILE A CA 1
ATOM 2404 C C . ILE A 1 294 ? -43.807 8.310 105.847 1.00 69.94 294 ILE A C 1
ATOM 2406 O O . ILE A 1 294 ? -44.243 8.523 106.976 1.00 69.94 294 ILE A O 1
ATOM 2410 N N . ASN A 1 295 ? -44.366 7.410 105.034 1.00 71.25 295 ASN A N 1
ATOM 2411 C CA . ASN A 1 295 ? -45.550 6.627 105.402 1.00 71.25 295 ASN A CA 1
ATOM 2412 C C . ASN A 1 295 ? -45.308 5.707 106.606 1.00 71.25 295 ASN A C 1
ATOM 2414 O O . ASN A 1 295 ? -46.191 5.570 107.449 1.00 71.25 295 ASN A O 1
ATOM 2418 N N . ASP A 1 296 ? -44.132 5.098 106.722 1.00 73.94 296 ASP A N 1
ATOM 2419 C CA . ASP A 1 296 ? -43.796 4.204 107.826 1.00 73.94 296 ASP A CA 1
ATOM 2420 C C . ASP A 1 296 ? -43.436 4.992 109.099 1.00 73.94 296 ASP A C 1
ATOM 2422 O O . ASP A 1 296 ? -43.880 4.607 110.177 1.00 73.94 296 ASP A O 1
ATOM 2426 N N . SER A 1 297 ? -42.800 6.168 108.997 1.00 69.81 297 SER A N 1
ATOM 2427 C CA . SER A 1 297 ? -42.668 7.106 110.129 1.00 69.81 297 SER A CA 1
ATOM 2428 C C . SER A 1 297 ? -44.023 7.681 110.567 1.00 69.81 297 SER A C 1
ATOM 2430 O O . SER A 1 297 ? -44.256 7.884 111.758 1.00 69.81 297 SER A O 1
ATOM 2432 N N . LEU A 1 298 ? -44.958 7.910 109.637 1.00 69.62 298 LEU A N 1
ATOM 2433 C CA . LEU A 1 298 ? -46.336 8.303 109.952 1.00 69.62 298 LEU A CA 1
ATOM 2434 C C . LEU A 1 298 ? -47.119 7.155 110.601 1.00 69.62 298 LEU A C 1
ATOM 2436 O O . LEU A 1 298 ? -47.823 7.406 111.578 1.00 69.62 298 LEU A O 1
ATOM 2440 N N . LYS A 1 299 ? -46.961 5.903 110.146 1.00 69.62 299 LYS A N 1
ATOM 2441 C CA . LYS A 1 299 ? -47.501 4.717 110.837 1.00 69.62 299 LYS A CA 1
ATOM 2442 C C . LYS A 1 299 ? -46.907 4.564 112.229 1.00 69.62 299 LYS A C 1
ATOM 2444 O O . LYS A 1 299 ? -47.657 4.303 113.158 1.00 69.62 299 LYS A O 1
ATOM 2449 N N . GLU A 1 300 ? -45.597 4.725 112.396 1.00 66.75 300 GLU A N 1
ATOM 2450 C CA . GLU A 1 300 ? -44.921 4.612 113.691 1.00 66.75 300 GLU A CA 1
ATOM 2451 C C . GLU A 1 300 ? -45.368 5.718 114.653 1.00 66.75 300 GLU A C 1
ATOM 2453 O O . GLU A 1 300 ? -45.654 5.445 115.821 1.00 66.75 300 GLU A O 1
ATOM 2458 N N . LYS A 1 301 ? -45.536 6.951 114.157 1.00 66.44 301 LYS A N 1
ATOM 2459 C CA . LYS A 1 301 ? -46.147 8.051 114.912 1.00 66.44 301 LYS A CA 1
ATOM 2460 C C . LYS A 1 301 ? -47.601 7.749 115.260 1.00 66.44 301 LYS A C 1
ATOM 2462 O O . LYS A 1 301 ? -47.948 7.868 116.424 1.00 66.44 301 LYS A O 1
ATOM 2467 N N . LEU A 1 302 ? -48.428 7.270 114.328 1.00 63.91 302 LEU A N 1
ATOM 2468 C CA . LEU A 1 302 ? -49.814 6.857 114.602 1.00 63.91 302 LEU A CA 1
ATOM 2469 C C . LEU A 1 302 ? -49.896 5.695 115.605 1.00 63.91 302 LEU A C 1
ATOM 2471 O O . LEU A 1 302 ? -50.741 5.726 116.493 1.00 63.91 302 LEU A O 1
ATOM 2475 N N . LEU A 1 303 ? -48.994 4.714 115.533 1.00 59.88 303 LEU A N 1
ATOM 2476 C CA . LEU A 1 303 ? -48.840 3.640 116.520 1.00 59.88 303 LEU A CA 1
ATOM 2477 C C . LEU A 1 303 ? -48.388 4.176 117.880 1.00 59.88 303 LEU A C 1
ATOM 2479 O O . LEU A 1 303 ? -48.819 3.659 118.906 1.00 59.88 303 LEU A O 1
ATOM 2483 N N . SER A 1 304 ? -47.551 5.211 117.907 1.00 56.00 304 SER A N 1
ATOM 2484 C CA . SER A 1 304 ? -47.102 5.874 119.135 1.00 56.00 304 SER A CA 1
ATOM 2485 C C . SER A 1 304 ? -48.207 6.732 119.757 1.00 56.00 304 SER A C 1
ATOM 2487 O O . SER A 1 304 ? -48.395 6.677 120.968 1.00 56.00 304 SER A O 1
ATOM 2489 N N . THR A 1 305 ? -49.013 7.427 118.951 1.00 54.53 305 THR A N 1
ATOM 2490 C CA . THR A 1 305 ? -50.222 8.140 119.393 1.00 54.53 305 THR A CA 1
ATOM 2491 C C . THR A 1 305 ? -51.279 7.154 119.891 1.00 54.53 305 THR A C 1
ATOM 2493 O O . THR A 1 305 ? -51.774 7.302 121.000 1.00 54.53 305 THR A O 1
ATOM 2496 N N . ALA A 1 306 ? -51.543 6.067 119.160 1.00 54.72 306 ALA A N 1
ATOM 2497 C CA . ALA A 1 306 ? -52.466 5.016 119.590 1.00 54.72 306 ALA A CA 1
ATOM 2498 C C . ALA A 1 306 ? -51.988 4.287 120.862 1.00 54.72 306 ALA A C 1
ATOM 2500 O O . ALA A 1 306 ? -52.809 3.919 121.701 1.00 54.72 306 ALA A O 1
ATOM 2501 N N . LYS A 1 307 ? -50.669 4.112 121.052 1.00 55.44 307 LYS A N 1
ATOM 2502 C CA . LYS A 1 307 ? -50.082 3.657 122.325 1.00 55.44 307 LYS A CA 1
ATOM 2503 C C . LYS A 1 307 ? -50.294 4.689 123.434 1.00 55.44 307 LYS A C 1
ATOM 2505 O O . LYS A 1 307 ? -50.707 4.296 124.519 1.00 55.44 307 LYS A O 1
ATOM 2510 N N . LEU A 1 308 ? -50.062 5.976 123.168 1.00 51.94 308 LEU A N 1
ATOM 2511 C CA . LEU A 1 308 ? -50.253 7.071 124.126 1.00 51.94 308 LEU A CA 1
ATOM 2512 C C . LEU A 1 308 ? -51.720 7.194 124.566 1.00 51.94 308 LEU A C 1
ATOM 2514 O O . LEU A 1 308 ? -51.986 7.385 125.749 1.00 51.94 308 LEU A O 1
ATOM 2518 N N . ASP A 1 309 ? -52.671 7.015 123.653 1.00 47.38 309 ASP A N 1
ATOM 2519 C CA . ASP A 1 309 ? -54.098 7.078 123.962 1.00 47.38 309 ASP A CA 1
ATOM 2520 C C . ASP A 1 309 ? -54.606 5.782 124.622 1.00 47.38 309 ASP A C 1
ATOM 2522 O O . ASP A 1 309 ? -55.421 5.856 125.543 1.00 47.38 309 ASP A O 1
ATOM 2526 N N . ARG A 1 310 ? -54.029 4.606 124.307 1.00 47.16 310 ARG A N 1
ATOM 2527 C CA . ARG A 1 310 ? -54.171 3.404 125.162 1.00 47.16 310 ARG A CA 1
ATOM 2528 C C . ARG A 1 310 ? -53.629 3.642 126.573 1.00 47.16 310 ARG A C 1
ATOM 2530 O O . ARG A 1 310 ? -54.233 3.173 127.531 1.00 47.16 310 ARG A O 1
ATOM 2537 N N . TRP A 1 311 ? -52.529 4.381 126.716 1.00 49.81 311 TRP A N 1
ATOM 2538 C CA . TRP A 1 311 ? -51.951 4.719 128.020 1.00 49.81 311 TRP A CA 1
ATOM 2539 C C . TRP A 1 311 ? -52.835 5.705 128.797 1.00 49.81 311 TRP A C 1
ATOM 2541 O O . TRP A 1 311 ? -53.039 5.527 129.996 1.00 49.81 311 TRP A O 1
ATOM 2551 N N . LYS A 1 312 ? -53.443 6.692 128.126 1.00 45.62 312 LYS A N 1
ATOM 2552 C CA . LYS A 1 312 ? -54.404 7.630 128.736 1.00 45.62 312 LYS A CA 1
ATOM 2553 C C . LYS A 1 312 ? -55.728 6.968 129.131 1.00 45.62 312 LYS A C 1
ATOM 2555 O O . LYS A 1 312 ? -56.274 7.328 130.167 1.00 45.62 312 LYS A O 1
ATOM 2560 N N . LEU A 1 313 ? -56.222 5.980 128.377 1.00 44.38 313 LEU A N 1
ATOM 2561 C CA . LEU A 1 313 ? -57.400 5.197 128.792 1.00 44.38 313 LEU A CA 1
ATOM 2562 C C . LEU A 1 313 ? -57.097 4.199 129.925 1.00 44.38 313 LEU A C 1
ATOM 2564 O O . LEU A 1 313 ? -58.020 3.796 130.626 1.00 44.38 313 LEU A O 1
ATOM 2568 N N . ALA A 1 314 ? -55.834 3.808 130.122 1.00 41.38 314 ALA A N 1
ATOM 2569 C CA . ALA A 1 314 ? -55.429 2.829 131.137 1.00 41.38 314 ALA A CA 1
ATOM 2570 C C . ALA A 1 314 ? -54.856 3.435 132.438 1.00 41.38 314 ALA A C 1
ATOM 2572 O O . ALA A 1 314 ? -54.637 2.702 133.398 1.00 41.38 314 ALA A O 1
ATOM 2573 N N . SER A 1 315 ? -54.617 4.750 132.503 1.00 41.12 315 SER A N 1
ATOM 2574 C CA . SER A 1 315 ? -53.987 5.428 133.658 1.00 41.12 315 SER A CA 1
ATOM 2575 C C . SER A 1 315 ? -54.975 6.135 134.602 1.00 41.12 315 SER A C 1
ATOM 2577 O O . SER A 1 315 ? -54.564 6.894 135.478 1.00 41.12 315 SER A O 1
ATOM 2579 N N . ALA A 1 316 ? -56.280 5.868 134.466 1.00 40.25 316 ALA A N 1
ATOM 2580 C CA . ALA A 1 316 ? -57.354 6.556 135.193 1.00 40.25 316 ALA A CA 1
ATOM 2581 C C . ALA A 1 316 ? -57.963 5.778 136.390 1.00 40.25 316 ALA A C 1
ATOM 2583 O O . ALA A 1 316 ? -58.999 6.186 136.913 1.00 40.25 316 ALA A O 1
ATOM 2584 N N . THR A 1 317 ? -57.338 4.692 136.868 1.00 36.97 317 THR A N 1
ATOM 2585 C CA . THR A 1 317 ? -57.769 3.945 138.075 1.00 36.97 317 THR A CA 1
ATOM 2586 C C . THR A 1 317 ? -56.595 3.293 138.811 1.00 36.97 317 THR A C 1
ATOM 2588 O O . THR A 1 317 ? -55.823 2.590 138.173 1.00 36.97 317 THR A O 1
ATOM 2591 N N . ASN A 1 318 ? -56.558 3.429 140.149 1.00 35.75 318 ASN A N 1
ATOM 2592 C CA . ASN A 1 318 ? -55.653 2.775 141.126 1.00 35.75 318 ASN A CA 1
ATOM 2593 C C . ASN A 1 318 ? -54.136 3.054 140.933 1.00 35.75 318 ASN A C 1
ATOM 2595 O O . ASN A 1 318 ? -53.570 2.725 139.903 1.00 35.75 318 ASN A O 1
ATOM 2599 N N . LYS A 1 319 ? -53.370 3.707 141.824 1.00 31.91 319 LYS A N 1
ATOM 2600 C CA . LYS A 1 319 ? -53.370 3.896 143.298 1.00 31.91 319 LYS A CA 1
ATOM 2601 C C . LYS A 1 319 ? -52.774 2.710 144.093 1.00 31.91 319 LYS A C 1
ATOM 2603 O O . LYS A 1 319 ? -53.313 1.614 144.055 1.00 31.91 319 LYS A O 1
ATOM 2608 N N . ASP A 1 320 ? -51.735 3.033 144.879 1.00 33.69 320 ASP A N 1
ATOM 2609 C CA . ASP A 1 320 ? -51.035 2.271 145.944 1.00 33.69 320 ASP A CA 1
ATOM 2610 C C . ASP A 1 320 ? -49.979 1.162 145.622 1.00 33.69 320 ASP A C 1
ATOM 2612 O O . ASP A 1 320 ? -50.301 0.037 145.268 1.00 33.69 320 ASP A O 1
ATOM 2616 N N . LYS A 1 321 ? -48.715 1.479 145.987 1.00 32.25 321 LYS A N 1
ATOM 2617 C CA . LYS A 1 321 ? -47.733 0.676 146.779 1.00 32.25 321 LYS A CA 1
ATOM 2618 C C . LYS A 1 321 ? -47.101 -0.643 146.250 1.00 32.25 321 LYS A C 1
ATOM 2620 O O . LYS A 1 321 ? -47.521 -1.723 146.651 1.00 32.25 321 LYS A O 1
ATOM 2625 N N . SER A 1 322 ? -45.902 -0.537 145.657 1.00 32.66 322 SER A N 1
ATOM 2626 C CA . SER A 1 322 ? -44.636 -1.211 146.082 1.00 32.66 322 SER A CA 1
ATOM 2627 C C . SER A 1 322 ? -43.479 -0.750 145.164 1.00 32.66 322 SER A C 1
ATOM 2629 O O . SER A 1 322 ? -43.677 -0.604 143.968 1.00 32.66 322 SER A O 1
ATOM 2631 N N . LYS A 1 323 ? -42.360 -0.193 145.647 1.00 34.31 323 LYS A N 1
ATOM 2632 C CA . LYS A 1 323 ? -41.192 -0.740 146.376 1.00 34.31 323 LYS A CA 1
ATOM 2633 C C . LYS A 1 323 ? -40.171 -1.533 145.526 1.00 34.31 323 LYS A C 1
ATOM 2635 O O . LYS A 1 323 ? -40.494 -2.567 144.964 1.00 34.31 323 LYS A O 1
ATOM 2640 N N . ASP A 1 324 ? -38.928 -1.050 145.628 1.00 34.34 324 ASP A N 1
ATOM 2641 C CA . ASP A 1 324 ? -37.618 -1.688 145.408 1.00 34.34 324 ASP A CA 1
ATOM 2642 C C . ASP A 1 324 ? -37.044 -1.889 143.975 1.00 34.34 324 ASP A C 1
ATOM 2644 O O . ASP A 1 324 ? -37.576 -2.626 143.154 1.00 34.34 324 ASP A O 1
ATOM 2648 N N . LYS A 1 325 ? -35.829 -1.314 143.816 1.00 32.75 325 LYS A N 1
ATOM 2649 C CA . LYS A 1 325 ? -34.605 -1.771 143.102 1.00 32.75 325 LYS A CA 1
ATOM 2650 C C . LYS A 1 325 ? -34.055 -1.065 141.836 1.00 32.75 325 LYS A C 1
ATOM 2652 O O . LYS A 1 325 ? -34.649 -1.043 140.771 1.00 32.75 325 LYS A O 1
ATOM 2657 N N . ASP A 1 326 ? -32.793 -0.648 142.027 1.00 34.38 326 ASP A N 1
ATOM 2658 C CA . ASP A 1 326 ? -31.614 -0.701 141.142 1.00 34.38 326 ASP A CA 1
ATOM 2659 C C . ASP A 1 326 ? -31.473 0.206 139.890 1.00 34.38 326 ASP A C 1
ATOM 2661 O O . ASP A 1 326 ? -31.812 -0.151 138.771 1.00 34.38 326 ASP A O 1
ATOM 2665 N N . LYS A 1 327 ? -30.778 1.336 140.122 1.00 39.69 327 LYS A N 1
ATOM 2666 C CA . LYS A 1 327 ? -29.604 1.865 139.382 1.00 39.69 327 LYS A CA 1
ATOM 2667 C C . LYS A 1 327 ? -29.549 1.763 137.838 1.00 39.69 327 LYS A C 1
ATOM 2669 O O . LYS A 1 327 ? -29.157 0.725 137.315 1.00 39.69 327 LYS A O 1
ATOM 2674 N N . SER A 1 328 ? -29.542 2.925 137.174 1.00 33.81 328 SER A N 1
ATOM 2675 C CA . SER A 1 328 ? -28.358 3.377 136.406 1.00 33.81 328 SER A CA 1
ATOM 2676 C C . SER A 1 328 ? -28.397 4.877 136.080 1.00 33.81 328 SER A C 1
ATOM 2678 O O . SER A 1 328 ? -29.458 5.454 135.873 1.00 33.81 328 SER A O 1
ATOM 2680 N N . GLU A 1 329 ? -27.207 5.466 136.045 1.00 34.31 329 GLU A N 1
ATOM 2681 C CA . GLU A 1 329 ? -26.817 6.832 135.669 1.00 34.31 329 GLU A CA 1
ATOM 2682 C C . GLU A 1 329 ? -27.672 7.558 134.608 1.00 34.31 329 GLU A C 1
ATOM 2684 O O . GLU A 1 329 ? -27.949 7.030 133.534 1.00 34.31 329 GLU A O 1
ATOM 2689 N N . GLY A 1 330 ? -27.986 8.831 134.879 1.00 37.25 330 GLY A N 1
ATOM 2690 C CA . GLY A 1 330 ? -28.448 9.792 133.876 1.00 37.25 330 GLY A CA 1
ATOM 2691 C C . GLY A 1 330 ? -27.370 10.840 133.590 1.00 37.25 330 GLY A C 1
ATOM 2692 O O . GLY A 1 330 ? -26.939 11.538 134.506 1.00 37.25 330 GLY A O 1
ATOM 2693 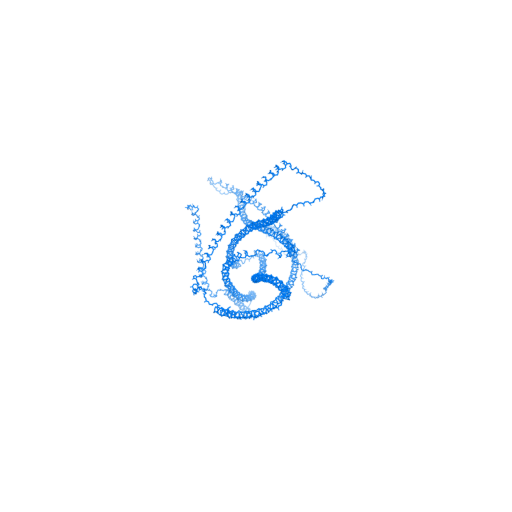N N . GLN A 1 331 ? -26.955 10.969 132.328 1.00 37.53 331 GLN A N 1
ATOM 2694 C CA . GLN A 1 331 ? -26.182 12.114 131.838 1.00 37.53 331 GLN A CA 1
ATOM 2695 C C . GLN A 1 331 ? -27.119 13.084 131.110 1.00 37.53 331 GLN A C 1
ATOM 2697 O O . GLN A 1 331 ? -27.634 12.768 130.037 1.00 37.53 331 GLN A O 1
ATOM 2702 N N . GLU A 1 332 ? -27.318 14.281 131.663 1.00 40.50 332 GLU A N 1
ATOM 2703 C CA . GLU A 1 332 ? -27.979 15.373 130.944 1.00 40.50 332 GLU A CA 1
ATOM 2704 C C . GLU A 1 332 ? -27.025 15.944 129.886 1.00 40.50 332 GLU A C 1
ATOM 2706 O O . GLU A 1 332 ? -26.107 16.707 130.188 1.00 40.50 332 GLU A O 1
ATOM 2711 N N . MET A 1 333 ? -27.233 15.567 128.623 1.00 38.88 333 MET A N 1
ATOM 2712 C CA . MET A 1 333 ? -26.476 16.120 127.501 1.00 38.88 333 MET A CA 1
ATOM 2713 C C . MET A 1 333 ? -27.002 17.522 127.158 1.00 38.88 333 MET A C 1
ATOM 2715 O O . MET A 1 333 ? -27.906 17.685 126.339 1.00 38.88 333 MET A O 1
ATOM 2719 N N . VAL A 1 334 ? -26.439 18.543 127.807 1.00 45.84 334 VAL A N 1
ATOM 2720 C CA . VAL A 1 334 ? -26.756 19.953 127.539 1.00 45.84 334 VAL A CA 1
ATOM 2721 C C . VAL A 1 334 ? -26.268 20.335 126.138 1.00 45.84 334 VAL A C 1
ATOM 2723 O O . VAL A 1 334 ? -25.087 20.613 125.933 1.00 45.84 334 VAL A O 1
ATOM 2726 N N . ILE A 1 335 ? -27.185 20.360 125.168 1.00 46.81 335 ILE A N 1
ATOM 2727 C CA . ILE A 1 335 ? -26.918 20.860 123.812 1.00 46.81 335 ILE A CA 1
ATOM 2728 C C . ILE A 1 335 ? -26.612 22.360 123.895 1.00 46.81 335 ILE A C 1
ATOM 2730 O O . ILE A 1 335 ? -27.388 23.129 124.468 1.00 46.81 335 ILE A O 1
ATOM 2734 N N . SER A 1 336 ? -25.490 22.791 123.314 1.00 49.88 336 SER A N 1
ATOM 2735 C CA . SER A 1 336 ? -25.110 24.202 123.322 1.00 49.88 336 SER A CA 1
ATOM 2736 C C . SER A 1 336 ? -26.066 25.036 122.468 1.00 49.88 336 SER A C 1
ATOM 2738 O O . SER A 1 336 ? -26.438 24.657 121.356 1.00 49.88 336 SER A O 1
ATOM 2740 N N . SER A 1 337 ? -26.385 26.245 122.941 1.00 55.88 337 SER A N 1
ATOM 2741 C CA . SER A 1 337 ? -27.094 27.268 122.153 1.00 55.88 337 SER A CA 1
ATOM 2742 C C . SER A 1 337 ? -26.415 27.525 120.793 1.00 55.88 337 SER A C 1
ATOM 2744 O O . SER A 1 337 ? -27.076 27.799 119.792 1.00 55.88 337 SER A O 1
ATOM 2746 N N . GLN A 1 338 ? -25.090 27.355 120.737 1.00 59.28 338 GLN A N 1
ATOM 2747 C CA . GLN A 1 338 ? -24.281 27.518 119.531 1.00 59.28 338 GLN A CA 1
ATOM 2748 C C . GLN A 1 338 ? -24.570 26.451 118.458 1.00 59.28 338 GLN A C 1
ATOM 2750 O O . GLN A 1 338 ? -24.548 26.764 117.267 1.00 59.28 338 GLN A O 1
ATOM 2755 N N . ASP A 1 339 ? -24.904 25.222 118.858 1.00 55.25 339 ASP A N 1
ATOM 2756 C CA . ASP A 1 339 ? -25.255 24.142 117.928 1.00 55.25 339 ASP A CA 1
ATOM 2757 C C . ASP A 1 339 ? -26.688 24.304 117.407 1.00 55.25 339 ASP A C 1
ATOM 2759 O O . ASP A 1 339 ? -26.951 24.076 116.227 1.00 55.25 339 ASP A O 1
ATOM 2763 N N . LEU A 1 340 ? -27.603 24.809 118.246 1.00 65.50 340 LEU A N 1
ATOM 2764 C CA . LEU A 1 340 ? -28.958 25.178 117.821 1.00 65.50 340 LEU A CA 1
ATOM 2765 C C . LEU A 1 340 ? -28.950 26.342 116.808 1.00 65.50 340 LEU A C 1
ATOM 2767 O O . LEU A 1 340 ? -29.783 26.380 115.901 1.00 65.50 340 LEU A O 1
ATOM 2771 N N . GLY A 1 341 ? -27.998 27.273 116.944 1.00 69.00 341 GLY A N 1
ATOM 2772 C CA . GLY A 1 341 ? -27.736 28.334 115.967 1.00 69.00 341 GLY A CA 1
ATOM 2773 C C . GLY A 1 341 ? -27.275 27.777 114.619 1.00 69.00 341 GLY A C 1
ATOM 2774 O O . GLY A 1 341 ? -27.924 28.022 113.604 1.00 69.00 341 GLY A O 1
ATOM 2775 N N . ARG A 1 342 ? -26.227 26.942 114.623 1.00 70.62 342 ARG A N 1
ATOM 2776 C CA . ARG A 1 342 ? -25.715 26.270 113.413 1.00 70.62 342 ARG A CA 1
ATOM 2777 C C . ARG A 1 342 ? -26.781 25.432 112.711 1.00 70.62 342 ARG A C 1
ATOM 2779 O O . ARG A 1 342 ? -26.894 25.489 111.492 1.00 70.62 342 ARG A O 1
ATOM 2786 N N . LEU A 1 343 ? -27.599 24.695 113.467 1.00 70.81 343 LEU A N 1
ATOM 2787 C CA . LEU A 1 343 ? -28.682 23.892 112.898 1.00 70.81 343 LEU A CA 1
ATOM 2788 C C . LEU A 1 343 ? -29.739 24.772 112.207 1.00 70.81 343 LEU A C 1
ATOM 2790 O O . LEU A 1 343 ? -30.246 24.396 111.153 1.00 70.81 343 LEU A O 1
ATOM 2794 N N . LYS A 1 344 ? -30.043 25.965 112.743 1.00 72.75 344 LYS A N 1
ATOM 2795 C CA . LYS A 1 344 ? -30.917 26.938 112.066 1.00 72.75 344 LYS A CA 1
ATOM 2796 C C . LYS A 1 344 ? -30.305 27.478 110.777 1.00 72.75 344 LYS A C 1
ATOM 2798 O O . LYS A 1 344 ? -31.008 27.527 109.774 1.00 72.75 344 LYS A O 1
ATOM 2803 N N . GLU A 1 345 ? -29.028 27.856 110.783 1.00 76.31 345 GLU A N 1
ATOM 2804 C CA . GLU A 1 345 ? -28.331 28.331 109.577 1.00 76.31 345 GLU A CA 1
ATOM 2805 C C . GLU A 1 345 ? -28.279 27.241 108.496 1.00 76.31 345 GLU A C 1
ATOM 2807 O O . GLU A 1 345 ? -28.559 27.511 107.330 1.00 76.31 345 GLU A O 1
ATOM 2812 N N . GLN A 1 346 ? -28.025 25.989 108.887 1.00 77.12 346 GLN A N 1
ATOM 2813 C CA . GLN A 1 346 ? -28.007 24.843 107.979 1.00 77.12 346 GLN A CA 1
ATOM 2814 C C . GLN A 1 346 ? -29.402 24.513 107.419 1.00 77.12 346 GLN A C 1
ATOM 2816 O O . GLN A 1 346 ? -29.530 24.233 106.230 1.00 77.12 346 GLN A O 1
ATOM 2821 N N . ILE A 1 347 ? -30.464 24.611 108.229 1.00 73.81 347 ILE A N 1
ATOM 2822 C CA . ILE A 1 347 ? -31.853 24.491 107.750 1.00 73.81 347 ILE A CA 1
ATOM 2823 C C . ILE A 1 347 ? -32.204 25.640 106.792 1.00 73.81 347 ILE A C 1
ATOM 2825 O O . ILE A 1 347 ? -32.864 25.402 105.783 1.00 73.81 347 ILE A O 1
ATOM 2829 N N . GLN A 1 348 ? -31.752 26.867 107.066 1.00 79.75 348 GLN A N 1
ATOM 2830 C CA . GLN A 1 348 ? -31.994 28.025 106.201 1.00 79.75 348 GLN A CA 1
ATOM 2831 C C . GLN A 1 348 ? -31.272 27.890 104.850 1.00 79.75 348 GLN A C 1
ATOM 2833 O O . GLN A 1 348 ? -31.859 28.204 103.816 1.00 79.75 348 GLN A O 1
ATOM 2838 N N . LEU A 1 349 ? -30.036 27.375 104.846 1.00 79.38 349 LEU A N 1
ATOM 2839 C CA . LEU A 1 349 ? -29.296 27.027 103.628 1.00 79.38 349 LEU A CA 1
ATOM 2840 C C . LEU A 1 349 ? -30.030 25.955 102.817 1.00 79.38 349 LEU A C 1
ATOM 2842 O O . LEU A 1 349 ? -30.356 26.206 101.662 1.00 79.38 349 LEU A O 1
ATOM 2846 N N . LEU A 1 350 ? -30.400 24.830 103.437 1.00 78.25 350 LEU A N 1
ATOM 2847 C CA . LEU A 1 350 ? -31.139 23.747 102.773 1.00 78.25 350 LEU A CA 1
ATOM 2848 C C . LEU A 1 350 ? -32.506 24.202 102.226 1.00 78.25 350 LEU A C 1
ATOM 2850 O O . LEU A 1 350 ? -32.963 23.699 101.200 1.00 78.25 350 LEU A O 1
ATOM 2854 N N . GLN A 1 351 ? -33.170 25.166 102.874 1.00 77.75 351 GLN A N 1
ATOM 2855 C CA . GLN A 1 351 ? -34.397 25.783 102.354 1.00 77.75 351 GLN A CA 1
ATOM 2856 C C . GLN A 1 351 ? -34.134 26.660 101.122 1.00 77.75 351 GLN A C 1
ATOM 2858 O O . GLN A 1 351 ? -34.913 26.607 100.169 1.00 77.75 351 GLN A O 1
ATOM 2863 N N . ASN A 1 352 ? -33.041 27.426 101.111 1.00 80.75 352 ASN A N 1
ATOM 2864 C CA . ASN A 1 352 ? -32.650 28.251 99.968 1.00 80.75 352 ASN A CA 1
ATOM 2865 C C . ASN A 1 352 ? -32.185 27.387 98.778 1.00 80.75 352 ASN A C 1
ATOM 2867 O O . ASN A 1 352 ? -32.577 27.650 97.644 1.00 80.75 352 ASN A O 1
ATOM 2871 N N . GLU A 1 353 ? -31.415 26.326 99.032 1.00 80.25 353 GLU A N 1
ATOM 2872 C CA . GLU A 1 353 ? -30.995 25.336 98.030 1.00 80.25 353 GLU A CA 1
ATOM 2873 C C . GLU A 1 353 ? -32.206 24.604 97.436 1.00 80.25 353 GLU A C 1
ATOM 2875 O O . GLU A 1 353 ? -32.344 24.526 96.215 1.00 80.25 353 GLU A O 1
ATOM 2880 N N . LYS A 1 354 ? -33.148 24.154 98.280 1.00 82.94 354 LYS A N 1
ATOM 2881 C CA . LYS A 1 354 ? -34.420 23.575 97.822 1.00 82.94 354 LYS A CA 1
ATOM 2882 C C . LYS A 1 354 ? -35.201 24.546 96.933 1.00 82.94 354 LYS A C 1
ATOM 2884 O O . LYS A 1 354 ? -35.697 24.127 95.892 1.00 82.94 354 LYS A O 1
ATOM 2889 N N . LEU A 1 355 ? -35.297 25.822 97.315 1.00 83.44 355 LEU A N 1
ATOM 2890 C CA . LEU A 1 355 ? -35.994 26.837 96.522 1.00 83.44 355 LEU A CA 1
ATOM 2891 C C . LEU A 1 355 ? -35.310 27.066 95.162 1.00 83.44 355 LEU A C 1
ATOM 2893 O O . LEU A 1 355 ? -35.999 27.180 94.151 1.00 83.44 355 LEU A O 1
ATOM 2897 N N . GLY A 1 356 ? -33.974 27.069 95.119 1.00 81.81 356 GLY A N 1
ATOM 2898 C CA . GLY A 1 356 ? -33.202 27.133 93.874 1.00 81.81 356 GLY A CA 1
ATOM 2899 C C . GLY A 1 356 ? -33.437 25.921 92.966 1.00 81.81 356 GLY A C 1
ATOM 2900 O O . GLY A 1 356 ? -33.673 26.085 91.770 1.00 81.81 356 GLY A O 1
ATOM 2901 N N . HIS A 1 357 ? -33.466 24.708 93.525 1.00 78.44 357 HIS A N 1
ATOM 2902 C CA . HIS A 1 357 ? -33.805 23.496 92.771 1.00 78.44 357 HIS A CA 1
ATOM 2903 C C . HIS A 1 357 ? -35.260 23.485 92.276 1.00 78.44 357 HIS A C 1
ATOM 2905 O O . HIS A 1 357 ? -35.516 23.035 91.162 1.00 78.44 357 HIS A O 1
ATOM 2911 N N . GLU A 1 358 ? -36.216 24.003 93.053 1.00 78.50 358 GLU A N 1
ATOM 2912 C CA . GLU A 1 358 ? -37.612 24.148 92.616 1.00 78.50 358 GLU A CA 1
ATOM 2913 C C . GLU A 1 358 ? -37.761 25.190 91.492 1.00 78.50 358 GLU A C 1
ATOM 2915 O O . GLU A 1 358 ? -38.547 24.974 90.569 1.00 78.50 358 GLU A O 1
ATOM 2920 N N . GLN A 1 359 ? -36.967 26.268 91.507 1.00 81.81 359 GLN A N 1
ATOM 2921 C CA . GLN A 1 359 ? -36.907 27.251 90.418 1.00 81.81 359 GLN A CA 1
ATOM 2922 C C . GLN A 1 359 ? -36.262 26.680 89.146 1.00 81.81 359 GLN A C 1
ATOM 2924 O O . GLN A 1 359 ? -36.818 26.849 88.063 1.00 81.81 359 GLN A O 1
ATOM 2929 N N . GLU A 1 360 ? -35.148 25.953 89.254 1.00 79.81 360 GLU A N 1
ATOM 2930 C CA . GLU A 1 360 ? -34.502 25.318 88.094 1.00 79.81 360 GLU A CA 1
ATOM 2931 C C . GLU A 1 360 ? -35.383 24.214 87.482 1.00 79.81 360 GLU A C 1
ATOM 2933 O O . GLU A 1 360 ? -35.525 24.146 86.263 1.00 79.81 360 GLU A O 1
ATOM 2938 N N . LEU A 1 361 ? -36.079 23.417 88.303 1.00 79.75 361 LEU A N 1
ATOM 2939 C CA . LEU A 1 361 ? -37.093 22.473 87.818 1.00 79.75 361 LEU A CA 1
ATOM 2940 C C . LEU A 1 361 ? -38.266 23.175 87.117 1.00 79.75 361 LEU A C 1
ATOM 2942 O O . LEU A 1 361 ? -38.832 22.614 86.180 1.00 79.75 361 LEU A O 1
ATOM 2946 N N . HIS A 1 362 ? -38.644 24.387 87.536 1.00 80.62 362 HIS A N 1
ATOM 2947 C CA . HIS A 1 362 ? -39.659 25.180 86.834 1.00 80.62 362 HIS A CA 1
ATOM 2948 C C . HIS A 1 362 ? -39.133 25.698 85.487 1.00 80.62 362 HIS A C 1
ATOM 2950 O O . HIS A 1 362 ? -39.832 25.595 84.480 1.00 80.62 362 HIS A O 1
ATOM 2956 N N . ARG A 1 363 ? -37.880 26.169 85.444 1.00 86.94 363 ARG A N 1
ATOM 2957 C CA . ARG A 1 363 ? -37.196 26.622 84.221 1.00 86.94 363 ARG A CA 1
ATOM 2958 C C . ARG A 1 363 ? -37.099 25.498 83.183 1.00 86.94 363 ARG A C 1
ATOM 2960 O O . ARG A 1 363 ? -37.482 25.682 82.032 1.00 86.94 363 ARG A O 1
ATOM 2967 N N . GLN A 1 364 ? -36.688 24.303 83.609 1.00 83.62 364 GLN A N 1
ATOM 2968 C CA . GLN A 1 364 ? -36.617 23.112 82.754 1.00 83.62 364 GLN A CA 1
ATOM 2969 C C . GLN A 1 364 ? -38.002 22.649 82.278 1.00 83.62 364 GLN A C 1
ATOM 2971 O O . GLN A 1 364 ? -38.146 22.216 81.137 1.00 83.62 364 GLN A O 1
ATOM 2976 N N . ARG A 1 365 ? -39.050 22.775 83.107 1.00 82.12 365 ARG A N 1
ATOM 2977 C CA . ARG A 1 365 ? -40.435 22.505 82.679 1.00 82.12 365 ARG A CA 1
ATOM 2978 C C . ARG A 1 365 ? -40.906 23.474 81.598 1.00 82.12 365 ARG A C 1
ATOM 2980 O O . ARG A 1 365 ? -41.589 23.033 80.681 1.00 82.12 365 ARG A O 1
ATOM 2987 N N . GLU A 1 366 ? -40.532 24.749 81.668 1.00 82.94 366 GLU A N 1
ATOM 2988 C CA . GLU A 1 366 ? -40.846 25.736 80.625 1.00 82.94 366 GLU A CA 1
ATOM 2989 C C . GLU A 1 366 ? -40.058 25.485 79.328 1.00 82.94 366 GLU A C 1
ATOM 2991 O O . GLU A 1 366 ? -40.639 25.554 78.245 1.00 82.94 366 GLU A O 1
ATOM 2996 N N . GLU A 1 367 ? -38.779 25.099 79.413 1.00 82.12 367 GLU A N 1
ATOM 2997 C CA . GLU A 1 367 ? -37.989 24.666 78.247 1.00 82.12 367 GLU A CA 1
ATOM 2998 C C . GLU A 1 367 ? -38.603 23.426 77.573 1.00 82.12 367 GLU A C 1
ATOM 3000 O O . GLU A 1 367 ? -38.797 23.415 76.356 1.00 82.12 367 GLU A O 1
ATOM 3005 N N . ILE A 1 368 ? -38.993 22.413 78.355 1.00 82.38 368 ILE A N 1
ATOM 3006 C CA . ILE A 1 368 ? -39.679 21.212 77.854 1.00 82.38 368 ILE A CA 1
ATOM 3007 C C . ILE A 1 368 ? -41.046 21.567 77.250 1.00 82.38 368 ILE A C 1
ATOM 3009 O O . ILE A 1 368 ? -41.384 21.064 76.181 1.00 82.38 368 ILE A O 1
ATOM 3013 N N . PHE A 1 369 ? -41.825 22.455 77.875 1.00 83.50 369 PHE A N 1
ATOM 3014 C CA . PHE A 1 369 ? -43.126 22.878 77.345 1.00 83.50 369 PHE A CA 1
ATOM 3015 C C . PHE A 1 369 ? -42.982 23.647 76.021 1.00 83.50 369 PHE A C 1
ATOM 3017 O O . PHE A 1 369 ? -43.740 23.403 75.084 1.00 83.50 369 PHE A O 1
ATOM 3024 N N . SER A 1 370 ? -41.961 24.504 75.901 1.00 84.75 370 SER A N 1
ATOM 3025 C CA . SER A 1 370 ? -41.601 25.189 74.652 1.00 84.75 370 SER A CA 1
ATOM 3026 C C . SER A 1 370 ? -41.192 24.203 73.551 1.00 84.75 370 SER A C 1
ATOM 3028 O O . SER A 1 370 ? -41.653 24.317 72.415 1.00 84.75 370 SER A O 1
ATOM 3030 N N . LEU A 1 371 ? -40.395 23.179 73.879 1.00 83.81 371 LEU A N 1
ATOM 3031 C CA . LEU A 1 371 ? -40.022 22.119 72.936 1.00 83.81 371 LEU A CA 1
ATOM 3032 C C . LEU A 1 371 ? -41.229 21.273 72.501 1.00 83.81 371 LEU A C 1
ATOM 3034 O O . LEU A 1 371 ? -41.371 21.000 71.312 1.00 83.81 371 LEU A O 1
ATOM 3038 N N . ILE A 1 372 ? -42.135 20.921 73.418 1.00 80.62 372 ILE A N 1
ATOM 3039 C CA . ILE A 1 372 ? -43.398 20.233 73.096 1.00 80.62 372 ILE A CA 1
ATOM 3040 C C . ILE A 1 372 ? -44.275 21.108 72.189 1.00 80.62 372 ILE A C 1
ATOM 3042 O O . ILE A 1 372 ? -44.848 20.607 71.224 1.00 80.62 372 ILE A O 1
ATOM 3046 N N . GLN A 1 373 ? -44.341 22.420 72.431 1.00 84.25 373 GLN A N 1
ATOM 3047 C CA . GLN A 1 373 ? -45.091 23.349 71.583 1.00 84.25 373 GLN A CA 1
ATOM 3048 C C . GLN A 1 373 ? -44.479 23.475 70.174 1.00 84.25 373 GLN A C 1
ATOM 3050 O O . GLN A 1 373 ? -45.217 23.505 69.190 1.00 84.25 373 GLN A O 1
ATOM 3055 N N . GLN A 1 374 ? -43.147 23.486 70.054 1.00 81.75 374 GLN A N 1
ATOM 3056 C CA . GLN A 1 374 ? -42.444 23.475 68.764 1.00 81.75 374 GLN A CA 1
ATOM 3057 C C . GLN A 1 374 ? -42.599 22.141 68.020 1.00 81.75 374 GLN A C 1
ATOM 3059 O O . GLN A 1 374 ? -42.771 22.139 66.800 1.00 81.75 374 GLN A O 1
ATOM 3064 N N . LEU A 1 375 ? -42.573 21.009 68.732 1.00 80.75 375 LEU A N 1
ATOM 3065 C CA . LEU A 1 375 ? -42.856 19.692 68.159 1.00 80.75 375 LEU A CA 1
ATOM 3066 C C . LEU A 1 375 ? -44.303 19.615 67.669 1.00 80.75 375 LEU A C 1
ATOM 3068 O O . LEU A 1 375 ? -44.513 19.261 66.519 1.00 80.75 375 LEU A O 1
ATOM 3072 N N . SER A 1 376 ? -45.278 20.068 68.460 1.00 82.62 376 SER A N 1
ATOM 3073 C CA . SER A 1 376 ? -46.686 20.124 68.051 1.00 82.62 376 SER A CA 1
ATOM 3074 C C . SER A 1 376 ? -46.915 21.052 66.845 1.00 82.62 376 SER A C 1
ATOM 3076 O O . SER A 1 376 ? -47.702 20.730 65.958 1.00 82.62 376 SER A O 1
ATOM 3078 N N . GLN A 1 377 ? -46.181 22.169 66.734 1.00 80.44 377 GLN A N 1
ATOM 3079 C CA . GLN A 1 377 ? -46.185 22.993 65.516 1.00 80.44 377 GLN A CA 1
ATOM 3080 C C . GLN A 1 377 ? -45.575 22.268 64.308 1.00 80.44 377 GLN A C 1
ATOM 3082 O O . GLN A 1 377 ? -46.108 22.393 63.205 1.00 80.44 377 GLN A O 1
ATOM 3087 N N . LYS A 1 378 ? -44.499 21.490 64.488 1.00 81.31 378 LYS A N 1
ATOM 3088 C CA . LYS A 1 378 ? -43.927 20.657 63.417 1.00 81.31 378 LYS A CA 1
ATOM 3089 C C . LYS A 1 378 ? -44.848 19.510 63.014 1.00 81.31 378 LYS A C 1
ATOM 3091 O O . LYS A 1 378 ? -45.014 19.293 61.823 1.00 81.31 378 LYS A O 1
ATOM 3096 N N . GLU A 1 379 ? -45.491 18.831 63.959 1.00 79.88 379 GLU A N 1
ATOM 3097 C CA . GLU A 1 379 ? -46.510 17.812 63.686 1.00 79.88 379 GLU A CA 1
ATOM 3098 C C . GLU A 1 379 ? -47.705 18.417 62.945 1.00 79.88 379 GLU A C 1
ATOM 3100 O O . GLU A 1 379 ? -48.180 17.828 61.983 1.00 79.88 379 GLU A O 1
ATOM 3105 N N . MET A 1 380 ? -48.148 19.624 63.315 1.00 80.94 380 MET A N 1
ATOM 3106 C CA . MET A 1 380 ? -49.198 20.347 62.591 1.00 80.94 380 MET A CA 1
ATOM 3107 C C . MET A 1 380 ? -48.762 20.707 61.163 1.00 80.94 380 MET A C 1
ATOM 3109 O O . MET A 1 380 ? -49.535 20.517 60.229 1.00 80.94 380 MET A O 1
ATOM 3113 N N . GLN A 1 381 ? -47.524 21.174 60.962 1.00 77.88 381 GLN A N 1
ATOM 3114 C CA . GLN A 1 381 ? -46.969 21.431 59.626 1.00 77.88 381 GLN A CA 1
ATOM 3115 C C . GLN A 1 381 ? -46.800 20.143 58.809 1.00 77.88 381 GLN A C 1
ATOM 3117 O O . GLN A 1 381 ? -47.076 20.143 57.613 1.00 77.88 381 GLN A O 1
ATOM 3122 N N . GLN A 1 382 ? -46.404 19.036 59.439 1.00 79.06 382 GLN A N 1
ATOM 3123 C CA . GLN A 1 382 ? -46.253 17.732 58.799 1.00 79.06 382 GLN A CA 1
ATOM 3124 C C . GLN A 1 382 ? -47.614 17.114 58.455 1.00 79.06 382 GLN A C 1
ATOM 3126 O O . GLN A 1 382 ? -47.767 16.580 57.363 1.00 79.06 382 GLN A O 1
ATOM 3131 N N . GLN A 1 383 ? -48.629 17.258 59.312 1.00 78.94 383 GLN A N 1
ATOM 3132 C CA . GLN A 1 383 ? -50.018 16.922 58.991 1.00 78.94 383 GLN A CA 1
ATOM 3133 C C . GLN A 1 383 ? -50.575 17.830 57.891 1.00 78.94 383 GLN A C 1
ATOM 3135 O O . GLN A 1 383 ? -51.314 17.354 57.039 1.00 78.94 383 GLN A O 1
ATOM 3140 N N . GLN A 1 384 ? -50.201 19.112 57.848 1.00 79.31 384 GLN A N 1
ATOM 3141 C CA . GLN A 1 384 ? -50.605 20.016 56.772 1.00 79.31 384 GLN A CA 1
ATOM 3142 C C . GLN A 1 384 ? -49.919 19.663 55.441 1.00 79.31 384 GLN A C 1
ATOM 3144 O O . GLN A 1 384 ? -50.570 19.706 54.400 1.00 79.31 384 GLN A O 1
ATOM 3149 N N . GLN A 1 385 ? -48.651 19.240 55.460 1.00 75.94 385 GLN A N 1
ATOM 3150 C CA . GLN A 1 385 ? -47.966 18.678 54.291 1.00 75.94 385 GLN A CA 1
ATOM 3151 C C . GLN A 1 385 ? -48.553 17.325 53.878 1.00 75.94 385 GLN A C 1
ATOM 3153 O O . GLN A 1 385 ? -48.770 17.116 52.691 1.00 75.94 385 GLN A O 1
ATOM 3158 N N . GLN A 1 386 ? -48.896 16.442 54.820 1.00 75.75 386 GLN A N 1
ATOM 3159 C CA . GLN A 1 386 ? -49.602 15.192 54.527 1.00 75.75 386 GLN A CA 1
ATOM 3160 C C . GLN A 1 386 ? -51.012 15.445 53.989 1.00 75.75 386 GLN A C 1
ATOM 3162 O O . GLN A 1 386 ? -51.432 14.728 53.096 1.00 75.75 386 GLN A O 1
ATOM 3167 N N . GLN A 1 387 ? -51.726 16.478 54.443 1.00 77.69 387 GLN A N 1
ATOM 3168 C CA . GLN A 1 387 ? -53.002 16.890 53.850 1.00 77.69 387 GLN A CA 1
ATOM 3169 C C . GLN A 1 387 ? -52.818 17.508 52.461 1.00 77.69 387 GLN A C 1
ATOM 3171 O O . GLN A 1 387 ? -53.663 17.296 51.602 1.00 77.69 387 GLN A O 1
ATOM 3176 N N . GLN A 1 388 ? -51.724 18.229 52.199 1.00 75.75 388 GLN A N 1
ATOM 3177 C CA . GLN A 1 388 ? -51.401 18.708 50.850 1.00 75.75 388 GLN A CA 1
ATOM 3178 C C . GLN A 1 388 ? -51.021 17.551 49.917 1.00 75.75 388 GLN A C 1
ATOM 3180 O O . GLN A 1 388 ? -51.523 17.502 48.800 1.00 75.75 388 GLN A O 1
ATOM 3185 N N . GLN A 1 389 ? -50.225 16.583 50.384 1.00 74.50 389 GLN A N 1
ATOM 3186 C CA . GLN A 1 389 ? -49.935 15.346 49.655 1.00 74.50 389 GLN A CA 1
ATOM 3187 C C . GLN A 1 389 ? -51.201 14.517 49.443 1.00 74.50 389 GLN A C 1
ATOM 3189 O O . GLN A 1 389 ? -51.442 14.102 48.323 1.00 74.50 389 GLN A O 1
ATOM 3194 N N . GLN A 1 390 ? -52.067 14.355 50.446 1.00 74.88 390 GLN A N 1
ATOM 3195 C CA . GLN A 1 390 ? -53.352 13.667 50.296 1.00 74.88 390 GLN A CA 1
ATOM 3196 C C . GLN A 1 390 ? -54.286 14.411 49.341 1.00 74.88 390 GLN A C 1
ATOM 3198 O O . GLN A 1 390 ? -54.911 13.760 48.524 1.00 74.88 390 GLN A O 1
ATOM 3203 N N . GLN A 1 391 ? -54.329 15.747 49.340 1.00 75.31 391 GLN A N 1
ATOM 3204 C CA . GLN A 1 391 ? -55.081 16.531 48.346 1.00 75.31 391 GLN A CA 1
ATOM 3205 C C . GLN A 1 391 ? -54.460 16.481 46.941 1.00 75.31 391 GLN A C 1
ATOM 3207 O O . GLN A 1 391 ? -55.151 16.745 45.957 1.00 75.31 391 GLN A O 1
ATOM 3212 N N . GLN A 1 392 ? -53.165 16.186 46.823 1.00 69.12 392 GLN A N 1
ATOM 3213 C CA . GLN A 1 392 ? -52.468 16.056 45.544 1.00 69.12 392 GLN A CA 1
ATOM 3214 C C . GLN A 1 392 ? -52.600 14.631 44.988 1.00 69.12 392 GLN A C 1
ATOM 3216 O O . GLN A 1 392 ? -52.990 14.479 43.836 1.00 69.12 392 GLN A O 1
ATOM 3221 N N . GLU A 1 393 ? -52.452 13.610 45.833 1.00 67.56 393 GLU A N 1
ATOM 3222 C CA . GLU A 1 393 ? -52.864 12.232 45.565 1.00 67.56 393 GLU A CA 1
ATOM 3223 C C . GLU A 1 393 ? -54.364 12.138 45.277 1.00 67.56 393 GLU A C 1
ATOM 3225 O O . GLU A 1 393 ? -54.756 11.363 44.418 1.00 67.56 393 GLU A O 1
ATOM 3230 N N . GLU A 1 394 ? -55.229 12.887 45.968 1.00 70.25 394 GLU A N 1
ATOM 3231 C CA . GLU A 1 394 ? -56.660 12.929 45.662 1.00 70.25 394 GLU A CA 1
ATOM 3232 C C . GLU A 1 394 ? -56.900 13.608 44.320 1.00 70.25 394 GLU A C 1
ATOM 3234 O O . GLU A 1 394 ? -57.713 13.098 43.567 1.00 70.25 394 GLU A O 1
ATOM 3239 N N . LYS A 1 395 ? -56.157 14.656 43.939 1.00 68.50 395 LYS A N 1
ATOM 3240 C CA . LYS A 1 395 ? -56.222 15.212 42.573 1.00 68.50 395 LYS A CA 1
ATOM 3241 C C . LYS A 1 395 ? -55.739 14.226 41.509 1.00 68.50 395 LYS A C 1
ATOM 3243 O O . LYS A 1 395 ? -56.360 14.146 40.454 1.00 68.50 395 LYS A O 1
ATOM 3248 N N . GLU A 1 396 ? -54.693 13.448 41.774 1.00 60.81 396 GLU A N 1
ATOM 3249 C CA . GLU A 1 396 ? -54.227 12.388 40.868 1.00 60.81 396 GLU A CA 1
ATOM 3250 C C . GLU A 1 396 ? -55.218 11.212 40.811 1.00 60.81 396 GLU A C 1
ATOM 3252 O O . GLU A 1 396 ? -55.532 10.716 39.732 1.00 60.81 396 GLU A O 1
ATOM 3257 N N . LYS A 1 397 ? -55.812 10.822 41.946 1.00 60.94 397 LYS A N 1
ATOM 3258 C CA . LYS A 1 397 ? -56.878 9.809 42.045 1.00 60.94 397 LYS A CA 1
ATOM 3259 C C . LYS A 1 397 ? -58.220 10.308 41.501 1.00 60.94 397 LYS A C 1
ATOM 3261 O O . LYS A 1 397 ? -59.037 9.484 41.110 1.00 60.94 397 LYS A O 1
ATOM 3266 N N . GLU A 1 398 ? -58.466 11.615 41.446 1.00 52.00 398 GLU A N 1
ATOM 3267 C CA . GLU A 1 398 ? -59.630 12.246 40.807 1.00 52.00 398 GLU A CA 1
ATOM 3268 C C . GLU A 1 398 ? -59.424 12.320 39.287 1.00 52.00 398 GLU A C 1
ATOM 3270 O O . GLU A 1 398 ? -60.337 11.991 38.534 1.00 52.00 398 GLU A O 1
ATOM 3275 N N . ALA A 1 399 ? -58.204 12.629 38.828 1.00 51.62 399 ALA A N 1
ATOM 3276 C CA . ALA A 1 399 ? -57.813 12.486 37.426 1.00 51.62 399 ALA A CA 1
ATOM 3277 C C . ALA A 1 399 ? -57.942 11.024 36.951 1.00 51.62 399 ALA A C 1
ATOM 3279 O O . ALA A 1 399 ? -58.506 10.781 35.886 1.00 51.62 399 ALA A O 1
ATOM 3280 N N . LEU A 1 400 ? -57.534 10.045 37.771 1.00 47.41 400 LEU A N 1
ATOM 3281 C CA . LEU A 1 400 ? -57.777 8.618 37.512 1.00 47.41 400 LEU A CA 1
ATOM 3282 C C . LEU A 1 400 ? -59.272 8.250 37.584 1.00 47.41 400 LEU A C 1
ATOM 3284 O O . LEU A 1 400 ? -59.777 7.534 36.724 1.00 47.41 400 LEU A O 1
ATOM 3288 N N . LYS A 1 401 ? -60.029 8.760 38.565 1.00 44.66 401 LYS A N 1
ATOM 3289 C CA . LYS A 1 401 ? -61.476 8.485 38.686 1.00 44.66 401 LYS A CA 1
ATOM 3290 C C . LYS A 1 401 ? -62.300 9.050 37.535 1.00 44.66 401 LYS A C 1
ATOM 3292 O O . LYS A 1 401 ? -63.346 8.478 37.245 1.00 44.66 401 LYS A O 1
ATOM 3297 N N . GLN A 1 402 ? -61.859 10.105 36.850 1.00 45.91 402 GLN A N 1
ATOM 3298 C CA . GLN A 1 402 ? -62.525 10.555 35.621 1.00 45.91 402 GLN A CA 1
ATOM 3299 C C . GLN A 1 402 ? -62.435 9.523 34.480 1.00 45.91 402 GLN A C 1
ATOM 3301 O O . GLN A 1 402 ? -63.231 9.599 33.546 1.00 45.91 402 GLN A O 1
ATOM 3306 N N . GLN A 1 403 ? -61.555 8.520 34.586 1.00 46.47 403 GLN A N 1
ATOM 3307 C CA . GLN A 1 403 ? -61.504 7.365 33.686 1.00 46.47 403 GLN A CA 1
ATOM 3308 C C . GLN A 1 403 ? -62.375 6.179 34.161 1.00 46.47 403 GLN A C 1
ATOM 3310 O O . GLN A 1 403 ? -62.910 5.458 33.322 1.00 46.47 403 GLN A O 1
ATOM 3315 N N . ASP A 1 404 ? -62.582 6.010 35.477 1.00 41.44 404 ASP A N 1
ATOM 3316 C CA . ASP A 1 404 ? -63.255 4.838 36.084 1.00 41.44 404 ASP A CA 1
ATOM 3317 C C . ASP A 1 404 ? -64.634 5.109 36.737 1.00 41.44 404 ASP A C 1
ATOM 3319 O O . ASP A 1 404 ? -65.237 4.217 37.343 1.00 41.44 404 ASP A O 1
ATOM 3323 N N . ALA A 1 405 ? -65.204 6.312 36.596 1.00 34.28 405 ALA A N 1
ATOM 3324 C CA . ALA A 1 405 ? -66.520 6.692 37.138 1.00 34.28 405 ALA A CA 1
ATOM 3325 C C . ALA A 1 405 ? -67.732 6.043 36.414 1.00 34.28 405 ALA A C 1
ATOM 3327 O O . ALA A 1 405 ? -68.739 6.697 36.124 1.00 34.28 405 ALA A O 1
ATOM 3328 N N . HIS A 1 406 ? -67.665 4.738 36.126 1.00 39.03 406 HIS A N 1
ATOM 3329 C CA . HIS A 1 406 ? -68.731 3.984 35.460 1.00 39.03 406 HIS A CA 1
ATOM 3330 C C . HIS A 1 406 ? -69.123 2.657 36.135 1.00 39.03 406 HIS A C 1
ATOM 3332 O O . HIS A 1 406 ? -69.687 1.772 35.487 1.00 39.03 406 HIS A O 1
ATOM 3338 N N . ARG A 1 407 ? -68.923 2.531 37.460 1.00 35.69 407 ARG A N 1
ATOM 3339 C CA . ARG A 1 407 ? -69.634 1.539 38.294 1.00 35.69 407 ARG A CA 1
ATOM 3340 C C . ARG A 1 407 ? -69.904 1.998 39.737 1.00 35.69 407 ARG A C 1
ATOM 3342 O O . ARG A 1 407 ? -69.079 2.637 40.372 1.00 35.69 407 ARG A O 1
ATOM 3349 N N . SER A 1 408 ? -71.109 1.649 40.191 1.00 32.38 408 SER A N 1
ATOM 3350 C CA . SER A 1 408 ? -71.813 1.944 41.454 1.00 32.38 408 SER A CA 1
ATOM 3351 C C . SER A 1 408 ? -70.960 2.026 42.735 1.00 32.38 408 SER A C 1
ATOM 3353 O O . SER A 1 408 ? -70.039 1.237 42.893 1.00 32.38 408 SER A O 1
ATOM 3355 N N . SER A 1 409 ? -71.183 2.921 43.712 1.00 28.97 409 SER A N 1
ATOM 3356 C CA . SER A 1 409 ? -72.399 3.555 44.290 1.00 28.97 409 SER A CA 1
ATOM 3357 C C . SER A 1 409 ? -72.964 2.863 45.555 1.00 28.97 409 SER A C 1
ATOM 3359 O O . SER A 1 409 ? -73.430 1.731 45.496 1.00 28.97 409 SER A O 1
ATOM 3361 N N . MET A 1 410 ? -72.984 3.643 46.650 1.00 30.20 410 MET A N 1
ATOM 3362 C CA . MET A 1 410 ? -73.841 3.601 47.858 1.00 30.20 410 MET A CA 1
ATOM 3363 C C . MET A 1 410 ? -73.726 2.506 48.957 1.00 30.20 410 MET A C 1
ATOM 3365 O O . MET A 1 410 ? -74.372 1.470 48.915 1.00 30.20 410 MET A O 1
ATOM 3369 N N . LEU A 1 411 ? -73.064 2.926 50.052 1.00 30.77 411 LEU A N 1
ATOM 3370 C CA . LEU A 1 411 ? -73.626 3.208 51.401 1.00 30.77 411 LEU A CA 1
ATOM 3371 C C . LEU A 1 411 ? -74.023 2.111 52.434 1.00 30.77 411 LEU A C 1
ATOM 3373 O O . LEU A 1 411 ? -74.813 1.206 52.202 1.00 30.77 411 LEU A O 1
ATOM 3377 N N . LEU A 1 412 ? -73.544 2.374 53.664 1.00 34.69 412 LEU A N 1
ATOM 3378 C CA . LEU A 1 412 ? -74.050 1.998 55.006 1.00 34.69 412 LEU A CA 1
ATOM 3379 C C . LEU A 1 412 ? -75.441 2.644 55.331 1.00 34.69 412 LEU A C 1
ATOM 3381 O O . LEU A 1 412 ? -75.865 3.468 54.521 1.00 34.69 412 LEU A O 1
ATOM 3385 N N . PRO A 1 413 ? -76.120 2.431 56.506 1.00 47.16 413 PRO A N 1
ATOM 3386 C CA . PRO A 1 413 ? -75.685 1.770 57.762 1.00 47.16 413 PRO A CA 1
ATOM 3387 C C . PRO A 1 413 ? -76.680 0.831 58.521 1.00 47.16 413 PRO A C 1
ATOM 3389 O O . PRO A 1 413 ? -77.888 1.012 58.532 1.00 47.16 413 PRO A O 1
ATOM 3392 N N . GLN A 1 414 ? -76.088 -0.052 59.339 1.00 32.50 414 GLN A N 1
ATOM 3393 C CA . GLN A 1 414 ? -76.473 -0.491 60.707 1.00 32.50 414 GLN A CA 1
ATOM 3394 C C . GLN A 1 414 ? -77.906 -0.962 61.103 1.00 32.50 414 GLN A C 1
ATOM 3396 O O . GLN A 1 414 ? -78.822 -0.177 61.313 1.00 32.50 414 GLN A O 1
ATOM 3401 N N . LYS A 1 415 ? -77.924 -2.222 61.585 1.00 38.91 415 LYS A N 1
ATOM 3402 C CA . LYS A 1 415 ? -78.522 -2.706 62.860 1.00 38.91 415 LYS A CA 1
ATOM 3403 C C . LYS A 1 415 ? -80.055 -2.683 63.051 1.00 38.91 415 LYS A C 1
ATOM 3405 O O . LYS A 1 415 ? -80.578 -1.869 63.803 1.00 38.91 415 LYS A O 1
ATOM 3410 N N . SER A 1 416 ? -80.701 -3.796 62.691 1.00 39.34 416 SER A N 1
ATOM 3411 C CA . SER A 1 416 ? -81.092 -4.810 63.701 1.00 39.34 416 SER A CA 1
ATOM 3412 C C . SER A 1 416 ? -81.537 -6.124 63.037 1.00 39.34 416 SER A C 1
ATOM 3414 O O . SER A 1 416 ? -82.434 -6.069 62.214 1.00 39.34 416 SER A O 1
ATOM 3416 N N . HIS A 1 417 ? -80.897 -7.263 63.370 1.00 38.28 417 HIS A N 1
ATOM 3417 C CA . HIS A 1 417 ? -81.375 -8.671 63.269 1.00 38.28 417 HIS A CA 1
ATOM 3418 C C . HIS A 1 417 ? -80.183 -9.656 63.386 1.00 38.28 417 HIS A C 1
ATOM 3420 O O . HIS A 1 417 ? -79.764 -10.294 62.421 1.00 38.28 417 HIS A O 1
ATOM 3426 N N . ALA A 1 418 ? -79.625 -9.793 64.594 1.00 44.81 418 ALA A N 1
ATOM 3427 C CA . ALA A 1 418 ? -78.370 -10.513 64.877 1.00 44.81 418 ALA A CA 1
ATOM 3428 C C . ALA A 1 418 ? -78.445 -12.064 64.828 1.00 44.81 418 ALA A C 1
ATOM 3430 O O . ALA A 1 418 ? -77.745 -12.735 65.576 1.00 44.81 418 ALA A O 1
ATOM 3431 N N . VAL A 1 419 ? -79.308 -12.629 63.977 1.00 46.97 419 VAL A N 1
ATOM 3432 C CA . VAL A 1 419 ? -79.417 -14.083 63.722 1.00 46.97 419 VAL A CA 1
ATOM 3433 C C . VAL A 1 419 ? -79.546 -14.352 62.220 1.00 46.97 419 VAL A C 1
ATOM 3435 O O . VAL A 1 419 ? -78.835 -15.198 61.693 1.00 46.97 419 VAL A O 1
ATOM 3438 N N . ALA A 1 420 ? -80.365 -13.569 61.505 1.00 49.12 420 ALA A N 1
ATOM 3439 C CA . ALA A 1 420 ? -80.382 -13.583 60.039 1.00 49.12 420 ALA A CA 1
ATOM 3440 C C . ALA A 1 420 ? -79.017 -13.164 59.463 1.00 49.12 420 ALA A C 1
ATOM 3442 O O . ALA A 1 420 ? -78.499 -13.830 58.573 1.00 49.12 420 ALA A O 1
ATOM 3443 N N . ALA A 1 421 ? -78.394 -12.138 60.056 1.00 50.91 421 ALA A N 1
ATOM 3444 C CA . ALA A 1 421 ? -77.078 -11.655 59.644 1.00 50.91 421 ALA A CA 1
ATOM 3445 C C . ALA A 1 421 ? -75.979 -12.732 59.709 1.00 50.91 421 ALA A C 1
ATOM 3447 O O . ALA A 1 421 ? -75.100 -12.714 58.866 1.00 50.91 421 ALA A O 1
ATOM 3448 N N . GLN A 1 422 ? -76.033 -13.692 60.644 1.00 54.25 422 GLN A N 1
ATOM 3449 C CA . GLN A 1 422 ? -75.040 -14.778 60.703 1.00 54.25 422 GLN A CA 1
ATOM 3450 C C . GLN A 1 422 ? -75.243 -15.828 59.602 1.00 54.25 422 GLN A C 1
ATOM 3452 O O . GLN A 1 422 ? -74.280 -16.452 59.171 1.00 54.25 422 GLN A O 1
ATOM 3457 N N . ILE A 1 423 ? -76.478 -16.019 59.126 1.00 57.84 423 ILE A N 1
ATOM 3458 C CA . ILE A 1 423 ? -76.760 -16.889 57.977 1.00 57.84 423 ILE A CA 1
ATOM 3459 C C . ILE A 1 423 ? -76.294 -16.196 56.692 1.00 57.84 423 ILE A C 1
ATOM 3461 O O . ILE A 1 423 ? -75.597 -16.812 55.897 1.00 57.84 423 ILE A O 1
ATOM 3465 N N . GLU A 1 424 ? -76.601 -14.909 56.528 1.00 62.00 424 GLU A N 1
ATOM 3466 C CA . GLU A 1 424 ? -76.161 -14.105 55.381 1.00 62.00 424 GLU A CA 1
ATOM 3467 C C . GLU A 1 424 ? -74.630 -13.927 55.348 1.00 62.00 424 GLU A C 1
ATOM 3469 O O . GLU A 1 424 ? -74.018 -14.028 54.287 1.00 62.00 424 GLU A O 1
ATOM 3474 N N . GLU A 1 425 ? -73.984 -13.761 56.507 1.00 64.88 425 GLU A N 1
ATOM 3475 C CA . GLU A 1 425 ? -72.525 -13.733 56.654 1.00 64.88 425 GLU A CA 1
ATOM 3476 C C . GLU A 1 425 ? -71.907 -15.079 56.246 1.00 64.88 425 GLU A C 1
ATOM 3478 O O . GLU A 1 425 ? -71.044 -15.090 55.369 1.00 64.88 425 GLU A O 1
ATOM 3483 N N . LEU A 1 426 ? -72.416 -16.212 56.753 1.00 71.12 426 LEU A N 1
ATOM 3484 C CA . LEU A 1 426 ? -71.966 -17.557 56.360 1.00 71.12 426 LEU A CA 1
ATOM 3485 C C . LEU A 1 426 ? -72.247 -17.890 54.885 1.00 71.12 426 LEU A C 1
ATOM 3487 O O . LEU A 1 426 ? -71.441 -18.570 54.251 1.00 71.12 426 LEU A O 1
ATOM 3491 N N . GLU A 1 427 ? -73.353 -17.423 54.303 1.00 74.88 427 GLU A N 1
ATOM 3492 C CA . GLU A 1 427 ? -73.624 -17.584 52.869 1.00 74.88 427 GLU A CA 1
ATOM 3493 C C . GLU A 1 427 ? -72.715 -16.689 52.017 1.00 74.88 427 GLU A C 1
ATOM 3495 O O . GLU A 1 427 ? -72.228 -17.135 50.975 1.00 74.88 427 GLU A O 1
ATOM 3500 N N . SER A 1 428 ? -72.397 -15.475 52.478 1.00 74.69 428 SER A N 1
ATOM 3501 C CA . SER A 1 428 ? -71.423 -14.593 51.826 1.00 74.69 428 SER A CA 1
ATOM 3502 C C . SER A 1 428 ? -69.995 -15.143 51.914 1.00 74.69 428 SER A C 1
ATOM 3504 O O . SER A 1 428 ? -69.257 -15.086 50.930 1.00 74.69 428 SER A O 1
ATOM 3506 N N . GLU A 1 429 ? -69.621 -15.748 53.045 1.00 76.06 429 GLU A N 1
ATOM 3507 C CA . GLU A 1 429 ? -68.323 -16.381 53.268 1.00 76.06 429 GLU A CA 1
ATOM 3508 C C . GLU A 1 429 ? -68.204 -17.675 52.462 1.00 76.06 429 GLU A C 1
ATOM 3510 O O . GLU A 1 429 ? -67.210 -17.874 51.770 1.00 76.06 429 GLU A O 1
ATOM 3515 N N . LYS A 1 430 ? -69.258 -18.498 52.414 1.00 79.19 430 LYS A N 1
ATOM 3516 C CA . LYS A 1 430 ? -69.352 -19.636 51.491 1.00 79.19 430 LYS A CA 1
ATOM 3517 C C . LYS A 1 430 ? -69.206 -19.192 50.034 1.00 79.19 430 LYS A C 1
ATOM 3519 O O . LYS A 1 430 ? -68.469 -19.821 49.284 1.00 79.19 430 LYS A O 1
ATOM 3524 N N . LEU A 1 431 ? -69.867 -18.110 49.616 1.00 80.94 431 LEU A N 1
ATOM 3525 C CA . LEU A 1 431 ? -69.787 -17.596 48.243 1.00 80.94 431 LEU A CA 1
ATOM 3526 C C . LEU A 1 431 ? -68.419 -16.953 47.939 1.00 80.94 431 LEU A C 1
ATOM 3528 O O . LEU A 1 431 ? -67.962 -16.986 46.795 1.00 80.94 431 LEU A O 1
ATOM 3532 N N . LYS A 1 432 ? -67.733 -16.420 48.955 1.00 82.38 432 LYS A N 1
ATOM 3533 C CA . LYS A 1 432 ? -66.337 -15.966 48.893 1.00 82.38 432 LYS A CA 1
ATOM 3534 C C . LYS A 1 432 ? -65.374 -17.151 48.751 1.00 82.38 432 LYS A C 1
ATOM 3536 O O . LYS A 1 432 ? -64.549 -17.125 47.846 1.00 82.38 432 LYS A O 1
ATOM 3541 N N . LEU A 1 433 ? -65.547 -18.211 49.542 1.00 77.75 433 LEU A N 1
ATOM 3542 C CA . LEU A 1 433 ? -64.783 -19.461 49.454 1.00 77.75 433 LEU A CA 1
ATOM 3543 C C . LEU A 1 433 ? -65.027 -20.202 48.130 1.00 77.75 433 LEU A C 1
ATOM 3545 O O . LEU A 1 433 ? -64.094 -20.755 47.562 1.00 77.75 433 LEU A O 1
ATOM 3549 N N . GLU A 1 434 ? -66.247 -20.184 47.586 1.00 78.94 434 GLU A N 1
ATOM 3550 C CA . GLU A 1 434 ? -66.542 -20.768 46.270 1.00 78.94 434 GLU A CA 1
ATOM 3551 C C . GLU A 1 434 ? -65.854 -19.966 45.145 1.00 78.94 434 GLU A C 1
ATOM 3553 O O . GLU A 1 434 ? -65.290 -20.557 44.227 1.00 78.94 434 GLU A O 1
ATOM 3558 N N . LYS A 1 435 ? -65.804 -18.626 45.245 1.00 82.56 435 LYS A N 1
ATOM 3559 C CA . LYS A 1 435 ? -65.006 -17.770 44.342 1.00 82.56 435 LYS A CA 1
ATOM 3560 C C . LYS A 1 435 ? -63.503 -18.012 44.483 1.00 82.56 435 LYS A C 1
ATOM 3562 O O . LYS A 1 435 ? -62.808 -18.070 43.476 1.00 82.56 435 LYS A O 1
ATOM 3567 N N . GLU A 1 436 ? -63.003 -18.165 45.704 1.00 81.38 436 GLU A N 1
ATOM 3568 C CA . GLU A 1 436 ? -61.591 -18.437 45.993 1.00 81.38 436 GLU A CA 1
ATOM 3569 C C . GLU A 1 436 ? -61.172 -19.823 45.488 1.00 81.38 436 GLU A C 1
ATOM 3571 O O . GLU A 1 436 ? -60.128 -19.961 44.864 1.00 81.38 436 GLU A O 1
ATOM 3576 N N . LYS A 1 437 ? -62.040 -20.828 45.625 1.00 83.69 437 LYS A N 1
ATOM 3577 C CA . LYS A 1 437 ? -61.897 -22.168 45.038 1.00 83.69 437 LYS A CA 1
ATOM 3578 C C . LYS A 1 437 ? -61.927 -22.153 43.506 1.00 83.69 437 LYS A C 1
ATOM 3580 O O . LYS A 1 437 ? -61.131 -22.854 42.888 1.00 83.69 437 LYS A O 1
ATOM 3585 N N . VAL A 1 438 ? -62.801 -21.353 42.884 1.00 84.19 438 VAL A N 1
ATOM 3586 C CA . VAL A 1 438 ? -62.786 -21.134 41.423 1.00 84.19 438 VAL A CA 1
ATOM 3587 C C . VAL A 1 438 ? -61.488 -20.450 40.994 1.00 84.19 438 VAL A C 1
ATOM 3589 O O . VAL A 1 438 ? -60.882 -20.880 40.016 1.00 84.19 438 VAL A O 1
ATOM 3592 N N . LYS A 1 439 ? -61.013 -19.453 41.751 1.00 86.50 439 LYS A N 1
ATOM 3593 C CA . LYS A 1 439 ? -59.731 -18.799 41.479 1.00 86.50 439 LYS A CA 1
ATOM 3594 C C . LYS A 1 439 ? -58.561 -19.778 41.612 1.00 86.50 439 LYS A C 1
ATOM 3596 O O . LYS A 1 439 ? -57.770 -19.876 40.692 1.00 86.50 439 LYS A O 1
ATOM 3601 N N . LEU A 1 440 ? -58.488 -20.567 42.684 1.00 82.00 440 LEU A N 1
ATOM 3602 C CA . LEU A 1 440 ? -57.442 -21.580 42.874 1.00 82.00 440 LEU A CA 1
ATOM 3603 C C . LEU A 1 440 ? -57.460 -22.657 41.778 1.00 82.00 440 LEU A C 1
ATOM 3605 O O . LEU A 1 440 ? -56.400 -23.126 41.376 1.00 82.00 440 LEU A O 1
ATOM 3609 N N . ALA A 1 441 ? -58.634 -23.025 41.255 1.00 80.38 441 ALA A N 1
ATOM 3610 C CA . ALA A 1 441 ? -58.734 -23.905 40.090 1.00 80.38 441 ALA A CA 1
ATOM 3611 C C . ALA A 1 441 ? -58.214 -23.231 38.804 1.00 80.38 441 ALA A C 1
ATOM 3613 O O . ALA A 1 441 ? -57.539 -23.877 38.006 1.00 80.38 441 ALA A O 1
ATOM 3614 N N . GLN A 1 442 ? -58.475 -21.935 38.620 1.00 83.69 442 GLN A N 1
ATOM 3615 C CA . GLN A 1 442 ? -57.951 -21.153 37.498 1.00 83.69 442 GLN A CA 1
ATOM 3616 C C . GLN A 1 442 ? -56.423 -20.975 37.595 1.00 83.69 442 GLN A C 1
ATOM 3618 O O . GLN A 1 442 ? -55.714 -21.302 36.643 1.00 83.69 442 GLN A O 1
ATOM 3623 N N . ASP A 1 443 ? -55.918 -20.575 38.765 1.00 83.25 443 ASP A N 1
ATOM 3624 C CA . ASP A 1 443 ? -54.493 -20.453 39.098 1.00 83.25 443 ASP A CA 1
ATOM 3625 C C . ASP A 1 443 ? -53.768 -21.814 38.889 1.00 83.25 443 ASP A C 1
ATOM 3627 O O . ASP A 1 443 ? -52.652 -21.852 38.368 1.00 83.25 443 ASP A O 1
ATOM 3631 N N . HIS A 1 444 ? -54.419 -22.952 39.195 1.00 85.75 444 HIS A N 1
ATOM 3632 C CA . HIS A 1 444 ? -53.916 -24.305 38.890 1.00 85.75 444 HIS A CA 1
ATOM 3633 C C . HIS A 1 444 ? -53.828 -24.577 37.382 1.00 85.75 444 HIS A C 1
ATOM 3635 O O . HIS A 1 444 ? -52.799 -25.056 36.910 1.00 85.75 444 HIS A O 1
ATOM 3641 N N . THR A 1 445 ? -54.865 -24.248 36.602 1.00 86.62 445 THR A N 1
ATOM 3642 C CA . THR A 1 445 ? -54.811 -24.432 35.139 1.00 86.62 445 THR A CA 1
ATOM 3643 C C . THR A 1 445 ? -53.770 -23.532 34.466 1.00 86.62 445 THR A C 1
ATOM 3645 O O . THR A 1 445 ? -53.146 -23.946 33.491 1.00 86.62 445 THR A O 1
ATOM 3648 N N . GLU A 1 446 ? -53.512 -22.335 35.003 1.00 86.38 446 GLU A N 1
ATOM 3649 C CA . GLU A 1 446 ? -52.444 -21.452 34.518 1.00 86.38 446 GLU A CA 1
ATOM 3650 C C . GLU A 1 446 ? -51.048 -22.002 34.872 1.00 86.38 446 GLU A C 1
ATOM 3652 O O . GLU A 1 446 ? -50.135 -21.964 34.045 1.00 86.38 446 GLU A O 1
ATOM 3657 N N . MET A 1 447 ? -50.888 -22.588 36.065 1.00 86.56 447 MET A N 1
ATOM 3658 C CA . MET A 1 447 ? -49.690 -23.339 36.465 1.00 86.56 447 MET A CA 1
ATOM 3659 C C . MET A 1 447 ? -49.430 -24.552 35.560 1.00 86.56 447 MET A C 1
ATOM 3661 O O . MET A 1 447 ? -48.292 -24.764 35.137 1.00 86.56 447 MET A O 1
ATOM 3665 N N . GLU A 1 448 ? -50.456 -25.338 35.225 1.00 84.56 448 GLU A N 1
ATOM 3666 C CA . GLU A 1 448 ? -50.335 -26.469 34.294 1.00 84.56 448 GLU A CA 1
ATOM 3667 C C . GLU A 1 448 ? -49.937 -26.006 32.887 1.00 84.56 448 GLU A C 1
ATOM 3669 O O . GLU A 1 448 ? -49.042 -26.600 32.280 1.00 84.56 448 GLU A O 1
ATOM 3674 N N . LEU A 1 449 ? -50.525 -24.908 32.397 1.00 86.75 449 LEU A N 1
ATOM 3675 C CA . LEU A 1 449 ? -50.212 -24.348 31.082 1.00 86.75 449 LEU A CA 1
ATOM 3676 C C . LEU A 1 449 ? -48.757 -23.854 31.004 1.00 86.75 449 LEU A C 1
ATOM 3678 O O . LEU A 1 449 ? -48.019 -24.291 30.123 1.00 86.75 449 LEU A O 1
ATOM 3682 N N . LYS A 1 450 ? -48.297 -23.066 31.988 1.00 87.94 450 LYS A N 1
ATOM 3683 C CA . LYS A 1 450 ? -46.886 -22.638 32.104 1.00 87.94 450 LYS A CA 1
ATOM 3684 C C . LYS A 1 450 ? -45.923 -23.820 32.247 1.00 87.94 450 LYS A C 1
ATOM 3686 O O . LYS A 1 450 ? -44.813 -23.796 31.717 1.00 87.94 450 LYS A O 1
ATOM 3691 N N . THR A 1 451 ? -46.345 -24.883 32.933 1.00 86.31 451 THR A N 1
ATOM 3692 C CA . THR A 1 451 ? -45.557 -26.119 33.067 1.00 86.31 451 THR A CA 1
ATOM 3693 C C . THR A 1 451 ? -45.408 -26.844 31.725 1.00 86.31 451 THR A C 1
ATOM 3695 O O . THR A 1 451 ? -44.356 -27.428 31.461 1.00 86.31 451 THR A O 1
ATOM 3698 N N . GLU A 1 452 ? -46.417 -26.807 30.852 1.00 84.00 452 GLU A N 1
ATOM 3699 C CA . GLU A 1 452 ? -46.330 -27.385 29.505 1.00 84.00 452 GLU A CA 1
ATOM 3700 C C . GLU A 1 452 ? -45.544 -26.488 28.533 1.00 84.00 452 GLU A C 1
ATOM 3702 O O . GLU A 1 452 ? -44.741 -26.999 27.752 1.00 84.00 452 GLU A O 1
ATOM 3707 N N . GLU A 1 453 ? -45.670 -25.162 28.631 1.00 88.50 453 GLU A N 1
ATOM 3708 C CA . GLU A 1 453 ? -44.825 -24.206 27.896 1.00 88.50 453 GLU A CA 1
ATOM 3709 C C . GLU A 1 453 ? -43.335 -24.404 28.222 1.00 88.50 453 GLU A C 1
ATOM 3711 O O . GLU A 1 453 ? -42.511 -24.518 27.312 1.00 88.50 453 GLU A O 1
ATOM 3716 N N . LEU A 1 454 ? -42.982 -24.558 29.504 1.00 86.75 454 LEU A N 1
ATOM 3717 C CA . LEU A 1 454 ? -41.612 -24.867 29.936 1.00 86.75 454 LEU A CA 1
ATOM 3718 C C . LEU A 1 454 ? -41.100 -26.208 29.380 1.00 86.75 454 LEU A C 1
ATOM 3720 O O . LEU A 1 454 ? -39.933 -26.306 28.991 1.00 86.75 454 LEU A O 1
ATOM 3724 N N . LYS A 1 455 ? -41.953 -27.240 29.266 1.00 86.56 455 LYS A N 1
ATOM 3725 C CA . LYS A 1 455 ? -41.580 -28.502 28.591 1.00 86.56 455 LYS A CA 1
ATOM 3726 C C . LYS A 1 455 ? -41.323 -28.294 27.098 1.00 86.56 455 LYS A C 1
ATOM 3728 O O . LYS A 1 455 ? -40.385 -28.891 26.567 1.00 86.56 455 LYS A O 1
ATOM 3733 N N . GLN A 1 456 ? -42.124 -27.470 26.422 1.00 88.06 456 GLN A N 1
ATOM 3734 C CA . GLN A 1 456 ? -41.941 -27.163 25.000 1.00 88.06 456 GLN A CA 1
ATOM 3735 C C . GLN A 1 456 ? -40.643 -26.377 24.763 1.00 88.06 456 GLN A C 1
ATOM 3737 O O . GLN A 1 456 ? -39.834 -26.787 23.928 1.00 88.06 456 GLN A O 1
ATOM 3742 N N . GLN A 1 457 ? -40.377 -25.338 25.563 1.00 86.25 457 GLN A N 1
ATOM 3743 C CA . GLN A 1 457 ? -39.113 -24.591 25.540 1.00 86.25 457 GLN A CA 1
ATOM 3744 C C . GLN A 1 457 ? -37.905 -25.508 25.788 1.00 86.25 457 GLN A C 1
ATOM 3746 O O . GLN A 1 457 ? -36.932 -25.469 25.034 1.00 86.25 457 GLN A O 1
ATOM 3751 N N . TYR A 1 458 ? -37.981 -26.407 26.778 1.00 90.31 458 TYR A N 1
ATOM 3752 C CA . TYR A 1 458 ? -36.927 -27.391 27.042 1.00 90.31 458 TYR A CA 1
ATOM 3753 C C . TYR A 1 458 ? -36.689 -28.344 25.856 1.00 90.31 458 TYR A C 1
ATOM 3755 O O . TYR A 1 458 ? -35.540 -28.632 25.510 1.00 90.31 458 TYR A O 1
ATOM 3763 N N . GLN A 1 459 ? -37.748 -28.825 25.192 1.00 88.12 459 GLN A N 1
ATOM 3764 C CA . GLN A 1 459 ? -37.603 -29.659 23.992 1.00 88.12 459 GLN A CA 1
ATOM 3765 C C . GLN A 1 459 ? -37.009 -28.884 22.807 1.00 88.12 459 GLN A C 1
ATOM 3767 O O . GLN A 1 459 ? -36.196 -29.447 22.068 1.00 88.12 459 GLN A O 1
ATOM 3772 N N . GLN A 1 460 ? -37.348 -27.604 22.647 1.00 88.69 460 GLN A N 1
ATOM 3773 C CA . GLN A 1 460 ? -36.768 -26.760 21.607 1.00 88.69 460 GLN A CA 1
ATOM 3774 C C . GLN A 1 460 ? -35.278 -26.476 21.863 1.00 88.69 460 GLN A C 1
ATOM 3776 O O . GLN A 1 460 ? -34.459 -26.776 20.994 1.00 88.69 460 GLN A O 1
ATOM 3781 N N . LEU A 1 461 ? -34.895 -26.055 23.073 1.00 87.94 461 LEU A N 1
ATOM 3782 C CA . LEU A 1 461 ? -33.487 -25.896 23.470 1.00 87.94 461 LEU A CA 1
ATOM 3783 C C . LEU A 1 461 ? -32.681 -27.192 23.275 1.00 87.94 461 LEU A C 1
ATOM 3785 O O . LEU A 1 461 ? -31.545 -27.170 22.800 1.00 87.94 461 LEU A O 1
ATOM 3789 N N . LYS A 1 462 ? -33.275 -28.354 23.572 1.00 89.50 462 LYS A N 1
ATOM 3790 C CA . LYS A 1 462 ? -32.656 -29.670 23.340 1.00 89.50 462 LYS A CA 1
ATOM 3791 C C . LYS A 1 462 ? -32.441 -29.976 21.849 1.00 89.50 462 LYS A C 1
ATOM 3793 O O . LYS A 1 462 ? -31.437 -30.600 21.498 1.00 89.50 462 LYS A O 1
ATOM 3798 N N . LYS A 1 463 ? -33.346 -29.530 20.971 1.00 88.62 463 LYS A N 1
ATOM 3799 C CA . LYS A 1 463 ? -33.220 -29.632 19.506 1.00 88.62 463 LYS A CA 1
ATOM 3800 C C . LYS A 1 463 ? -32.149 -28.677 18.969 1.00 88.62 463 LYS A C 1
ATOM 3802 O O . LYS A 1 463 ? -31.319 -29.086 18.162 1.00 88.62 463 LYS A O 1
ATOM 3807 N N . GLU A 1 464 ? -32.108 -27.444 19.461 1.00 87.19 464 GLU A N 1
ATOM 3808 C CA . GLU A 1 464 ? -31.103 -26.441 19.088 1.00 87.19 464 GLU A CA 1
ATOM 3809 C C . GLU A 1 464 ? -29.693 -26.867 19.529 1.00 87.19 464 GLU A C 1
ATOM 3811 O O . GLU A 1 464 ? -28.767 -26.857 18.718 1.00 87.19 464 GLU A O 1
ATOM 3816 N N . LEU A 1 465 ? -29.540 -27.397 20.748 1.00 88.19 465 LEU A N 1
ATOM 3817 C CA . LEU A 1 465 ? -28.290 -28.001 21.229 1.00 88.19 465 LEU A CA 1
ATOM 3818 C C . LEU A 1 465 ? -27.835 -29.194 20.362 1.00 88.19 465 LEU A C 1
ATOM 3820 O O . LEU A 1 465 ? -26.634 -29.418 20.194 1.00 88.19 465 LEU A O 1
ATOM 3824 N N . SER A 1 466 ? -28.773 -29.959 19.793 1.00 88.00 466 SER A N 1
ATOM 3825 C CA . SER A 1 466 ? -28.458 -31.012 18.817 1.00 88.00 466 SER A CA 1
ATOM 3826 C C . SER A 1 466 ? -27.947 -30.425 17.497 1.00 88.00 466 SER A C 1
ATOM 3828 O O . SER A 1 466 ? -26.927 -30.883 16.981 1.00 88.00 466 SER A O 1
ATOM 3830 N N . ASN A 1 467 ? -28.591 -29.375 16.978 1.00 87.12 467 ASN A N 1
ATOM 3831 C CA . ASN A 1 467 ? -28.145 -28.681 15.768 1.00 87.12 467 ASN A CA 1
ATOM 3832 C C . ASN A 1 467 ? -26.735 -28.094 15.952 1.00 87.12 467 ASN A C 1
ATOM 3834 O O . ASN A 1 467 ? -25.863 -28.360 15.127 1.00 87.12 467 ASN A O 1
ATOM 3838 N N . VAL A 1 468 ? -26.470 -27.403 17.069 1.00 86.25 468 VAL A N 1
ATOM 3839 C CA . VAL A 1 468 ? -25.148 -26.833 17.401 1.00 86.25 468 VAL A CA 1
ATOM 3840 C C . VAL A 1 468 ? -24.057 -27.911 17.468 1.00 86.25 468 VAL A C 1
ATOM 3842 O O . VAL A 1 468 ? -22.939 -27.679 17.011 1.00 86.25 468 VAL A O 1
ATOM 3845 N N . LYS A 1 469 ? -24.365 -29.123 17.954 1.00 85.62 469 LYS A N 1
ATOM 3846 C CA . LYS A 1 469 ? -23.420 -30.255 17.893 1.00 85.62 469 LYS A CA 1
ATOM 3847 C C . LYS A 1 469 ? -23.122 -30.697 16.457 1.00 85.62 469 LYS A C 1
ATOM 3849 O O . LYS A 1 469 ? -21.963 -30.968 16.148 1.00 85.62 469 LYS A O 1
ATOM 3854 N N . THR A 1 470 ? -24.122 -30.741 15.572 1.00 85.44 470 THR A N 1
ATOM 3855 C CA . THR A 1 470 ? -23.887 -31.071 14.152 1.00 85.44 470 THR A CA 1
ATOM 3856 C C . THR A 1 470 ? -23.122 -29.970 13.415 1.00 85.44 470 THR A C 1
ATOM 3858 O O . THR A 1 470 ? -22.221 -30.280 12.644 1.00 85.44 470 THR A O 1
ATOM 3861 N N . GLU A 1 471 ? -23.408 -28.696 13.698 1.00 84.12 471 GLU A N 1
ATOM 3862 C CA . GLU A 1 471 ? -22.650 -27.544 13.195 1.00 84.12 471 GLU A CA 1
ATOM 3863 C C . GLU A 1 471 ? -21.182 -27.632 13.617 1.00 84.12 471 GLU A C 1
ATOM 3865 O O . GLU A 1 471 ? -20.295 -27.591 12.766 1.00 84.12 471 GLU A O 1
ATOM 3870 N N . LYS A 1 472 ? -20.914 -27.847 14.913 1.00 89.81 472 LYS A N 1
ATOM 3871 C CA . LYS A 1 472 ? -19.550 -28.020 15.427 1.00 89.81 472 LYS A CA 1
ATOM 3872 C C . LYS A 1 472 ? -18.798 -29.136 14.689 1.00 89.81 472 LYS A C 1
ATOM 3874 O O . LYS A 1 472 ? -17.662 -28.916 14.281 1.00 89.81 472 LYS A O 1
ATOM 3879 N N . SER A 1 473 ? -19.435 -30.285 14.454 1.00 84.94 473 SER A N 1
ATOM 3880 C CA . SER A 1 473 ? -18.817 -31.394 13.712 1.00 84.94 473 SER A CA 1
ATOM 3881 C C . SER A 1 473 ? -18.453 -31.016 12.268 1.00 84.94 473 SER A C 1
ATOM 3883 O O . SER A 1 473 ? -17.394 -31.418 11.790 1.00 84.94 473 SER A O 1
ATOM 3885 N N . LYS A 1 474 ? -19.286 -30.222 11.574 1.00 89.12 474 LYS A N 1
ATOM 3886 C CA . LYS A 1 474 ? -18.969 -29.705 10.226 1.00 89.12 474 LYS A CA 1
ATOM 3887 C C . LYS A 1 474 ? -17.811 -28.707 10.260 1.00 89.12 474 LYS A C 1
ATOM 3889 O O . LYS A 1 474 ? -16.979 -28.707 9.357 1.00 89.12 474 LYS A O 1
ATOM 3894 N N . TRP A 1 475 ? -17.744 -27.851 11.281 1.00 84.06 475 TRP A N 1
ATOM 3895 C CA . TRP A 1 475 ? -16.642 -26.900 11.455 1.00 84.06 475 TRP A CA 1
ATOM 3896 C C . TRP A 1 475 ? -15.317 -27.602 11.776 1.00 84.06 475 TRP A C 1
ATOM 3898 O O . TRP A 1 475 ? -14.279 -27.206 11.246 1.00 84.06 475 TRP A O 1
ATOM 3908 N N . GLU A 1 476 ? -15.347 -28.680 12.562 1.00 85.12 476 GLU A N 1
ATOM 3909 C CA . GLU A 1 476 ? -14.184 -29.541 12.805 1.00 85.12 476 GLU A CA 1
ATOM 3910 C C . GLU A 1 476 ? -13.723 -30.244 11.511 1.00 85.12 476 GLU A C 1
ATOM 3912 O O . GLU A 1 476 ? -12.537 -30.173 11.188 1.00 85.12 476 GLU A O 1
ATOM 3917 N N . GLU A 1 477 ? -14.634 -30.808 10.704 1.00 87.06 477 GLU A N 1
ATOM 3918 C CA . GLU A 1 477 ? -14.303 -31.384 9.383 1.00 87.06 477 GLU A CA 1
ATOM 3919 C C . GLU A 1 477 ? -13.746 -30.332 8.402 1.00 87.06 477 GLU A C 1
ATOM 3921 O O . GLU A 1 477 ? -12.751 -30.559 7.709 1.00 87.06 477 GLU A O 1
ATOM 3926 N N . ARG A 1 478 ? -14.341 -29.134 8.358 1.00 84.56 478 ARG A N 1
ATOM 3927 C CA . ARG A 1 478 ? -13.857 -28.037 7.508 1.00 84.56 478 ARG A CA 1
ATOM 3928 C C . ARG A 1 478 ? -12.470 -27.561 7.947 1.00 84.56 478 ARG A C 1
ATOM 3930 O O . ARG A 1 478 ? -11.640 -27.244 7.098 1.00 84.56 478 ARG A O 1
ATOM 3937 N N . SER A 1 479 ? -12.189 -27.563 9.253 1.00 87.19 479 SER A N 1
ATOM 3938 C CA . SER A 1 479 ? -10.868 -27.245 9.806 1.00 87.19 479 SER A CA 1
ATOM 3939 C C . SER A 1 479 ? -9.814 -28.298 9.447 1.00 87.19 479 SER A C 1
ATOM 3941 O O . SER A 1 479 ? -8.694 -27.934 9.084 1.00 87.19 479 SER A O 1
ATOM 3943 N N . THR A 1 480 ? -10.143 -29.596 9.494 1.00 86.38 480 THR A N 1
ATOM 3944 C CA . THR A 1 480 ? -9.195 -30.651 9.091 1.00 86.38 480 THR A CA 1
ATOM 3945 C C . THR A 1 480 ? -8.936 -30.640 7.587 1.00 86.38 480 THR A C 1
ATOM 3947 O O . THR A 1 480 ? -7.774 -30.746 7.191 1.00 86.38 480 THR A O 1
ATOM 3950 N N . ARG A 1 481 ? -9.958 -30.408 6.748 1.00 87.81 481 ARG A N 1
ATOM 3951 C CA . ARG A 1 481 ? -9.772 -30.247 5.296 1.00 87.81 481 ARG A CA 1
ATOM 3952 C C . ARG A 1 481 ? -8.869 -29.057 4.960 1.00 87.81 481 ARG A C 1
ATOM 3954 O O . ARG A 1 481 ? -7.897 -29.241 4.235 1.00 87.81 481 ARG A O 1
ATOM 3961 N N . LEU A 1 482 ? -9.110 -27.882 5.551 1.00 83.00 482 LEU A N 1
ATOM 3962 C CA . LEU A 1 482 ? -8.273 -26.692 5.332 1.00 83.00 482 LEU A CA 1
ATOM 3963 C C . LEU A 1 482 ? -6.812 -26.903 5.765 1.00 83.00 482 LEU A C 1
ATOM 3965 O O . LEU A 1 482 ? -5.898 -26.454 5.078 1.00 83.00 482 LEU A O 1
ATOM 3969 N N . LYS A 1 483 ? -6.562 -27.631 6.863 1.00 84.31 483 LYS A N 1
ATOM 3970 C CA . LYS A 1 483 ? -5.195 -28.024 7.262 1.00 84.31 483 LYS A CA 1
ATOM 3971 C C . LYS A 1 483 ? -4.541 -28.957 6.236 1.00 84.31 483 LYS A C 1
ATOM 3973 O O . LYS A 1 483 ? -3.356 -28.816 5.953 1.00 84.31 483 LYS A O 1
ATOM 3978 N N . GLN A 1 484 ? -5.303 -29.886 5.663 1.00 85.56 484 GLN A N 1
ATOM 3979 C CA . GLN A 1 484 ? -4.810 -30.826 4.654 1.00 85.56 484 GLN A CA 1
ATOM 3980 C C . GLN A 1 484 ? -4.575 -30.162 3.283 1.00 85.56 484 GLN A C 1
ATOM 3982 O O . GLN A 1 484 ? -3.683 -30.574 2.546 1.00 85.56 484 GLN A O 1
ATOM 3987 N N . GLU A 1 485 ? -5.345 -29.129 2.940 1.00 84.31 485 GLU A N 1
ATOM 3988 C CA . GLU A 1 485 ? -5.131 -28.292 1.751 1.00 84.31 485 GLU A CA 1
ATOM 3989 C C . GLU A 1 485 ? -3.926 -27.356 1.935 1.00 84.31 485 GLU A C 1
ATOM 3991 O O . GLU A 1 485 ? -3.093 -27.265 1.039 1.00 84.31 485 GLU A O 1
ATOM 3996 N N . SER A 1 486 ? -3.762 -26.758 3.121 1.00 82.94 486 SER A N 1
ATOM 3997 C CA . SER A 1 486 ? -2.578 -25.970 3.503 1.00 82.94 486 SER A CA 1
ATOM 3998 C C . SER A 1 486 ? -1.276 -26.781 3.392 1.00 82.94 486 SER A C 1
ATOM 4000 O O . SER A 1 486 ? -0.319 -26.307 2.783 1.00 82.94 486 SER A O 1
ATOM 4002 N N . LEU A 1 487 ? -1.267 -28.037 3.865 1.00 84.38 487 LEU A N 1
ATOM 4003 C CA . LEU A 1 487 ? -0.151 -28.974 3.660 1.00 84.38 487 LEU A CA 1
ATOM 4004 C C . LEU A 1 487 ? 0.159 -29.188 2.169 1.00 84.38 487 LEU A C 1
ATOM 4006 O O . LEU A 1 487 ? 1.278 -28.927 1.750 1.00 84.38 487 LEU A O 1
ATOM 4010 N N . LYS A 1 488 ? -0.840 -29.531 1.344 1.00 86.69 488 LYS A N 1
ATOM 4011 C CA . LYS A 1 488 ? -0.650 -29.728 -0.109 1.00 86.69 488 LYS A CA 1
ATOM 4012 C C . LYS A 1 488 ? -0.145 -28.484 -0.846 1.00 86.69 488 LYS A C 1
ATOM 4014 O O . LYS A 1 488 ? 0.502 -28.613 -1.882 1.00 86.69 488 LYS A O 1
ATOM 4019 N N . ILE A 1 489 ? -0.478 -27.286 -0.364 1.00 83.94 489 ILE A N 1
ATOM 4020 C CA . ILE A 1 489 ? 0.061 -26.029 -0.901 1.00 83.94 489 ILE A CA 1
ATOM 4021 C C . ILE A 1 489 ? 1.527 -25.875 -0.478 1.00 83.94 489 ILE A C 1
ATOM 4023 O O . ILE A 1 489 ? 2.359 -25.566 -1.325 1.00 83.94 489 ILE A O 1
ATOM 4027 N N . SER A 1 490 ? 1.858 -26.156 0.786 1.00 84.75 490 SER A N 1
ATOM 4028 C CA . SER A 1 490 ? 3.243 -26.156 1.278 1.00 84.75 490 SER A CA 1
ATOM 4029 C C . SER A 1 490 ? 4.132 -27.143 0.514 1.00 84.75 490 SER A C 1
ATOM 4031 O O . SER A 1 490 ? 5.237 -26.776 0.120 1.00 84.75 490 SER A O 1
ATOM 4033 N N . ASP A 1 491 ? 3.640 -28.358 0.256 1.00 86.00 491 ASP A N 1
ATOM 4034 C CA . ASP A 1 491 ? 4.351 -29.389 -0.507 1.00 86.00 491 ASP A CA 1
ATOM 4035 C C . ASP A 1 491 ? 4.652 -28.896 -1.935 1.00 86.00 491 ASP A C 1
ATOM 4037 O O . ASP A 1 491 ? 5.796 -28.932 -2.384 1.00 86.00 491 ASP A O 1
ATOM 4041 N N . LYS A 1 492 ? 3.654 -28.321 -2.623 1.00 84.81 492 LYS A N 1
ATOM 4042 C CA . LYS A 1 492 ? 3.823 -27.752 -3.972 1.00 84.81 492 LYS A CA 1
ATOM 4043 C C . LYS A 1 492 ? 4.748 -26.539 -4.028 1.00 84.81 492 LYS A C 1
ATOM 4045 O O . LYS A 1 492 ? 5.446 -26.357 -5.024 1.00 84.81 492 LYS A O 1
ATOM 4050 N N . VAL A 1 493 ? 4.743 -25.688 -3.002 1.00 84.44 493 VAL A N 1
ATOM 4051 C CA . VAL A 1 493 ? 5.679 -24.557 -2.903 1.00 84.44 493 VAL A CA 1
ATOM 4052 C C . VAL A 1 493 ? 7.108 -25.080 -2.749 1.00 84.44 493 VAL A C 1
ATOM 4054 O O . VAL A 1 493 ? 8.002 -24.584 -3.429 1.00 84.44 493 VAL A O 1
ATOM 4057 N N . PHE A 1 494 ? 7.312 -26.129 -1.948 1.00 88.88 494 PHE A N 1
ATOM 4058 C CA . PHE A 1 494 ? 8.610 -26.788 -1.801 1.00 88.88 494 PHE A CA 1
ATOM 4059 C C . PHE A 1 494 ? 9.086 -27.447 -3.111 1.00 88.88 494 PHE A C 1
ATOM 4061 O O . PHE A 1 494 ? 10.214 -27.202 -3.533 1.00 88.88 494 PHE A O 1
ATOM 4068 N N . GLU A 1 495 ? 8.221 -28.197 -3.806 1.00 86.19 495 GLU A N 1
ATOM 4069 C CA . GLU A 1 495 ? 8.508 -28.763 -5.140 1.00 86.19 495 GLU A CA 1
ATOM 4070 C C . GLU A 1 495 ? 8.882 -27.670 -6.160 1.00 86.19 495 GLU A C 1
ATOM 4072 O O . GLU A 1 495 ? 9.867 -27.796 -6.891 1.00 86.19 495 GLU A O 1
ATOM 4077 N N . SER A 1 496 ? 8.132 -26.563 -6.180 1.00 84.62 496 SER A N 1
ATOM 4078 C CA . SER A 1 496 ? 8.381 -25.431 -7.086 1.00 84.62 496 SER A CA 1
ATOM 4079 C C . SER A 1 496 ? 9.706 -24.730 -6.775 1.00 84.62 496 SER A C 1
ATOM 4081 O O . SER A 1 496 ? 10.457 -24.388 -7.686 1.00 84.62 496 SER A O 1
ATOM 4083 N N . GLN A 1 497 ? 10.029 -24.547 -5.492 1.00 84.00 497 GLN A N 1
ATOM 4084 C CA . GLN A 1 497 ? 11.295 -23.954 -5.070 1.00 84.00 497 GLN A CA 1
ATOM 4085 C C . GLN A 1 497 ? 12.485 -24.870 -5.397 1.00 84.00 497 GLN A C 1
ATOM 4087 O O . GLN A 1 497 ? 13.513 -24.382 -5.863 1.00 84.00 497 GLN A O 1
ATOM 4092 N N . GLN A 1 498 ? 12.327 -26.191 -5.262 1.00 87.44 498 GLN A N 1
ATOM 4093 C CA . GLN A 1 498 ? 13.341 -27.162 -5.677 1.00 87.44 498 GLN A CA 1
ATOM 4094 C C . GLN A 1 498 ? 13.590 -27.126 -7.197 1.00 87.44 498 GLN A C 1
ATOM 4096 O O . GLN A 1 498 ? 14.742 -27.214 -7.623 1.00 87.44 498 GLN A O 1
ATOM 4101 N N . HIS A 1 499 ? 12.547 -26.946 -8.019 1.00 83.44 499 HIS A N 1
ATOM 4102 C CA . HIS A 1 499 ? 12.704 -26.748 -9.467 1.00 83.44 499 HIS A CA 1
ATOM 4103 C C . HIS A 1 499 ? 13.489 -25.465 -9.780 1.00 83.44 499 HIS A C 1
ATOM 4105 O O . HIS A 1 499 ? 14.428 -25.496 -10.572 1.00 83.44 499 HIS A O 1
ATOM 4111 N N . ILE A 1 500 ? 13.162 -24.352 -9.115 1.00 83.69 500 ILE A N 1
ATOM 4112 C CA . ILE A 1 500 ? 13.861 -23.068 -9.288 1.00 83.69 500 ILE A CA 1
ATOM 4113 C C . ILE A 1 500 ? 15.344 -23.185 -8.892 1.00 83.69 500 ILE A C 1
ATOM 4115 O O . ILE A 1 500 ? 16.208 -22.644 -9.580 1.00 83.69 500 ILE A O 1
ATOM 4119 N N . GLU A 1 501 ? 15.684 -23.923 -7.831 1.00 84.38 501 GLU A N 1
ATOM 4120 C CA . GLU A 1 501 ? 17.085 -24.164 -7.453 1.00 84.38 501 GLU A CA 1
ATOM 4121 C C . GLU A 1 501 ? 17.846 -25.032 -8.471 1.00 84.38 501 GLU A C 1
ATOM 4123 O O . GLU A 1 501 ? 19.026 -24.774 -8.736 1.00 84.38 501 GLU A O 1
ATOM 4128 N N . GLN A 1 502 ? 17.187 -26.021 -9.085 1.00 88.19 502 GLN A N 1
ATOM 4129 C CA . GLN A 1 502 ? 17.763 -26.823 -10.173 1.00 88.19 502 GLN A CA 1
ATOM 4130 C C . GLN A 1 502 ? 17.996 -25.974 -11.432 1.00 88.19 502 GLN A C 1
ATOM 4132 O O . GLN A 1 502 ? 19.084 -26.010 -12.006 1.00 88.19 502 GLN A O 1
ATOM 4137 N N . GLU A 1 503 ? 17.021 -25.151 -11.813 1.00 87.31 503 GLU A N 1
ATOM 4138 C CA . GLU A 1 503 ? 17.076 -24.249 -12.968 1.00 87.31 503 GLU A CA 1
ATOM 4139 C C . GLU A 1 503 ? 18.158 -23.167 -12.799 1.00 87.31 503 GLU A C 1
ATOM 4141 O O . GLU A 1 503 ? 19.013 -22.996 -13.668 1.00 87.31 503 GLU A O 1
ATOM 4146 N N . LEU A 1 504 ? 18.241 -22.531 -11.624 1.00 84.94 504 LEU A N 1
ATOM 4147 C CA . LEU A 1 504 ? 19.336 -21.616 -11.273 1.00 84.94 504 LEU A CA 1
ATOM 4148 C C . LEU A 1 504 ? 20.709 -22.305 -11.265 1.00 84.94 504 LEU A C 1
ATOM 4150 O O . LEU A 1 504 ? 21.727 -21.648 -11.489 1.00 84.94 504 LEU A O 1
ATOM 4154 N N . THR A 1 505 ? 20.771 -23.611 -11.002 1.00 89.31 505 THR A N 1
ATOM 4155 C CA . THR A 1 505 ? 22.021 -24.383 -11.065 1.00 89.31 505 THR A CA 1
ATOM 4156 C C . THR A 1 505 ? 22.410 -24.702 -12.511 1.00 89.31 505 THR A C 1
ATOM 4158 O O . THR A 1 505 ? 23.585 -24.568 -12.857 1.00 89.31 505 THR A O 1
ATOM 4161 N N . ALA A 1 506 ? 21.442 -25.015 -13.377 1.00 88.56 506 ALA A N 1
ATOM 4162 C CA . ALA A 1 506 ? 21.661 -25.178 -14.815 1.00 88.56 506 ALA A CA 1
ATOM 4163 C C . ALA A 1 506 ? 22.140 -23.869 -15.472 1.00 88.56 506 ALA A C 1
ATOM 4165 O O . ALA A 1 506 ? 23.183 -23.863 -16.123 1.00 88.56 506 ALA A O 1
ATOM 4166 N N . LEU A 1 507 ? 21.471 -22.742 -15.203 1.00 87.12 507 LEU A N 1
ATOM 4167 C CA . LEU A 1 507 ? 21.850 -21.418 -15.720 1.00 87.12 507 LEU A CA 1
ATOM 4168 C C . LEU A 1 507 ? 23.252 -20.974 -15.260 1.00 87.12 507 LEU A C 1
ATOM 4170 O O . LEU A 1 507 ? 23.973 -20.306 -15.999 1.00 87.12 507 LEU A O 1
ATOM 4174 N N . ARG A 1 508 ? 23.693 -21.373 -14.056 1.00 89.25 508 ARG A N 1
ATOM 4175 C CA . ARG A 1 508 ? 25.082 -21.156 -13.601 1.00 89.25 508 ARG A CA 1
ATOM 4176 C C . ARG A 1 508 ? 26.089 -21.994 -14.396 1.00 89.25 508 ARG A C 1
ATOM 4178 O O . ARG A 1 508 ? 27.162 -21.490 -14.715 1.00 89.25 508 ARG A O 1
ATOM 4185 N N . ALA A 1 509 ? 25.759 -23.243 -14.728 1.00 88.69 509 ALA A N 1
ATOM 4186 C CA . ALA A 1 509 ? 26.614 -24.099 -15.551 1.00 88.69 509 ALA A CA 1
ATOM 4187 C C . ALA A 1 509 ? 26.696 -23.604 -17.008 1.00 88.69 509 ALA A C 1
ATOM 4189 O O . ALA A 1 509 ? 27.785 -23.556 -17.583 1.00 88.69 509 ALA A O 1
ATOM 4190 N N . GLU A 1 510 ? 25.577 -23.157 -17.579 1.00 88.88 510 GLU A N 1
ATOM 4191 C CA . GLU A 1 510 ? 25.531 -22.531 -18.903 1.00 88.88 510 GLU A CA 1
ATOM 4192 C C . GLU A 1 510 ? 26.340 -21.229 -18.938 1.00 88.88 510 GLU A C 1
ATOM 4194 O O . GLU A 1 510 ? 27.225 -21.085 -19.779 1.00 88.88 510 GLU A O 1
ATOM 4199 N N . LYS A 1 511 ? 26.152 -20.329 -17.959 1.00 90.12 511 LYS A N 1
ATOM 4200 C CA . LYS A 1 511 ? 26.963 -19.107 -17.825 1.00 90.12 511 LYS A CA 1
ATOM 4201 C C . LYS A 1 511 ? 28.465 -19.405 -17.787 1.00 90.12 511 LYS A C 1
ATOM 4203 O O . LYS A 1 511 ? 29.234 -18.712 -18.450 1.00 90.12 511 LYS A O 1
ATOM 4208 N N . ASN A 1 512 ? 28.889 -20.417 -17.030 1.00 90.06 512 ASN A N 1
ATOM 4209 C CA . ASN A 1 512 ? 30.298 -20.816 -16.966 1.00 90.06 512 ASN A CA 1
ATOM 4210 C C . ASN A 1 512 ? 30.794 -21.381 -18.311 1.00 90.06 512 ASN A C 1
ATOM 4212 O O . ASN A 1 512 ? 31.929 -21.126 -18.700 1.00 90.06 512 ASN A O 1
ATOM 4216 N N . THR A 1 513 ? 29.935 -22.089 -19.048 1.00 92.25 513 THR A N 1
ATOM 4217 C CA . THR A 1 513 ? 30.247 -22.609 -20.391 1.00 92.25 513 THR A CA 1
ATOM 4218 C C . THR A 1 513 ? 30.413 -21.474 -21.407 1.00 92.25 513 THR A C 1
ATOM 4220 O O . THR A 1 513 ? 31.365 -21.477 -22.184 1.00 92.25 513 THR A O 1
ATOM 4223 N N . ILE A 1 514 ? 29.537 -20.464 -21.370 1.00 88.44 514 ILE A N 1
ATOM 4224 C CA . ILE A 1 514 ? 29.635 -19.258 -22.209 1.00 88.44 514 ILE A CA 1
ATOM 4225 C C . ILE A 1 514 ? 30.888 -18.446 -21.847 1.00 88.44 514 ILE A C 1
ATOM 4227 O O . ILE A 1 514 ? 31.576 -17.957 -22.739 1.00 88.44 514 ILE A O 1
ATOM 4231 N N . ALA A 1 515 ? 31.224 -18.336 -20.556 1.00 86.19 515 ALA A N 1
ATOM 4232 C CA . ALA A 1 515 ? 32.449 -17.673 -20.113 1.00 86.19 515 ALA A CA 1
ATOM 4233 C C . ALA A 1 515 ? 33.707 -18.354 -20.682 1.00 86.19 515 ALA A C 1
ATOM 4235 O O . ALA A 1 515 ? 34.564 -17.656 -21.220 1.00 86.19 515 ALA A O 1
ATOM 4236 N N . GLN A 1 516 ? 33.776 -19.693 -20.658 1.00 90.06 516 GLN A N 1
ATOM 4237 C CA . GLN A 1 516 ? 34.879 -20.435 -21.278 1.00 90.06 516 GLN A CA 1
ATOM 4238 C C . GLN A 1 516 ? 34.945 -20.188 -22.792 1.00 90.06 516 GLN A C 1
ATOM 4240 O O . GLN A 1 516 ? 36.000 -19.851 -23.309 1.00 90.06 516 GLN A O 1
ATOM 4245 N N . GLN A 1 517 ? 33.814 -20.244 -23.505 1.00 90.25 517 GLN A N 1
ATOM 4246 C CA . GLN A 1 517 ? 33.781 -19.978 -24.952 1.00 90.25 517 GLN A CA 1
ATOM 4247 C C . GLN A 1 517 ? 34.220 -18.550 -25.327 1.00 90.25 517 GLN A C 1
ATOM 4249 O O . GLN A 1 517 ? 34.717 -18.333 -26.434 1.00 90.25 517 GLN A O 1
ATOM 4254 N N . LEU A 1 518 ? 34.026 -17.569 -24.439 1.00 85.75 518 LEU A N 1
ATOM 4255 C CA . LEU A 1 518 ? 34.516 -16.199 -24.622 1.00 85.75 518 LEU A CA 1
ATOM 4256 C C . LEU A 1 518 ? 36.017 -16.077 -24.323 1.00 85.75 518 LEU A C 1
ATOM 4258 O O . LEU A 1 518 ? 36.706 -15.337 -25.022 1.00 85.75 518 LEU A O 1
ATOM 4262 N N . GLU A 1 519 ? 36.530 -16.805 -23.331 1.00 90.00 519 GLU A N 1
ATOM 4263 C CA . GLU A 1 519 ? 37.965 -16.898 -23.034 1.00 90.00 519 GLU A CA 1
ATOM 4264 C C . GLU A 1 519 ? 38.721 -17.582 -24.187 1.00 90.00 519 GLU A C 1
ATOM 4266 O O . GLU A 1 519 ? 39.651 -16.999 -24.745 1.00 90.00 519 GLU A O 1
ATOM 4271 N N . ASP A 1 520 ? 38.236 -18.738 -24.648 1.00 89.25 520 ASP A N 1
ATOM 4272 C CA . ASP A 1 520 ? 38.786 -19.489 -25.782 1.00 89.25 520 ASP A CA 1
ATOM 4273 C C . ASP A 1 520 ? 38.848 -18.615 -27.055 1.00 89.25 520 ASP A C 1
ATOM 4275 O O . ASP A 1 520 ? 39.894 -18.502 -27.697 1.00 89.25 520 ASP A O 1
ATOM 4279 N N . LYS A 1 521 ? 37.758 -17.899 -27.379 1.00 89.88 521 LYS A N 1
ATOM 4280 C CA . LYS A 1 521 ? 37.721 -16.947 -28.507 1.00 89.88 521 LYS A CA 1
ATOM 4281 C C . LYS A 1 521 ? 38.586 -15.706 -28.309 1.00 89.88 521 LYS A C 1
ATOM 4283 O O . LYS A 1 521 ? 38.990 -15.087 -29.293 1.00 89.88 521 LYS A O 1
ATOM 4288 N N . THR A 1 522 ? 38.878 -15.320 -27.069 1.00 90.38 522 THR A N 1
ATOM 4289 C CA . THR A 1 522 ? 39.825 -14.230 -26.800 1.00 90.38 522 THR A CA 1
ATOM 4290 C C . THR A 1 522 ? 41.237 -14.673 -27.180 1.00 90.38 522 THR A C 1
ATOM 4292 O O . THR A 1 522 ? 41.927 -13.930 -27.876 1.00 90.38 522 THR A O 1
ATOM 4295 N N . TYR A 1 523 ? 41.626 -15.912 -26.856 1.00 92.00 523 TYR A N 1
ATOM 4296 C CA . TYR A 1 523 ? 42.896 -16.484 -27.312 1.00 92.00 523 TYR A CA 1
ATOM 4297 C C . TYR A 1 523 ? 42.968 -16.651 -28.841 1.00 92.00 523 TYR A C 1
ATOM 4299 O O . TYR A 1 523 ? 43.993 -16.308 -29.431 1.00 92.00 523 TYR A O 1
ATOM 4307 N N . GLU A 1 524 ? 41.888 -17.083 -29.509 1.00 89.69 524 GLU A N 1
ATOM 4308 C CA . GLU A 1 524 ? 41.827 -17.108 -30.985 1.00 89.69 524 GLU A CA 1
ATOM 4309 C C . GLU A 1 524 ? 42.068 -15.710 -31.593 1.00 89.69 524 GLU A C 1
ATOM 4311 O O . GLU A 1 524 ? 42.820 -15.561 -32.560 1.00 89.69 524 GLU A O 1
ATOM 4316 N N . LEU A 1 525 ? 41.464 -14.662 -31.017 1.00 86.50 525 LEU A N 1
ATOM 4317 C CA . LEU A 1 525 ? 41.643 -13.280 -31.473 1.00 86.50 525 LEU A CA 1
ATOM 4318 C C . LEU A 1 525 ? 43.057 -12.743 -31.206 1.00 86.50 525 LEU A C 1
ATOM 4320 O O . LEU A 1 525 ? 43.587 -12.004 -32.041 1.00 86.50 525 LEU A O 1
ATOM 4324 N N . GLU A 1 526 ? 43.693 -13.118 -30.094 1.00 88.06 526 GLU A N 1
ATOM 4325 C CA . GLU A 1 526 ? 45.096 -12.781 -29.828 1.00 88.06 526 GLU A CA 1
ATOM 4326 C C . GLU A 1 526 ? 46.055 -13.489 -30.801 1.00 88.06 526 GLU A C 1
ATOM 4328 O O . GLU A 1 526 ? 46.990 -12.852 -31.296 1.00 88.06 526 GLU A O 1
ATOM 4333 N N . GLU A 1 527 ? 45.798 -14.750 -31.173 1.00 90.69 527 GLU A N 1
ATOM 4334 C CA . GLU A 1 527 ? 46.581 -15.433 -32.212 1.00 90.69 527 GLU A CA 1
ATOM 4335 C C . GLU A 1 527 ? 46.396 -14.762 -33.583 1.00 90.69 527 GLU A C 1
ATOM 4337 O O . GLU A 1 527 ? 47.378 -14.449 -34.262 1.00 90.69 527 GLU A O 1
ATOM 4342 N N . VAL A 1 528 ? 45.154 -14.461 -33.984 1.00 89.75 528 VAL A N 1
ATOM 4343 C CA . VAL A 1 528 ? 44.860 -13.744 -35.239 1.00 89.75 528 VAL A CA 1
ATOM 4344 C C . VAL A 1 528 ? 45.532 -12.365 -35.266 1.00 89.75 528 VAL A C 1
ATOM 4346 O O . VAL A 1 528 ? 46.088 -11.978 -36.297 1.00 89.75 528 VAL A O 1
ATOM 4349 N N . LYS A 1 529 ? 45.575 -11.649 -34.138 1.00 89.31 529 LYS A N 1
ATOM 4350 C CA . LYS A 1 529 ? 46.317 -10.386 -34.001 1.00 89.31 529 LYS A CA 1
ATOM 4351 C C . LYS A 1 529 ? 47.829 -10.589 -34.159 1.00 89.31 529 LYS A C 1
ATOM 4353 O O . LYS A 1 529 ? 48.452 -9.872 -34.938 1.00 89.31 529 LYS A O 1
ATOM 4358 N N . GLY A 1 530 ? 48.414 -11.605 -33.520 1.00 90.69 530 GLY A N 1
ATOM 4359 C CA . GLY A 1 530 ? 49.827 -11.974 -33.698 1.00 90.69 530 GLY A CA 1
ATOM 4360 C C . GLY A 1 530 ? 50.174 -12.485 -35.108 1.00 90.69 530 GLY A C 1
ATOM 4361 O O . GLY A 1 530 ? 51.330 -12.424 -35.537 1.00 90.69 530 GLY A O 1
ATOM 4362 N N . ASN A 1 531 ? 49.187 -12.965 -35.866 1.00 90.00 531 ASN A N 1
ATOM 4363 C CA . ASN A 1 531 ? 49.314 -13.299 -37.286 1.00 90.00 531 ASN A CA 1
ATOM 4364 C C . ASN A 1 531 ? 49.273 -12.040 -38.172 1.00 90.00 531 ASN A C 1
ATOM 4366 O O . ASN A 1 531 ? 50.072 -11.921 -39.106 1.00 90.00 531 ASN A O 1
ATOM 4370 N N . LEU A 1 532 ? 48.406 -11.076 -37.848 1.00 89.12 532 LEU A N 1
ATOM 4371 C CA . LEU A 1 532 ? 48.324 -9.786 -38.536 1.00 89.12 532 LEU A CA 1
ATOM 4372 C C . LEU A 1 532 ? 49.597 -8.951 -38.334 1.00 89.12 532 LEU A C 1
ATOM 4374 O O . LEU A 1 532 ? 50.186 -8.508 -39.317 1.00 89.12 532 LEU A O 1
ATOM 4378 N N . GLU A 1 533 ? 50.082 -8.817 -37.096 1.00 89.62 533 GLU A N 1
ATOM 4379 C CA . GLU A 1 533 ? 51.323 -8.088 -36.777 1.00 89.62 533 GLU A CA 1
ATOM 4380 C C . GLU A 1 533 ? 52.544 -8.673 -37.519 1.00 89.62 533 GLU A C 1
ATOM 4382 O O . GLU A 1 533 ? 53.416 -7.929 -37.975 1.00 89.62 533 GLU A O 1
ATOM 4387 N N . ARG A 1 534 ? 52.586 -9.999 -37.727 1.00 90.06 534 ARG A N 1
ATOM 4388 C CA . ARG A 1 534 ? 53.599 -10.649 -38.579 1.00 90.06 534 ARG A CA 1
ATOM 4389 C C . ARG A 1 534 ? 53.440 -10.291 -40.059 1.00 90.06 534 ARG A C 1
ATOM 4391 O O . ARG A 1 534 ? 54.430 -9.936 -40.696 1.00 90.06 534 ARG A O 1
ATOM 4398 N N . CYS A 1 535 ? 52.220 -10.315 -40.600 1.00 88.25 535 CYS A N 1
ATOM 4399 C CA . CYS A 1 535 ? 51.962 -9.891 -41.982 1.00 88.25 535 CYS A CA 1
ATOM 4400 C C . CYS A 1 535 ? 52.318 -8.413 -42.221 1.00 88.25 535 CYS A C 1
ATOM 4402 O O . CYS A 1 535 ? 52.836 -8.071 -43.285 1.00 88.25 535 CYS A O 1
ATOM 4404 N N . GLU A 1 536 ? 52.097 -7.531 -41.244 1.00 87.56 536 GLU A N 1
ATOM 4405 C CA . GLU A 1 536 ? 52.507 -6.124 -41.329 1.00 87.56 536 GLU A CA 1
ATOM 4406 C C . GLU A 1 536 ? 54.035 -5.971 -41.342 1.00 87.56 536 GLU A C 1
ATOM 4408 O O . GLU A 1 536 ? 54.570 -5.240 -42.179 1.00 87.56 536 GLU A O 1
ATOM 4413 N N . GLN A 1 537 ? 54.761 -6.711 -40.497 1.00 90.31 537 GLN A N 1
ATOM 4414 C CA . GLN A 1 537 ? 56.231 -6.734 -40.514 1.00 90.31 537 GLN A CA 1
ATOM 4415 C C . GLN A 1 537 ? 56.794 -7.282 -41.837 1.00 90.31 537 GLN A C 1
ATOM 4417 O O . GLN A 1 537 ? 57.750 -6.723 -42.385 1.00 90.31 537 GLN A O 1
ATOM 4422 N N . GLU A 1 538 ? 56.188 -8.330 -42.402 1.00 90.31 538 GLU A N 1
ATOM 4423 C CA . GLU A 1 538 ? 56.556 -8.840 -43.727 1.00 90.31 538 GLU A CA 1
ATOM 4424 C C . GLU A 1 538 ? 56.255 -7.824 -44.837 1.00 90.31 538 GLU A C 1
ATOM 4426 O O . GLU A 1 538 ? 57.104 -7.596 -45.700 1.00 90.31 538 GLU A O 1
ATOM 4431 N N . SER A 1 539 ? 55.097 -7.161 -44.795 1.00 88.31 539 SER A N 1
ATOM 4432 C CA . SER A 1 539 ? 54.710 -6.104 -45.740 1.00 88.31 539 SER A CA 1
ATOM 4433 C C . SER A 1 539 ? 55.688 -4.922 -45.711 1.00 88.31 539 SER A C 1
ATOM 4435 O O . SER A 1 539 ? 56.155 -4.467 -46.759 1.00 88.31 539 SER A O 1
ATOM 4437 N N . LEU A 1 540 ? 56.102 -4.485 -44.516 1.00 87.88 540 LEU A N 1
ATOM 4438 C CA . LEU A 1 540 ? 57.157 -3.484 -44.343 1.00 87.88 540 LEU A CA 1
ATOM 4439 C C . LEU A 1 540 ? 58.500 -3.977 -44.904 1.00 87.88 540 LEU A C 1
ATOM 4441 O O . LEU A 1 540 ? 59.151 -3.239 -45.640 1.00 87.88 540 LEU A O 1
ATOM 4445 N N . SER A 1 541 ? 58.883 -5.235 -44.656 1.00 92.69 541 SER A N 1
ATOM 4446 C CA . SER A 1 541 ? 60.088 -5.844 -45.245 1.00 92.69 541 SER A CA 1
ATOM 4447 C C . SER A 1 541 ? 60.046 -5.870 -46.780 1.00 92.69 541 SER A C 1
ATOM 4449 O O . SER A 1 541 ? 61.060 -5.618 -47.433 1.00 92.69 541 SER A O 1
ATOM 4451 N N . TRP A 1 542 ? 58.886 -6.154 -47.379 1.00 91.12 542 TRP A N 1
ATOM 4452 C CA . TRP A 1 542 ? 58.684 -6.117 -48.829 1.00 91.12 542 TRP A CA 1
ATOM 4453 C C . TRP A 1 542 ? 58.739 -4.701 -49.398 1.00 91.12 542 TRP A C 1
ATOM 4455 O O . TRP A 1 542 ? 59.378 -4.501 -50.431 1.00 91.12 542 TRP A O 1
ATOM 4465 N N . LYS A 1 543 ? 58.161 -3.714 -48.709 1.00 88.94 543 LYS A N 1
ATOM 4466 C CA . LYS A 1 543 ? 58.269 -2.294 -49.072 1.00 88.94 543 LYS A CA 1
ATOM 4467 C C . LYS A 1 543 ? 59.728 -1.828 -49.077 1.00 88.94 543 LYS A C 1
ATOM 4469 O O . LYS A 1 543 ? 60.160 -1.187 -50.030 1.00 88.94 543 LYS A O 1
ATOM 4474 N N . ASP A 1 544 ? 60.500 -2.226 -48.068 1.00 88.50 544 ASP A N 1
ATOM 4475 C CA . ASP A 1 544 ? 61.927 -1.916 -47.944 1.00 88.50 544 ASP A CA 1
ATOM 4476 C C . ASP A 1 544 ? 62.769 -2.554 -49.067 1.00 88.50 544 ASP A C 1
ATOM 4478 O O . ASP A 1 544 ? 63.663 -1.920 -49.630 1.00 88.50 544 ASP A O 1
ATOM 4482 N N . LYS A 1 545 ? 62.461 -3.806 -49.440 1.00 90.12 545 LYS A N 1
ATOM 4483 C CA . LYS A 1 545 ? 63.077 -4.507 -50.585 1.00 90.12 545 LYS A CA 1
ATOM 4484 C C . LYS A 1 545 ? 62.716 -3.846 -51.919 1.00 90.12 545 LYS A C 1
ATOM 4486 O O . LYS A 1 545 ? 63.592 -3.684 -52.765 1.00 90.12 545 LYS A O 1
ATOM 4491 N N . PHE A 1 546 ? 61.452 -3.463 -52.102 1.00 89.44 546 PHE A N 1
ATOM 4492 C CA . PHE A 1 546 ? 60.969 -2.806 -53.317 1.00 89.44 546 PHE A CA 1
ATOM 4493 C C . PHE A 1 546 ? 61.613 -1.430 -53.507 1.00 89.44 546 PHE A C 1
ATOM 4495 O O . PHE A 1 546 ? 62.095 -1.129 -54.593 1.00 89.44 546 PHE A O 1
ATOM 4502 N N . GLU A 1 547 ? 61.693 -0.622 -52.449 1.00 89.56 547 GLU A N 1
ATOM 4503 C CA . GLU A 1 547 ? 62.318 0.701 -52.503 1.00 89.56 547 GLU A CA 1
ATOM 4504 C C . GLU A 1 547 ? 63.832 0.603 -52.780 1.00 89.56 547 GLU A C 1
ATOM 4506 O O . GLU A 1 547 ? 64.354 1.356 -53.597 1.00 89.56 547 GLU A O 1
ATOM 4511 N N . LYS A 1 548 ? 64.532 -0.401 -52.228 1.00 90.19 548 LYS A N 1
ATOM 4512 C CA . LYS A 1 548 ? 65.934 -0.701 -52.590 1.00 90.19 548 LYS A CA 1
ATOM 4513 C C . LYS A 1 548 ? 66.090 -1.113 -54.059 1.00 90.19 548 LYS A C 1
ATOM 4515 O O . LYS A 1 548 ? 66.976 -0.604 -54.741 1.00 90.19 548 LYS A O 1
ATOM 4520 N N . ALA A 1 549 ? 65.219 -1.989 -54.566 1.00 87.56 549 ALA A N 1
ATOM 4521 C CA . ALA A 1 549 ? 65.225 -2.394 -55.974 1.00 87.56 549 ALA A CA 1
ATOM 4522 C C . ALA A 1 549 ? 64.921 -1.214 -56.916 1.00 87.56 549 ALA A C 1
ATOM 4524 O O . ALA A 1 549 ? 65.556 -1.070 -57.959 1.00 87.56 549 ALA A O 1
ATOM 4525 N N . ARG A 1 550 ? 64.002 -0.327 -56.517 1.00 91.56 550 ARG A N 1
ATOM 4526 C CA . ARG A 1 550 ? 63.688 0.916 -57.225 1.00 91.56 550 ARG A CA 1
ATOM 4527 C C . ARG A 1 550 ? 64.886 1.867 -57.261 1.00 91.56 550 ARG A C 1
ATOM 4529 O O . ARG A 1 550 ? 65.216 2.359 -58.331 1.00 91.56 550 ARG A O 1
ATOM 4536 N N . GLN A 1 551 ? 65.550 2.103 -56.131 1.00 89.50 551 GLN A N 1
ATOM 4537 C CA . GLN A 1 551 ? 66.734 2.969 -56.066 1.00 89.50 551 GLN A CA 1
ATOM 4538 C C . GLN A 1 551 ? 67.887 2.426 -56.921 1.00 89.50 551 GLN A C 1
ATOM 4540 O O . GLN A 1 551 ? 68.574 3.198 -57.589 1.00 89.50 551 GLN A O 1
ATOM 4545 N N . GLN A 1 552 ? 68.061 1.100 -56.969 1.00 88.69 552 GLN A N 1
ATOM 4546 C CA . GLN A 1 552 ? 69.009 0.471 -57.888 1.00 88.69 552 GLN A CA 1
ATOM 4547 C C . GLN A 1 552 ? 68.599 0.666 -59.359 1.00 88.69 552 GLN A C 1
ATOM 4549 O O . GLN A 1 552 ? 69.444 1.049 -60.164 1.00 88.69 552 GLN A O 1
ATOM 4554 N N . TYR A 1 553 ? 67.320 0.496 -59.709 1.00 90.00 553 TYR A N 1
ATOM 4555 C CA . TYR A 1 553 ? 66.822 0.759 -61.066 1.00 90.00 553 TYR A CA 1
ATOM 4556 C C . TYR A 1 553 ? 66.990 2.232 -61.484 1.00 90.00 553 TYR A C 1
ATOM 4558 O O . TYR A 1 553 ? 67.427 2.510 -62.598 1.00 90.00 553 TYR A O 1
ATOM 4566 N N . GLU A 1 554 ? 66.699 3.190 -60.599 1.00 85.50 554 GLU A N 1
ATOM 4567 C CA . GLU A 1 554 ? 66.904 4.623 -60.860 1.00 85.50 554 GLU A CA 1
ATOM 4568 C C . GLU A 1 554 ? 68.398 4.956 -61.049 1.00 85.50 554 GLU A C 1
ATOM 4570 O O . GLU A 1 554 ? 68.749 5.739 -61.937 1.00 85.50 554 GLU A O 1
ATOM 4575 N N . PHE A 1 555 ? 69.297 4.308 -60.296 1.00 90.62 555 PHE A N 1
ATOM 4576 C CA . PHE A 1 555 ? 70.746 4.415 -60.496 1.00 90.62 555 PHE A CA 1
ATOM 4577 C C . PHE A 1 555 ? 71.203 3.810 -61.835 1.00 90.62 555 PHE A C 1
ATOM 4579 O O . PHE A 1 555 ? 71.940 4.459 -62.579 1.00 90.62 555 PHE A O 1
ATOM 4586 N N . GLU A 1 556 ? 70.760 2.596 -62.169 1.00 85.81 556 GLU A N 1
ATOM 4587 C CA . GLU A 1 556 ? 71.095 1.909 -63.423 1.00 85.81 556 GLU A CA 1
ATOM 4588 C C . GLU A 1 556 ? 70.568 2.681 -64.643 1.00 85.81 556 GLU A C 1
ATOM 4590 O O . GLU A 1 556 ? 71.320 2.920 -65.592 1.00 85.81 556 GLU A O 1
ATOM 4595 N N . ASN A 1 557 ? 69.333 3.189 -64.592 1.00 83.44 557 ASN A N 1
ATOM 4596 C CA . ASN A 1 557 ? 68.789 4.059 -65.635 1.00 83.44 557 ASN A CA 1
ATOM 4597 C C . ASN A 1 557 ? 69.591 5.369 -65.755 1.00 83.44 557 ASN A C 1
ATOM 4599 O O . ASN A 1 557 ? 69.891 5.804 -66.863 1.00 83.44 557 ASN A O 1
ATOM 4603 N N . GLY A 1 558 ? 70.038 5.953 -64.637 1.00 84.69 558 GLY A N 1
ATOM 4604 C CA . GLY A 1 558 ? 70.946 7.105 -64.641 1.00 84.69 558 GLY A CA 1
ATOM 4605 C C . GLY A 1 558 ? 72.306 6.825 -65.304 1.00 84.69 558 GLY A C 1
ATOM 4606 O O . GLY A 1 558 ? 72.856 7.701 -65.979 1.00 84.69 558 GLY A O 1
ATOM 4607 N N . GLN A 1 559 ? 72.844 5.604 -65.182 1.00 83.81 559 GLN A N 1
ATOM 4608 C CA . GLN A 1 559 ? 74.037 5.176 -65.931 1.00 83.81 559 GLN A CA 1
ATOM 4609 C C . GLN A 1 559 ? 73.736 5.009 -67.429 1.00 83.81 559 GLN A C 1
ATOM 4611 O O . GLN A 1 559 ? 74.557 5.404 -68.265 1.00 83.81 559 GLN A O 1
ATOM 4616 N N . HIS A 1 560 ? 72.560 4.483 -67.786 1.00 79.94 560 HIS A N 1
ATOM 4617 C CA . HIS A 1 560 ? 72.111 4.395 -69.177 1.00 79.94 560 HIS A CA 1
ATOM 4618 C C . HIS A 1 560 ? 71.933 5.779 -69.815 1.00 79.94 560 HIS A C 1
ATOM 4620 O O . HIS A 1 560 ? 72.492 6.005 -70.886 1.00 79.94 560 HIS A O 1
ATOM 4626 N N . ASP A 1 561 ? 71.281 6.736 -69.152 1.00 82.31 561 ASP A N 1
ATOM 4627 C CA . ASP A 1 561 ? 71.122 8.114 -69.644 1.00 82.31 561 ASP A CA 1
ATOM 4628 C C . ASP A 1 561 ? 72.471 8.828 -69.827 1.00 82.31 561 ASP A C 1
ATOM 4630 O O . ASP A 1 561 ? 72.693 9.525 -70.820 1.00 82.31 561 ASP A O 1
ATOM 4634 N N . ASN A 1 562 ? 73.416 8.627 -68.904 1.00 81.50 562 ASN A N 1
ATOM 4635 C CA . ASN A 1 562 ? 74.777 9.163 -69.010 1.00 81.50 562 ASN A CA 1
ATOM 4636 C C . ASN A 1 562 ? 75.554 8.514 -70.177 1.00 81.50 562 ASN A C 1
ATOM 4638 O O . ASN A 1 562 ? 76.305 9.180 -70.890 1.00 81.50 562 ASN A O 1
ATOM 4642 N N . THR A 1 563 ? 75.322 7.224 -70.435 1.00 83.56 563 THR A N 1
ATOM 4643 C CA . THR A 1 563 ? 75.897 6.498 -71.579 1.00 83.56 563 THR A CA 1
ATOM 4644 C C . THR A 1 563 ? 75.279 6.948 -72.906 1.00 83.56 563 THR A C 1
ATOM 4646 O O . THR A 1 563 ? 76.008 7.196 -73.865 1.00 83.56 563 THR A O 1
ATOM 4649 N N . LEU A 1 564 ? 73.957 7.139 -72.963 1.00 80.69 564 LEU A N 1
ATOM 4650 C CA . LEU A 1 564 ? 73.244 7.676 -74.125 1.00 80.69 564 LEU A CA 1
ATOM 4651 C C . LEU A 1 564 ? 73.664 9.117 -74.429 1.00 80.69 564 LEU A C 1
ATOM 4653 O O . LEU A 1 564 ? 73.852 9.452 -75.599 1.00 80.69 564 LEU A O 1
ATOM 4657 N N . ARG A 1 565 ? 73.888 9.944 -73.398 1.00 82.44 565 ARG A N 1
ATOM 4658 C CA . ARG A 1 565 ? 74.434 11.300 -73.539 1.00 82.44 565 ARG A CA 1
ATOM 4659 C C . ARG A 1 565 ? 75.831 11.279 -74.153 1.00 82.44 565 ARG A C 1
ATOM 4661 O O . ARG A 1 565 ? 76.029 11.919 -75.178 1.00 82.44 565 ARG A O 1
ATOM 4668 N N . LYS A 1 566 ? 76.751 10.464 -73.625 1.00 83.50 566 LYS A N 1
ATOM 4669 C CA . LYS A 1 566 ? 78.084 10.257 -74.226 1.00 83.50 566 LYS A CA 1
ATOM 4670 C C . LYS A 1 566 ? 78.002 9.725 -75.656 1.00 83.50 566 LYS A C 1
ATOM 4672 O O . LYS A 1 566 ? 78.801 10.114 -76.499 1.00 83.50 566 LYS A O 1
ATOM 4677 N N . PHE A 1 567 ? 77.023 8.873 -75.963 1.00 79.12 567 PHE A N 1
ATOM 4678 C CA . PHE A 1 567 ? 76.783 8.402 -77.327 1.00 79.12 567 PHE A CA 1
ATOM 4679 C C . PHE A 1 567 ? 76.263 9.520 -78.248 1.00 79.12 567 PHE A C 1
ATOM 4681 O O . PHE A 1 567 ? 76.642 9.567 -79.413 1.00 79.12 567 PHE A O 1
ATOM 4688 N N . HIS A 1 568 ? 75.453 10.456 -77.743 1.00 79.56 568 HIS A N 1
ATOM 4689 C CA . HIS A 1 568 ? 75.019 11.646 -78.487 1.00 79.56 568 HIS A CA 1
ATOM 4690 C C . HIS A 1 568 ? 76.153 12.668 -78.657 1.00 79.56 568 HIS A C 1
ATOM 4692 O O . HIS A 1 568 ? 76.287 13.242 -79.733 1.00 79.56 568 HIS A O 1
ATOM 4698 N N . GLU A 1 569 ? 77.010 12.846 -77.650 1.00 80.31 569 GLU A N 1
ATOM 4699 C CA . GLU A 1 569 ? 78.238 13.646 -77.731 1.00 80.31 569 GLU A CA 1
ATOM 4700 C C . GLU A 1 569 ? 79.184 13.060 -78.793 1.00 80.31 569 GLU A C 1
ATOM 4702 O O . GLU A 1 569 ? 79.550 13.759 -79.737 1.00 80.31 569 GLU A O 1
ATOM 4707 N N . LEU A 1 570 ? 79.479 11.755 -78.730 1.00 77.69 570 LEU A N 1
ATOM 4708 C CA . LEU A 1 570 ? 80.259 11.036 -79.745 1.00 77.69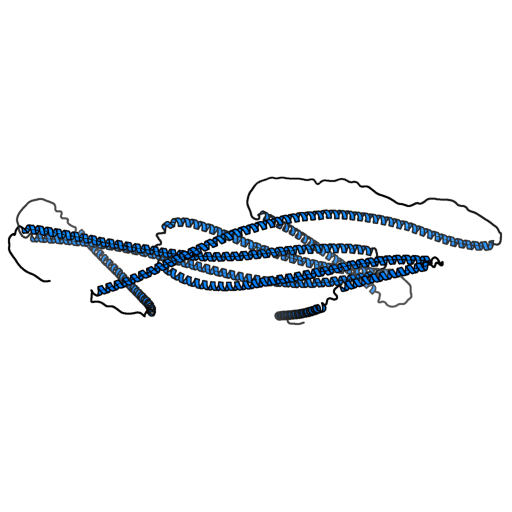 570 LEU A CA 1
ATOM 4709 C C . LEU A 1 570 ? 79.606 11.080 -81.131 1.00 77.69 570 LEU A C 1
ATOM 4711 O O . LEU A 1 570 ? 80.313 11.240 -82.125 1.00 77.69 570 LEU A O 1
ATOM 4715 N N . LYS A 1 571 ? 78.272 10.990 -81.223 1.00 76.62 571 LYS A N 1
ATOM 4716 C CA . LYS A 1 571 ? 77.556 11.151 -82.493 1.00 76.62 571 LYS A CA 1
ATOM 4717 C C . LYS A 1 571 ? 77.710 12.570 -83.032 1.00 76.62 571 LYS A C 1
ATOM 4719 O O . LYS A 1 571 ? 78.011 12.716 -84.206 1.00 76.62 571 LYS A O 1
ATOM 4724 N N . SER A 1 572 ? 77.575 13.603 -82.202 1.00 74.81 572 SER A N 1
ATOM 4725 C CA . SER A 1 572 ? 77.785 14.991 -82.628 1.00 74.81 572 SER A CA 1
ATOM 4726 C C . SER A 1 572 ? 79.226 15.222 -83.089 1.00 74.81 572 SER A C 1
ATOM 4728 O O . SER A 1 572 ? 79.435 15.831 -84.129 1.00 74.81 572 SER A O 1
ATOM 4730 N N . PHE A 1 573 ? 80.212 14.621 -82.414 1.00 74.88 573 PHE A N 1
ATOM 4731 C CA . PHE A 1 573 ? 81.618 14.646 -82.821 1.00 74.88 573 PHE A CA 1
ATOM 4732 C C . PHE A 1 573 ? 81.862 13.864 -84.124 1.00 74.88 573 PHE A C 1
ATOM 4734 O O . PHE A 1 573 ? 82.697 14.258 -84.934 1.00 74.88 573 PHE A O 1
ATOM 4741 N N . SER A 1 574 ? 81.104 12.789 -84.365 1.00 74.25 574 SER A N 1
ATOM 4742 C CA . SER A 1 574 ? 81.059 12.065 -85.641 1.00 74.25 574 SER A CA 1
ATOM 4743 C C . SER A 1 574 ? 80.393 12.881 -86.752 1.00 74.25 574 SER A C 1
ATOM 4745 O O . SER A 1 574 ? 80.845 12.814 -87.890 1.00 74.25 574 SER A O 1
ATOM 4747 N N . GLU A 1 575 ? 79.334 13.634 -86.455 1.00 73.62 575 GLU A N 1
ATOM 4748 C CA . GLU A 1 575 ? 78.672 14.560 -87.382 1.00 73.62 575 GLU A CA 1
ATOM 4749 C C . GLU A 1 575 ? 79.654 15.686 -87.765 1.00 73.62 575 GLU A C 1
ATOM 4751 O O . GLU A 1 575 ? 79.794 16.025 -88.935 1.00 73.62 575 GLU A O 1
ATOM 4756 N N . ASP A 1 576 ? 80.421 16.191 -86.796 1.00 75.19 576 ASP A N 1
ATOM 4757 C CA . ASP A 1 576 ? 81.425 17.246 -86.961 1.00 75.19 576 ASP A CA 1
ATOM 4758 C C . ASP A 1 576 ? 82.685 16.763 -87.709 1.00 75.19 576 ASP A C 1
ATOM 4760 O O . ASP A 1 576 ? 83.209 17.456 -88.585 1.00 75.19 576 ASP A O 1
ATOM 4764 N N . LEU A 1 577 ? 83.144 15.537 -87.425 1.00 75.12 577 LEU A N 1
ATOM 4765 C CA . LEU A 1 577 ? 84.162 14.835 -88.215 1.00 75.12 577 LEU A CA 1
ATOM 4766 C C . LEU A 1 577 ? 83.678 14.573 -89.639 1.00 75.12 577 LEU A C 1
ATOM 4768 O O . LEU A 1 577 ? 84.463 14.729 -90.569 1.00 75.12 577 LEU A O 1
ATOM 4772 N N . LYS A 1 578 ? 82.405 14.210 -89.824 1.00 74.56 578 LYS A N 1
ATOM 4773 C CA . LYS A 1 578 ? 81.813 14.015 -91.147 1.00 74.56 578 LYS A CA 1
ATOM 4774 C C . LYS A 1 578 ? 81.719 15.333 -91.911 1.00 74.56 578 LYS A C 1
ATOM 4776 O O . LYS A 1 578 ? 82.143 15.360 -93.053 1.00 74.56 578 LYS A O 1
ATOM 4781 N N . ASN A 1 579 ? 81.284 16.429 -91.289 1.00 75.06 579 ASN A N 1
ATOM 4782 C CA . ASN A 1 579 ? 81.284 17.757 -91.913 1.00 75.06 579 ASN A CA 1
ATOM 4783 C C . ASN A 1 579 ? 82.696 18.143 -92.392 1.00 75.06 579 ASN A C 1
ATOM 4785 O O . ASN A 1 579 ? 82.874 18.551 -93.538 1.00 75.06 579 ASN A O 1
ATOM 4789 N N . LYS A 1 580 ? 83.718 17.922 -91.551 1.00 75.69 580 LYS A N 1
ATOM 4790 C CA . LYS A 1 580 ? 85.133 18.131 -91.905 1.00 75.69 580 LYS A CA 1
ATOM 4791 C C . LYS A 1 580 ? 85.626 17.160 -92.981 1.00 75.69 580 LYS A C 1
ATOM 4793 O O . LYS A 1 580 ? 86.438 17.554 -93.808 1.00 75.69 580 LYS A O 1
ATOM 4798 N N . PHE A 1 581 ? 85.147 15.916 -93.004 1.00 73.62 581 PHE A N 1
ATOM 4799 C CA . PHE A 1 581 ? 85.493 14.913 -94.016 1.00 73.62 581 PHE A CA 1
ATOM 4800 C C . PHE A 1 581 ? 84.802 15.174 -95.360 1.00 73.62 581 PHE A C 1
ATOM 4802 O O . PHE A 1 581 ? 85.413 14.960 -96.401 1.00 73.62 581 PHE A O 1
ATOM 4809 N N . ASP A 1 582 ? 83.572 15.683 -95.360 1.00 73.56 582 ASP A N 1
ATOM 4810 C CA . ASP A 1 582 ? 82.837 16.115 -96.549 1.00 73.56 582 ASP A CA 1
ATOM 4811 C C . ASP A 1 582 ? 83.465 17.404 -97.117 1.00 73.56 582 ASP A C 1
ATOM 4813 O O . ASP A 1 582 ? 83.608 17.541 -98.332 1.00 73.56 582 ASP A O 1
ATOM 4817 N N . GLU A 1 583 ? 83.962 18.306 -96.262 1.00 71.88 583 GLU A N 1
ATOM 4818 C CA . GLU A 1 583 ? 84.792 19.457 -96.650 1.00 71.88 583 GLU A CA 1
ATOM 4819 C C . GLU A 1 583 ? 86.155 19.023 -97.229 1.00 71.88 583 GLU A C 1
ATOM 4821 O O . GLU A 1 583 ? 86.549 19.488 -98.303 1.00 71.88 583 GLU A O 1
ATOM 4826 N N . LEU A 1 584 ? 86.830 18.047 -96.608 1.00 70.75 584 LEU A N 1
ATOM 4827 C CA . LEU A 1 584 ? 88.039 17.399 -97.143 1.00 70.75 584 LEU A CA 1
ATOM 4828 C C . LEU A 1 584 ? 87.770 16.655 -98.457 1.00 70.75 584 LEU A C 1
ATOM 4830 O O . LEU A 1 584 ? 88.611 16.667 -99.349 1.00 70.75 584 LEU A O 1
ATOM 4834 N N . THR A 1 585 ? 86.594 16.049 -98.612 1.00 70.12 585 THR A N 1
ATOM 4835 C CA . THR A 1 585 ? 86.159 15.362 -99.836 1.00 70.12 585 THR A CA 1
ATOM 4836 C C . THR A 1 585 ? 85.836 16.367 -100.937 1.00 70.12 585 THR A C 1
ATOM 4838 O O . THR A 1 585 ? 86.137 16.113 -102.099 1.00 70.12 585 THR A O 1
ATOM 4841 N N . ARG A 1 586 ? 85.319 17.550 -100.592 1.00 66.81 586 ARG A N 1
ATOM 4842 C CA . ARG A 1 586 ? 85.107 18.673 -101.516 1.00 66.81 586 ARG A CA 1
ATOM 4843 C C . ARG A 1 586 ? 86.434 19.292 -101.974 1.00 66.81 586 ARG A C 1
ATOM 4845 O O . ARG A 1 586 ? 86.586 19.585 -103.158 1.00 66.81 586 ARG A O 1
ATOM 4852 N N . LEU A 1 587 ? 87.415 19.403 -101.076 1.00 67.12 587 LEU A N 1
ATOM 4853 C CA . LEU A 1 587 ? 88.809 19.734 -101.403 1.00 67.12 587 LEU A CA 1
ATOM 4854 C C . LEU A 1 587 ? 89.469 18.657 -102.280 1.00 67.12 587 LEU A C 1
ATOM 4856 O O . LEU A 1 587 ? 90.107 18.986 -103.274 1.00 67.12 587 LEU A O 1
ATOM 4860 N N . ASN A 1 588 ? 89.274 17.375 -101.966 1.00 59.28 588 ASN A N 1
ATOM 4861 C CA . ASN A 1 588 ? 89.802 16.253 -102.744 1.00 59.28 588 ASN A CA 1
ATOM 4862 C C . ASN A 1 588 ? 89.127 16.138 -104.123 1.00 59.28 588 ASN A C 1
ATOM 4864 O O . ASN A 1 588 ? 89.789 15.795 -105.093 1.00 59.28 588 ASN A O 1
ATOM 4868 N N . ALA A 1 589 ? 87.847 16.495 -104.255 1.00 58.84 589 ALA A N 1
ATOM 4869 C CA . ALA A 1 589 ? 87.161 16.578 -105.544 1.00 58.84 589 ALA A CA 1
ATOM 4870 C C . ALA A 1 589 ? 87.744 17.696 -106.426 1.00 58.84 589 ALA A C 1
ATOM 4872 O O . ALA A 1 589 ? 87.987 17.471 -107.610 1.00 58.84 589 ALA A O 1
ATOM 4873 N N . LEU A 1 590 ? 88.053 18.865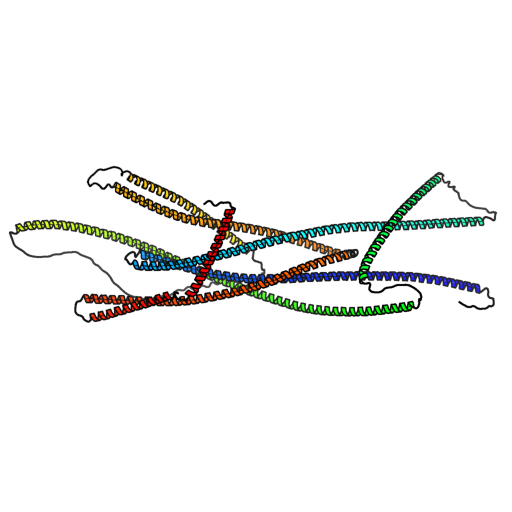 -105.848 1.00 60.94 590 LEU A N 1
ATOM 4874 C CA . LEU A 1 590 ? 88.792 19.931 -106.540 1.00 60.94 590 LEU A CA 1
ATOM 4875 C C . LEU A 1 590 ? 90.221 19.488 -106.913 1.00 60.94 590 LEU A C 1
ATOM 4877 O O . LEU A 1 590 ? 90.702 19.808 -107.998 1.00 60.94 590 LEU A O 1
ATOM 4881 N N . LEU A 1 591 ? 90.884 18.699 -106.061 1.00 53.56 591 LEU A N 1
ATOM 4882 C CA . LEU A 1 591 ? 92.218 18.156 -106.335 1.00 53.56 591 LEU A CA 1
ATOM 4883 C C . LEU A 1 591 ? 92.199 17.092 -107.450 1.00 53.56 591 LEU A C 1
ATOM 4885 O O . LEU A 1 591 ? 93.050 17.105 -108.339 1.00 53.56 591 LEU A O 1
ATOM 4889 N N . GLN A 1 592 ? 91.206 16.198 -107.452 1.00 51.22 592 GLN A N 1
ATOM 4890 C CA . GLN A 1 592 ? 91.004 15.192 -108.499 1.00 51.22 592 GLN A CA 1
ATOM 4891 C C . GLN A 1 592 ? 90.530 15.805 -109.822 1.00 51.22 592 GLN A C 1
ATOM 4893 O O . GLN A 1 592 ? 90.828 15.252 -110.880 1.00 51.22 592 GLN A O 1
ATOM 4898 N N . GLN A 1 593 ? 89.877 16.972 -109.798 1.00 52.22 593 GLN A N 1
ATOM 4899 C CA . GLN A 1 593 ? 89.558 17.720 -111.014 1.00 52.22 593 GLN A CA 1
ATOM 4900 C C . GLN A 1 593 ? 90.837 18.112 -111.780 1.00 52.22 593 GLN A C 1
ATOM 4902 O O . GLN A 1 593 ? 90.893 17.909 -112.993 1.00 52.22 593 GLN A O 1
ATOM 4907 N N . GLU A 1 594 ? 91.895 18.563 -111.093 1.00 51.84 594 GLU A N 1
ATOM 4908 C CA . GLU A 1 594 ? 93.212 18.803 -111.713 1.00 51.84 594 GLU A CA 1
ATOM 4909 C C . GLU A 1 594 ? 93.986 17.511 -112.027 1.00 51.84 594 GLU A C 1
ATOM 4911 O O . GLU A 1 594 ? 94.566 17.379 -113.108 1.00 51.84 594 GLU A O 1
ATOM 4916 N N . LEU A 1 595 ? 93.980 16.533 -111.114 1.00 42.84 595 LEU A N 1
ATOM 4917 C CA . LEU A 1 595 ? 94.764 15.296 -111.255 1.00 42.84 595 LEU A CA 1
ATOM 4918 C C . LEU A 1 595 ? 94.178 14.280 -112.257 1.00 42.84 595 LEU A C 1
ATOM 4920 O O . LEU A 1 595 ? 94.840 13.299 -112.587 1.00 42.84 595 LEU A O 1
ATOM 4924 N N . SER A 1 596 ? 92.995 14.539 -112.822 1.00 44.03 596 SER A N 1
ATOM 4925 C CA . SER A 1 596 ? 92.331 13.702 -113.840 1.00 44.03 596 SER A CA 1
ATOM 4926 C C . SER A 1 596 ? 93.080 13.552 -115.183 1.00 44.03 596 SER A C 1
ATOM 4928 O O . SER A 1 596 ? 92.613 12.846 -116.076 1.00 44.03 596 SER A O 1
ATOM 4930 N N . LYS A 1 597 ? 94.252 14.183 -115.348 1.00 43.72 597 LYS A N 1
ATOM 4931 C CA . LYS A 1 597 ? 95.029 14.217 -116.602 1.00 43.72 597 LYS A CA 1
ATOM 4932 C C . LYS A 1 597 ? 95.926 12.990 -116.868 1.00 43.72 597 LYS A C 1
ATOM 4934 O O . LYS A 1 597 ? 96.455 12.904 -117.973 1.00 43.72 597 LYS A O 1
ATOM 4939 N N . PHE A 1 598 ? 96.110 12.046 -115.930 1.00 38.66 598 PHE A N 1
ATOM 4940 C CA . PHE A 1 598 ? 96.995 10.876 -116.130 1.00 38.66 598 PHE A CA 1
ATOM 4941 C C . PHE A 1 598 ? 96.576 9.578 -115.396 1.00 38.66 598 PHE A C 1
ATOM 4943 O O . PHE A 1 598 ? 96.435 9.576 -114.181 1.00 38.66 598 PHE A O 1
ATOM 4950 N N . GLY A 1 599 ? 96.586 8.443 -116.117 1.00 31.62 599 GLY A N 1
ATOM 4951 C CA . GLY A 1 599 ? 97.155 7.175 -115.603 1.00 31.62 599 GLY A CA 1
ATOM 4952 C C . GLY A 1 599 ? 96.228 6.105 -114.987 1.00 31.62 599 GLY A C 1
ATOM 4953 O O . GLY A 1 599 ? 95.961 6.107 -113.797 1.00 31.62 599 GLY A O 1
ATOM 4954 N N . HIS A 1 600 ? 95.844 5.117 -115.801 1.00 30.42 600 HIS A N 1
ATOM 4955 C CA . HIS A 1 600 ? 95.041 3.907 -115.518 1.00 30.42 600 HIS A CA 1
ATOM 4956 C C . HIS A 1 600 ? 95.538 2.902 -114.425 1.00 30.42 600 HIS A C 1
ATOM 4958 O O . HIS A 1 600 ? 96.708 2.905 -114.061 1.00 30.42 600 HIS A O 1
ATOM 4964 N N . THR A 1 601 ? 94.681 1.896 -114.117 1.00 33.19 601 THR A N 1
ATOM 4965 C CA . THR A 1 601 ? 94.930 0.551 -113.484 1.00 33.19 601 THR A CA 1
ATOM 4966 C C . THR A 1 601 ? 95.094 0.463 -111.944 1.00 33.19 601 THR A C 1
ATOM 4968 O O . THR A 1 601 ? 95.512 1.440 -111.342 1.00 33.19 601 THR A O 1
ATOM 4971 N N . SER A 1 602 ? 94.834 -0.650 -111.213 1.00 28.70 602 SER A N 1
ATOM 4972 C CA . SER A 1 602 ? 93.946 -1.843 -111.380 1.00 28.70 602 SER A CA 1
ATOM 4973 C C . SER A 1 602 ? 93.850 -2.706 -110.079 1.00 28.70 602 SER A C 1
ATOM 4975 O O . SER A 1 602 ? 94.792 -2.744 -109.300 1.00 28.70 602 SER A O 1
ATOM 4977 N N . SER A 1 603 ? 92.755 -3.483 -109.931 1.00 28.50 603 SER A N 1
ATOM 4978 C CA . SER A 1 603 ? 92.598 -4.811 -109.247 1.00 28.50 603 SER A CA 1
ATOM 4979 C C . SER A 1 603 ? 92.807 -5.082 -107.718 1.00 28.50 603 SER A C 1
ATOM 4981 O O . SER A 1 603 ? 93.915 -5.019 -107.205 1.00 28.50 603 SER A O 1
ATOM 4983 N N . SER A 1 604 ? 91.739 -5.648 -107.103 1.00 29.56 604 SER A N 1
ATOM 4984 C CA . SER A 1 604 ? 91.638 -6.913 -106.296 1.00 29.56 604 SER A CA 1
ATOM 4985 C C . SER A 1 604 ? 92.084 -7.106 -104.811 1.00 29.56 604 SER A C 1
ATOM 4987 O O . SER A 1 604 ? 93.276 -7.157 -104.545 1.00 29.56 604 SER A O 1
ATOM 4989 N N . LEU A 1 605 ? 91.105 -7.537 -103.967 1.00 31.17 605 LEU A N 1
ATOM 4990 C CA . LEU A 1 605 ? 91.149 -8.575 -102.876 1.00 31.17 605 LEU A CA 1
ATOM 4991 C C . LEU A 1 605 ? 92.049 -8.336 -101.612 1.00 31.17 605 LEU A C 1
ATOM 4993 O O . LEU A 1 605 ? 92.896 -7.456 -101.647 1.00 31.17 605 LEU A O 1
ATOM 4997 N N . PRO A 1 606 ? 91.980 -9.152 -100.517 1.00 43.78 606 PRO A N 1
ATOM 4998 C CA . PRO A 1 606 ? 90.827 -9.653 -99.728 1.00 43.78 606 PRO A CA 1
ATOM 4999 C C . PRO A 1 606 ? 90.972 -9.488 -98.164 1.00 43.78 606 PRO A C 1
ATOM 5001 O O . PRO A 1 606 ? 91.876 -8.822 -97.678 1.00 43.78 606 PRO A O 1
ATOM 5004 N N . LEU A 1 607 ? 90.060 -10.126 -97.396 1.00 39.38 607 LEU A N 1
ATOM 5005 C CA . LEU A 1 607 ? 89.996 -10.442 -95.929 1.00 39.38 607 LEU A CA 1
ATOM 5006 C C . LEU A 1 607 ? 91.319 -10.525 -95.105 1.00 39.38 607 LEU A C 1
ATOM 5008 O O . LEU A 1 607 ? 92.310 -11.010 -95.655 1.00 39.38 607 LEU A O 1
ATOM 5012 N N . PRO A 1 608 ? 91.331 -10.210 -93.770 1.00 40.59 608 PRO A N 1
ATOM 5013 C CA . PRO A 1 608 ? 90.866 -11.172 -92.731 1.00 40.59 608 PRO A CA 1
ATOM 5014 C C . PRO A 1 608 ? 90.312 -10.641 -91.362 1.00 40.59 608 PRO A C 1
ATOM 5016 O O . PRO A 1 608 ? 90.292 -9.451 -91.069 1.00 40.59 608 PRO A O 1
ATOM 5019 N N . LEU A 1 609 ? 89.874 -11.605 -90.528 1.00 37.28 609 LEU A N 1
ATOM 5020 C CA . LEU A 1 609 ? 89.486 -11.591 -89.087 1.00 37.28 609 LEU A CA 1
ATOM 5021 C C . LEU A 1 609 ? 90.732 -11.616 -88.139 1.00 37.28 609 LEU A C 1
ATOM 5023 O O . LEU A 1 609 ? 91.796 -11.931 -88.681 1.00 37.28 609 LEU A O 1
ATOM 5027 N N . PRO A 1 610 ? 90.685 -11.361 -86.785 1.00 45.69 610 PRO A N 1
ATOM 5028 C CA . PRO A 1 610 ? 90.097 -12.303 -85.778 1.00 45.69 610 PRO A CA 1
ATOM 5029 C C . PRO A 1 610 ? 89.703 -11.819 -84.333 1.00 45.69 610 PRO A C 1
ATOM 5031 O O . PRO A 1 610 ? 90.156 -10.777 -83.883 1.00 45.69 610 PRO A O 1
ATOM 5034 N N . LEU A 1 611 ? 88.995 -12.706 -83.582 1.00 27.88 611 LEU A N 1
ATOM 5035 C CA . LEU A 1 611 ? 89.005 -12.926 -82.093 1.00 27.88 611 LEU A CA 1
ATOM 5036 C C . LEU A 1 611 ? 88.539 -11.767 -81.146 1.00 27.88 611 LEU A C 1
ATOM 5038 O O . LEU A 1 611 ? 88.795 -10.609 -81.434 1.00 27.88 611 LEU A O 1
ATOM 5042 N N . SER A 1 612 ? 87.843 -11.926 -79.996 1.00 30.31 612 SER A N 1
ATOM 5043 C CA . SER A 1 612 ? 87.345 -13.038 -79.121 1.00 30.31 612 SER A CA 1
ATOM 5044 C C . SER A 1 612 ? 86.157 -12.491 -78.249 1.00 30.31 612 SER A C 1
ATOM 5046 O O . SER A 1 612 ? 85.907 -11.294 -78.315 1.00 30.31 612 SER A O 1
ATOM 5048 N N . SER A 1 613 ? 85.443 -13.163 -77.315 1.00 29.62 613 SER A N 1
ATOM 5049 C CA . SER A 1 613 ? 84.951 -14.555 -77.103 1.00 29.62 613 SER A CA 1
ATOM 5050 C C . SER A 1 613 ? 84.198 -14.684 -75.741 1.00 29.62 613 SER A C 1
ATOM 5052 O O . SER A 1 613 ? 84.681 -14.098 -74.779 1.00 29.62 613 SER A O 1
ATOM 5054 N N . LEU A 1 614 ? 83.182 -15.570 -75.625 1.00 30.17 614 LEU A N 1
ATOM 5055 C CA . LEU A 1 614 ? 82.558 -16.124 -74.376 1.00 30.17 614 LEU A CA 1
ATOM 5056 C C . LEU A 1 614 ? 81.680 -15.169 -73.504 1.00 30.17 614 LEU A C 1
ATOM 5058 O O . LEU A 1 614 ? 81.952 -13.979 -73.452 1.00 30.17 614 LEU A O 1
ATOM 5062 N N . SER A 1 615 ? 80.609 -15.601 -72.800 1.00 32.47 615 SER A N 1
ATOM 5063 C CA . SER A 1 615 ? 79.954 -16.934 -72.659 1.00 32.47 615 SER A CA 1
ATOM 5064 C C . SER A 1 615 ? 78.434 -16.878 -72.325 1.00 32.47 615 SER A C 1
ATOM 5066 O O . SER A 1 615 ? 77.956 -15.907 -71.753 1.00 32.47 615 SER A O 1
ATOM 5068 N N . SER A 1 616 ? 77.733 -17.973 -72.668 1.00 31.66 616 SER A N 1
ATOM 5069 C CA . SER A 1 616 ? 76.332 -18.436 -72.427 1.00 31.66 616 SER A CA 1
ATOM 5070 C C . SER A 1 616 ? 75.630 -18.061 -71.092 1.00 31.66 616 SER A C 1
ATOM 5072 O O . SER A 1 616 ? 76.310 -17.814 -70.104 1.00 31.66 616 SER A O 1
ATOM 5074 N N . LEU A 1 617 ? 74.283 -17.967 -70.975 1.00 30.05 617 LEU A N 1
ATOM 5075 C CA . LEU A 1 617 ? 73.199 -18.984 -71.181 1.00 30.05 617 LEU A CA 1
ATOM 5076 C C . LEU A 1 617 ? 73.391 -20.255 -70.304 1.00 30.05 617 LEU A C 1
ATOM 5078 O O . LEU A 1 617 ? 74.530 -20.609 -70.025 1.00 30.05 617 LEU A O 1
ATOM 5082 N N . SER A 1 618 ? 72.395 -21.010 -69.804 1.00 32.44 618 SER A N 1
ATOM 5083 C CA . SER A 1 618 ? 70.927 -21.199 -70.020 1.00 32.44 618 SER A CA 1
ATOM 5084 C C . SER A 1 618 ? 70.404 -22.108 -68.860 1.00 32.44 618 SER A C 1
ATOM 5086 O O . SER A 1 618 ? 71.239 -22.664 -68.157 1.00 32.44 618 SER A O 1
ATOM 5088 N N . SER A 1 619 ? 69.144 -22.503 -68.611 1.00 31.97 619 SER A N 1
ATOM 5089 C CA . SER A 1 619 ? 67.750 -22.035 -68.771 1.00 31.97 619 SER A CA 1
ATOM 5090 C C . SER A 1 619 ? 66.814 -23.272 -68.622 1.00 31.97 619 SER A C 1
ATOM 5092 O O . SER A 1 619 ? 67.020 -24.237 -69.354 1.00 31.97 619 SER A O 1
ATOM 5094 N N . SER A 1 620 ? 65.748 -23.191 -67.804 1.00 31.20 620 SER A N 1
ATOM 5095 C CA . SER A 1 620 ? 64.438 -23.893 -67.982 1.00 31.20 620 SER A CA 1
ATOM 5096 C C . SER A 1 620 ? 64.172 -25.365 -67.529 1.00 31.20 620 SER A C 1
ATOM 5098 O O . SER A 1 620 ? 64.984 -26.256 -67.736 1.00 31.20 620 SER A O 1
ATOM 5100 N N . THR A 1 621 ? 62.905 -25.598 -67.094 1.00 30.80 621 THR A N 1
ATOM 5101 C CA . THR A 1 621 ? 62.003 -26.795 -67.291 1.00 30.80 621 THR A CA 1
ATOM 5102 C C . THR A 1 621 ? 62.295 -28.173 -66.621 1.00 30.80 621 THR A C 1
ATOM 5104 O O . THR A 1 621 ? 63.449 -28.570 -66.592 1.00 30.80 621 THR A O 1
ATOM 5107 N N . THR A 1 622 ? 61.349 -29.045 -66.171 1.00 30.14 622 THR A N 1
ATOM 5108 C CA . THR A 1 622 ? 59.962 -28.964 -65.582 1.00 30.14 622 THR A CA 1
ATOM 5109 C C . THR A 1 622 ? 59.521 -30.350 -64.988 1.00 30.14 622 THR A C 1
ATOM 5111 O O . THR A 1 622 ? 60.041 -31.369 -65.425 1.00 30.14 622 THR A O 1
ATOM 5114 N N . THR A 1 623 ? 58.463 -30.396 -64.143 1.00 30.62 623 THR A N 1
ATOM 5115 C CA . THR A 1 623 ? 57.395 -31.458 -64.070 1.00 30.62 623 THR A CA 1
ATOM 5116 C C . THR A 1 623 ? 57.517 -32.739 -63.177 1.00 30.62 623 THR A C 1
ATOM 5118 O O . THR A 1 623 ? 58.447 -33.519 -63.318 1.00 30.62 623 THR A O 1
ATOM 5121 N N . ALA A 1 624 ? 56.420 -33.008 -62.419 1.00 29.95 624 ALA A N 1
ATOM 5122 C CA . ALA A 1 624 ? 55.777 -34.303 -62.019 1.00 29.95 624 ALA A CA 1
ATOM 5123 C C . ALA A 1 624 ? 56.039 -35.075 -60.678 1.00 29.95 624 ALA A C 1
ATOM 5125 O O . ALA A 1 624 ? 57.136 -35.549 -60.425 1.00 29.95 624 ALA A O 1
ATOM 5126 N N . MET A 1 625 ? 54.907 -35.378 -59.989 1.00 28.28 625 MET A N 1
ATOM 5127 C CA . MET A 1 625 ? 54.481 -36.649 -59.312 1.00 28.28 625 MET A CA 1
ATOM 5128 C C . MET A 1 625 ? 55.175 -37.194 -58.022 1.00 28.28 625 MET A C 1
ATOM 5130 O O . MET A 1 625 ? 56.367 -36.993 -57.857 1.00 28.28 625 MET A O 1
ATOM 5134 N N . THR A 1 626 ? 54.570 -37.995 -57.099 1.00 28.00 626 THR A N 1
ATOM 5135 C CA . THR A 1 626 ? 53.198 -38.102 -56.482 1.00 28.00 626 THR A CA 1
ATOM 5136 C C . THR A 1 626 ? 53.230 -39.009 -55.199 1.00 28.00 626 THR A C 1
ATOM 5138 O O . THR A 1 626 ? 53.943 -40.007 -55.196 1.00 28.00 626 THR A O 1
ATOM 5141 N N . THR A 1 627 ? 52.321 -38.796 -54.219 1.00 28.33 627 THR A N 1
ATOM 5142 C CA . THR A 1 627 ? 51.648 -39.792 -53.298 1.00 28.33 627 THR A CA 1
ATOM 5143 C C . THR A 1 627 ? 52.298 -40.453 -52.041 1.00 28.33 627 THR A C 1
ATOM 5145 O O . THR A 1 627 ? 53.385 -41.007 -52.107 1.00 28.33 627 THR A O 1
ATOM 5148 N N . ILE A 1 628 ? 51.435 -40.603 -51.000 1.00 27.42 628 ILE A N 1
ATOM 5149 C CA . ILE A 1 628 ? 51.241 -41.727 -50.018 1.00 27.42 628 ILE A CA 1
ATOM 5150 C C . ILE A 1 628 ? 51.873 -41.709 -48.588 1.00 27.42 628 ILE A C 1
ATOM 5152 O O . ILE A 1 628 ? 53.035 -41.378 -48.401 1.00 27.42 628 ILE A O 1
ATOM 5156 N N . ALA A 1 629 ? 51.053 -42.198 -47.622 1.00 26.97 629 ALA A N 1
ATOM 5157 C CA . ALA A 1 629 ? 51.261 -42.552 -46.190 1.00 26.97 629 ALA A CA 1
ATOM 5158 C C . ALA A 1 629 ? 51.475 -41.396 -45.170 1.00 26.97 629 ALA A C 1
ATOM 5160 O O . ALA A 1 629 ? 52.238 -40.484 -45.449 1.00 26.97 629 ALA A O 1
ATOM 5161 N N . ALA A 1 630 ? 50.844 -41.286 -43.981 1.00 30.81 630 ALA A N 1
ATOM 5162 C CA . ALA A 1 630 ? 49.899 -42.080 -43.146 1.00 30.81 630 ALA A CA 1
ATOM 5163 C C . ALA A 1 630 ? 50.461 -42.992 -42.012 1.00 30.81 630 ALA A C 1
ATOM 5165 O O . ALA A 1 630 ? 50.786 -44.152 -42.246 1.00 30.81 630 ALA A O 1
ATOM 5166 N N . ALA A 1 631 ? 50.457 -42.464 -40.772 1.00 29.92 631 ALA A N 1
ATOM 5167 C CA . ALA A 1 631 ? 50.487 -43.119 -39.439 1.00 29.92 631 ALA A CA 1
ATOM 5168 C C . ALA A 1 631 ? 50.136 -42.016 -38.389 1.00 29.92 631 ALA A C 1
ATOM 5170 O O . ALA A 1 631 ? 50.615 -40.904 -38.583 1.00 29.92 631 ALA A O 1
ATOM 5171 N N . THR A 1 632 ? 49.251 -42.072 -37.373 1.00 28.75 632 THR A N 1
ATOM 5172 C CA . THR A 1 632 ? 48.722 -43.046 -36.372 1.00 28.75 632 THR A CA 1
ATOM 5173 C C . THR A 1 632 ? 49.416 -43.013 -34.996 1.00 28.75 632 THR A C 1
ATOM 5175 O O . THR A 1 632 ? 50.636 -43.111 -34.931 1.00 28.75 632 THR A O 1
ATOM 5178 N N . ALA A 1 633 ? 48.598 -43.005 -33.923 1.00 29.06 633 ALA A N 1
ATOM 5179 C CA . ALA A 1 633 ? 48.920 -42.861 -32.482 1.00 29.06 633 ALA A CA 1
ATOM 5180 C C . ALA A 1 633 ? 49.274 -41.415 -32.026 1.00 29.06 633 ALA A C 1
ATOM 5182 O O . ALA A 1 633 ? 49.781 -40.632 -32.818 1.00 29.06 633 ALA A O 1
ATOM 5183 N N . THR A 1 634 ? 48.986 -40.967 -30.789 1.00 28.91 634 THR A N 1
ATOM 5184 C CA . THR A 1 634 ? 48.611 -41.711 -29.557 1.00 28.91 634 THR A CA 1
ATOM 5185 C C . THR A 1 634 ? 47.525 -40.990 -28.728 1.00 28.91 634 THR A C 1
ATOM 5187 O O . THR A 1 634 ? 47.409 -39.770 -28.772 1.00 28.91 634 THR A O 1
ATOM 5190 N N . THR A 1 635 ? 46.752 -41.754 -27.951 1.00 37.72 635 THR A N 1
ATOM 5191 C CA . THR A 1 635 ? 45.730 -41.326 -26.970 1.00 37.72 635 THR A CA 1
ATOM 5192 C C . THR A 1 635 ? 46.296 -40.558 -25.762 1.00 37.72 635 THR A C 1
ATOM 5194 O O . THR A 1 635 ? 47.437 -40.796 -25.367 1.00 37.72 635 THR A O 1
ATOM 5197 N N . PRO A 1 636 ? 45.443 -39.792 -25.055 1.00 34.53 636 PRO A N 1
ATOM 5198 C CA . PRO A 1 636 ? 45.369 -39.917 -23.593 1.00 34.53 636 PRO A CA 1
ATOM 5199 C C . PRO A 1 636 ? 43.952 -40.260 -23.085 1.00 34.53 636 PRO A C 1
ATOM 5201 O O . PRO A 1 636 ? 42.945 -39.953 -23.718 1.00 34.53 636 PRO A O 1
ATOM 5204 N N . LEU A 1 637 ? 43.883 -40.929 -21.930 1.00 31.84 637 LEU A N 1
ATOM 5205 C CA . LEU A 1 637 ? 42.645 -41.377 -21.273 1.00 31.84 637 LEU A CA 1
ATOM 5206 C C . LEU A 1 637 ? 42.079 -40.307 -20.318 1.00 31.84 637 LEU A C 1
ATOM 5208 O O . LEU A 1 637 ? 42.866 -39.585 -19.702 1.00 31.84 637 LEU A O 1
ATOM 5212 N N . PRO A 1 638 ? 40.752 -40.260 -20.088 1.00 37.34 638 PRO A N 1
ATOM 5213 C CA . PRO A 1 638 ? 40.188 -39.536 -18.954 1.00 37.34 638 PRO A CA 1
ATOM 5214 C C . PRO A 1 638 ? 40.506 -40.289 -17.652 1.00 37.34 638 PRO A C 1
ATOM 5216 O O . PRO A 1 638 ? 40.182 -41.470 -17.514 1.00 37.34 638 PRO A O 1
ATOM 5219 N N . LEU A 1 639 ? 41.126 -39.615 -16.683 1.00 30.25 639 LEU A N 1
ATOM 5220 C CA . LEU A 1 639 ? 41.346 -40.171 -15.346 1.00 30.25 639 LEU A CA 1
ATOM 5221 C C . LEU A 1 639 ? 40.170 -39.836 -14.423 1.00 30.25 639 LEU A C 1
ATOM 5223 O O . LEU A 1 639 ? 39.855 -38.668 -14.202 1.00 30.25 639 LEU A O 1
ATOM 5227 N N . HIS A 1 640 ? 39.558 -40.868 -13.838 1.00 35.06 640 HIS A N 1
ATOM 5228 C CA . HIS A 1 640 ? 38.694 -40.697 -12.673 1.00 35.06 640 HIS A CA 1
ATOM 5229 C C . HIS A 1 640 ? 39.488 -40.111 -11.499 1.00 35.06 640 HIS A C 1
ATOM 5231 O O . HIS A 1 640 ? 40.626 -40.509 -11.249 1.00 35.06 640 HIS A O 1
ATOM 5237 N N . SER A 1 641 ? 38.840 -39.246 -10.722 1.00 31.53 641 SER A N 1
ATOM 5238 C CA . SER A 1 641 ? 39.284 -38.874 -9.380 1.00 31.53 641 SER A CA 1
ATOM 5239 C C . SER A 1 641 ? 38.088 -38.959 -8.438 1.00 31.53 641 SER A C 1
ATOM 5241 O O . SER A 1 641 ? 37.305 -38.018 -8.316 1.00 31.53 641 SER A O 1
ATOM 5243 N N . ASN A 1 642 ? 37.912 -40.126 -7.814 1.00 32.03 642 ASN A N 1
ATOM 5244 C CA . ASN A 1 642 ? 36.949 -40.285 -6.729 1.00 32.03 642 ASN A CA 1
ATOM 5245 C C . ASN A 1 642 ? 37.438 -39.487 -5.516 1.00 32.03 642 ASN A C 1
ATOM 5247 O O . ASN A 1 642 ? 38.620 -39.530 -5.179 1.00 32.03 642 ASN A O 1
ATOM 5251 N N . ASN A 1 643 ? 36.517 -38.847 -4.801 1.00 32.88 643 ASN A N 1
ATOM 5252 C CA . ASN A 1 643 ? 36.723 -38.484 -3.402 1.00 32.88 643 ASN A CA 1
ATOM 5253 C C . ASN A 1 643 ? 35.407 -38.645 -2.641 1.00 32.88 643 ASN A C 1
ATOM 5255 O O . ASN A 1 643 ? 34.747 -37.676 -2.267 1.00 32.88 643 ASN A O 1
ATOM 5259 N N . ASP A 1 644 ? 35.039 -39.903 -2.406 1.00 31.80 644 ASP A N 1
ATOM 5260 C CA . ASP A 1 644 ? 34.093 -40.245 -1.354 1.00 31.80 644 ASP A CA 1
ATOM 5261 C C . ASP A 1 644 ? 34.634 -39.736 -0.016 1.00 31.80 644 ASP A C 1
ATOM 5263 O O . ASP A 1 644 ? 35.752 -40.075 0.391 1.00 31.80 644 ASP A O 1
ATOM 5267 N N . ARG A 1 645 ? 33.837 -38.948 0.707 1.00 31.95 645 ARG A N 1
ATOM 5268 C CA . ARG A 1 645 ? 34.094 -38.715 2.128 1.00 31.95 645 ARG A CA 1
ATOM 5269 C C . ARG A 1 645 ? 32.809 -38.543 2.915 1.00 31.95 645 ARG A C 1
ATOM 5271 O O . ARG A 1 645 ? 32.433 -37.443 3.311 1.00 31.95 645 ARG A O 1
ATOM 5278 N N . GLU A 1 646 ? 32.164 -39.676 3.173 1.00 32.56 646 GLU A N 1
ATOM 5279 C CA . GLU A 1 646 ? 31.170 -39.774 4.234 1.00 32.56 646 GLU A CA 1
ATOM 5280 C C . GLU A 1 646 ? 31.747 -39.239 5.554 1.00 32.56 646 GLU A C 1
ATOM 5282 O O . GLU A 1 646 ? 32.830 -39.644 5.978 1.00 32.56 646 GLU A O 1
ATOM 5287 N N . TYR A 1 647 ? 30.981 -38.405 6.251 1.00 32.78 647 TYR A N 1
ATOM 5288 C CA . TYR A 1 647 ? 30.909 -38.462 7.707 1.00 32.78 647 TYR A CA 1
ATOM 5289 C C . TYR A 1 647 ? 29.463 -38.216 8.136 1.00 32.78 647 TYR A C 1
ATOM 5291 O O . TYR A 1 647 ? 28.757 -37.384 7.572 1.00 32.78 647 TYR A O 1
ATOM 5299 N N . SER A 1 648 ? 29.004 -39.010 9.099 1.00 33.41 648 SER A N 1
ATOM 5300 C CA . SER A 1 648 ? 27.586 -39.175 9.426 1.00 33.41 648 SER A CA 1
ATOM 5301 C C . SER A 1 648 ? 27.244 -38.589 10.798 1.00 33.41 648 SER A C 1
ATOM 5303 O O . SER A 1 648 ? 28.092 -38.611 11.690 1.00 33.41 648 SER A O 1
ATOM 5305 N N . ASN A 1 649 ? 25.968 -38.216 10.989 1.00 31.83 649 ASN A N 1
ATOM 5306 C CA . ASN A 1 649 ? 25.331 -37.811 12.257 1.00 31.83 649 ASN A CA 1
ATOM 5307 C C . ASN A 1 649 ? 25.787 -36.438 12.834 1.00 31.83 649 ASN A C 1
ATOM 5309 O O . ASN A 1 649 ? 26.948 -36.076 12.742 1.00 31.83 649 ASN A O 1
ATOM 5313 N N . LYS A 1 650 ? 24.938 -35.626 13.494 1.00 31.28 650 LYS A N 1
ATOM 5314 C CA . LYS A 1 650 ? 23.611 -35.900 14.089 1.00 31.28 650 LYS A CA 1
ATOM 5315 C C . LYS A 1 650 ? 22.799 -34.608 14.336 1.00 31.28 650 LYS A C 1
ATOM 5317 O O . LYS A 1 650 ? 23.346 -33.629 14.823 1.00 31.28 650 LYS A O 1
ATOM 5322 N N . SER A 1 651 ? 21.489 -34.679 14.087 1.00 35.38 651 SER A N 1
ATOM 5323 C CA . SER A 1 651 ? 20.377 -33.989 14.782 1.00 35.38 651 SER A CA 1
ATOM 5324 C C . SER A 1 651 ? 20.628 -32.716 15.629 1.00 35.38 651 SER A C 1
ATOM 5326 O O . SER A 1 651 ? 21.123 -32.814 16.753 1.00 35.38 651 SER A O 1
ATOM 5328 N N . ALA A 1 652 ? 20.026 -31.594 15.219 1.00 30.06 652 ALA A N 1
ATOM 5329 C CA . ALA A 1 652 ? 19.335 -30.664 16.125 1.00 30.06 652 ALA A CA 1
ATOM 5330 C C . ALA A 1 652 ? 18.272 -29.851 15.360 1.00 30.06 652 ALA A C 1
ATOM 5332 O O . ALA A 1 652 ? 18.494 -29.450 14.222 1.00 30.06 652 ALA A O 1
ATOM 5333 N N . SER A 1 653 ? 17.122 -29.600 15.986 1.00 44.81 653 SER A N 1
ATOM 5334 C CA . SER A 1 653 ? 16.100 -28.671 15.492 1.00 44.81 653 SER A CA 1
ATOM 5335 C C . SER A 1 653 ? 16.383 -27.248 15.972 1.00 44.81 653 SER A C 1
ATOM 5337 O O . SER A 1 653 ? 16.668 -27.080 17.156 1.00 44.81 653 SER A O 1
ATOM 5339 N N . ASN A 1 654 ? 16.207 -26.244 15.108 1.00 36.53 654 ASN A N 1
ATOM 5340 C CA . ASN A 1 654 ? 15.543 -24.974 15.445 1.00 36.53 654 ASN A CA 1
ATOM 5341 C C . ASN A 1 654 ? 15.400 -24.087 14.201 1.00 36.53 654 ASN A C 1
ATOM 5343 O O . ASN A 1 654 ? 16.389 -23.737 13.564 1.00 36.53 654 ASN A O 1
ATOM 5347 N N . SER A 1 655 ? 14.172 -23.669 13.895 1.00 45.44 655 SER A N 1
ATOM 5348 C CA . SER A 1 655 ? 13.908 -22.587 12.947 1.00 45.44 655 SER A CA 1
ATOM 5349 C C . SER A 1 655 ? 14.128 -21.239 13.638 1.00 45.44 655 SER A C 1
ATOM 5351 O O . SER A 1 655 ? 13.332 -20.849 14.493 1.00 45.44 655 SER A O 1
ATOM 5353 N N . MET A 1 656 ? 15.183 -20.523 13.258 1.00 41.72 656 MET A N 1
ATOM 5354 C CA . MET A 1 656 ? 15.330 -19.089 13.527 1.00 41.72 656 MET A CA 1
ATOM 5355 C C . MET A 1 656 ? 15.041 -18.319 12.234 1.00 41.72 656 MET A C 1
ATOM 5357 O O . MET A 1 656 ? 15.288 -18.833 11.145 1.00 41.72 656 MET A O 1
ATOM 5361 N N . GLY A 1 657 ? 14.471 -17.117 12.360 1.00 52.94 657 GLY A N 1
ATOM 5362 C CA . GLY A 1 657 ? 14.108 -16.268 11.219 1.00 52.94 657 GLY A CA 1
ATOM 5363 C C . GLY A 1 657 ? 15.315 -15.741 10.423 1.00 52.94 657 GLY A C 1
ATOM 5364 O O . GLY A 1 657 ? 16.455 -16.024 10.803 1.00 52.94 657 GLY A O 1
ATOM 5365 N N . PRO A 1 658 ? 15.075 -14.963 9.342 1.00 48.00 658 PRO A N 1
ATOM 5366 C CA . PRO A 1 658 ? 16.133 -14.390 8.503 1.00 48.00 658 PRO A CA 1
ATOM 5367 C C . PRO A 1 658 ? 17.177 -13.699 9.377 1.00 48.00 658 PRO A C 1
ATOM 5369 O O . PRO A 1 658 ? 16.844 -12.905 10.261 1.00 48.00 658 PRO A O 1
ATOM 5372 N N . THR A 1 659 ? 18.434 -14.097 9.214 1.00 59.94 659 THR A N 1
ATOM 5373 C CA . THR A 1 659 ? 19.407 -13.918 10.284 1.00 59.94 659 THR A CA 1
ATOM 5374 C C . THR A 1 659 ? 20.002 -12.518 10.258 1.00 59.94 659 THR A C 1
ATOM 5376 O O . THR A 1 659 ? 20.141 -11.883 9.216 1.00 59.94 659 THR A O 1
ATOM 5379 N N . TYR A 1 660 ? 20.449 -12.051 11.425 1.00 63.81 660 TYR A N 1
ATOM 5380 C CA . TYR A 1 660 ? 21.232 -10.818 11.571 1.00 63.81 660 TYR A CA 1
ATOM 5381 C C . TYR A 1 660 ? 22.414 -10.734 10.576 1.00 63.81 660 TYR A C 1
ATOM 5383 O O . TYR A 1 660 ? 22.795 -9.648 10.141 1.00 63.81 660 TYR A O 1
ATOM 5391 N N . PHE A 1 661 ? 22.955 -11.887 10.168 1.00 61.81 661 PHE A N 1
ATOM 5392 C CA . PHE A 1 661 ? 24.035 -12.017 9.191 1.00 61.81 661 PHE A CA 1
ATOM 5393 C C . PHE A 1 661 ? 23.657 -11.502 7.791 1.00 61.81 661 PHE A C 1
ATOM 5395 O O . PHE A 1 661 ? 24.485 -10.892 7.114 1.00 61.81 661 PHE A O 1
ATOM 5402 N N . ASP A 1 662 ? 22.405 -11.688 7.372 1.00 65.69 662 ASP A N 1
ATOM 5403 C CA . ASP A 1 662 ? 21.906 -11.267 6.059 1.00 65.69 662 ASP A CA 1
ATOM 5404 C C . ASP A 1 662 ? 21.785 -9.737 5.982 1.00 65.69 662 ASP A C 1
ATOM 5406 O O . ASP A 1 662 ? 22.202 -9.113 5.004 1.00 65.69 662 ASP A O 1
ATOM 5410 N N . PHE A 1 663 ? 21.322 -9.113 7.071 1.00 66.62 663 PHE A N 1
ATOM 5411 C CA . PHE A 1 663 ? 21.268 -7.655 7.205 1.00 66.62 663 PHE A CA 1
ATOM 5412 C C . PHE A 1 663 ? 22.671 -7.026 7.249 1.00 66.62 663 PHE A C 1
ATOM 5414 O O . PHE A 1 663 ? 22.911 -6.000 6.612 1.00 66.62 663 PHE A O 1
ATOM 5421 N N . VAL A 1 664 ? 23.628 -7.667 7.935 1.00 74.25 664 VAL A N 1
ATOM 5422 C CA . VAL A 1 664 ? 25.044 -7.254 7.933 1.00 74.25 664 VAL A CA 1
ATOM 5423 C C . VAL A 1 664 ? 25.650 -7.360 6.528 1.00 74.25 664 VAL A C 1
ATOM 5425 O O . VAL A 1 664 ? 26.264 -6.401 6.062 1.00 74.25 664 VAL A O 1
ATOM 5428 N N . ASN A 1 665 ? 25.424 -8.465 5.809 1.00 77.44 665 ASN A N 1
ATOM 5429 C CA . ASN A 1 665 ? 25.875 -8.618 4.422 1.00 77.44 665 ASN A CA 1
ATOM 5430 C C . ASN A 1 665 ? 25.290 -7.538 3.498 1.00 77.44 665 ASN A C 1
ATOM 5432 O O . ASN A 1 665 ? 26.025 -6.961 2.693 1.00 77.44 665 ASN A O 1
ATOM 5436 N N . MET A 1 666 ? 23.993 -7.231 3.620 1.00 77.94 666 MET A N 1
ATOM 5437 C CA . MET A 1 666 ? 23.350 -6.182 2.825 1.00 77.94 666 MET A CA 1
ATOM 5438 C C . MET A 1 666 ? 23.917 -4.791 3.148 1.00 77.94 666 MET A C 1
ATOM 5440 O O . MET A 1 666 ? 24.228 -4.035 2.226 1.00 77.94 666 MET A O 1
ATOM 5444 N N . LYS A 1 667 ? 24.145 -4.474 4.432 1.00 84.31 667 LYS A N 1
ATOM 5445 C CA . LYS A 1 667 ? 24.811 -3.231 4.858 1.00 84.31 667 LYS A CA 1
ATOM 5446 C C . LYS A 1 667 ? 26.197 -3.098 4.225 1.00 84.31 667 LYS A C 1
ATOM 5448 O O . LYS A 1 667 ? 26.483 -2.080 3.606 1.00 84.31 667 LYS A O 1
ATOM 5453 N N . THR A 1 668 ? 27.020 -4.143 4.289 1.00 82.94 668 THR A N 1
ATOM 5454 C CA . THR A 1 668 ? 28.376 -4.110 3.721 1.00 82.94 668 THR A CA 1
ATOM 5455 C C . THR A 1 668 ? 28.394 -4.094 2.186 1.00 82.94 668 THR A C 1
ATOM 5457 O O . THR A 1 668 ? 29.349 -3.591 1.597 1.00 82.94 668 THR A O 1
ATOM 5460 N N . GLN A 1 669 ? 27.346 -4.568 1.499 1.00 81.00 669 GLN A N 1
ATOM 5461 C CA . GLN A 1 669 ? 27.191 -4.308 0.059 1.00 81.00 669 GLN A CA 1
ATOM 5462 C C . GLN A 1 669 ? 26.842 -2.842 -0.240 1.00 81.00 669 GLN A C 1
ATOM 5464 O O . GLN A 1 669 ? 27.361 -2.289 -1.209 1.00 81.00 669 GLN A O 1
ATOM 5469 N N . LEU A 1 670 ? 25.991 -2.210 0.574 1.00 78.19 670 LEU A N 1
ATOM 5470 C CA . LEU A 1 670 ? 25.648 -0.791 0.431 1.00 78.19 670 LEU A CA 1
ATOM 5471 C C . LEU A 1 670 ? 26.860 0.111 0.707 1.00 78.19 670 LEU A C 1
ATOM 5473 O O . LEU A 1 670 ? 27.125 1.008 -0.085 1.00 78.19 670 LEU A O 1
ATOM 5477 N N . GLU A 1 671 ? 27.642 -0.179 1.750 1.00 83.44 671 GLU A N 1
ATOM 5478 C CA . GLU A 1 671 ? 28.881 0.545 2.079 1.00 83.44 671 GLU A CA 1
ATOM 5479 C C . GLU A 1 671 ? 29.867 0.537 0.892 1.00 83.44 671 GLU A C 1
ATOM 5481 O O . GLU A 1 671 ? 30.270 1.600 0.425 1.00 83.44 671 GLU A O 1
ATOM 5486 N N . ARG A 1 672 ? 30.137 -0.631 0.284 1.00 87.44 672 ARG A N 1
ATOM 5487 C CA . ARG A 1 672 ? 30.995 -0.722 -0.920 1.00 87.44 672 ARG A CA 1
ATOM 5488 C C . ARG A 1 672 ? 30.440 0.034 -2.132 1.00 87.44 672 ARG A C 1
ATOM 5490 O O . ARG A 1 672 ? 31.216 0.543 -2.940 1.00 87.44 672 ARG A O 1
ATOM 5497 N N . LYS A 1 673 ? 29.112 0.090 -2.302 1.00 85.00 673 LYS A N 1
ATOM 5498 C CA . LYS A 1 673 ? 28.487 0.870 -3.387 1.00 85.00 673 LYS A CA 1
ATOM 5499 C C . LYS A 1 673 ? 28.670 2.371 -3.170 1.00 85.00 673 LYS A C 1
ATOM 5501 O O . LYS A 1 673 ? 28.963 3.069 -4.135 1.00 85.00 673 LYS A O 1
ATOM 5506 N N . VAL A 1 674 ? 28.564 2.849 -1.927 1.00 83.31 674 VAL A N 1
ATOM 5507 C CA . VAL A 1 674 ? 28.872 4.244 -1.575 1.00 83.31 674 VAL A CA 1
ATOM 5508 C C . VAL A 1 674 ? 30.339 4.557 -1.875 1.00 83.31 674 VAL A C 1
ATOM 5510 O O . VAL A 1 674 ? 30.598 5.523 -2.585 1.00 83.31 674 VAL A O 1
ATOM 5513 N N . ASP A 1 675 ? 31.284 3.710 -1.450 1.00 85.38 675 ASP A N 1
ATOM 5514 C CA . ASP A 1 675 ? 32.717 3.898 -1.742 1.00 85.38 675 ASP A CA 1
ATOM 5515 C C . ASP A 1 675 ? 33.012 3.961 -3.255 1.00 85.38 675 ASP A C 1
ATOM 5517 O O . ASP A 1 675 ? 33.831 4.766 -3.700 1.00 85.38 675 ASP A O 1
ATOM 5521 N N . THR A 1 676 ? 32.323 3.140 -4.056 1.00 85.81 676 THR A N 1
ATOM 5522 C CA . THR A 1 676 ? 32.476 3.114 -5.524 1.00 85.81 676 THR A CA 1
ATOM 5523 C C . THR A 1 676 ? 31.969 4.415 -6.157 1.00 85.81 676 THR A C 1
ATOM 5525 O O . THR A 1 676 ? 32.701 5.065 -6.902 1.00 85.81 676 THR A O 1
ATOM 5528 N N . LEU A 1 677 ? 30.758 4.856 -5.794 1.00 79.50 677 LEU A N 1
ATOM 5529 C CA . LEU A 1 677 ? 30.185 6.125 -6.262 1.00 79.50 677 LEU A CA 1
ATOM 5530 C C . LEU A 1 677 ? 31.041 7.331 -5.832 1.00 79.50 677 LEU A C 1
ATOM 5532 O O . LEU A 1 677 ? 31.200 8.286 -6.592 1.00 79.50 677 LEU A O 1
ATOM 5536 N N . GLN A 1 678 ? 31.652 7.276 -4.645 1.00 80.31 678 GLN A N 1
ATOM 5537 C CA . GLN A 1 678 ? 32.567 8.309 -4.153 1.00 80.31 678 GLN A CA 1
ATOM 5538 C C . GLN A 1 678 ? 33.813 8.451 -5.052 1.00 80.31 678 GLN A C 1
ATOM 5540 O O . GLN A 1 678 ? 34.284 9.570 -5.274 1.00 80.31 678 GLN A O 1
ATOM 5545 N N . GLN A 1 679 ? 34.334 7.342 -5.596 1.00 85.06 679 GLN A N 1
ATOM 5546 C CA . GLN A 1 679 ? 35.446 7.353 -6.556 1.00 85.06 679 GLN A CA 1
ATOM 5547 C C . GLN A 1 679 ? 35.017 7.875 -7.934 1.00 85.06 679 GLN A C 1
ATOM 5549 O O . GLN A 1 679 ? 35.721 8.707 -8.507 1.00 85.06 679 GLN A O 1
ATOM 5554 N N . GLU A 1 680 ? 33.851 7.461 -8.439 1.00 81.75 680 GLU A N 1
ATOM 5555 C CA . GLU A 1 680 ? 33.301 7.960 -9.710 1.00 81.75 680 GLU A CA 1
ATOM 5556 C C . GLU A 1 680 ? 33.103 9.487 -9.675 1.00 81.75 680 GLU A C 1
ATOM 5558 O O . GLU A 1 680 ? 33.523 10.193 -10.594 1.00 81.75 680 GLU A O 1
ATOM 5563 N N . ILE A 1 681 ? 32.572 10.026 -8.571 1.00 76.19 681 ILE A N 1
ATOM 5564 C CA . ILE A 1 681 ? 32.428 11.475 -8.351 1.00 76.19 681 ILE A CA 1
ATOM 5565 C C . ILE A 1 681 ? 33.795 12.185 -8.366 1.00 76.19 681 ILE A C 1
ATOM 5567 O O . ILE A 1 681 ? 33.935 13.237 -8.997 1.00 76.19 681 ILE A O 1
ATOM 5571 N N . GLN A 1 682 ? 34.827 11.618 -7.727 1.00 82.62 682 GLN A N 1
ATOM 5572 C CA . GLN A 1 682 ? 36.183 12.186 -7.763 1.00 82.62 682 GLN A CA 1
ATOM 5573 C C . GLN A 1 682 ? 36.811 12.146 -9.165 1.00 82.62 682 GLN A C 1
ATOM 5575 O O . GLN A 1 682 ? 37.511 13.091 -9.547 1.00 82.62 682 GLN A O 1
ATOM 5580 N N . GLN A 1 683 ? 36.552 11.098 -9.953 1.00 84.88 683 GLN A N 1
ATOM 5581 C CA . GLN A 1 683 ? 37.003 11.032 -11.343 1.00 84.88 683 GLN A CA 1
ATOM 5582 C C . GLN A 1 683 ? 36.313 12.102 -12.202 1.00 84.88 683 GLN A C 1
ATOM 5584 O O . GLN A 1 683 ? 37.002 12.850 -12.898 1.00 84.88 683 GLN A O 1
ATOM 5589 N N . ILE A 1 684 ? 34.987 12.239 -12.098 1.00 77.31 684 ILE A N 1
ATOM 5590 C CA . ILE A 1 684 ? 34.205 13.241 -12.841 1.00 77.31 684 ILE A CA 1
ATOM 5591 C C . ILE A 1 684 ? 34.672 14.665 -12.506 1.00 77.31 684 ILE A C 1
ATOM 5593 O O . ILE A 1 684 ? 34.896 15.468 -13.414 1.00 77.31 684 ILE A O 1
ATOM 5597 N N . GLU A 1 685 ? 34.901 14.986 -11.227 1.00 78.06 685 GLU A N 1
ATOM 5598 C CA . GLU A 1 685 ? 35.432 16.298 -10.832 1.00 78.06 685 GLU A CA 1
ATOM 5599 C C . GLU A 1 685 ? 36.851 16.525 -11.391 1.00 78.06 685 GLU A C 1
ATOM 5601 O O . GLU A 1 685 ? 37.175 17.618 -11.857 1.00 78.06 685 GLU A O 1
ATOM 5606 N N . THR A 1 686 ? 37.686 15.483 -11.447 1.00 84.12 686 THR A N 1
ATOM 5607 C CA . THR A 1 686 ? 39.031 15.552 -12.045 1.00 84.12 686 THR A CA 1
ATOM 5608 C C . THR A 1 686 ? 38.983 15.784 -13.563 1.00 84.12 686 THR A C 1
ATOM 5610 O O . THR A 1 686 ? 39.791 16.541 -14.106 1.00 84.12 686 THR A O 1
ATOM 5613 N N . GLU A 1 687 ? 38.044 15.163 -14.276 1.00 80.00 687 GLU A N 1
ATOM 5614 C CA . GLU A 1 687 ? 37.857 15.343 -15.723 1.00 80.00 687 GLU A CA 1
ATOM 5615 C C . GLU A 1 687 ? 37.276 16.722 -16.063 1.00 80.00 687 GLU A C 1
ATOM 5617 O O . GLU A 1 687 ? 37.767 17.394 -16.973 1.00 80.00 687 GLU A O 1
ATOM 5622 N N . LYS A 1 688 ? 36.335 17.210 -15.253 1.00 80.56 688 LYS A N 1
ATOM 5623 C CA . LYS A 1 688 ? 35.817 18.586 -15.275 1.00 80.56 688 LYS A CA 1
ATOM 5624 C C . LYS A 1 688 ? 36.933 19.630 -15.132 1.00 80.56 688 LYS A C 1
ATOM 5626 O O . LYS A 1 688 ? 36.974 20.577 -15.917 1.00 80.56 688 LYS A O 1
ATOM 5631 N N . GLN A 1 689 ? 37.891 19.438 -14.219 1.00 83.38 689 GLN A N 1
ATOM 5632 C CA . GLN A 1 689 ? 39.050 20.339 -14.093 1.00 83.38 689 GLN A CA 1
ATOM 5633 C C . GLN A 1 689 ? 39.976 20.301 -15.325 1.00 83.38 689 GLN A C 1
ATOM 5635 O O . GLN A 1 689 ? 40.425 21.353 -15.786 1.00 83.38 689 GLN A O 1
ATOM 5640 N N . LYS A 1 690 ? 40.214 19.122 -15.925 1.00 82.25 690 LYS A N 1
ATOM 5641 C CA . LYS A 1 690 ? 40.969 19.006 -17.194 1.00 82.25 690 LYS A CA 1
ATOM 5642 C C . LYS A 1 690 ? 40.267 19.748 -18.341 1.00 82.25 690 LYS A C 1
ATOM 5644 O O . LYS A 1 690 ? 40.928 20.442 -19.113 1.00 82.25 690 LYS A O 1
ATOM 5649 N N . LEU A 1 691 ? 38.938 19.641 -18.436 1.00 76.25 691 LEU A N 1
ATOM 5650 C CA . LEU A 1 691 ? 38.138 20.318 -19.463 1.00 76.25 691 LEU A CA 1
ATOM 5651 C C . LEU A 1 691 ? 38.193 21.850 -19.320 1.00 76.25 691 LEU A C 1
ATOM 5653 O O . LEU A 1 691 ? 38.341 22.555 -20.320 1.00 76.25 691 LEU A O 1
ATOM 5657 N N . ILE A 1 692 ? 38.148 22.365 -18.086 1.00 76.94 692 ILE A N 1
ATOM 5658 C CA . ILE A 1 692 ? 38.308 23.799 -17.793 1.00 76.94 692 ILE A CA 1
ATOM 5659 C C . ILE A 1 692 ? 39.684 24.296 -18.265 1.00 76.94 692 ILE A C 1
ATOM 5661 O O . ILE A 1 692 ? 39.752 25.275 -19.010 1.00 76.94 692 ILE A O 1
ATOM 5665 N N . GLN A 1 693 ? 40.769 23.588 -17.930 1.00 82.38 693 GLN A N 1
ATOM 5666 C CA . GLN A 1 693 ? 42.122 23.949 -18.380 1.00 82.38 693 GLN A CA 1
ATOM 5667 C C . GLN A 1 693 ? 42.255 23.926 -19.912 1.00 82.38 693 GLN A C 1
ATOM 5669 O O . GLN A 1 693 ? 42.847 24.838 -20.495 1.00 82.38 693 GLN A O 1
ATOM 5674 N N . ALA A 1 694 ? 41.66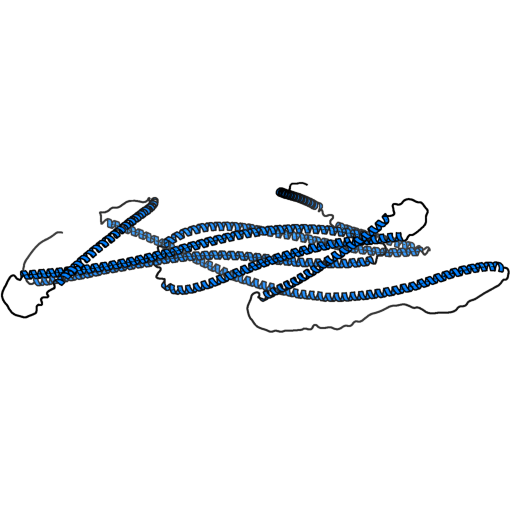0 22.936 -20.587 1.00 76.94 694 ALA A N 1
ATOM 5675 C CA . ALA A 1 694 ? 41.630 22.877 -22.048 1.00 76.94 694 ALA A CA 1
ATOM 5676 C C . ALA A 1 694 ? 40.868 24.072 -22.662 1.00 76.94 694 ALA A C 1
ATOM 5678 O O . ALA A 1 694 ? 41.342 24.680 -23.623 1.00 76.94 694 ALA A O 1
ATOM 5679 N N . MET A 1 695 ? 39.733 24.476 -22.077 1.00 73.19 695 MET A N 1
ATOM 5680 C CA . MET A 1 695 ? 38.999 25.682 -22.486 1.00 73.19 695 MET A CA 1
ATOM 5681 C C . MET A 1 695 ? 39.806 26.975 -22.294 1.00 73.19 695 MET A C 1
ATOM 5683 O O . MET A 1 695 ? 39.657 27.908 -23.086 1.00 73.19 695 MET A O 1
ATOM 5687 N N . GLU A 1 696 ? 40.650 27.069 -21.268 1.00 83.00 696 GLU A N 1
ATOM 5688 C CA . GLU A 1 696 ? 41.503 28.242 -21.034 1.00 83.00 696 GLU A CA 1
ATOM 5689 C C . GLU A 1 696 ? 42.674 28.316 -22.023 1.00 83.00 696 GLU A C 1
ATOM 5691 O O . GLU A 1 696 ? 42.886 29.365 -22.640 1.00 83.00 696 GLU A O 1
ATOM 5696 N N . GLN A 1 697 ? 43.354 27.195 -22.281 1.00 82.38 697 GLN A N 1
ATOM 5697 C CA . GLN A 1 697 ? 44.366 27.087 -23.344 1.00 82.38 697 GLN A CA 1
ATOM 5698 C C . GLN A 1 697 ? 43.775 27.423 -24.725 1.00 82.38 697 GLN A C 1
ATOM 5700 O O . GLN A 1 697 ? 44.398 28.112 -25.541 1.00 82.38 697 GLN A O 1
ATOM 5705 N N . TYR A 1 698 ? 42.534 27.002 -24.975 1.00 79.31 698 TYR A N 1
ATOM 5706 C CA . TYR A 1 698 ? 41.815 27.331 -26.200 1.00 79.31 698 TYR A CA 1
ATOM 5707 C C . TYR A 1 698 ? 41.525 28.835 -26.336 1.00 79.31 698 TYR A C 1
ATOM 5709 O O . TYR A 1 698 ? 41.763 29.430 -27.389 1.00 79.31 698 TYR A O 1
ATOM 5717 N N . LYS A 1 699 ? 41.054 29.485 -25.262 1.00 78.56 699 LYS A N 1
ATOM 5718 C CA . LYS A 1 699 ? 40.841 30.943 -25.237 1.00 78.56 699 LYS A CA 1
ATOM 5719 C C . LYS A 1 699 ? 42.143 31.706 -25.505 1.00 78.56 699 LYS A C 1
ATOM 5721 O O . LYS A 1 699 ? 42.118 32.671 -26.267 1.00 78.56 699 LYS A O 1
ATOM 5726 N N . ALA A 1 700 ? 43.263 31.261 -24.932 1.00 82.38 700 ALA A N 1
ATOM 5727 C CA . ALA A 1 700 ? 44.575 31.872 -25.140 1.00 82.38 700 ALA A CA 1
ATOM 5728 C C . ALA A 1 700 ? 45.043 31.769 -26.605 1.00 82.38 700 ALA A C 1
ATOM 5730 O O . ALA A 1 700 ? 45.332 32.790 -27.230 1.00 82.38 700 ALA A O 1
ATOM 5731 N N . THR A 1 701 ? 45.037 30.566 -27.188 1.00 81.56 701 THR A N 1
ATOM 5732 C CA . THR A 1 701 ? 45.464 30.356 -28.588 1.00 81.56 701 THR A CA 1
ATOM 5733 C C . THR A 1 701 ? 44.560 31.070 -29.601 1.00 81.56 701 THR A C 1
ATOM 5735 O O . THR A 1 701 ? 45.050 31.622 -30.584 1.00 81.56 701 THR A O 1
ATOM 5738 N N . ASN A 1 702 ? 43.248 31.149 -29.352 1.00 78.69 702 ASN A N 1
ATOM 5739 C CA . ASN A 1 702 ? 42.330 31.916 -30.201 1.00 78.69 702 ASN A CA 1
ATOM 5740 C C . ASN A 1 702 ? 42.566 33.441 -30.095 1.00 78.69 702 ASN A C 1
ATOM 5742 O O . ASN A 1 702 ? 42.464 34.163 -31.090 1.00 78.69 702 ASN A O 1
ATOM 5746 N N . ALA A 1 703 ? 42.929 33.950 -28.911 1.00 79.38 703 ALA A N 1
ATOM 5747 C CA . ALA A 1 703 ? 43.316 35.352 -28.739 1.00 79.38 703 ALA A CA 1
ATOM 5748 C C . ALA A 1 703 ? 44.623 35.686 -29.483 1.00 79.38 703 ALA A C 1
ATOM 5750 O O . ALA A 1 703 ? 44.709 36.739 -30.119 1.00 79.38 703 ALA A O 1
ATOM 5751 N N . GLU A 1 704 ? 45.602 34.777 -29.469 1.00 85.81 704 GLU A N 1
ATOM 5752 C CA . GLU A 1 704 ? 46.845 34.911 -30.234 1.00 85.81 704 GLU A CA 1
ATOM 5753 C C . GLU A 1 704 ? 46.584 34.929 -31.748 1.00 85.81 704 GLU A C 1
ATOM 5755 O O . GLU A 1 704 ? 46.998 35.865 -32.434 1.00 85.81 704 GLU A O 1
ATOM 5760 N N . LEU A 1 705 ? 45.824 33.957 -32.266 1.00 77.31 705 LEU A N 1
ATOM 5761 C CA . LEU A 1 705 ? 45.505 33.841 -33.695 1.00 77.31 705 LEU A CA 1
ATOM 5762 C C . LEU A 1 705 ? 44.722 35.066 -34.209 1.00 77.31 705 LEU A C 1
ATOM 5764 O O . LEU A 1 705 ? 44.979 35.572 -35.304 1.00 77.31 705 LEU A O 1
ATOM 5768 N N . LYS A 1 706 ? 43.837 35.632 -33.376 1.00 77.31 706 LYS A N 1
ATOM 5769 C CA . LYS A 1 706 ? 43.172 36.922 -33.630 1.00 77.31 706 LYS A CA 1
ATOM 5770 C C . LYS A 1 706 ? 44.165 38.094 -33.677 1.00 77.31 706 LYS A C 1
ATOM 5772 O O . LYS A 1 706 ? 44.005 38.989 -34.509 1.00 77.31 706 LYS A O 1
ATOM 5777 N N . GLY A 1 707 ? 45.192 38.088 -32.827 1.00 83.25 707 GLY A N 1
ATOM 5778 C CA . GLY A 1 707 ? 46.299 39.049 -32.855 1.00 83.25 707 GLY A CA 1
ATOM 5779 C C . GLY A 1 707 ? 47.117 38.969 -34.149 1.00 83.25 707 GLY A C 1
ATOM 5780 O O . GLY A 1 707 ? 47.315 39.989 -34.811 1.00 83.25 707 GLY A O 1
ATOM 5781 N N . GLN A 1 708 ? 47.503 37.759 -34.563 1.00 82.62 708 GLN A N 1
ATOM 5782 C CA . GLN A 1 708 ? 48.203 37.502 -35.828 1.00 82.62 708 GLN A CA 1
ATOM 5783 C C . GLN A 1 708 ? 47.367 37.975 -37.036 1.00 82.62 708 GLN A C 1
ATOM 5785 O O . GLN A 1 708 ? 47.864 38.707 -37.895 1.00 82.62 708 GLN A O 1
ATOM 5790 N N . CYS A 1 709 ? 46.059 37.682 -37.055 1.00 72.75 709 CYS A N 1
ATOM 5791 C CA . CYS A 1 709 ? 45.132 38.182 -38.079 1.00 72.75 709 CYS A CA 1
ATOM 5792 C C . CYS A 1 709 ? 45.064 39.720 -38.137 1.00 72.75 709 CYS A C 1
ATOM 5794 O O . CYS A 1 709 ? 44.953 40.292 -39.225 1.00 72.75 709 CYS A O 1
ATOM 5796 N N . MET A 1 710 ? 45.140 40.410 -36.992 1.00 77.38 710 MET A N 1
ATOM 5797 C CA . MET A 1 710 ? 45.183 41.878 -36.950 1.00 77.38 710 MET A CA 1
ATOM 5798 C C . MET A 1 710 ? 46.513 42.432 -37.479 1.00 77.38 710 MET A C 1
ATOM 5800 O O . MET A 1 710 ? 46.498 43.402 -38.237 1.00 77.38 710 MET A O 1
ATOM 5804 N N . GLN A 1 711 ? 47.648 41.803 -37.155 1.00 79.00 711 GLN A N 1
ATOM 5805 C CA . GLN A 1 711 ? 48.965 42.192 -37.678 1.00 79.00 711 GLN A CA 1
ATOM 5806 C C . GLN A 1 711 ? 49.064 42.003 -39.202 1.00 79.00 711 GLN A C 1
ATOM 5808 O O . GLN A 1 711 ? 49.541 42.899 -39.906 1.00 79.00 711 GLN A O 1
ATOM 5813 N N . LEU A 1 712 ? 48.555 40.887 -39.736 1.00 77.50 712 LEU A N 1
ATOM 5814 C CA . LEU A 1 712 ? 48.478 40.647 -41.182 1.00 77.50 712 LEU A CA 1
ATOM 5815 C C . LEU A 1 712 ? 47.559 41.658 -41.879 1.00 77.50 712 LEU A C 1
ATOM 5817 O O . LEU A 1 712 ? 47.946 42.240 -42.892 1.00 77.50 712 LEU A O 1
ATOM 5821 N N . LYS A 1 713 ? 46.380 41.948 -41.309 1.00 75.88 713 LYS A N 1
ATOM 5822 C CA . LYS A 1 713 ? 45.461 42.972 -41.834 1.00 75.88 713 LYS A CA 1
ATOM 5823 C C . LYS A 1 713 ? 46.087 44.371 -41.838 1.00 75.88 713 LYS A C 1
ATOM 5825 O O . LYS A 1 713 ? 45.891 45.115 -42.800 1.00 75.88 713 LYS A O 1
ATOM 5830 N N . TYR A 1 714 ? 46.858 44.720 -40.808 1.00 78.06 714 TYR A N 1
ATOM 5831 C CA . TYR A 1 714 ? 47.607 45.977 -40.753 1.00 78.06 714 TYR A CA 1
ATOM 5832 C C . TYR A 1 714 ? 48.695 46.016 -41.838 1.00 78.06 714 TYR A C 1
ATOM 5834 O O . TYR A 1 714 ? 48.739 46.954 -42.627 1.00 78.06 714 TYR A O 1
ATOM 5842 N N . SER A 1 715 ? 49.487 44.948 -41.970 1.00 79.88 715 SER A N 1
ATOM 5843 C CA . SER A 1 715 ? 50.540 44.829 -42.991 1.00 79.88 715 SER A CA 1
ATOM 5844 C C . SER A 1 715 ? 49.993 44.918 -44.424 1.00 79.88 715 SER A C 1
ATOM 5846 O O . SER A 1 715 ? 50.570 45.605 -45.266 1.00 79.88 715 SER A O 1
ATOM 5848 N N . LEU A 1 716 ? 48.848 44.279 -44.697 1.00 75.00 716 LEU A N 1
ATOM 5849 C CA . LEU A 1 716 ? 48.129 44.390 -45.972 1.00 75.00 716 LEU A CA 1
ATOM 5850 C C . LEU A 1 716 ? 47.636 45.823 -46.226 1.00 75.00 716 LEU A C 1
ATOM 5852 O O . LEU A 1 716 ? 47.807 46.330 -47.332 1.00 75.00 716 LEU A O 1
ATOM 5856 N N . SER A 1 717 ? 47.094 46.495 -45.204 1.00 75.31 717 SER A N 1
ATOM 5857 C CA . SER A 1 717 ? 46.673 47.905 -45.297 1.00 75.31 717 SER A CA 1
ATOM 5858 C C . SER A 1 717 ? 47.848 48.834 -45.623 1.00 75.31 717 SER A C 1
ATOM 5860 O O . SER A 1 717 ? 47.728 49.689 -46.498 1.00 75.31 717 SER A O 1
ATOM 5862 N N . CYS A 1 718 ? 49.005 48.637 -44.980 1.00 72.44 718 CYS A N 1
ATOM 5863 C CA . CYS A 1 718 ? 50.216 49.412 -45.257 1.00 72.44 718 CYS A CA 1
ATOM 5864 C C . CYS A 1 718 ? 50.683 49.244 -46.712 1.00 72.44 718 CYS A C 1
ATOM 5866 O O . CYS A 1 718 ? 50.948 50.243 -47.379 1.00 72.44 718 CYS A O 1
ATOM 5868 N N . LEU A 1 719 ? 50.707 48.010 -47.232 1.00 69.50 719 LEU A N 1
ATOM 5869 C CA . LEU A 1 719 ? 51.064 47.738 -48.632 1.00 69.50 719 LEU A CA 1
ATOM 5870 C C . LEU A 1 719 ? 50.074 48.370 -49.629 1.00 69.50 719 LEU A C 1
ATOM 5872 O O . LEU A 1 719 ? 50.495 48.895 -50.657 1.00 69.50 719 LEU A O 1
ATOM 5876 N N . GLN A 1 720 ? 48.776 48.391 -49.312 1.00 67.38 720 GLN A N 1
ATOM 5877 C CA . GLN A 1 720 ? 47.775 49.072 -50.144 1.00 67.38 720 GLN A CA 1
ATOM 5878 C C . GLN A 1 720 ? 47.910 50.602 -50.104 1.00 67.38 720 GLN A C 1
ATOM 5880 O O . GLN A 1 720 ? 47.660 51.260 -51.110 1.00 67.38 720 GLN A O 1
ATOM 5885 N N . SER A 1 721 ? 48.339 51.180 -48.977 1.00 59.78 721 SER A N 1
ATOM 5886 C CA . SER A 1 721 ? 48.565 52.629 -48.884 1.00 59.78 721 SER A CA 1
ATOM 5887 C C . SER A 1 721 ? 49.777 53.117 -49.690 1.00 59.78 721 SER A C 1
ATOM 5889 O O . SER A 1 721 ? 49.754 54.249 -50.169 1.00 59.78 721 SER A O 1
ATOM 5891 N N . SER A 1 722 ? 50.794 52.273 -49.918 1.00 54.78 722 SER A N 1
ATOM 5892 C CA . SER A 1 722 ? 51.939 52.623 -50.776 1.00 54.78 722 SER A CA 1
ATOM 5893 C C . SER A 1 722 ? 51.592 52.728 -52.268 1.00 54.78 722 SER A C 1
ATOM 5895 O O . SER A 1 722 ? 52.112 53.623 -52.929 1.00 54.78 722 SER A O 1
ATOM 5897 N N . ASP A 1 723 ? 50.677 51.900 -52.789 1.00 50.75 723 ASP A N 1
ATOM 5898 C CA . ASP A 1 723 ? 50.225 51.978 -54.196 1.00 50.75 723 ASP A CA 1
ATOM 5899 C C . ASP A 1 723 ? 49.414 53.257 -54.494 1.00 50.75 723 ASP A C 1
ATOM 5901 O O . ASP A 1 723 ? 49.357 53.725 -55.632 1.00 50.75 723 ASP A O 1
ATOM 5905 N N . GLY A 1 724 ? 48.770 53.843 -53.478 1.00 49.84 724 GLY A N 1
ATOM 5906 C CA . GLY A 1 724 ? 47.922 55.029 -53.645 1.00 49.84 724 GLY A CA 1
ATOM 5907 C C . GLY A 1 724 ? 48.688 56.335 -53.886 1.00 49.84 724 GLY A C 1
ATOM 5908 O O . GLY A 1 724 ? 48.125 57.280 -54.431 1.00 49.84 724 GLY A O 1
ATOM 5909 N N . ALA A 1 725 ? 49.966 56.404 -53.504 1.00 47.72 725 ALA A N 1
ATOM 5910 C CA . ALA A 1 725 ? 50.717 57.660 -53.414 1.00 47.72 725 ALA A CA 1
ATOM 5911 C C . ALA A 1 725 ? 51.284 58.187 -54.750 1.00 47.72 725 ALA A C 1
ATOM 5913 O O . ALA A 1 725 ? 51.889 59.257 -54.769 1.00 47.72 725 ALA A O 1
ATOM 5914 N N . GLN A 1 726 ? 51.123 57.454 -55.858 1.00 48.53 726 GLN A N 1
ATOM 5915 C CA . GLN A 1 726 ? 51.840 57.726 -57.115 1.00 48.53 726 GLN A CA 1
ATOM 5916 C C . GLN A 1 726 ? 50.945 58.143 -58.298 1.00 48.53 726 GLN A C 1
ATOM 5918 O O . GLN A 1 726 ? 51.429 58.214 -59.426 1.00 48.53 726 GLN A O 1
ATOM 5923 N N . LYS A 1 727 ? 49.645 58.396 -58.074 1.00 46.59 727 LYS A N 1
ATOM 5924 C CA . LYS A 1 727 ? 48.654 58.496 -59.165 1.00 46.59 727 LYS A CA 1
ATOM 5925 C C . LYS A 1 727 ? 48.214 59.909 -59.581 1.00 46.59 727 LYS A C 1
ATOM 5927 O O . LYS A 1 727 ? 47.622 60.040 -60.648 1.00 46.59 727 LYS A O 1
ATOM 5932 N N . ASP A 1 728 ? 48.561 60.943 -58.814 1.00 44.09 728 ASP A N 1
ATOM 5933 C CA . ASP A 1 728 ? 48.253 62.349 -59.127 1.00 44.09 728 ASP A CA 1
ATOM 5934 C C . ASP A 1 728 ? 49.522 63.146 -59.489 1.00 44.09 728 ASP A C 1
ATOM 5936 O O . ASP A 1 728 ? 50.000 63.992 -58.735 1.00 44.09 728 ASP A O 1
ATOM 5940 N N . SER A 1 729 ? 50.083 62.874 -60.671 1.00 39.34 729 SER A N 1
ATOM 5941 C CA . SER A 1 729 ? 51.069 63.748 -61.324 1.00 39.34 729 SER A CA 1
ATOM 5942 C C . SER A 1 729 ? 50.962 63.639 -62.849 1.00 39.34 729 SER A C 1
ATOM 5944 O O . SER A 1 729 ? 50.607 62.587 -63.382 1.00 39.34 729 SER A O 1
ATOM 5946 N N . SER A 1 730 ? 51.189 64.743 -63.559 1.00 42.47 730 SER A N 1
ATOM 5947 C CA . SER A 1 730 ? 50.701 64.944 -64.927 1.00 42.47 730 SER A CA 1
ATOM 5948 C C . SER A 1 730 ? 51.748 64.749 -66.033 1.00 42.47 730 SER A C 1
ATOM 5950 O O . SER A 1 730 ? 52.919 65.070 -65.882 1.00 42.47 730 SER A O 1
ATOM 5952 N N . HIS A 1 731 ? 51.257 64.265 -67.180 1.00 42.59 731 HIS A N 1
ATOM 5953 C CA . HIS A 1 731 ? 51.782 64.426 -68.545 1.00 42.59 731 HIS A CA 1
ATOM 5954 C C . HIS A 1 731 ? 53.301 64.601 -68.775 1.00 42.59 731 HIS A C 1
ATOM 5956 O O . HIS A 1 731 ? 53.819 65.711 -68.683 1.00 42.59 731 HIS A O 1
ATOM 5962 N N . ALA A 1 732 ? 53.923 63.598 -69.410 1.00 39.97 732 ALA A N 1
ATOM 5963 C CA . ALA A 1 732 ? 54.670 63.830 -70.655 1.00 39.97 732 ALA A CA 1
ATOM 5964 C C . ALA A 1 732 ? 54.806 62.550 -71.503 1.00 39.97 732 ALA A C 1
ATOM 5966 O O . ALA A 1 732 ? 54.784 61.430 -71.003 1.00 39.97 732 ALA A O 1
ATOM 5967 N N . THR A 1 733 ? 54.943 62.744 -72.811 1.00 46.56 733 THR A N 1
ATOM 5968 C CA . THR A 1 733 ? 55.235 61.735 -73.843 1.00 46.56 733 THR A CA 1
ATOM 5969 C C . THR A 1 733 ? 56.538 60.957 -73.603 1.00 46.56 733 THR A C 1
ATOM 5971 O O . THR A 1 733 ? 57.532 61.599 -73.263 1.00 46.56 733 THR A O 1
ATOM 5974 N N . ARG A 1 734 ? 56.606 59.675 -74.018 1.00 36.00 734 ARG A N 1
ATOM 5975 C CA . ARG A 1 734 ? 57.354 59.211 -75.225 1.00 36.00 734 ARG A CA 1
ATOM 5976 C C . ARG A 1 734 ? 57.863 57.747 -75.148 1.00 36.00 734 ARG A C 1
ATOM 5978 O O . ARG A 1 734 ? 58.205 57.268 -74.082 1.00 36.00 734 ARG A O 1
ATOM 5985 N N . ASP A 1 735 ? 57.886 57.093 -76.316 1.00 35.91 735 ASP A N 1
ATOM 5986 C CA . ASP A 1 735 ? 58.617 55.893 -76.786 1.00 35.91 735 ASP A CA 1
ATOM 5987 C C . ASP A 1 735 ? 59.160 54.833 -75.792 1.00 35.91 735 ASP A C 1
ATOM 5989 O O . ASP A 1 735 ? 60.102 55.060 -75.048 1.00 35.91 735 ASP A O 1
ATOM 5993 N N . ALA A 1 736 ? 58.609 53.623 -75.950 1.00 51.00 736 ALA A N 1
ATOM 5994 C CA . ALA A 1 736 ? 59.190 52.272 -75.864 1.00 51.00 736 ALA A CA 1
ATOM 5995 C C . ALA A 1 736 ? 60.561 51.976 -75.192 1.00 51.00 736 ALA A C 1
ATOM 5997 O O . ALA A 1 736 ? 61.592 52.568 -75.497 1.00 51.00 736 ALA A O 1
ATOM 5998 N N . SER A 1 737 ? 60.576 50.799 -74.543 1.00 48.84 737 SER A N 1
ATOM 5999 C CA . SER A 1 737 ? 61.718 49.990 -74.063 1.00 48.84 737 SER A CA 1
ATOM 6000 C C . SER A 1 737 ? 62.361 50.398 -72.728 1.00 48.84 737 SER A C 1
ATOM 6002 O O . SER A 1 737 ? 62.435 51.570 -72.380 1.00 48.84 737 SER A O 1
ATOM 6004 N N . GLY A 1 738 ? 62.793 49.374 -71.979 1.00 38.31 738 GLY A N 1
ATOM 6005 C CA . GLY A 1 738 ? 63.166 49.449 -70.562 1.00 38.31 738 GLY A CA 1
ATOM 6006 C C . GLY A 1 738 ? 61.952 49.319 -69.623 1.00 38.31 738 GLY A C 1
ATOM 6007 O O . GLY A 1 738 ? 60.934 49.966 -69.829 1.00 38.31 738 GLY A O 1
ATOM 6008 N N . GLU A 1 739 ? 61.959 48.490 -68.580 1.00 40.00 739 GLU A N 1
ATOM 6009 C CA . GLU A 1 739 ? 62.825 47.345 -68.259 1.00 40.00 739 GLU A CA 1
ATOM 6010 C C . GLU A 1 739 ? 62.086 46.480 -67.209 1.00 40.00 739 GLU A C 1
ATOM 6012 O O . GLU A 1 739 ? 61.130 46.950 -66.589 1.00 40.00 739 GLU A O 1
ATOM 6017 N N . ASN A 1 740 ? 62.465 45.212 -67.003 1.00 48.69 740 ASN A N 1
ATOM 6018 C CA . ASN A 1 740 ? 61.814 44.383 -65.975 1.00 48.69 740 ASN A CA 1
ATOM 6019 C C . ASN A 1 740 ? 62.328 44.766 -64.578 1.00 48.69 740 ASN A C 1
ATOM 6021 O O . ASN A 1 740 ? 63.264 44.133 -64.094 1.00 48.69 740 ASN A O 1
ATOM 6025 N N . ASP A 1 741 ? 61.719 45.758 -63.920 1.00 45.28 741 ASP A N 1
ATOM 6026 C CA . ASP A 1 741 ? 61.992 46.036 -62.504 1.00 45.28 741 ASP A CA 1
ATOM 6027 C C . ASP A 1 741 ? 61.513 44.847 -61.637 1.00 45.28 741 ASP A C 1
ATOM 6029 O O . ASP A 1 741 ? 60.300 44.614 -61.516 1.00 45.28 741 ASP A O 1
ATOM 6033 N N . PRO A 1 742 ? 62.424 44.069 -61.011 1.00 56.28 742 PRO A N 1
ATOM 6034 C CA . PRO A 1 742 ? 62.034 42.889 -60.246 1.00 56.28 742 PRO A CA 1
ATOM 6035 C C . PRO A 1 742 ? 61.292 43.248 -58.953 1.00 56.28 742 PRO A C 1
ATOM 6037 O O . PRO A 1 742 ? 60.589 42.402 -58.394 1.00 56.28 742 PRO A O 1
ATOM 6040 N N . SER A 1 743 ? 61.429 44.487 -58.461 1.00 54.66 743 SER A N 1
ATOM 6041 C CA . SER A 1 743 ? 60.835 44.922 -57.197 1.00 54.66 743 SER A CA 1
ATOM 6042 C C . SER A 1 743 ? 59.308 44.903 -57.249 1.00 54.66 743 SER A C 1
ATOM 6044 O O . SER A 1 743 ? 58.679 44.416 -56.309 1.00 54.66 743 SER A O 1
ATOM 6046 N N . PHE A 1 744 ? 58.700 45.324 -58.363 1.00 57.16 744 PHE A N 1
ATOM 6047 C CA . PHE A 1 744 ? 57.242 45.390 -58.491 1.00 57.16 744 PHE A CA 1
ATOM 6048 C C . PHE A 1 744 ? 56.606 43.994 -58.589 1.00 57.16 744 PHE A C 1
ATOM 6050 O O . PHE A 1 744 ? 55.603 43.710 -57.928 1.00 57.16 744 PHE A O 1
ATOM 6057 N N . GLN A 1 745 ? 57.232 43.070 -59.330 1.00 63.47 745 GLN A N 1
ATOM 6058 C CA . GLN A 1 745 ? 56.806 41.664 -59.347 1.00 63.47 745 GLN A CA 1
ATOM 6059 C C . GLN A 1 745 ? 56.975 41.011 -57.966 1.00 63.47 745 GLN A C 1
ATOM 6061 O O . GLN A 1 745 ? 56.086 40.288 -57.513 1.00 63.47 745 GLN A O 1
ATOM 6066 N N . HIS A 1 746 ? 58.068 41.310 -57.257 1.00 67.25 746 HIS A N 1
ATOM 6067 C CA . HIS A 1 746 ? 58.308 40.799 -55.909 1.00 67.25 746 HIS A CA 1
ATOM 6068 C C . HIS A 1 746 ? 57.316 41.361 -54.871 1.00 67.25 746 HIS A C 1
ATOM 6070 O O . HIS A 1 746 ? 56.826 40.603 -54.032 1.00 67.25 746 HIS A O 1
ATOM 6076 N N . LEU A 1 747 ? 56.948 42.649 -54.940 1.00 70.56 747 LEU A N 1
ATOM 6077 C CA . LEU A 1 747 ? 55.879 43.221 -54.107 1.00 70.56 747 LEU A CA 1
ATOM 6078 C C . LEU A 1 747 ? 54.524 42.572 -54.410 1.00 70.56 747 LEU A C 1
ATOM 6080 O O . LEU A 1 747 ? 53.828 42.179 -53.475 1.00 70.56 747 LEU A O 1
ATOM 6084 N N . SER A 1 748 ? 54.173 42.393 -55.686 1.00 72.75 748 SER A N 1
ATOM 6085 C CA . SER A 1 748 ? 52.917 41.748 -56.090 1.00 72.75 748 SER A CA 1
ATOM 6086 C C . SER A 1 748 ? 52.831 40.292 -55.609 1.00 72.75 748 SER A C 1
ATOM 6088 O O . SER A 1 748 ? 51.818 39.877 -55.039 1.00 72.75 748 SER A O 1
ATOM 6090 N N . LEU A 1 749 ? 53.913 39.515 -55.734 1.00 75.50 749 LEU A N 1
ATOM 6091 C CA . LEU A 1 749 ? 53.997 38.155 -55.187 1.00 75.50 749 LEU A CA 1
ATOM 6092 C C . LEU A 1 749 ? 53.899 38.139 -53.654 1.00 75.50 749 LEU A C 1
ATOM 6094 O O . LEU A 1 749 ? 53.177 37.310 -53.096 1.00 75.50 749 LEU A O 1
ATOM 6098 N N . LYS A 1 750 ? 54.565 39.074 -52.962 1.00 75.81 750 LYS A N 1
ATOM 6099 C CA . LYS A 1 750 ? 54.508 39.196 -51.497 1.00 75.81 750 LYS A CA 1
ATOM 6100 C C . LYS A 1 750 ? 53.110 39.580 -51.002 1.00 75.81 750 LYS A C 1
ATOM 6102 O O . LYS A 1 750 ? 52.632 38.985 -50.039 1.00 75.81 750 LYS A O 1
ATOM 6107 N N . TYR A 1 751 ? 52.437 40.516 -51.672 1.00 77.62 751 TYR A N 1
ATOM 6108 C CA . TYR A 1 751 ? 51.055 40.896 -51.377 1.00 77.62 751 TYR A CA 1
ATOM 6109 C C . TYR A 1 751 ? 50.096 39.717 -51.581 1.00 77.62 751 TYR A C 1
ATOM 6111 O O . TYR A 1 751 ? 49.295 39.418 -50.698 1.00 77.62 751 TYR A O 1
ATOM 6119 N N . ASN A 1 752 ? 50.211 38.995 -52.702 1.00 76.62 752 ASN A N 1
ATOM 6120 C CA . ASN A 1 752 ? 49.360 37.836 -52.970 1.00 76.62 752 ASN A CA 1
ATOM 6121 C C . ASN A 1 752 ? 49.608 36.676 -51.987 1.00 76.62 752 ASN A C 1
ATOM 6123 O O . ASN A 1 752 ? 48.641 36.046 -51.564 1.00 76.62 752 ASN A O 1
ATOM 6127 N N . ARG A 1 753 ? 50.853 36.440 -51.542 1.00 79.44 753 ARG A N 1
ATOM 6128 C CA . ARG A 1 753 ? 51.140 35.478 -50.462 1.00 79.44 753 ARG A CA 1
ATOM 6129 C C . ARG A 1 753 ? 50.474 35.891 -49.144 1.00 79.44 753 ARG A C 1
ATOM 6131 O O . ARG A 1 753 ? 49.683 35.118 -48.615 1.00 79.44 753 ARG A O 1
ATOM 6138 N N . LEU A 1 754 ? 50.722 37.115 -48.665 1.00 78.06 754 LEU A N 1
ATOM 6139 C CA . LEU A 1 754 ? 50.132 37.634 -47.418 1.00 78.06 754 LEU A CA 1
ATOM 6140 C C . LEU A 1 754 ? 48.595 37.624 -47.450 1.00 78.06 754 LEU A C 1
ATOM 6142 O O . LEU A 1 754 ? 47.943 37.404 -46.432 1.00 78.06 754 LEU A O 1
ATOM 6146 N N . LYS A 1 755 ? 48.005 37.845 -48.629 1.00 76.75 755 LYS A N 1
ATOM 6147 C CA . LYS A 1 755 ? 46.561 37.763 -48.861 1.00 76.75 755 LYS A CA 1
ATOM 6148 C C . LYS A 1 755 ? 46.039 36.328 -48.728 1.00 76.75 755 LYS A C 1
ATOM 6150 O O . LYS A 1 755 ? 45.002 36.143 -48.099 1.00 76.75 755 LYS A O 1
ATOM 6155 N N . MET A 1 756 ? 46.741 35.328 -49.268 1.00 79.25 756 MET A N 1
ATOM 6156 C CA . MET A 1 756 ? 46.381 33.911 -49.095 1.00 79.25 756 MET A CA 1
ATOM 6157 C C . MET A 1 756 ? 46.527 33.457 -47.637 1.00 79.25 756 MET A C 1
ATOM 6159 O O . MET A 1 756 ? 45.591 32.876 -47.096 1.00 79.25 756 MET A O 1
ATOM 6163 N N . GLU A 1 757 ? 47.641 33.796 -46.982 1.00 79.94 757 GLU A N 1
ATOM 6164 C CA . GLU A 1 757 ? 47.885 33.506 -45.558 1.00 79.94 757 GLU A CA 1
ATOM 6165 C C . GLU A 1 757 ? 46.792 34.127 -44.666 1.00 79.94 757 GLU A C 1
ATOM 6167 O O . GLU A 1 757 ? 46.249 33.462 -43.784 1.00 79.94 757 GLU A O 1
ATOM 6172 N N . TYR A 1 758 ? 46.387 35.373 -44.947 1.00 81.88 758 TYR A N 1
ATOM 6173 C CA . TYR A 1 758 ? 45.277 36.034 -44.253 1.00 81.88 758 TYR A CA 1
ATOM 6174 C C . TYR A 1 758 ? 43.927 35.325 -44.452 1.00 81.88 758 TYR A C 1
ATOM 6176 O O . TYR A 1 758 ? 43.159 35.213 -43.496 1.00 81.88 758 TYR A O 1
ATOM 6184 N N . TYR A 1 759 ? 43.614 34.841 -45.661 1.00 80.69 759 TYR A N 1
ATOM 6185 C CA . TYR A 1 759 ? 42.366 34.106 -45.893 1.00 80.69 759 TYR A CA 1
ATOM 6186 C C . TYR A 1 759 ? 42.364 32.733 -45.214 1.00 80.69 759 TYR A C 1
ATOM 6188 O O . TYR A 1 759 ? 41.374 32.411 -44.563 1.00 80.69 759 TYR A O 1
ATOM 6196 N N . GLN A 1 760 ? 43.471 31.983 -45.260 1.00 80.31 760 GLN A N 1
ATOM 6197 C CA . GLN A 1 760 ? 43.581 30.695 -44.562 1.00 80.31 760 GLN A CA 1
ATOM 6198 C C . GLN A 1 760 ? 43.433 30.854 -43.043 1.00 80.31 760 GLN A C 1
ATOM 6200 O O . GLN A 1 760 ? 42.617 30.165 -42.437 1.00 80.31 760 GLN A O 1
ATOM 6205 N N . LEU A 1 761 ? 44.132 31.816 -42.427 1.00 76.50 761 LEU A N 1
ATOM 6206 C CA . LEU A 1 761 ? 43.996 32.087 -40.989 1.00 76.50 761 LEU A CA 1
ATOM 6207 C C . LEU A 1 761 ? 42.595 32.596 -40.612 1.00 76.50 761 LEU A C 1
ATOM 6209 O O . LEU A 1 761 ? 42.122 32.333 -39.507 1.00 76.50 761 LEU A O 1
ATOM 6213 N N . LYS A 1 762 ? 41.897 33.290 -41.520 1.00 79.06 762 LYS A N 1
ATOM 6214 C CA . LYS A 1 762 ? 40.502 33.702 -41.310 1.00 79.06 762 LYS A CA 1
ATOM 6215 C C . LYS A 1 762 ? 39.536 32.512 -41.368 1.00 79.06 762 LYS A C 1
ATOM 6217 O O . LYS A 1 762 ? 38.654 32.429 -40.517 1.00 79.06 762 LYS A O 1
ATOM 6222 N N . GLU A 1 763 ? 39.687 31.614 -42.340 1.00 78.06 763 GLU A N 1
ATOM 6223 C CA . GLU A 1 763 ? 38.887 30.384 -42.436 1.00 78.06 763 GLU A CA 1
ATOM 6224 C C . GLU A 1 763 ? 39.137 29.474 -41.229 1.00 78.06 763 GLU A C 1
ATOM 6226 O O . GLU A 1 763 ? 38.184 29.010 -40.603 1.00 78.06 763 GLU A O 1
ATOM 6231 N N . GLU A 1 764 ? 40.397 29.312 -40.817 1.00 77.69 764 GLU A N 1
ATOM 6232 C CA . GLU A 1 764 ? 40.749 28.568 -39.608 1.00 77.69 764 GLU A CA 1
ATOM 6233 C C . GLU A 1 764 ? 40.168 29.222 -38.342 1.00 77.69 764 GLU A C 1
ATOM 6235 O O . GLU A 1 764 ? 39.652 28.523 -37.472 1.00 77.69 764 GLU A O 1
ATOM 6240 N N . SER A 1 765 ? 40.188 30.558 -38.241 1.00 78.19 765 SER A N 1
ATOM 6241 C CA . SER A 1 765 ? 39.597 31.294 -37.114 1.00 78.19 765 SER A CA 1
ATOM 6242 C C . SER A 1 765 ? 38.077 31.115 -37.025 1.00 78.19 765 SER A C 1
ATOM 6244 O O . SER A 1 765 ? 37.554 30.913 -35.928 1.00 78.19 765 SER A O 1
ATOM 6246 N N . GLU A 1 766 ? 37.359 31.139 -38.152 1.00 77.50 766 GLU A N 1
ATOM 6247 C CA . GLU A 1 766 ? 35.908 30.910 -38.178 1.00 77.50 766 GLU A CA 1
ATOM 6248 C C . GLU A 1 766 ? 35.550 29.433 -37.916 1.00 77.50 766 GLU A C 1
ATOM 6250 O O . GLU A 1 766 ? 34.657 29.168 -37.113 1.00 77.50 766 GLU A O 1
ATOM 6255 N N . PHE A 1 767 ? 36.305 28.466 -38.453 1.00 81.44 767 PHE A N 1
ATOM 6256 C CA . PHE A 1 767 ? 36.146 27.038 -38.127 1.00 81.44 767 PHE A CA 1
ATOM 6257 C C . PHE A 1 767 ? 36.396 26.751 -36.634 1.00 81.44 767 PHE A C 1
ATOM 6259 O O . PHE A 1 767 ? 35.605 26.077 -35.968 1.00 81.44 767 PHE A O 1
ATOM 6266 N N . ARG A 1 768 ? 37.464 27.328 -36.066 1.00 79.69 768 ARG A N 1
ATOM 6267 C CA . ARG A 1 768 ? 37.754 27.305 -34.622 1.00 79.69 768 ARG A CA 1
ATOM 6268 C C . ARG A 1 768 ? 36.609 27.932 -33.812 1.00 79.69 768 ARG A C 1
ATOM 6270 O O . ARG A 1 768 ? 36.209 27.401 -32.775 1.00 79.69 768 ARG A O 1
ATOM 6277 N N . LYS A 1 769 ? 36.050 29.051 -34.264 1.00 78.69 769 LYS A N 1
ATOM 6278 C CA . LYS A 1 769 ? 34.929 29.742 -33.606 1.00 78.69 769 LYS A CA 1
ATOM 6279 C C . LYS A 1 769 ? 33.632 28.921 -33.641 1.00 78.69 769 LYS A C 1
ATOM 6281 O O . LYS A 1 769 ? 32.944 28.867 -32.624 1.00 78.69 769 LYS A O 1
ATOM 6286 N N . GLU A 1 770 ? 33.341 28.226 -34.739 1.00 80.50 770 GLU A N 1
ATOM 6287 C CA . GLU A 1 770 ? 32.219 27.282 -34.832 1.00 80.50 770 GLU A CA 1
ATOM 6288 C C . GLU A 1 770 ? 32.410 26.079 -33.895 1.00 80.50 770 GLU A C 1
ATOM 6290 O O . GLU A 1 770 ? 31.520 25.769 -33.101 1.00 80.50 770 GLU A O 1
ATOM 6295 N N . LYS A 1 771 ? 33.597 25.455 -33.894 1.00 77.94 771 LYS A N 1
ATOM 6296 C CA . LYS A 1 771 ? 33.906 24.347 -32.974 1.00 77.94 771 LYS A CA 1
ATOM 6297 C C . LYS A 1 771 ? 33.833 24.754 -31.504 1.00 77.94 771 LYS A C 1
ATOM 6299 O O . LYS A 1 771 ? 33.312 23.994 -30.694 1.00 77.94 771 LYS A O 1
ATOM 6304 N N . PHE A 1 772 ? 34.263 25.967 -31.161 1.00 78.88 772 PHE A N 1
ATOM 6305 C CA . PHE A 1 772 ? 34.097 26.502 -29.809 1.00 78.88 772 PHE A CA 1
ATOM 6306 C C . PHE A 1 772 ? 32.623 26.701 -29.436 1.00 78.88 772 PHE A C 1
ATOM 6308 O O . PHE A 1 772 ? 32.225 26.343 -28.332 1.00 78.88 772 PHE A O 1
ATOM 6315 N N . ALA A 1 773 ? 31.797 27.217 -30.352 1.00 76.38 773 ALA A N 1
ATOM 6316 C CA . ALA A 1 773 ? 30.360 27.364 -30.124 1.00 76.38 773 ALA A CA 1
ATOM 6317 C C . ALA A 1 773 ? 29.644 26.007 -29.969 1.00 76.38 773 ALA A C 1
ATOM 6319 O O . ALA A 1 773 ? 28.688 25.909 -29.200 1.00 76.38 773 ALA A O 1
ATOM 6320 N N . GLN A 1 774 ? 30.117 24.954 -30.648 1.00 79.00 774 GLN A N 1
ATOM 6321 C CA . GLN A 1 774 ? 29.654 23.584 -30.419 1.00 79.00 774 GLN A CA 1
ATOM 6322 C C . GLN A 1 774 ? 30.036 23.098 -29.009 1.00 79.00 774 GLN A C 1
ATOM 6324 O O . GLN A 1 774 ? 29.147 22.753 -28.231 1.00 79.00 774 GLN A O 1
ATOM 6329 N N . CYS A 1 775 ? 31.320 23.145 -28.636 1.00 75.81 775 CYS A N 1
ATOM 6330 C CA . CYS A 1 775 ? 31.759 22.678 -27.317 1.00 75.81 775 CYS A CA 1
ATOM 6331 C C . CYS A 1 775 ? 31.183 23.511 -26.158 1.00 75.81 775 CYS A C 1
ATOM 6333 O O . CYS A 1 775 ? 30.977 22.980 -25.070 1.00 75.81 775 CYS A O 1
ATOM 6335 N N . GLN A 1 776 ? 30.859 24.792 -26.375 1.00 77.56 776 GLN A N 1
ATOM 6336 C CA . GLN A 1 776 ? 30.144 25.600 -25.385 1.00 77.56 776 GLN A CA 1
ATOM 6337 C C . GLN A 1 776 ? 28.704 25.101 -25.170 1.00 77.56 776 GLN A C 1
ATOM 6339 O O . GLN A 1 776 ? 28.281 24.992 -24.023 1.00 77.56 776 GLN A O 1
ATOM 6344 N N . LYS A 1 777 ? 27.968 24.732 -26.231 1.00 78.44 777 LYS A N 1
ATOM 6345 C CA . LYS A 1 777 ? 26.632 24.115 -26.096 1.00 78.44 777 LYS A CA 1
ATOM 6346 C C . LYS A 1 777 ? 26.693 22.760 -25.391 1.00 78.44 777 LYS A C 1
ATOM 6348 O O . LYS A 1 777 ? 25.843 22.462 -24.559 1.00 78.44 777 LYS A O 1
ATOM 6353 N N . GLU A 1 778 ? 27.703 21.951 -25.706 1.00 76.62 778 GLU A N 1
ATOM 6354 C CA . GLU A 1 778 ? 27.940 20.654 -25.058 1.00 76.62 778 GLU A CA 1
ATOM 6355 C C . GLU A 1 778 ? 28.252 20.840 -23.560 1.00 76.62 778 GLU A C 1
ATOM 6357 O O . GLU A 1 778 ? 27.654 20.168 -22.721 1.00 76.62 778 GLU A O 1
ATOM 6362 N N . TYR A 1 779 ? 29.086 21.825 -23.206 1.00 81.88 779 TYR A N 1
ATOM 6363 C CA . TYR A 1 779 ? 29.354 22.217 -21.818 1.00 81.88 779 TYR A CA 1
ATOM 6364 C C . TYR A 1 779 ? 28.104 22.740 -21.090 1.00 81.88 779 TYR A C 1
ATOM 6366 O O . TYR A 1 779 ? 27.852 22.348 -19.954 1.00 81.88 779 TYR A O 1
ATOM 6374 N N . GLU A 1 780 ? 27.295 23.595 -21.722 1.00 79.62 780 GLU A N 1
ATOM 6375 C CA . GLU A 1 780 ? 26.053 24.118 -21.133 1.00 79.62 780 GLU A CA 1
ATOM 6376 C C . GLU A 1 780 ? 25.012 23.002 -20.913 1.00 79.62 780 GLU A C 1
ATOM 6378 O O . GLU A 1 780 ? 24.357 22.976 -19.869 1.00 79.62 780 GLU A O 1
ATOM 6383 N N . SER A 1 781 ? 24.931 22.024 -21.823 1.00 80.81 781 SER A N 1
ATOM 6384 C CA . SER A 1 781 ? 24.100 20.821 -21.668 1.00 80.81 781 SER A CA 1
ATOM 6385 C C . SER A 1 781 ? 24.587 19.913 -20.532 1.00 80.81 781 SER A C 1
ATOM 6387 O O . SER A 1 781 ? 23.785 19.489 -19.700 1.00 80.81 781 SER A O 1
ATOM 6389 N N . LEU A 1 782 ? 25.893 19.629 -20.460 1.00 76.56 782 LEU A N 1
ATOM 6390 C CA . LEU A 1 782 ? 26.491 18.835 -19.377 1.00 76.56 782 LEU A CA 1
ATOM 6391 C C . LEU A 1 782 ? 26.336 19.526 -18.019 1.00 76.56 782 LEU A C 1
ATOM 6393 O O . LEU A 1 782 ? 26.022 18.874 -17.025 1.00 76.56 782 LEU A O 1
ATOM 6397 N N . LYS A 1 783 ? 26.484 20.855 -17.974 1.00 81.44 783 LYS A N 1
ATOM 6398 C CA . LYS A 1 783 ? 26.234 21.650 -16.770 1.00 81.44 783 LYS A CA 1
ATOM 6399 C C . LYS A 1 783 ? 24.771 21.542 -16.330 1.00 81.44 783 LYS A C 1
ATOM 6401 O O . LYS A 1 783 ? 24.521 21.319 -15.152 1.00 81.44 783 LYS A O 1
ATOM 6406 N N . TRP A 1 784 ? 23.810 21.652 -17.249 1.00 85.62 784 TRP A N 1
ATOM 6407 C CA . TRP A 1 784 ? 22.391 21.498 -16.910 1.00 85.62 784 TRP A CA 1
ATOM 6408 C C . TRP A 1 784 ? 22.076 20.096 -16.361 1.00 85.62 784 TRP A C 1
ATOM 6410 O O . TRP A 1 784 ? 21.369 19.973 -15.364 1.00 85.62 784 TRP A O 1
ATOM 6420 N N . GLN A 1 785 ? 22.660 19.043 -16.947 1.00 75.81 785 GLN A N 1
ATOM 6421 C CA . GLN A 1 785 ? 22.538 17.670 -16.438 1.00 75.81 785 GLN A CA 1
ATOM 6422 C C . GLN A 1 785 ? 23.160 17.503 -15.041 1.00 75.81 785 GLN A C 1
ATOM 6424 O O . GLN A 1 785 ? 22.539 16.899 -14.167 1.00 75.81 785 GLN A O 1
ATOM 6429 N N . HIS A 1 786 ? 24.346 18.073 -14.806 1.00 79.38 786 HIS A N 1
ATOM 6430 C CA . HIS A 1 786 ? 24.997 18.109 -13.493 1.00 79.38 786 HIS A CA 1
ATOM 6431 C C . HIS A 1 786 ? 24.131 18.833 -12.453 1.00 79.38 786 HIS A C 1
ATOM 6433 O O . HIS A 1 786 ? 23.857 18.281 -11.390 1.00 79.38 786 HIS A O 1
ATOM 6439 N N . ASP A 1 787 ? 23.654 20.039 -12.764 1.00 81.25 787 ASP A N 1
ATOM 6440 C CA . ASP A 1 787 ? 22.879 20.864 -11.835 1.00 81.25 787 ASP A CA 1
ATOM 6441 C C . ASP A 1 787 ? 21.517 20.210 -11.511 1.00 81.25 787 ASP A C 1
ATOM 6443 O O . ASP A 1 787 ? 21.092 20.209 -10.354 1.00 81.25 787 ASP A O 1
ATOM 6447 N N . ALA A 1 788 ? 20.885 19.547 -12.489 1.00 79.25 788 ALA A N 1
ATOM 6448 C CA . ALA A 1 788 ? 19.698 18.714 -12.276 1.00 79.25 788 ALA A CA 1
ATOM 6449 C C . ALA A 1 788 ? 19.991 17.454 -11.435 1.00 79.25 788 ALA A C 1
ATOM 6451 O O . ALA A 1 788 ? 19.167 17.060 -10.609 1.00 79.25 788 ALA A O 1
ATOM 6452 N N . SER A 1 789 ? 21.162 16.827 -11.596 1.00 77.38 789 SER A N 1
ATOM 6453 C CA . SER A 1 789 ? 21.576 15.690 -10.764 1.00 77.38 789 SER A CA 1
ATOM 6454 C C . SER A 1 789 ? 21.825 16.113 -9.314 1.00 77.38 789 SER A C 1
ATOM 6456 O O . SER A 1 789 ? 21.340 15.458 -8.398 1.00 77.38 789 SER A O 1
ATOM 6458 N N . VAL A 1 790 ? 22.512 17.240 -9.096 1.00 78.38 790 VAL A N 1
ATOM 6459 C CA . VAL A 1 790 ? 22.732 17.831 -7.763 1.00 78.38 790 VAL A CA 1
ATOM 6460 C C . VAL A 1 790 ? 21.404 18.183 -7.088 1.00 78.38 790 VAL A C 1
ATOM 6462 O O . VAL A 1 790 ? 21.268 18.012 -5.878 1.00 78.38 790 VAL A O 1
ATOM 6465 N N . GLN A 1 791 ? 20.413 18.651 -7.851 1.00 82.31 791 GLN A N 1
ATOM 6466 C CA . GLN A 1 791 ? 19.078 18.927 -7.324 1.00 82.31 791 GLN A CA 1
ATOM 6467 C C . GLN A 1 791 ? 18.361 17.644 -6.863 1.00 82.31 791 GLN A C 1
ATOM 6469 O O . GLN A 1 791 ? 17.883 17.603 -5.730 1.00 82.31 791 GLN A O 1
ATOM 6474 N N . ARG A 1 792 ? 18.396 16.565 -7.660 1.00 79.62 792 ARG A N 1
ATOM 6475 C CA . ARG A 1 792 ? 17.866 15.247 -7.250 1.00 79.62 792 ARG A CA 1
ATOM 6476 C C . ARG A 1 792 ? 18.564 14.688 -6.009 1.00 79.62 792 ARG A C 1
ATOM 6478 O O . ARG A 1 792 ? 17.903 14.090 -5.165 1.00 79.62 792 ARG A O 1
ATOM 6485 N N . THR A 1 793 ? 19.878 14.884 -5.868 1.00 79.06 793 THR A N 1
ATOM 6486 C CA . THR A 1 793 ? 20.607 14.465 -4.659 1.00 79.06 793 THR A CA 1
ATOM 6487 C C . THR A 1 793 ? 20.082 15.190 -3.420 1.00 79.06 793 THR A C 1
ATOM 6489 O O . THR A 1 793 ? 19.795 14.533 -2.427 1.00 79.06 793 THR A O 1
ATOM 6492 N N . LYS A 1 794 ? 19.849 16.509 -3.485 1.00 84.06 794 LYS A N 1
ATOM 6493 C CA . LYS A 1 794 ? 19.264 17.277 -2.365 1.00 84.06 794 LYS A CA 1
ATOM 6494 C C . LYS A 1 794 ? 17.840 16.840 -2.023 1.00 84.06 794 LYS A C 1
ATOM 6496 O O . LYS A 1 794 ? 17.469 16.805 -0.854 1.00 84.06 794 LYS A O 1
ATOM 6501 N N . GLU A 1 795 ? 17.036 16.511 -3.030 1.00 83.62 795 GLU A N 1
ATOM 6502 C CA . GLU A 1 795 ? 15.678 15.984 -2.842 1.00 83.62 795 GLU A CA 1
ATOM 6503 C C . GLU A 1 795 ? 15.710 14.603 -2.162 1.00 83.62 795 GLU A C 1
ATOM 6505 O O . GLU A 1 795 ? 14.932 14.346 -1.244 1.00 83.62 795 GLU A O 1
ATOM 6510 N N . MET A 1 796 ? 16.675 13.752 -2.525 1.00 82.69 796 MET A N 1
ATOM 6511 C CA . MET A 1 796 ? 16.925 12.459 -1.880 1.00 82.69 796 MET A CA 1
ATOM 6512 C C . MET A 1 796 ? 17.469 12.603 -0.447 1.00 82.69 796 MET A C 1
ATOM 6514 O O . MET A 1 796 ? 17.049 11.868 0.445 1.00 82.69 796 MET A O 1
ATOM 6518 N N . GLU A 1 797 ? 18.363 13.563 -0.195 1.00 83.38 797 GLU A N 1
ATOM 6519 C CA . GLU A 1 797 ? 18.852 13.914 1.147 1.00 83.38 797 GLU A CA 1
ATOM 6520 C C . GLU A 1 797 ? 17.710 14.410 2.046 1.00 83.38 797 GLU A C 1
ATOM 6522 O O . GLU A 1 797 ? 17.597 13.978 3.194 1.00 83.38 797 GLU A O 1
ATOM 6527 N N . LEU A 1 798 ? 16.820 15.259 1.519 1.00 87.31 798 LEU A N 1
ATOM 6528 C CA . LEU A 1 798 ? 15.638 15.744 2.232 1.00 87.31 798 LEU A CA 1
ATOM 6529 C C . LEU A 1 798 ? 14.647 14.608 2.531 1.00 87.31 798 LEU A C 1
ATOM 6531 O O . LEU A 1 798 ? 14.151 14.518 3.654 1.00 87.31 798 LEU A O 1
ATOM 6535 N N . ALA A 1 799 ? 14.403 13.710 1.572 1.00 85.69 799 ALA A N 1
ATOM 6536 C CA . ALA A 1 799 ? 13.560 12.532 1.772 1.00 85.69 799 ALA A CA 1
ATOM 6537 C C . ALA A 1 799 ? 14.148 11.571 2.825 1.00 85.69 799 ALA A C 1
ATOM 6539 O O . ALA A 1 799 ? 13.427 11.120 3.715 1.00 85.69 799 ALA A O 1
ATOM 6540 N N . ASN A 1 800 ? 15.462 11.318 2.799 1.00 81.44 800 ASN A N 1
ATOM 6541 C CA . ASN A 1 800 ? 16.148 10.545 3.841 1.00 81.44 800 ASN A CA 1
ATOM 6542 C C . ASN A 1 800 ? 16.055 11.225 5.216 1.00 81.44 800 ASN A C 1
ATOM 6544 O O . ASN A 1 800 ? 15.810 10.550 6.214 1.00 81.44 800 ASN A O 1
ATOM 6548 N N . MET A 1 801 ? 16.188 12.553 5.284 1.00 87.56 801 MET A N 1
ATOM 6549 C CA . MET A 1 801 ? 16.032 13.311 6.529 1.00 87.56 801 MET A CA 1
ATOM 6550 C C . MET A 1 801 ? 14.609 13.184 7.098 1.00 87.56 801 MET A C 1
ATOM 6552 O O . MET A 1 801 ? 14.445 12.977 8.300 1.00 87.56 801 MET A O 1
ATOM 6556 N N . GLN A 1 802 ? 13.582 13.242 6.243 1.00 85.69 802 GLN A N 1
ATOM 6557 C CA . GLN A 1 802 ? 12.186 13.019 6.633 1.00 85.69 802 GLN A CA 1
ATOM 6558 C C . GLN A 1 802 ? 11.941 11.575 7.097 1.00 85.69 802 GLN A C 1
ATOM 6560 O O . GLN A 1 802 ? 11.331 11.372 8.146 1.00 85.69 802 GLN A O 1
ATOM 6565 N N . LEU A 1 803 ? 12.460 10.572 6.381 1.00 85.25 803 LEU A N 1
ATOM 6566 C CA . LEU A 1 803 ? 12.385 9.164 6.790 1.00 85.25 803 LEU A CA 1
ATOM 6567 C C . LEU A 1 803 ? 13.087 8.921 8.134 1.00 85.25 803 LEU A C 1
ATOM 6569 O O . LEU A 1 803 ? 12.571 8.184 8.971 1.00 85.25 803 LEU A O 1
ATOM 6573 N N . GLN A 1 804 ? 14.221 9.577 8.389 1.00 86.62 804 GLN A N 1
ATOM 6574 C CA . GLN A 1 804 ? 14.941 9.450 9.655 1.00 86.62 804 GLN A CA 1
ATOM 6575 C C . GLN A 1 804 ? 14.218 10.156 10.818 1.00 86.62 804 GLN A C 1
ATOM 6577 O O . GLN A 1 804 ? 14.225 9.641 11.936 1.00 86.62 804 GLN A O 1
ATOM 6582 N N . GLN A 1 805 ? 13.517 11.269 10.564 1.00 86.12 805 GLN A N 1
ATOM 6583 C CA . GLN A 1 805 ? 12.599 11.878 11.539 1.00 86.12 805 GLN A CA 1
ATOM 6584 C C . GLN A 1 805 ? 11.386 10.978 11.826 1.00 86.12 805 GLN A C 1
ATOM 6586 O O . GLN A 1 805 ? 11.011 10.808 12.986 1.00 86.12 805 GLN A O 1
ATOM 6591 N N . GLN A 1 806 ? 10.795 10.353 10.799 1.00 85.00 806 GLN A N 1
ATOM 6592 C CA . GLN A 1 806 ? 9.708 9.379 10.972 1.00 85.00 806 GLN A CA 1
ATOM 6593 C C . GLN A 1 806 ? 10.168 8.147 11.765 1.00 85.00 806 GLN A C 1
ATOM 6595 O O . GLN A 1 806 ? 9.442 7.689 12.649 1.00 85.00 806 GLN A O 1
ATOM 6600 N N . LEU A 1 807 ? 11.386 7.654 11.513 1.00 87.12 807 LEU A N 1
ATOM 6601 C CA . LEU A 1 807 ? 11.993 6.565 12.275 1.00 87.12 807 LEU A CA 1
ATOM 6602 C C . LEU A 1 807 ? 12.129 6.948 13.756 1.00 87.12 807 LEU A C 1
ATOM 6604 O O . LEU A 1 807 ? 11.557 6.260 14.597 1.00 87.12 807 LEU A O 1
ATOM 6608 N N . GLN A 1 808 ? 12.752 8.089 14.072 1.00 88.12 808 GLN A N 1
ATOM 6609 C CA . GLN A 1 808 ? 12.892 8.578 15.453 1.00 88.12 808 GLN A CA 1
ATOM 6610 C C . GLN A 1 808 ? 11.543 8.801 16.156 1.00 88.12 808 GLN A C 1
ATOM 6612 O O . GLN A 1 808 ? 11.404 8.515 17.349 1.00 88.12 808 GLN A O 1
ATOM 6617 N N . ALA A 1 809 ? 10.522 9.271 15.433 1.00 86.81 809 ALA A N 1
ATOM 6618 C CA . ALA A 1 809 ? 9.163 9.389 15.959 1.00 86.81 809 ALA A CA 1
ATOM 6619 C C . ALA A 1 809 ? 8.537 8.010 16.251 1.00 86.81 809 ALA A C 1
ATOM 6621 O O . ALA A 1 809 ? 7.872 7.838 17.275 1.00 86.81 809 ALA A O 1
ATOM 6622 N N . SER A 1 810 ? 8.780 7.012 15.394 1.00 84.06 810 SER A N 1
ATOM 6623 C CA . SER A 1 810 ? 8.311 5.636 15.599 1.00 84.06 810 SER A CA 1
ATOM 6624 C C . SER A 1 810 ? 9.023 4.938 16.767 1.00 84.06 810 SER A C 1
ATOM 6626 O O . SER A 1 810 ? 8.352 4.326 17.594 1.00 84.06 810 SER A O 1
ATOM 6628 N N . GLU A 1 811 ? 10.340 5.121 16.914 1.00 88.62 811 GLU A N 1
ATOM 6629 C CA . GLU A 1 811 ? 11.143 4.637 18.047 1.00 88.62 811 GLU A CA 1
ATOM 6630 C C . GLU A 1 811 ? 10.675 5.276 19.363 1.00 88.62 811 GLU A C 1
ATOM 6632 O O . GLU A 1 811 ? 10.453 4.584 20.356 1.00 88.62 811 GLU A O 1
ATOM 6637 N N . SER A 1 812 ? 10.431 6.591 19.359 1.00 90.50 812 SER A N 1
ATOM 6638 C CA . SER A 1 812 ? 9.902 7.324 20.518 1.00 90.50 812 SER A CA 1
ATOM 6639 C C . SER A 1 812 ? 8.504 6.844 20.923 1.00 90.50 812 SER A C 1
ATOM 6641 O O . SER A 1 812 ? 8.204 6.738 22.114 1.00 90.50 812 SER A O 1
ATOM 6643 N N . ARG A 1 813 ? 7.650 6.516 19.944 1.00 89.44 813 ARG A N 1
ATOM 6644 C CA . ARG A 1 813 ? 6.317 5.940 20.177 1.00 89.44 813 ARG A CA 1
ATOM 6645 C C . ARG A 1 813 ? 6.395 4.499 20.687 1.00 89.44 813 ARG A C 1
ATOM 6647 O O . ARG A 1 813 ? 5.596 4.126 21.541 1.00 89.44 813 ARG A O 1
ATOM 6654 N N . LEU A 1 814 ? 7.353 3.708 20.208 1.00 88.69 814 LEU A N 1
ATOM 6655 C CA . LEU A 1 814 ? 7.588 2.342 20.675 1.00 88.69 814 LEU A CA 1
ATOM 6656 C C . LEU A 1 814 ? 8.069 2.348 22.136 1.00 88.69 814 LEU A C 1
ATOM 6658 O O . LEU A 1 814 ? 7.462 1.680 22.966 1.00 88.69 814 LEU A O 1
ATOM 6662 N N . LEU A 1 815 ? 9.029 3.211 22.487 1.00 90.00 815 LEU A N 1
ATOM 6663 C CA . LEU A 1 815 ? 9.473 3.440 23.873 1.00 90.00 815 LEU A CA 1
ATOM 6664 C C . LEU A 1 815 ? 8.358 3.951 24.806 1.00 90.00 815 LEU A C 1
ATOM 6666 O O . LEU A 1 815 ? 8.416 3.738 26.019 1.00 90.00 815 LEU A O 1
ATOM 6670 N N . LEU A 1 816 ? 7.349 4.655 24.279 1.00 91.56 816 LEU A N 1
ATOM 6671 C CA . LEU A 1 816 ? 6.164 5.035 25.052 1.00 91.56 816 LEU A CA 1
ATOM 6672 C C . LEU A 1 816 ? 5.275 3.813 25.325 1.00 91.56 816 LEU A C 1
ATOM 6674 O O . LEU A 1 816 ? 4.938 3.561 26.480 1.00 91.56 816 LEU A O 1
ATOM 6678 N N . LEU A 1 817 ? 4.971 3.023 24.291 1.00 87.31 817 LEU A N 1
ATOM 6679 C CA . LEU A 1 817 ? 4.177 1.795 24.403 1.00 87.31 817 LEU A CA 1
ATOM 6680 C C . LEU A 1 817 ? 4.843 0.751 25.314 1.00 87.31 817 LEU A C 1
ATOM 6682 O O . LEU A 1 817 ? 4.155 0.099 26.094 1.00 87.31 817 LEU A O 1
ATOM 6686 N N . GLU A 1 818 ? 6.172 0.626 25.287 1.00 90.56 818 GLU A N 1
ATOM 6687 C CA . GLU A 1 818 ? 6.922 -0.227 26.219 1.00 90.56 818 GLU A CA 1
ATOM 6688 C C . GLU A 1 818 ? 6.742 0.220 27.677 1.00 90.56 818 GLU A C 1
ATOM 6690 O O . GLU A 1 818 ? 6.499 -0.618 28.545 1.00 90.56 818 GLU A O 1
ATOM 6695 N N . ARG A 1 819 ? 6.775 1.532 27.963 1.00 91.88 819 ARG A N 1
ATOM 6696 C CA . ARG A 1 819 ? 6.485 2.055 29.313 1.00 91.88 819 ARG A CA 1
ATOM 6697 C C . ARG A 1 819 ? 5.033 1.847 29.729 1.00 91.88 819 ARG A C 1
ATOM 6699 O O . ARG A 1 819 ? 4.778 1.596 30.905 1.00 91.88 819 ARG A O 1
ATOM 6706 N N . GLU A 1 820 ? 4.082 1.958 28.806 1.00 91.81 820 GLU A N 1
ATOM 6707 C CA . GLU A 1 820 ? 2.669 1.684 29.086 1.00 91.81 820 GLU A CA 1
ATOM 6708 C C . GLU A 1 820 ? 2.431 0.197 29.371 1.00 91.81 820 GLU A C 1
ATOM 6710 O O . GLU A 1 820 ? 1.712 -0.135 30.312 1.00 91.81 820 GLU A O 1
ATOM 6715 N N . LEU A 1 821 ? 3.088 -0.700 28.634 1.00 88.94 821 LEU A N 1
ATOM 6716 C CA . LEU A 1 821 ? 3.011 -2.148 28.833 1.00 88.94 821 LEU A CA 1
ATOM 6717 C C . LEU A 1 821 ? 3.703 -2.574 30.142 1.00 88.94 821 LEU A C 1
ATOM 6719 O O . LEU A 1 821 ? 3.141 -3.364 30.901 1.00 88.94 821 LEU A O 1
ATOM 6723 N N . GLU A 1 822 ? 4.854 -1.983 30.471 1.00 92.12 822 GLU A N 1
ATOM 6724 C CA . GLU A 1 822 ? 5.525 -2.133 31.771 1.00 92.12 822 GLU A CA 1
ATOM 6725 C C . GLU A 1 822 ? 4.635 -1.629 32.923 1.00 92.12 822 GLU A C 1
ATOM 6727 O O . GLU A 1 822 ? 4.432 -2.336 33.911 1.00 92.12 822 GLU A O 1
ATOM 6732 N N . LYS A 1 823 ? 3.999 -0.456 32.780 1.00 91.62 823 LYS A N 1
ATOM 6733 C CA . LYS A 1 823 ? 3.028 0.057 33.760 1.00 91.62 823 LYS A CA 1
ATOM 6734 C C . LYS A 1 823 ? 1.834 -0.890 33.921 1.00 91.62 823 LYS A C 1
ATOM 6736 O O . LYS A 1 823 ? 1.470 -1.213 35.049 1.00 91.62 823 LYS A O 1
ATOM 6741 N N . LEU A 1 824 ? 1.246 -1.374 32.825 1.00 87.00 824 LEU A N 1
ATOM 6742 C CA . LEU A 1 824 ? 0.139 -2.337 32.855 1.00 87.00 824 LEU A CA 1
ATOM 6743 C C . LEU A 1 824 ? 0.557 -3.675 33.482 1.00 87.00 824 LEU A C 1
ATOM 6745 O O . LEU A 1 824 ? -0.239 -4.283 34.194 1.00 87.00 824 LEU A O 1
ATOM 6749 N N . SER A 1 825 ? 1.802 -4.117 33.288 1.00 91.69 825 SER A N 1
ATOM 6750 C CA . SER A 1 825 ? 2.383 -5.275 33.979 1.00 91.69 825 SER A CA 1
ATOM 6751 C C . SER A 1 825 ? 2.457 -5.038 35.493 1.00 91.69 825 SER A C 1
ATOM 6753 O O . SER A 1 825 ? 1.978 -5.860 36.279 1.00 91.69 825 SER A O 1
ATOM 6755 N N . GLN A 1 826 ? 2.968 -3.879 35.920 1.00 89.62 826 GLN A N 1
ATOM 6756 C CA . GLN A 1 826 ? 3.032 -3.492 37.332 1.00 89.62 826 GLN A CA 1
ATOM 6757 C C . GLN A 1 826 ? 1.640 -3.359 37.965 1.00 89.62 826 GLN A C 1
ATOM 6759 O O . GLN A 1 826 ? 1.422 -3.873 39.062 1.00 89.62 826 GLN A O 1
ATOM 6764 N N . ASP A 1 827 ? 0.680 -2.733 37.284 1.00 88.12 827 ASP A N 1
ATOM 6765 C CA . ASP A 1 827 ? -0.690 -2.565 37.778 1.00 88.12 827 ASP A CA 1
ATOM 6766 C C . ASP A 1 827 ? -1.470 -3.897 37.782 1.00 88.12 827 ASP A C 1
ATOM 6768 O O . ASP A 1 827 ? -2.210 -4.165 38.726 1.00 88.12 827 ASP A O 1
ATOM 6772 N N . ASN A 1 828 ? -1.225 -4.808 36.833 1.00 86.38 828 ASN A N 1
ATOM 6773 C CA . ASN A 1 828 ? -1.723 -6.192 36.871 1.00 86.38 828 ASN A CA 1
ATOM 6774 C C . ASN A 1 828 ? -1.130 -6.972 38.062 1.00 86.38 828 ASN A C 1
ATOM 6776 O O . ASN A 1 828 ? -1.847 -7.677 38.771 1.00 86.38 828 ASN A O 1
ATOM 6780 N N . ASN A 1 829 ? 0.160 -6.794 38.359 1.00 85.19 829 ASN A N 1
ATOM 6781 C CA . ASN A 1 829 ? 0.787 -7.404 39.534 1.00 85.19 829 ASN A CA 1
ATOM 6782 C C . ASN A 1 829 ? 0.254 -6.815 40.857 1.00 85.19 829 ASN A C 1
ATOM 6784 O O . ASN A 1 829 ? 0.013 -7.579 41.793 1.00 85.19 829 ASN A O 1
ATOM 6788 N N . LYS A 1 830 ? -0.045 -5.506 40.923 1.00 84.88 830 LYS A N 1
ATOM 6789 C CA . LYS A 1 830 ? -0.799 -4.903 42.043 1.00 84.88 830 LYS A CA 1
ATOM 6790 C C . LYS A 1 830 ? -2.212 -5.478 42.144 1.00 84.88 830 LYS A C 1
ATOM 6792 O O . LYS A 1 830 ? -2.634 -5.821 43.241 1.00 84.88 830 LYS A O 1
ATOM 6797 N N . MET A 1 831 ? -2.934 -5.636 41.032 1.00 77.88 831 MET A N 1
ATOM 6798 C CA . MET A 1 831 ? -4.274 -6.236 41.037 1.00 77.88 831 MET A CA 1
ATOM 6799 C C . MET A 1 831 ? -4.255 -7.693 41.507 1.00 77.88 831 MET A C 1
ATOM 6801 O O . MET A 1 831 ? -5.133 -8.074 42.269 1.00 77.88 831 MET A O 1
ATOM 6805 N N . LYS A 1 832 ? -3.244 -8.494 41.148 1.00 77.94 832 LYS A N 1
ATOM 6806 C CA . LYS A 1 832 ? -3.060 -9.851 41.697 1.00 77.94 832 LYS A CA 1
ATOM 6807 C C . LYS A 1 832 ? -2.777 -9.834 43.199 1.00 77.94 832 LYS A C 1
ATOM 6809 O O . LYS A 1 832 ? -3.335 -10.648 43.929 1.00 77.94 832 LYS A O 1
ATOM 6814 N N . LEU A 1 833 ? -1.949 -8.900 43.674 1.00 75.31 833 LEU A N 1
ATOM 6815 C CA . LEU A 1 833 ? -1.683 -8.734 45.105 1.00 75.31 833 LEU A CA 1
ATOM 6816 C C . LEU A 1 833 ? -2.964 -8.340 45.862 1.00 75.31 833 LEU A C 1
ATOM 6818 O O . LEU A 1 833 ? -3.315 -8.975 46.852 1.00 75.31 833 LEU A O 1
ATOM 6822 N N . ASN A 1 834 ? -3.710 -7.365 45.339 1.00 73.50 834 ASN A N 1
ATOM 6823 C CA . ASN A 1 834 ? -4.981 -6.912 45.900 1.00 73.50 834 ASN A CA 1
ATOM 6824 C C . ASN A 1 834 ? -6.074 -7.986 45.812 1.00 73.50 834 ASN A C 1
ATOM 6826 O O . ASN A 1 834 ? -6.868 -8.098 46.735 1.00 73.50 834 ASN A O 1
ATOM 6830 N N . ALA A 1 835 ? -6.106 -8.812 44.763 1.00 70.19 835 ALA A N 1
ATOM 6831 C CA . ALA A 1 835 ? -7.027 -9.943 44.657 1.00 70.19 835 ALA A CA 1
ATOM 6832 C C . ALA A 1 835 ? -6.731 -11.018 45.715 1.00 70.19 835 ALA A C 1
ATOM 6834 O O . ALA A 1 835 ? -7.661 -11.561 46.304 1.00 70.19 835 ALA A O 1
ATOM 6835 N N . ASN A 1 836 ? -5.454 -11.274 46.024 1.00 68.25 836 ASN A N 1
ATOM 6836 C CA . ASN A 1 836 ? -5.072 -12.169 47.120 1.00 68.25 836 ASN A CA 1
ATOM 6837 C C . ASN A 1 836 ? -5.458 -11.595 48.499 1.00 68.25 836 ASN A C 1
ATOM 6839 O O . ASN A 1 836 ? -5.869 -12.354 49.373 1.00 68.25 836 ASN A O 1
ATOM 6843 N N . ILE A 1 837 ? -5.376 -10.271 48.687 1.00 60.19 837 ILE A N 1
ATOM 6844 C CA . ILE A 1 837 ? -5.816 -9.583 49.916 1.00 60.19 837 ILE A CA 1
ATOM 6845 C C . ILE A 1 837 ? -7.349 -9.614 50.038 1.00 60.19 837 ILE A C 1
ATOM 6847 O O . ILE A 1 837 ? -7.882 -10.073 51.043 1.00 60.19 837 ILE A O 1
ATOM 6851 N N . LEU A 1 838 ? -8.079 -9.249 48.982 1.00 57.00 838 LEU A N 1
ATOM 6852 C CA . LEU A 1 838 ? -9.545 -9.308 48.946 1.00 57.00 838 LEU A CA 1
ATOM 6853 C C . LEU A 1 838 ? -10.073 -10.747 49.080 1.00 57.00 838 LEU A C 1
ATOM 6855 O O . LEU A 1 838 ? -11.127 -10.953 49.672 1.00 57.00 838 LEU A O 1
ATOM 6859 N N . SER A 1 839 ? -9.326 -11.756 48.618 1.00 50.47 839 SER A N 1
ATOM 6860 C CA . SER A 1 839 ? -9.625 -13.174 48.869 1.00 50.47 839 SER A CA 1
ATOM 6861 C C . SER A 1 839 ? -9.434 -13.597 50.335 1.00 50.47 839 SER A C 1
ATOM 6863 O O . SER A 1 839 ? -9.913 -14.668 50.709 1.00 50.47 839 SER A O 1
ATOM 6865 N N . SER A 1 840 ? -8.751 -12.796 51.157 1.00 47.59 840 SER A N 1
ATOM 6866 C CA . SER A 1 840 ? -8.695 -12.952 52.616 1.00 47.59 840 SER A CA 1
ATOM 6867 C C . SER A 1 840 ? -9.864 -12.213 53.281 1.00 47.59 840 SER A C 1
ATOM 6869 O O . SER A 1 840 ? -10.594 -12.798 54.084 1.00 47.59 840 SER A O 1
ATOM 6871 N N . ASP A 1 841 ? -10.098 -10.957 52.889 1.00 42.88 841 ASP A N 1
ATOM 6872 C CA . ASP A 1 841 ? -11.074 -10.063 53.531 1.00 42.88 841 ASP A CA 1
ATOM 6873 C C . ASP A 1 841 ? -12.541 -10.347 53.144 1.00 42.88 841 ASP A C 1
ATOM 6875 O O . ASP A 1 841 ? -13.467 -9.946 53.855 1.00 42.88 841 ASP A O 1
ATOM 6879 N N . ALA A 1 842 ? -12.783 -11.099 52.063 1.00 46.06 842 ALA A N 1
ATOM 6880 C CA . ALA A 1 842 ? -14.121 -11.514 51.626 1.00 46.06 842 ALA A CA 1
ATOM 6881 C C . ALA A 1 842 ? -14.911 -12.301 52.692 1.00 46.06 842 ALA A C 1
ATOM 6883 O O . ALA A 1 842 ? -16.141 -12.276 52.679 1.00 46.06 842 ALA A O 1
ATOM 6884 N N . ASN A 1 843 ? -14.226 -12.955 53.638 1.00 47.03 843 ASN A N 1
ATOM 6885 C CA . ASN A 1 843 ? -14.862 -13.652 54.762 1.00 47.03 843 ASN A CA 1
ATOM 6886 C C . ASN A 1 843 ? -15.323 -12.712 55.895 1.00 47.03 843 ASN A C 1
ATOM 6888 O O . ASN A 1 843 ? -16.019 -13.169 56.798 1.00 47.03 843 ASN A O 1
ATOM 6892 N N . LEU A 1 844 ? -14.940 -11.427 55.877 1.00 44.03 844 LEU A N 1
ATOM 6893 C CA . LEU A 1 844 ? -15.229 -10.473 56.956 1.00 44.03 844 LEU A CA 1
ATOM 6894 C C . LEU A 1 844 ? -16.312 -9.442 56.593 1.00 44.03 844 LEU A C 1
ATOM 6896 O O . LEU A 1 844 ? -17.065 -9.012 57.460 1.00 44.03 844 LEU A O 1
ATOM 6900 N N . MET A 1 845 ? -16.438 -9.056 55.317 1.00 42.38 845 MET A N 1
ATOM 6901 C CA . MET A 1 845 ? -17.417 -8.037 54.891 1.00 42.38 845 MET A CA 1
ATOM 6902 C C . MET A 1 845 ? -18.848 -8.562 54.665 1.00 42.38 845 MET A C 1
ATOM 6904 O O . MET A 1 845 ? -19.743 -7.775 54.356 1.00 42.38 845 MET A O 1
ATOM 6908 N N . GLN A 1 846 ? -19.104 -9.867 54.816 1.00 46.59 846 GLN A N 1
ATOM 6909 C CA . GLN A 1 846 ? -20.397 -10.462 54.447 1.00 46.59 846 GLN A CA 1
ATOM 6910 C C . GLN A 1 846 ? -21.569 -10.081 55.382 1.00 46.59 846 GLN A C 1
ATOM 6912 O O . GLN A 1 846 ? -22.725 -10.218 54.981 1.00 46.59 846 GLN A O 1
ATOM 6917 N N . GLU A 1 847 ? -21.305 -9.558 56.585 1.00 45.00 847 GLU A N 1
ATOM 6918 C CA . GLU A 1 847 ? -22.357 -9.115 57.520 1.00 45.00 847 GLU A CA 1
ATOM 6919 C C . GLU A 1 847 ? -22.743 -7.629 57.382 1.00 45.00 847 GLU A C 1
ATOM 6921 O O . GLU A 1 847 ? -23.882 -7.265 57.678 1.00 45.00 847 GLU A O 1
ATOM 6926 N N . GLN A 1 848 ? -21.847 -6.763 56.892 1.00 40.62 848 GLN A N 1
ATOM 6927 C CA . GLN A 1 848 ? -22.010 -5.304 57.015 1.00 40.62 848 GLN A CA 1
ATOM 6928 C C . GLN A 1 848 ? -22.998 -4.681 56.004 1.00 40.62 848 GLN A C 1
ATOM 6930 O O . GLN A 1 848 ? -23.545 -3.608 56.248 1.00 40.62 848 GLN A O 1
ATOM 6935 N N . LEU A 1 849 ? -23.251 -5.337 54.866 1.00 46.84 849 LEU A N 1
ATOM 6936 C CA . LEU A 1 849 ? -23.971 -4.762 53.713 1.00 46.84 849 LEU A CA 1
ATOM 6937 C C . LEU A 1 849 ? -25.513 -4.867 53.762 1.00 46.84 849 LEU A C 1
ATOM 6939 O O . LEU A 1 849 ? -26.177 -4.637 52.755 1.00 46.84 849 LEU A O 1
ATOM 6943 N N . LYS A 1 850 ? -26.114 -5.203 54.912 1.00 44.28 850 LYS A N 1
ATOM 6944 C CA . LYS A 1 850 ? -27.578 -5.394 55.043 1.00 44.28 850 LYS A CA 1
ATOM 6945 C C . LYS A 1 850 ? -28.409 -4.123 55.302 1.00 44.28 850 LYS A C 1
ATOM 6947 O O . LYS A 1 850 ? -29.629 -4.232 55.360 1.00 44.28 850 LYS A O 1
ATOM 6952 N N . SER A 1 851 ? -27.789 -2.955 55.485 1.00 42.59 851 SER A N 1
ATOM 6953 C CA . SER A 1 851 ? -28.480 -1.747 55.980 1.00 42.59 851 SER A CA 1
ATOM 6954 C C . SER A 1 851 ? -29.169 -0.901 54.890 1.00 42.59 851 SER A C 1
ATOM 6956 O O . SER A 1 851 ? -30.363 -0.627 54.980 1.00 42.59 851 SER A O 1
ATOM 6958 N N . ASP A 1 852 ? -28.445 -0.494 53.841 1.00 41.59 852 ASP A N 1
ATOM 6959 C CA . ASP A 1 852 ? -28.767 0.770 53.141 1.00 41.59 852 ASP A CA 1
ATOM 6960 C C . ASP A 1 852 ? -29.426 0.615 51.750 1.00 41.59 852 ASP A C 1
ATOM 6962 O O . ASP A 1 852 ? -29.571 1.585 51.004 1.00 41.59 852 ASP A O 1
ATOM 6966 N N . SER A 1 853 ? -29.830 -0.601 51.365 1.00 44.03 853 SER A N 1
ATOM 6967 C CA . SER A 1 853 ? -30.132 -0.934 49.959 1.00 44.03 853 SER A CA 1
ATOM 6968 C C . SER A 1 853 ? -31.368 -0.247 49.353 1.00 44.03 853 SER A C 1
ATOM 6970 O O . SER A 1 853 ? -31.444 -0.106 48.132 1.00 44.03 853 SER A O 1
ATOM 6972 N N . ASN A 1 854 ? -32.353 0.164 50.158 1.00 43.38 854 ASN A N 1
ATOM 6973 C CA . ASN A 1 854 ? -33.707 0.425 49.644 1.00 43.38 854 ASN A CA 1
ATOM 6974 C C . ASN A 1 854 ? -33.961 1.858 49.141 1.00 43.38 854 ASN A C 1
ATOM 6976 O O . ASN A 1 854 ? -34.895 2.059 48.375 1.00 43.38 854 ASN A O 1
ATOM 6980 N N . VAL A 1 855 ? -33.149 2.852 49.524 1.00 47.38 855 VAL A N 1
ATOM 6981 C CA . VAL A 1 855 ? -33.363 4.270 49.130 1.00 47.38 855 VAL A CA 1
ATOM 6982 C C . VAL A 1 855 ? -32.562 4.658 47.875 1.00 47.38 855 VAL A C 1
ATOM 6984 O O . VAL A 1 855 ? -32.846 5.660 47.221 1.00 47.38 855 VAL A O 1
ATOM 6987 N N . ILE A 1 856 ? -31.562 3.854 47.503 1.00 50.16 856 ILE A N 1
ATOM 6988 C CA . ILE A 1 856 ? -30.741 4.080 46.304 1.00 50.16 856 ILE A CA 1
ATOM 6989 C C . ILE A 1 856 ? -31.424 3.505 45.048 1.00 50.16 856 ILE A C 1
ATOM 6991 O O . ILE A 1 856 ? -31.332 4.116 43.980 1.00 50.16 856 ILE A O 1
ATOM 6995 N N . LEU A 1 857 ? -32.156 2.388 45.184 1.00 53.16 857 LEU A N 1
ATOM 6996 C CA . LEU A 1 857 ? -32.748 1.656 44.057 1.00 53.16 857 LEU A CA 1
ATOM 6997 C C . LEU A 1 857 ? -33.702 2.509 43.206 1.00 53.16 857 LEU A C 1
ATOM 6999 O O . LEU A 1 857 ? -33.483 2.617 42.004 1.00 53.16 857 LEU A O 1
ATOM 7003 N N . GLU A 1 858 ? -34.713 3.158 43.799 1.00 49.19 858 GLU A N 1
ATOM 7004 C CA . GLU A 1 858 ? -35.701 3.958 43.043 1.00 49.19 858 GLU A CA 1
ATOM 7005 C C . GLU A 1 858 ? -35.043 5.083 42.226 1.00 49.19 858 GLU A C 1
ATOM 7007 O O . GLU A 1 858 ? -35.458 5.398 41.108 1.00 49.19 858 GLU A O 1
ATOM 7012 N N . ARG A 1 859 ? -33.971 5.677 42.766 1.00 51.62 859 ARG A N 1
ATOM 7013 C CA . ARG A 1 859 ? -33.259 6.785 42.123 1.00 51.62 859 ARG A CA 1
ATOM 7014 C C . ARG A 1 859 ? -32.437 6.311 40.925 1.00 51.62 859 ARG A C 1
ATOM 7016 O O . ARG A 1 859 ? -32.448 6.972 39.889 1.00 51.62 859 ARG A O 1
ATOM 7023 N N . GLN A 1 860 ? -31.782 5.156 41.050 1.00 62.59 860 GLN A N 1
ATOM 7024 C CA . GLN A 1 860 ? -31.091 4.500 39.936 1.00 62.59 860 GLN A CA 1
ATOM 7025 C C . GLN A 1 860 ? -32.077 3.972 38.889 1.00 62.59 860 GLN A C 1
ATOM 7027 O O . GLN A 1 860 ? -31.823 4.105 37.697 1.00 62.59 860 GLN A O 1
ATOM 7032 N N . GLN A 1 861 ? -33.225 3.435 39.309 1.00 61.38 861 GLN A N 1
ATOM 7033 C CA . GLN A 1 861 ? -34.239 2.881 38.413 1.00 61.38 861 GLN A CA 1
ATOM 7034 C C . GLN A 1 861 ? -34.846 3.948 37.493 1.00 61.38 861 GLN A C 1
ATOM 7036 O O . GLN A 1 861 ? -35.061 3.676 36.313 1.00 61.38 861 GLN A O 1
ATOM 7041 N N . LYS A 1 862 ? -35.056 5.178 37.990 1.00 64.44 862 LYS A N 1
ATOM 7042 C CA . LYS A 1 862 ? -35.467 6.300 37.135 1.00 64.44 862 LYS A CA 1
ATOM 7043 C C . LYS A 1 862 ? -34.358 6.728 36.166 1.00 64.44 862 LYS A C 1
ATOM 7045 O O . LYS A 1 862 ? -34.635 6.936 34.989 1.00 64.44 862 LYS A O 1
ATOM 7050 N N . GLN A 1 863 ? -33.119 6.843 36.644 1.00 63.16 863 GLN A N 1
ATOM 7051 C CA . GLN A 1 863 ? -31.999 7.298 35.817 1.00 63.16 863 GLN A CA 1
ATOM 7052 C C . GLN A 1 863 ? -31.670 6.301 34.689 1.00 63.16 863 GLN A C 1
ATOM 7054 O O . GLN A 1 863 ? -31.488 6.709 33.547 1.00 63.16 863 GLN A O 1
ATOM 7059 N N . LEU A 1 864 ? -31.727 4.994 34.970 1.00 71.31 864 LEU A N 1
ATOM 7060 C CA . LEU A 1 864 ? -31.620 3.932 33.962 1.00 71.31 864 LEU A CA 1
ATOM 7061 C C . LEU A 1 864 ? -32.741 3.986 32.912 1.00 71.31 864 LEU A C 1
ATOM 7063 O O . LEU A 1 864 ? -32.517 3.612 31.768 1.00 71.31 864 LEU A O 1
ATOM 7067 N N . LEU A 1 865 ? -33.940 4.450 33.274 1.00 71.50 865 LEU A N 1
ATOM 7068 C CA . LEU A 1 865 ? -35.057 4.626 32.339 1.00 71.50 865 LEU A CA 1
ATOM 7069 C C . LEU A 1 865 ? -34.805 5.786 31.361 1.00 71.50 865 LEU A C 1
ATOM 7071 O O . LEU A 1 865 ? -35.066 5.646 30.168 1.00 71.50 865 LEU A O 1
ATOM 7075 N N . GLU A 1 866 ? -34.247 6.894 31.854 1.00 71.69 866 GLU A N 1
ATOM 7076 C CA . GLU A 1 866 ? -33.835 8.047 31.038 1.00 71.69 866 GLU A CA 1
ATOM 7077 C C . GLU A 1 866 ? -32.626 7.690 30.135 1.00 71.69 866 GLU A C 1
ATOM 7079 O O . GLU A 1 866 ? -32.613 8.033 28.952 1.00 71.69 866 GLU A O 1
ATOM 7084 N N . GLU A 1 867 ? -31.660 6.909 30.636 1.00 73.38 867 GLU A N 1
ATOM 7085 C CA . GLU A 1 867 ? -30.526 6.386 29.851 1.00 73.38 867 GLU A CA 1
ATOM 7086 C C . GLU A 1 867 ? -30.961 5.359 28.781 1.00 73.38 867 GLU A C 1
ATOM 7088 O O . GLU A 1 867 ? -30.427 5.363 27.671 1.00 73.38 867 GLU A O 1
ATOM 7093 N N . VAL A 1 868 ? -31.961 4.512 29.060 1.00 73.69 868 VAL A N 1
ATOM 7094 C CA . VAL A 1 868 ? -32.514 3.547 28.087 1.00 73.69 868 VAL A CA 1
ATOM 7095 C C . VAL A 1 868 ? -33.293 4.232 26.958 1.00 73.69 868 VAL A C 1
ATOM 7097 O O . VAL A 1 868 ? -33.207 3.772 25.820 1.00 73.69 868 VAL A O 1
ATOM 7100 N N . GLU A 1 869 ? -34.009 5.331 27.219 1.00 75.75 869 GLU A N 1
ATOM 7101 C CA . GLU A 1 869 ? -34.618 6.141 26.148 1.00 75.75 869 GLU A CA 1
ATOM 7102 C C . GLU A 1 869 ? -33.538 6.807 25.275 1.00 75.75 869 GLU A C 1
ATOM 7104 O O . GLU A 1 869 ? -33.585 6.668 24.054 1.00 75.75 869 GLU A O 1
ATOM 7109 N N . HIS A 1 870 ? -32.502 7.419 25.867 1.00 74.50 870 HIS A N 1
ATOM 7110 C CA . HIS A 1 870 ? -31.398 8.018 25.098 1.00 74.50 870 HIS A CA 1
ATOM 7111 C C . HIS A 1 870 ? -30.664 6.987 24.223 1.00 74.50 870 HIS A C 1
ATOM 7113 O O . HIS A 1 870 ? -30.412 7.226 23.043 1.00 74.50 870 HIS A O 1
ATOM 7119 N N . LEU A 1 871 ? -30.338 5.809 24.769 1.00 75.62 871 LEU A N 1
ATOM 7120 C CA . LEU A 1 871 ? -29.687 4.730 24.011 1.00 75.62 871 LEU A CA 1
ATOM 7121 C C . LEU A 1 871 ? -30.565 4.185 22.874 1.00 75.62 871 LEU A C 1
ATOM 7123 O O . LEU A 1 871 ? -30.040 3.653 21.899 1.00 75.62 871 LEU A O 1
ATOM 7127 N N . LYS A 1 872 ? -31.888 4.317 22.980 1.00 78.94 872 LYS A N 1
ATOM 7128 C CA . LYS A 1 872 ? -32.868 3.880 21.979 1.00 78.94 872 LYS A CA 1
ATOM 7129 C C . LYS A 1 872 ? -33.048 4.913 20.862 1.00 78.94 872 LYS A C 1
ATOM 7131 O O . LYS A 1 872 ? -33.162 4.515 19.704 1.00 78.94 872 LYS A O 1
ATOM 7136 N N . GLU A 1 873 ? -32.984 6.211 21.169 1.00 78.00 873 GLU A N 1
ATOM 7137 C CA . GLU A 1 873 ? -32.834 7.261 20.149 1.00 78.00 873 GLU A CA 1
ATOM 7138 C C . GLU A 1 873 ? -31.490 7.129 19.416 1.00 78.00 873 GLU A C 1
ATOM 7140 O O . GLU A 1 873 ? -31.452 7.123 18.183 1.00 78.00 873 GLU A O 1
ATOM 7145 N N . GLU A 1 874 ? -30.388 6.934 20.152 1.00 79.94 874 GLU A N 1
ATOM 7146 C CA . GLU A 1 874 ? -29.068 6.744 19.547 1.00 79.94 874 GLU A CA 1
ATOM 7147 C C . GLU A 1 874 ? -29.042 5.494 18.653 1.00 79.94 874 GLU A C 1
ATOM 7149 O O . GLU A 1 874 ? -28.591 5.589 17.509 1.00 79.94 874 GLU A O 1
ATOM 7154 N N . LEU A 1 875 ? -29.606 4.363 19.103 1.00 79.81 875 LEU A N 1
ATOM 7155 C CA . LEU A 1 875 ? -29.765 3.148 18.294 1.00 79.81 875 LEU A CA 1
ATOM 7156 C C . LEU A 1 875 ? -30.508 3.428 16.980 1.00 79.81 875 LEU A C 1
ATOM 7158 O O . LEU A 1 875 ? -30.035 3.000 15.930 1.00 79.81 875 LEU A O 1
ATOM 7162 N N . GLY A 1 876 ? -31.598 4.203 17.012 1.00 82.88 876 GLY A N 1
ATOM 7163 C CA . GLY A 1 876 ? -32.329 4.610 15.807 1.00 82.88 876 GLY A CA 1
ATOM 7164 C C . GLY A 1 876 ? -31.445 5.367 14.810 1.00 82.88 876 GLY A C 1
ATOM 7165 O O . GLY A 1 876 ? -31.380 5.004 13.635 1.00 82.88 876 GLY A O 1
ATOM 7166 N N . THR A 1 877 ? -30.657 6.345 15.277 1.00 78.38 877 THR A N 1
ATOM 7167 C CA . THR A 1 877 ? -29.694 7.047 14.400 1.00 78.38 877 THR A CA 1
ATOM 7168 C C . THR A 1 877 ? -28.582 6.129 13.873 1.00 78.38 877 THR A C 1
ATOM 7170 O O . THR A 1 877 ? -28.035 6.368 12.794 1.00 78.38 877 THR A O 1
ATOM 7173 N N . LYS A 1 878 ? -28.238 5.058 14.606 1.00 81.06 878 LYS A N 1
ATOM 7174 C CA . LYS A 1 878 ? -27.274 4.039 14.163 1.00 81.06 878 LYS A CA 1
ATOM 7175 C C . LYS A 1 878 ? -27.877 3.073 13.148 1.00 81.06 878 LYS A C 1
ATOM 7177 O O . LYS A 1 878 ? -27.150 2.658 12.248 1.00 81.06 878 LYS A O 1
ATOM 7182 N N . GLU A 1 879 ? -29.170 2.768 13.226 1.00 80.44 879 GLU A N 1
ATOM 7183 C CA . GLU A 1 879 ? -29.883 2.007 12.195 1.00 80.44 879 GLU A CA 1
ATOM 7184 C C . GLU A 1 879 ? -30.026 2.811 10.893 1.00 80.44 879 GLU A C 1
ATOM 7186 O O . GLU A 1 879 ? -29.734 2.268 9.829 1.00 80.44 879 GLU A O 1
ATOM 7191 N N . GLU A 1 880 ? -30.321 4.116 10.942 1.00 81.88 880 GLU A N 1
ATOM 7192 C CA . GLU A 1 880 ? -30.293 4.983 9.746 1.00 81.88 880 GLU A CA 1
ATOM 7193 C C . GLU A 1 880 ? -28.882 5.081 9.125 1.00 81.88 880 GLU A C 1
ATOM 7195 O O . GLU A 1 880 ? -28.715 5.022 7.899 1.00 81.88 880 GLU A O 1
ATOM 7200 N N . GLN A 1 881 ? -27.836 5.163 9.958 1.00 78.25 881 GLN A N 1
ATOM 7201 C CA . GLN A 1 881 ? -26.439 5.108 9.503 1.00 78.25 881 GLN A CA 1
ATOM 7202 C C . GLN A 1 881 ? -26.098 3.739 8.883 1.00 78.25 881 GLN A C 1
ATOM 7204 O O . GLN A 1 881 ? -25.444 3.683 7.843 1.00 78.25 881 GLN A O 1
ATOM 7209 N N . LEU A 1 882 ? -26.572 2.627 9.451 1.00 80.00 882 LEU A N 1
ATOM 7210 C CA . LEU A 1 882 ? -26.409 1.286 8.875 1.00 80.00 882 LEU A CA 1
ATOM 7211 C C . LEU A 1 882 ? -27.163 1.119 7.551 1.00 80.00 882 LEU A C 1
ATOM 7213 O O . LEU A 1 882 ? -26.618 0.545 6.608 1.00 80.00 882 LEU A O 1
ATOM 7217 N N . GLN A 1 883 ? -28.382 1.648 7.445 1.00 84.94 883 GLN A N 1
ATOM 7218 C CA . GLN A 1 883 ? -29.195 1.575 6.233 1.00 84.94 883 GLN A CA 1
ATOM 7219 C C . GLN A 1 883 ? -28.569 2.384 5.089 1.00 84.94 883 GLN A C 1
ATOM 7221 O O . GLN A 1 883 ? -28.489 1.895 3.960 1.00 84.94 883 GLN A O 1
ATOM 7226 N N . THR A 1 884 ? -28.042 3.577 5.379 1.00 83.12 884 THR A N 1
ATOM 7227 C CA . THR A 1 884 ? -27.283 4.367 4.397 1.00 83.12 884 THR A CA 1
ATOM 7228 C C . THR A 1 884 ? -25.938 3.722 4.046 1.00 83.12 884 THR A C 1
ATOM 7230 O O . THR A 1 884 ? -25.572 3.713 2.871 1.00 83.12 884 THR A O 1
ATOM 7233 N N . PHE A 1 885 ? -25.223 3.086 4.983 1.00 80.50 885 PHE A N 1
ATOM 7234 C CA . PHE A 1 885 ? -24.044 2.270 4.642 1.00 80.50 885 PHE A CA 1
ATOM 7235 C C . PHE A 1 885 ? -24.392 1.062 3.755 1.00 80.50 885 PHE A C 1
ATOM 7237 O O . PHE A 1 885 ? -23.633 0.755 2.835 1.00 80.50 885 PHE A O 1
ATOM 7244 N N . SER A 1 886 ? -25.542 0.413 3.966 1.00 85.12 886 SER A N 1
ATOM 7245 C CA . SER A 1 886 ? -26.016 -0.679 3.104 1.00 85.12 886 SER A CA 1
ATOM 7246 C C . SER A 1 886 ? -26.278 -0.201 1.673 1.00 85.12 886 SER A C 1
ATOM 7248 O O . SER A 1 886 ? -25.861 -0.863 0.726 1.00 85.12 886 SER A O 1
ATOM 7250 N N . GLN A 1 887 ? -26.897 0.973 1.504 1.00 83.88 887 GLN A N 1
ATOM 7251 C CA . GLN A 1 887 ? -27.148 1.571 0.185 1.00 83.88 887 GLN A CA 1
ATOM 7252 C C . GLN A 1 887 ? -25.840 1.872 -0.566 1.00 83.88 887 GLN A C 1
ATOM 7254 O O . GLN A 1 887 ? -25.700 1.483 -1.726 1.00 83.88 887 GLN A O 1
ATOM 7259 N N . HIS A 1 888 ? -24.843 2.461 0.105 1.00 84.38 888 HIS A N 1
ATOM 7260 C CA . HIS A 1 888 ? -23.508 2.651 -0.481 1.00 84.38 888 HIS A CA 1
ATOM 7261 C C . HIS A 1 888 ? -22.817 1.313 -0.807 1.00 84.38 888 HIS A C 1
ATOM 7263 O O . HIS A 1 888 ? -22.084 1.223 -1.791 1.00 84.38 888 HIS A O 1
ATOM 7269 N N . GLY A 1 889 ? -23.061 0.256 -0.022 1.00 86.56 889 GLY A N 1
ATOM 7270 C CA . GLY A 1 889 ? -22.601 -1.105 -0.317 1.00 86.56 889 GLY A CA 1
ATOM 7271 C C . GLY A 1 889 ? -23.203 -1.672 -1.608 1.00 86.56 889 GLY A C 1
ATOM 7272 O O . GLY A 1 889 ? -22.473 -2.211 -2.443 1.00 86.56 889 GLY A O 1
ATOM 7273 N N . ASP A 1 890 ? -24.507 -1.485 -1.824 1.00 86.81 890 ASP A N 1
ATOM 7274 C CA . ASP A 1 890 ? -25.189 -1.877 -3.063 1.00 86.81 890 ASP A CA 1
ATOM 7275 C C . ASP A 1 890 ? -24.709 -1.065 -4.277 1.00 86.81 890 ASP A C 1
ATOM 7277 O O . ASP A 1 890 ? -24.623 -1.593 -5.388 1.00 86.81 890 ASP A O 1
ATOM 7281 N N . GLU A 1 891 ? -24.383 0.216 -4.098 1.00 85.62 891 GLU A N 1
ATOM 7282 C CA . GLU A 1 891 ? -23.814 1.065 -5.152 1.00 85.62 891 GLU A CA 1
ATOM 7283 C C . GLU A 1 891 ? -22.374 0.680 -5.503 1.00 85.62 891 GLU A C 1
ATOM 7285 O O . GLU A 1 891 ? -22.063 0.513 -6.684 1.00 85.62 891 GLU A O 1
ATOM 7290 N N . LEU A 1 892 ? -21.523 0.427 -4.504 1.00 80.94 892 LEU A N 1
ATOM 7291 C CA . LEU A 1 892 ? -20.178 -0.120 -4.705 1.00 80.94 892 LEU A CA 1
ATOM 7292 C C . LEU A 1 892 ? -20.219 -1.500 -5.375 1.00 80.94 892 LEU A C 1
ATOM 7294 O O . LEU A 1 892 ? -19.398 -1.776 -6.246 1.00 80.94 892 LEU A O 1
ATOM 7298 N N . SER A 1 893 ? -21.200 -2.342 -5.039 1.00 86.50 893 SER A N 1
ATOM 7299 C CA . SER A 1 893 ? -21.430 -3.628 -5.706 1.00 86.50 893 SER A CA 1
ATOM 7300 C C . SER A 1 893 ? -21.788 -3.442 -7.189 1.00 86.50 893 SER A C 1
ATOM 7302 O O . SER A 1 893 ? -21.172 -4.068 -8.053 1.00 86.50 893 SER A O 1
ATOM 7304 N N . LYS A 1 894 ? -22.707 -2.522 -7.523 1.00 88.75 894 LYS A N 1
ATOM 7305 C CA . LYS A 1 894 ? -23.043 -2.173 -8.922 1.00 88.75 894 LYS A CA 1
ATOM 7306 C C . LYS A 1 894 ? -21.824 -1.647 -9.691 1.00 88.75 894 LYS A C 1
ATOM 7308 O O . LYS A 1 894 ? -21.565 -2.125 -10.792 1.00 88.75 894 LYS A O 1
ATOM 7313 N N . LEU A 1 895 ? -21.055 -0.728 -9.103 1.00 86.06 895 LEU A N 1
ATOM 7314 C CA . LEU A 1 895 ? -19.819 -0.182 -9.683 1.00 86.06 895 LEU A CA 1
ATOM 7315 C C . LEU A 1 895 ? -18.755 -1.262 -9.912 1.00 86.06 895 LEU A C 1
ATOM 7317 O O . LEU A 1 895 ? -18.158 -1.313 -10.984 1.00 86.06 895 LEU A O 1
ATOM 7321 N N . ASN A 1 896 ? -18.550 -2.164 -8.951 1.00 83.94 896 ASN A N 1
ATOM 7322 C CA . ASN A 1 896 ? -17.596 -3.263 -9.084 1.00 83.94 896 ASN A CA 1
ATOM 7323 C C . ASN A 1 896 ? -18.026 -4.281 -10.155 1.00 83.94 896 ASN A C 1
ATOM 7325 O O . ASN A 1 896 ? -17.189 -4.767 -10.915 1.00 83.94 896 ASN A O 1
ATOM 7329 N N . ASN A 1 897 ? -19.326 -4.571 -10.265 1.00 88.31 897 ASN A N 1
ATOM 7330 C CA . ASN A 1 897 ? -19.869 -5.427 -11.323 1.00 88.31 897 ASN A CA 1
ATOM 7331 C C . ASN A 1 897 ? -19.714 -4.783 -12.713 1.00 88.31 897 ASN A C 1
ATOM 7333 O O . ASN A 1 897 ? -19.331 -5.469 -13.660 1.00 88.31 897 ASN A O 1
ATOM 7337 N N . GLN A 1 898 ? -19.942 -3.470 -12.826 1.00 89.12 898 GLN A N 1
ATOM 7338 C CA . GLN A 1 898 ? -19.725 -2.711 -14.060 1.00 89.12 898 GLN A CA 1
ATOM 7339 C C . GLN A 1 898 ? -18.240 -2.713 -14.461 1.00 89.12 898 GLN A C 1
ATOM 7341 O O . GLN A 1 898 ? -17.913 -3.149 -15.559 1.00 89.12 898 GLN A O 1
ATOM 7346 N N . LEU A 1 899 ? -17.330 -2.368 -13.543 1.00 85.12 899 LEU A N 1
ATOM 7347 C CA . LEU A 1 899 ? -15.881 -2.395 -13.780 1.00 85.12 899 LEU A CA 1
ATOM 7348 C C . LEU A 1 899 ? -15.370 -3.802 -14.148 1.00 85.12 899 LEU A C 1
ATOM 7350 O O . LEU A 1 899 ? -14.494 -3.951 -15.000 1.00 85.12 899 LEU A O 1
ATOM 7354 N N . THR A 1 900 ? -15.943 -4.849 -13.543 1.00 85.88 900 THR A N 1
ATOM 7355 C CA . THR A 1 900 ? -15.649 -6.246 -13.899 1.00 85.88 900 THR A CA 1
ATOM 7356 C C . THR A 1 900 ? -16.074 -6.557 -15.335 1.00 85.88 900 THR A C 1
ATOM 7358 O O . THR A 1 900 ? -15.320 -7.211 -16.056 1.00 85.88 900 THR A O 1
ATOM 7361 N N . LYS A 1 901 ? -17.243 -6.070 -15.777 1.00 90.75 901 LYS A N 1
ATOM 7362 C CA . LYS A 1 901 ? -17.705 -6.211 -17.165 1.00 90.75 901 LYS A CA 1
ATOM 7363 C C . LYS A 1 901 ? -16.804 -5.441 -18.133 1.00 90.75 901 LYS A C 1
ATOM 7365 O O . LYS A 1 901 ? -16.335 -6.024 -19.104 1.00 90.75 901 LYS A O 1
ATOM 7370 N N . ASP A 1 902 ? -16.501 -4.180 -17.842 1.00 87.56 902 ASP A N 1
ATOM 7371 C CA . ASP A 1 902 ? -15.672 -3.335 -18.711 1.00 87.56 902 ASP A CA 1
ATOM 7372 C C . ASP A 1 902 ? -14.250 -3.910 -18.864 1.00 87.56 902 ASP A C 1
ATOM 7374 O O . ASP A 1 902 ? -13.671 -3.883 -19.950 1.00 87.56 902 ASP A O 1
ATOM 7378 N N . SER A 1 903 ? -13.713 -4.541 -17.811 1.00 84.62 903 SER A N 1
ATOM 7379 C CA . SER A 1 903 ? -12.454 -5.296 -17.875 1.00 84.62 903 SER A CA 1
ATOM 7380 C C . SER A 1 903 ? -12.544 -6.565 -18.740 1.00 84.62 903 SER A C 1
ATOM 7382 O O . SER A 1 903 ? -11.578 -6.906 -19.426 1.00 84.62 903 SER A O 1
ATOM 7384 N N . GLN A 1 904 ? -13.685 -7.265 -18.747 1.00 88.56 904 GLN A N 1
ATOM 7385 C CA . GLN A 1 904 ? -13.912 -8.429 -19.616 1.00 88.56 904 GLN A CA 1
ATOM 7386 C C . GLN A 1 904 ? -14.054 -8.020 -21.088 1.00 88.56 904 GLN A C 1
ATOM 7388 O O . GLN A 1 904 ? -13.434 -8.646 -21.947 1.00 88.56 904 GLN A O 1
ATOM 7393 N N . ASP A 1 905 ? -14.802 -6.952 -21.369 1.00 87.94 905 ASP A N 1
ATOM 7394 C CA . ASP A 1 905 ? -14.975 -6.401 -22.717 1.00 87.94 905 ASP A CA 1
ATOM 7395 C C . ASP A 1 905 ? -13.626 -5.912 -23.284 1.00 87.94 905 ASP A C 1
ATOM 7397 O O . ASP A 1 905 ? -13.267 -6.242 -24.418 1.00 87.94 905 ASP A O 1
ATOM 7401 N N . LEU A 1 906 ? -12.801 -5.245 -22.466 1.00 87.88 906 LEU A N 1
ATOM 7402 C CA . LEU A 1 906 ? -11.439 -4.850 -22.843 1.00 87.88 906 LEU A CA 1
ATOM 7403 C C . LEU A 1 906 ? -10.530 -6.063 -23.138 1.00 87.88 906 LEU A C 1
ATOM 7405 O O . LEU A 1 906 ? -9.767 -6.045 -24.104 1.00 87.88 906 LEU A O 1
ATOM 7409 N N . GLN A 1 907 ? -10.637 -7.150 -22.363 1.00 85.62 907 GLN A N 1
ATOM 7410 C CA . GLN A 1 907 ? -9.909 -8.409 -22.611 1.00 85.62 907 GLN A CA 1
ATOM 7411 C C . GLN A 1 907 ? -10.412 -9.194 -23.836 1.00 85.62 907 GLN A C 1
ATOM 7413 O O . GLN A 1 907 ? -9.724 -10.109 -24.309 1.00 85.62 907 GLN A O 1
ATOM 7418 N N . LEU A 1 908 ? -11.618 -8.907 -24.330 1.00 89.19 908 LEU A N 1
ATOM 7419 C CA . LEU A 1 908 ? -12.119 -9.442 -25.595 1.00 89.19 908 LEU A CA 1
ATOM 7420 C C . LEU A 1 908 ? -11.566 -8.630 -26.769 1.00 89.19 908 LEU A C 1
ATOM 7422 O O . LEU A 1 908 ? -11.024 -9.224 -27.700 1.00 89.19 908 LEU A O 1
ATOM 7426 N N . GLU A 1 909 ? -11.589 -7.299 -26.692 1.00 88.12 909 GLU A N 1
ATOM 7427 C CA . GLU A 1 909 ? -11.038 -6.452 -27.756 1.00 88.12 909 GLU A CA 1
ATOM 7428 C C . GLU A 1 909 ? -9.510 -6.581 -27.873 1.00 88.12 909 GLU A C 1
ATOM 7430 O O . GLU A 1 909 ? -8.986 -6.677 -28.981 1.00 88.12 909 GLU A O 1
ATOM 7435 N N . GLN A 1 910 ? -8.784 -6.718 -26.755 1.00 82.00 910 GLN A N 1
ATOM 7436 C CA . GLN A 1 910 ? -7.343 -6.998 -26.781 1.00 82.00 910 GLN A CA 1
ATOM 7437 C C . GLN A 1 910 ? -7.022 -8.330 -27.487 1.00 82.00 910 GLN A C 1
ATOM 7439 O O . GLN A 1 910 ? -6.036 -8.414 -28.220 1.00 82.00 910 GLN A O 1
ATOM 7444 N N . ARG A 1 911 ? -7.867 -9.361 -27.325 1.00 86.69 911 ARG A N 1
ATOM 7445 C CA . ARG A 1 911 ? -7.747 -10.619 -28.085 1.00 86.69 911 ARG A CA 1
ATOM 7446 C C . ARG A 1 911 ? -8.071 -10.425 -29.562 1.00 86.69 911 ARG A C 1
ATOM 7448 O O . ARG A 1 911 ? -7.296 -10.883 -30.394 1.00 86.69 911 ARG A O 1
ATOM 7455 N N . ARG A 1 912 ? -9.144 -9.697 -29.889 1.00 90.38 912 ARG A N 1
ATOM 7456 C CA . ARG A 1 912 ? -9.542 -9.403 -31.276 1.00 90.38 912 ARG A CA 1
ATOM 7457 C C . ARG A 1 912 ? -8.436 -8.673 -32.045 1.00 90.38 912 ARG A C 1
ATOM 7459 O O . ARG A 1 912 ? -8.136 -9.033 -33.181 1.00 90.38 912 ARG A O 1
ATOM 7466 N N . LEU A 1 913 ? -7.785 -7.698 -31.409 1.00 85.19 913 LEU A N 1
ATOM 7467 C CA . LEU A 1 913 ? -6.628 -6.991 -31.963 1.00 85.19 913 LEU A CA 1
ATOM 7468 C C . LEU A 1 913 ? -5.396 -7.902 -32.088 1.00 85.19 913 LEU A C 1
ATOM 7470 O O . LEU A 1 913 ? -4.701 -7.849 -33.100 1.00 85.19 913 LEU A O 1
ATOM 7474 N N . HIS A 1 914 ? -5.137 -8.779 -31.113 1.00 85.88 914 HIS A N 1
ATOM 7475 C CA . HIS A 1 914 ? -4.034 -9.743 -31.200 1.00 85.88 914 HIS A CA 1
ATOM 7476 C C . HIS A 1 914 ? -4.225 -10.747 -32.352 1.00 85.88 914 HIS A C 1
ATOM 7478 O O . HIS A 1 914 ? -3.289 -10.998 -33.107 1.00 85.88 914 HIS A O 1
ATOM 7484 N N . GLU A 1 915 ? -5.441 -11.266 -32.548 1.00 86.88 915 GLU A N 1
ATOM 7485 C CA . GLU A 1 915 ? -5.795 -12.143 -33.673 1.00 86.88 915 GLU A CA 1
ATOM 7486 C C . GLU A 1 915 ? -5.632 -11.435 -35.030 1.00 86.88 915 GLU A C 1
ATOM 7488 O O . GLU A 1 915 ? -5.083 -12.018 -35.966 1.00 86.88 915 GLU A O 1
ATOM 7493 N N . GLN A 1 916 ? -6.011 -10.154 -35.131 1.00 86.06 916 GLN A N 1
ATOM 7494 C CA . GLN A 1 916 ? -5.765 -9.339 -36.331 1.00 86.06 916 GLN A CA 1
ATOM 7495 C C . GLN A 1 916 ? -4.266 -9.144 -36.607 1.00 86.06 916 GLN A C 1
ATOM 7497 O O . GLN A 1 916 ? -3.827 -9.308 -37.745 1.00 86.06 916 GLN A O 1
ATOM 7502 N N . VAL A 1 917 ? -3.460 -8.850 -35.580 1.00 82.25 917 VAL A N 1
ATOM 7503 C CA . VAL A 1 917 ? -1.997 -8.710 -35.710 1.00 82.25 917 VAL A CA 1
ATOM 7504 C C . VAL A 1 917 ? -1.341 -10.029 -36.133 1.00 82.25 917 VAL A C 1
ATOM 7506 O O . VAL A 1 917 ? -0.433 -10.012 -36.964 1.00 82.25 917 VAL A O 1
ATOM 7509 N N . LEU A 1 918 ? -1.811 -11.176 -35.629 1.00 82.25 918 LEU A N 1
ATOM 7510 C CA . LEU A 1 918 ? -1.344 -12.493 -36.076 1.00 82.25 918 LEU A CA 1
ATOM 7511 C C . LEU A 1 918 ? -1.707 -12.761 -37.546 1.00 82.25 918 LEU A C 1
ATOM 7513 O O . LEU A 1 918 ? -0.829 -13.136 -38.320 1.00 82.25 918 LEU A O 1
ATOM 7517 N N . GLY A 1 919 ? -2.950 -12.490 -37.960 1.00 85.38 919 GLY A N 1
ATOM 7518 C CA . GLY A 1 919 ? -3.373 -12.648 -39.357 1.00 85.38 919 GLY A CA 1
ATOM 7519 C C . GLY A 1 919 ? -2.575 -11.770 -40.331 1.00 85.38 919 GLY A C 1
ATOM 7520 O O . GLY A 1 919 ? -2.141 -12.239 -41.386 1.00 85.38 919 GLY A O 1
ATOM 7521 N N . LEU A 1 920 ? -2.297 -10.516 -39.955 1.00 81.31 920 LEU A N 1
ATOM 7522 C CA . LEU A 1 920 ? -1.424 -9.621 -40.724 1.00 81.31 920 LEU A CA 1
ATOM 7523 C C . LEU A 1 920 ? 0.025 -10.130 -40.769 1.00 81.31 920 LEU A C 1
ATOM 7525 O O . LEU A 1 920 ? 0.653 -10.082 -41.826 1.00 81.31 920 LEU A O 1
ATOM 7529 N N . ARG A 1 921 ? 0.550 -10.667 -39.661 1.00 82.25 921 ARG A N 1
ATOM 7530 C CA . ARG A 1 921 ? 1.907 -11.235 -39.593 1.00 82.25 921 ARG A CA 1
ATOM 7531 C C . ARG A 1 921 ? 2.072 -12.464 -40.486 1.00 82.25 921 ARG A C 1
ATOM 7533 O O . ARG A 1 921 ? 3.110 -12.603 -41.125 1.00 82.25 921 ARG A O 1
ATOM 7540 N N . ASP A 1 922 ? 1.082 -13.347 -40.546 1.00 83.12 922 ASP A N 1
ATOM 7541 C CA . ASP A 1 922 ? 1.151 -14.532 -41.406 1.00 83.12 922 ASP A CA 1
ATOM 7542 C C . ASP A 1 922 ? 0.917 -14.184 -42.886 1.00 83.12 922 ASP A C 1
ATOM 7544 O O . ASP A 1 922 ? 1.556 -14.771 -43.760 1.00 83.12 922 ASP A O 1
ATOM 7548 N N . THR A 1 923 ? 0.124 -13.143 -43.172 1.00 83.31 923 THR A N 1
ATOM 7549 C CA . THR A 1 923 ? 0.037 -12.546 -44.518 1.00 83.31 923 THR A CA 1
ATOM 7550 C C . THR A 1 923 ? 1.388 -11.962 -44.951 1.00 83.31 923 THR A C 1
ATOM 7552 O O . THR A 1 923 ? 1.839 -12.222 -46.066 1.00 83.31 923 THR A O 1
ATOM 7555 N N . LEU A 1 924 ? 2.079 -11.239 -44.057 1.00 78.38 924 LEU A N 1
ATOM 7556 C CA . LEU A 1 924 ? 3.417 -10.692 -44.310 1.00 78.38 924 LEU A CA 1
ATOM 7557 C C . LEU A 1 924 ? 4.419 -11.801 -44.661 1.00 78.38 924 LEU A C 1
ATOM 7559 O O . LEU A 1 924 ? 5.062 -11.711 -45.700 1.00 78.38 924 LEU A O 1
ATOM 7563 N N . LYS A 1 925 ? 4.478 -12.883 -43.870 1.00 80.38 925 LYS A N 1
ATOM 7564 C CA . LYS A 1 925 ? 5.341 -14.049 -44.152 1.00 80.38 925 LYS A CA 1
ATOM 7565 C C . LYS A 1 925 ? 5.067 -14.689 -45.517 1.00 80.38 925 LYS A C 1
ATOM 7567 O O . LYS A 1 925 ? 5.999 -15.181 -46.149 1.00 80.38 925 LYS A O 1
ATOM 7572 N N . SER A 1 926 ? 3.809 -14.716 -45.969 1.00 83.75 926 SER A N 1
ATOM 7573 C CA . SER A 1 926 ? 3.467 -15.237 -47.301 1.00 83.75 926 SER A CA 1
ATOM 7574 C C . SER A 1 926 ? 4.071 -14.361 -48.399 1.00 83.75 926 SER A C 1
ATOM 7576 O O . SER A 1 926 ? 4.750 -14.873 -49.286 1.00 83.75 926 SER A O 1
ATOM 7578 N N . MET A 1 927 ? 3.918 -13.036 -48.289 1.00 75.88 927 MET A N 1
ATOM 7579 C CA . MET A 1 927 ? 4.506 -12.078 -49.234 1.00 75.88 927 MET A CA 1
ATOM 7580 C C . MET A 1 927 ? 6.042 -12.073 -49.181 1.00 75.88 927 MET A C 1
ATOM 7582 O O . MET A 1 927 ? 6.692 -11.989 -50.221 1.00 75.88 927 MET A O 1
ATOM 7586 N N . GLU A 1 928 ? 6.640 -12.217 -47.993 1.00 76.62 928 GLU A N 1
ATOM 7587 C CA . GLU A 1 928 ? 8.086 -12.410 -47.824 1.00 76.62 928 GLU A CA 1
ATOM 7588 C C . GLU A 1 928 ? 8.558 -13.669 -48.564 1.00 76.62 928 GLU A C 1
ATOM 7590 O O . GLU A 1 928 ? 9.533 -13.608 -49.309 1.00 76.62 928 GLU A O 1
ATOM 7595 N N . HIS A 1 929 ? 7.844 -14.792 -48.430 1.00 81.00 929 HIS A N 1
ATOM 7596 C CA . HIS A 1 929 ? 8.188 -16.040 -49.109 1.00 81.00 929 HIS A CA 1
ATOM 7597 C C . HIS A 1 929 ? 8.028 -15.962 -50.638 1.00 81.00 929 HIS A C 1
ATOM 7599 O O . HIS A 1 929 ? 8.881 -16.468 -51.368 1.00 81.00 929 HIS A O 1
ATOM 7605 N N . GLU A 1 930 ? 6.976 -15.309 -51.137 1.00 80.06 930 GLU A N 1
ATOM 7606 C CA . GLU A 1 930 ? 6.761 -15.081 -52.573 1.00 80.06 930 GLU A CA 1
ATOM 7607 C C . GLU A 1 930 ? 7.841 -14.166 -53.171 1.00 80.06 930 GLU A C 1
ATOM 7609 O O . GLU A 1 930 ? 8.433 -14.498 -54.202 1.00 80.06 930 GLU A O 1
ATOM 7614 N N . ASN A 1 931 ? 8.187 -13.072 -52.487 1.00 76.00 931 ASN A N 1
ATOM 7615 C CA . ASN A 1 931 ? 9.300 -12.198 -52.864 1.00 76.00 931 ASN A CA 1
ATOM 7616 C C . ASN A 1 931 ? 10.639 -12.960 -52.872 1.00 76.00 931 ASN A C 1
ATOM 7618 O O . ASN A 1 931 ? 11.451 -12.806 -53.785 1.00 76.00 931 ASN A O 1
ATOM 7622 N N . ASP A 1 932 ? 10.856 -13.853 -51.905 1.00 79.56 932 ASP A N 1
ATOM 7623 C CA . ASP A 1 932 ? 12.060 -14.680 -51.840 1.00 79.56 932 ASP A CA 1
ATOM 7624 C C . ASP A 1 932 ? 12.129 -15.710 -52.990 1.00 79.56 932 ASP A C 1
ATOM 7626 O O . ASP A 1 932 ? 13.211 -15.972 -53.525 1.00 79.56 932 ASP A O 1
ATOM 7630 N N . GLN A 1 933 ? 10.988 -16.234 -53.462 1.00 81.94 933 GLN A N 1
ATOM 7631 C CA . GLN A 1 933 ? 10.918 -17.044 -54.689 1.00 81.94 933 GLN A CA 1
ATOM 7632 C C . GLN A 1 933 ? 11.214 -16.215 -55.951 1.00 81.94 933 GLN A C 1
ATOM 7634 O O . GLN A 1 933 ? 12.049 -16.627 -56.762 1.00 81.94 933 GLN A O 1
ATOM 7639 N N . LEU A 1 934 ? 10.605 -15.034 -56.104 1.00 78.69 934 LEU A N 1
ATOM 7640 C CA . LEU A 1 934 ? 10.853 -14.126 -57.236 1.00 78.69 934 LEU A CA 1
ATOM 7641 C C . LEU A 1 934 ? 12.318 -13.652 -57.281 1.00 78.69 934 LEU A C 1
ATOM 7643 O O . LEU A 1 934 ? 12.933 -13.608 -58.349 1.00 78.69 934 LEU A O 1
ATOM 7647 N N . SER A 1 935 ? 12.923 -13.389 -56.119 1.00 77.88 935 SER A N 1
ATOM 7648 C CA . SER A 1 935 ? 14.346 -13.057 -55.970 1.00 77.88 935 SER A CA 1
ATOM 7649 C C . SER A 1 935 ? 15.253 -14.186 -56.472 1.00 77.88 935 SER A C 1
ATOM 7651 O O . SER A 1 935 ? 16.243 -13.929 -57.163 1.00 77.88 935 SER A O 1
ATOM 7653 N N . ARG A 1 936 ? 14.912 -15.449 -56.173 1.00 80.88 936 ARG A N 1
ATOM 7654 C CA . ARG A 1 936 ? 15.646 -16.633 -56.660 1.00 80.88 936 ARG A CA 1
ATOM 7655 C C . ARG A 1 936 ? 15.500 -16.802 -58.176 1.00 80.88 936 ARG A C 1
ATOM 7657 O O . ARG A 1 936 ? 16.518 -16.936 -58.850 1.00 80.88 936 ARG A O 1
ATOM 7664 N N . GLN A 1 937 ? 14.283 -16.704 -58.717 1.00 80.56 937 GLN A N 1
ATOM 7665 C CA . GLN A 1 937 ? 14.028 -16.783 -60.165 1.00 80.56 937 GLN A CA 1
ATOM 7666 C C . GLN A 1 937 ? 14.767 -15.681 -60.943 1.00 80.56 937 GLN A C 1
ATOM 7668 O O . GLN A 1 937 ? 15.405 -15.952 -61.960 1.00 80.56 937 GLN A O 1
ATOM 7673 N N . THR A 1 938 ? 14.760 -14.447 -60.431 1.00 78.88 938 THR A N 1
ATOM 7674 C CA . THR A 1 938 ? 15.466 -13.308 -61.043 1.00 78.88 938 THR A CA 1
ATOM 7675 C C . THR A 1 938 ? 16.983 -13.531 -61.069 1.00 78.88 938 THR A C 1
ATOM 7677 O O . THR A 1 938 ? 17.635 -13.263 -62.082 1.00 78.88 938 THR A O 1
ATOM 7680 N N . LYS A 1 939 ? 17.561 -14.078 -59.988 1.00 79.62 939 LYS A N 1
ATOM 7681 C CA . LYS A 1 939 ? 18.987 -14.453 -59.926 1.00 79.62 939 LYS A CA 1
ATOM 7682 C C . LYS A 1 939 ? 19.329 -15.571 -60.915 1.00 79.62 939 LYS A C 1
ATOM 7684 O O . LYS A 1 939 ? 20.341 -15.467 -61.604 1.00 79.62 939 LYS A O 1
ATOM 7689 N N . GLU A 1 940 ? 18.488 -16.598 -61.027 1.00 83.69 940 GLU A N 1
ATOM 7690 C CA . GLU A 1 940 ? 18.691 -17.709 -61.965 1.00 83.69 940 GLU A CA 1
ATOM 7691 C C . GLU A 1 940 ? 18.644 -17.242 -63.429 1.00 83.69 940 GLU A C 1
ATOM 7693 O O . GLU A 1 940 ? 19.551 -17.539 -64.205 1.00 83.69 940 GLU A O 1
ATOM 7698 N N . LEU A 1 941 ? 17.648 -16.433 -63.801 1.00 78.75 941 LEU A N 1
ATOM 7699 C CA . LEU A 1 941 ? 17.540 -15.868 -65.151 1.00 78.75 941 LEU A CA 1
ATOM 7700 C C . LEU A 1 941 ? 18.690 -14.908 -65.479 1.00 78.75 941 LEU A C 1
ATOM 7702 O O . LEU A 1 941 ? 19.183 -14.903 -66.608 1.00 78.75 941 LEU A O 1
ATOM 7706 N N . THR A 1 942 ? 19.168 -14.140 -64.494 1.00 77.69 942 THR A N 1
ATOM 7707 C CA . THR A 1 942 ? 20.366 -13.297 -64.644 1.00 77.69 942 THR A CA 1
ATOM 7708 C C . THR A 1 942 ? 21.606 -14.149 -64.932 1.00 77.69 942 THR A C 1
ATOM 7710 O O . THR A 1 942 ? 22.368 -13.824 -65.843 1.00 77.69 942 THR A O 1
ATOM 7713 N N . LEU A 1 943 ? 21.775 -15.276 -64.228 1.00 84.19 943 LEU A N 1
ATOM 7714 C CA . LEU A 1 943 ? 22.860 -16.229 -64.478 1.00 84.19 943 LEU A CA 1
ATOM 7715 C C . LEU A 1 943 ? 22.774 -16.817 -65.898 1.00 84.19 943 LEU A C 1
ATOM 7717 O O . LEU A 1 943 ? 23.751 -16.765 -66.643 1.00 84.19 943 LEU A O 1
ATOM 7721 N N . GLN A 1 944 ? 21.593 -17.294 -66.312 1.00 82.62 944 GLN A N 1
ATOM 7722 C CA . GLN A 1 944 ? 21.361 -17.839 -67.658 1.00 82.62 944 GLN A CA 1
ATOM 7723 C C . GLN A 1 944 ? 21.636 -16.800 -68.762 1.00 82.62 944 GLN A C 1
ATOM 7725 O O . GLN A 1 944 ? 22.232 -17.127 -69.793 1.00 82.62 944 GLN A O 1
ATOM 7730 N N . ARG A 1 945 ? 21.252 -15.532 -68.553 1.00 85.06 945 ARG A N 1
ATOM 7731 C CA . ARG A 1 945 ? 21.570 -14.418 -69.463 1.00 85.06 945 ARG A CA 1
ATOM 7732 C C . ARG A 1 945 ? 23.080 -14.210 -69.580 1.00 85.06 945 ARG A C 1
ATOM 7734 O O . ARG A 1 945 ? 23.583 -14.030 -70.690 1.00 85.06 945 ARG A O 1
ATOM 7741 N N . ASP A 1 946 ? 23.802 -14.234 -68.466 1.00 80.19 946 ASP A N 1
ATOM 7742 C CA . ASP A 1 946 ? 25.240 -13.959 -68.448 1.00 80.19 946 ASP A CA 1
ATOM 7743 C C . ASP A 1 946 ? 26.062 -15.135 -69.009 1.00 80.19 946 ASP A C 1
ATOM 7745 O O . ASP A 1 946 ? 27.045 -14.908 -69.720 1.00 80.19 946 ASP A O 1
ATOM 7749 N N . GLU A 1 947 ? 25.602 -16.379 -68.843 1.00 84.94 947 GLU A N 1
ATOM 7750 C CA . GLU A 1 947 ? 26.117 -17.543 -69.578 1.00 84.94 947 GLU A CA 1
ATOM 7751 C C . GLU A 1 947 ? 25.852 -17.443 -71.089 1.00 84.94 947 GLU A C 1
ATOM 7753 O O . GLU A 1 947 ? 26.758 -17.670 -71.899 1.00 84.94 947 GLU A O 1
ATOM 7758 N N . LEU A 1 948 ? 24.634 -17.073 -71.507 1.00 80.88 948 LEU A N 1
ATOM 7759 C CA . LEU A 1 948 ? 24.305 -16.852 -72.921 1.00 80.88 948 LEU A CA 1
ATOM 7760 C C . LEU A 1 948 ? 25.179 -15.751 -73.536 1.00 80.88 948 LEU A C 1
ATOM 7762 O O . LEU A 1 948 ? 25.680 -15.922 -74.650 1.00 80.88 948 LEU A O 1
ATOM 7766 N N . LYS A 1 949 ? 25.413 -14.662 -72.797 1.00 80.88 949 LYS A N 1
ATOM 7767 C CA . LYS A 1 949 ? 26.296 -13.559 -73.186 1.00 80.88 949 LYS A CA 1
ATOM 7768 C C . LYS A 1 949 ? 27.756 -14.001 -73.291 1.00 80.88 949 LYS A C 1
ATOM 7770 O O . LYS A 1 949 ? 28.386 -13.729 -74.306 1.00 80.88 949 LYS A O 1
ATOM 7775 N N . HIS A 1 950 ? 28.279 -14.753 -72.321 1.00 83.25 950 HIS A N 1
ATOM 7776 C CA . HIS A 1 950 ? 29.641 -15.293 -72.396 1.00 83.25 950 HIS A CA 1
ATOM 7777 C C . HIS A 1 950 ? 29.829 -16.209 -73.618 1.00 83.25 950 HIS A C 1
ATOM 7779 O O . HIS A 1 950 ? 30.850 -16.142 -74.310 1.00 83.25 950 HIS A O 1
ATOM 7785 N N . ASN A 1 951 ? 28.828 -17.042 -73.918 1.00 80.88 951 ASN A N 1
ATOM 7786 C CA . ASN A 1 951 ? 28.826 -17.889 -75.108 1.00 80.88 951 ASN A CA 1
ATOM 7787 C C . ASN A 1 951 ? 28.761 -17.065 -76.405 1.00 80.88 951 ASN A C 1
ATOM 7789 O O . ASN A 1 951 ? 29.516 -17.355 -77.333 1.00 80.88 951 ASN A O 1
ATOM 7793 N N . PHE A 1 952 ? 27.951 -16.002 -76.458 1.00 81.38 952 PHE A N 1
ATOM 7794 C CA . PHE A 1 952 ? 27.926 -15.051 -77.575 1.00 81.38 952 PHE A CA 1
ATOM 7795 C C . PHE A 1 952 ? 29.287 -14.361 -77.768 1.00 81.38 952 PHE A C 1
ATOM 7797 O O . PHE A 1 952 ? 29.837 -14.396 -78.867 1.00 81.38 952 PHE A O 1
ATOM 7804 N N . ASP A 1 953 ? 29.896 -13.831 -76.703 1.00 80.25 953 ASP A N 1
ATOM 7805 C CA . ASP A 1 953 ? 31.212 -13.177 -76.742 1.00 80.25 953 ASP A CA 1
ATOM 7806 C C . ASP A 1 953 ? 32.330 -14.144 -77.172 1.00 80.25 953 ASP A C 1
ATOM 7808 O O . ASP A 1 953 ? 33.340 -13.738 -77.754 1.00 80.25 953 ASP A O 1
ATOM 7812 N N . ARG A 1 954 ? 32.188 -15.445 -76.886 1.00 84.94 954 ARG A N 1
ATOM 7813 C CA . ARG A 1 954 ? 33.087 -16.499 -77.379 1.00 84.94 954 ARG A CA 1
ATOM 7814 C C . ARG A 1 954 ? 32.850 -16.802 -78.861 1.00 84.94 954 ARG A C 1
ATOM 7816 O O . ARG A 1 954 ? 33.819 -16.879 -79.616 1.00 84.94 954 ARG A O 1
ATOM 7823 N N . LEU A 1 955 ? 31.594 -16.934 -79.289 1.00 79.44 955 LEU A N 1
ATOM 7824 C CA . LEU A 1 955 ? 31.232 -17.207 -80.684 1.00 79.44 955 LEU A CA 1
ATOM 7825 C C . LEU A 1 955 ? 31.638 -16.046 -81.606 1.00 79.44 955 LEU A C 1
ATOM 7827 O O . LEU A 1 955 ? 32.236 -16.265 -82.657 1.00 79.44 955 LEU A O 1
ATOM 7831 N N . HIS A 1 956 ? 31.403 -14.807 -81.168 1.00 78.75 956 HIS A N 1
ATOM 7832 C CA . HIS A 1 956 ? 31.779 -13.591 -81.883 1.00 78.75 956 HIS A CA 1
ATOM 7833 C C . HIS A 1 956 ? 33.307 -13.444 -82.011 1.00 78.75 956 HIS A C 1
ATOM 7835 O O . HIS A 1 956 ? 33.802 -13.073 -83.073 1.00 78.75 956 HIS A O 1
ATOM 7841 N N . ARG A 1 957 ? 34.087 -13.835 -80.989 1.00 79.75 957 ARG A N 1
ATOM 7842 C CA . ARG A 1 957 ? 35.556 -13.928 -81.106 1.00 79.75 957 ARG A CA 1
ATOM 7843 C C . ARG A 1 957 ? 36.001 -14.964 -82.144 1.00 79.75 957 ARG A C 1
ATOM 7845 O O . ARG A 1 957 ? 36.890 -14.657 -82.930 1.00 79.75 957 ARG A O 1
ATOM 7852 N N . HIS A 1 958 ? 35.376 -16.143 -82.204 1.00 78.25 958 HIS A N 1
ATOM 7853 C CA . HIS A 1 958 ? 35.668 -17.124 -83.261 1.00 78.25 958 HIS A CA 1
ATOM 7854 C C . HIS A 1 958 ? 35.300 -16.608 -84.663 1.00 78.25 958 HIS A C 1
ATOM 7856 O O . HIS A 1 958 ? 36.087 -16.770 -85.592 1.00 78.25 958 HIS A O 1
ATOM 7862 N N . PHE A 1 959 ? 34.156 -15.933 -84.811 1.00 76.00 959 PHE A N 1
ATOM 7863 C CA . PHE A 1 959 ? 33.741 -15.304 -86.070 1.00 76.00 959 PHE A CA 1
ATOM 7864 C C . PHE A 1 959 ? 34.740 -14.232 -86.542 1.00 76.00 959 PHE A C 1
ATOM 7866 O O . PHE A 1 959 ? 35.130 -14.213 -87.710 1.00 76.00 959 PHE A O 1
ATOM 7873 N N . ASN A 1 960 ? 35.213 -13.385 -85.622 1.00 74.56 960 ASN A N 1
ATOM 7874 C CA . ASN A 1 960 ? 36.185 -12.329 -85.915 1.00 74.56 960 ASN A CA 1
ATOM 7875 C C . ASN A 1 960 ? 37.588 -12.877 -86.236 1.00 74.56 960 ASN A C 1
ATOM 7877 O O . ASN A 1 960 ? 38.334 -12.235 -86.967 1.00 74.56 960 ASN A O 1
ATOM 7881 N N . LEU A 1 961 ? 37.966 -14.058 -85.733 1.00 77.44 961 LEU A N 1
ATOM 7882 C CA . LEU A 1 961 ? 39.195 -14.740 -86.161 1.00 77.44 961 LEU A CA 1
ATOM 7883 C C . LEU A 1 961 ? 39.055 -15.252 -87.604 1.00 77.44 961 LEU A C 1
ATOM 7885 O O . LEU A 1 961 ? 39.826 -14.853 -88.470 1.00 77.44 961 LEU A O 1
ATOM 7889 N N . ILE A 1 962 ? 37.999 -16.021 -87.890 1.00 72.12 962 ILE A N 1
ATOM 7890 C CA . ILE A 1 962 ? 37.751 -16.627 -89.213 1.00 72.12 962 ILE A CA 1
ATOM 7891 C C . ILE A 1 962 ? 37.619 -15.565 -90.320 1.00 72.12 962 ILE A C 1
ATOM 7893 O O . ILE A 1 962 ? 38.114 -15.752 -91.430 1.00 72.12 962 ILE A O 1
ATOM 7897 N N . THR A 1 963 ? 36.986 -14.425 -90.034 1.00 67.00 963 THR A N 1
ATOM 7898 C CA . THR A 1 963 ? 36.869 -13.321 -91.006 1.00 67.00 963 THR A CA 1
ATOM 7899 C C . THR A 1 963 ? 38.172 -12.539 -91.207 1.00 67.00 963 THR A C 1
ATOM 7901 O O . THR A 1 963 ? 38.408 -12.052 -92.311 1.00 67.00 963 THR A O 1
ATOM 7904 N N . ASN A 1 964 ? 39.052 -12.455 -90.204 1.00 68.31 964 ASN A N 1
ATOM 7905 C CA . ASN A 1 964 ? 40.381 -11.860 -90.376 1.00 68.31 964 ASN A CA 1
ATOM 7906 C C . ASN A 1 964 ? 41.329 -12.786 -91.156 1.00 68.31 964 ASN A C 1
ATOM 7908 O O . ASN A 1 964 ? 42.001 -12.317 -92.075 1.00 68.31 964 ASN A O 1
ATOM 7912 N N . ASP A 1 965 ? 41.332 -14.089 -90.859 1.00 64.38 965 ASP A N 1
ATOM 7913 C CA . ASP A 1 965 ? 42.164 -15.070 -91.569 1.00 64.38 965 ASP A CA 1
ATOM 7914 C C . ASP A 1 965 ? 41.795 -15.139 -93.064 1.00 64.38 965 ASP A C 1
ATOM 7916 O O . ASP A 1 965 ? 42.671 -15.090 -93.932 1.00 64.38 965 ASP A O 1
ATOM 7920 N N . ASN A 1 966 ? 40.495 -15.136 -93.387 1.00 58.44 966 ASN A N 1
ATOM 7921 C CA . ASN A 1 966 ? 40.015 -15.140 -94.774 1.00 58.44 966 ASN A CA 1
ATOM 7922 C C . ASN A 1 966 ? 40.339 -13.846 -95.545 1.00 58.44 966 ASN A C 1
ATOM 7924 O O . ASN A 1 966 ? 40.566 -13.900 -96.752 1.00 58.44 966 ASN A O 1
ATOM 7928 N N . ASN A 1 967 ? 40.442 -12.692 -94.874 1.00 55.47 967 ASN A N 1
ATOM 7929 C CA . ASN A 1 967 ? 40.925 -11.453 -95.502 1.00 55.47 967 ASN A CA 1
ATOM 7930 C C . ASN A 1 967 ? 42.437 -11.479 -95.808 1.00 55.47 967 ASN A C 1
ATOM 7932 O O . ASN A 1 967 ? 42.917 -10.650 -96.582 1.00 55.47 967 ASN A O 1
ATOM 7936 N N . SER A 1 968 ? 43.198 -12.410 -95.221 1.00 53.22 968 SER A N 1
ATOM 7937 C CA . SER A 1 968 ? 44.648 -12.522 -95.421 1.00 53.22 968 SER A CA 1
ATOM 7938 C C . SER A 1 968 ? 45.031 -13.361 -96.650 1.00 53.22 968 SER A C 1
ATOM 7940 O O . SER A 1 968 ? 46.105 -13.165 -97.221 1.00 53.22 968 SER A O 1
ATOM 7942 N N . ASN A 1 969 ? 44.166 -14.283 -97.092 1.00 49.09 969 ASN A N 1
ATOM 7943 C CA . ASN A 1 969 ? 44.525 -15.326 -98.057 1.00 49.09 969 ASN A CA 1
ATOM 7944 C C . ASN A 1 969 ? 43.615 -15.320 -99.301 1.00 49.09 969 ASN A C 1
ATOM 7946 O O . ASN A 1 969 ? 42.631 -16.050 -99.393 1.00 49.09 969 ASN A O 1
ATOM 7950 N N . ASN A 1 970 ? 43.955 -14.473 -100.276 1.00 49.31 970 ASN A N 1
ATOM 7951 C CA . ASN A 1 970 ? 43.138 -14.183 -101.460 1.00 49.31 970 ASN A CA 1
ATOM 7952 C C . ASN A 1 970 ? 43.154 -15.318 -102.517 1.00 49.31 970 ASN A C 1
ATOM 7954 O O . ASN A 1 970 ? 43.766 -15.183 -103.578 1.00 49.31 970 ASN A O 1
ATOM 7958 N N . ASN A 1 971 ? 42.495 -16.446 -102.225 1.00 49.25 971 ASN A N 1
ATOM 7959 C CA . ASN A 1 971 ? 42.268 -17.558 -103.157 1.00 49.25 971 ASN A CA 1
ATOM 7960 C C . ASN A 1 971 ? 40.855 -18.161 -103.010 1.00 49.25 971 ASN A C 1
ATOM 7962 O O . ASN A 1 971 ? 40.289 -18.222 -101.924 1.00 49.25 971 ASN A O 1
ATOM 7966 N N . ASN A 1 972 ? 40.272 -18.610 -104.128 1.00 52.72 972 ASN A N 1
ATOM 7967 C CA . ASN A 1 972 ? 38.832 -18.890 -104.260 1.00 52.72 972 ASN A CA 1
ATOM 7968 C C . ASN A 1 972 ? 38.343 -20.203 -103.598 1.00 52.72 972 ASN A C 1
ATOM 7970 O O . ASN A 1 972 ? 38.034 -21.166 -104.305 1.00 52.72 972 ASN A O 1
ATOM 7974 N N . ASN A 1 973 ? 38.158 -20.225 -102.276 1.00 50.50 973 ASN A N 1
ATOM 7975 C CA . ASN A 1 973 ? 37.455 -21.312 -101.579 1.00 50.50 973 ASN A CA 1
ATOM 7976 C C . ASN A 1 973 ? 35.984 -20.966 -101.279 1.00 50.50 973 ASN A C 1
ATOM 7978 O O . ASN A 1 973 ? 35.668 -20.129 -100.439 1.00 50.50 973 ASN A O 1
ATOM 7982 N N . LYS A 1 974 ? 35.049 -21.671 -101.931 1.00 55.09 974 LYS A N 1
ATOM 7983 C CA . LYS A 1 974 ? 33.595 -21.514 -101.692 1.00 55.09 974 LYS A CA 1
ATOM 7984 C C . LYS A 1 974 ? 33.087 -22.178 -100.401 1.00 55.09 974 LYS A C 1
ATOM 7986 O O . LYS A 1 974 ? 31.932 -21.982 -100.037 1.00 55.09 974 LYS A O 1
ATOM 7991 N N . THR A 1 975 ? 33.915 -22.972 -99.723 1.00 55.38 975 THR A N 1
ATOM 7992 C CA . THR A 1 975 ? 33.593 -23.622 -98.437 1.00 55.38 975 THR A CA 1
ATOM 7993 C C . THR A 1 975 ? 33.476 -22.631 -97.285 1.00 55.38 975 THR A C 1
ATOM 7995 O O . THR A 1 975 ? 32.699 -22.838 -96.349 1.00 55.38 975 THR A O 1
ATOM 7998 N N . ASP A 1 976 ? 34.224 -21.536 -97.361 1.00 58.25 976 ASP A N 1
ATOM 7999 C CA . ASP A 1 976 ? 34.426 -20.658 -96.214 1.00 58.25 976 ASP A CA 1
ATOM 8000 C C . ASP A 1 976 ? 33.251 -19.676 -96.077 1.00 58.25 976 ASP A C 1
ATOM 8002 O O . ASP A 1 976 ? 32.832 -19.360 -94.965 1.00 58.25 976 ASP A O 1
ATOM 8006 N N . THR A 1 977 ? 32.604 -19.319 -97.196 1.00 63.19 977 THR A N 1
ATOM 8007 C CA . THR A 1 977 ? 31.349 -18.546 -97.226 1.00 63.19 977 THR A CA 1
ATOM 8008 C C . THR A 1 977 ? 30.217 -19.251 -96.475 1.00 63.19 977 THR A C 1
ATOM 8010 O O . THR A 1 977 ? 29.601 -18.644 -95.605 1.00 63.19 977 THR A O 1
ATOM 8013 N N . ALA A 1 978 ? 29.983 -20.543 -96.735 1.00 68.50 978 ALA A N 1
ATOM 8014 C CA . ALA A 1 978 ? 28.933 -21.306 -96.051 1.00 68.50 978 ALA A CA 1
ATOM 8015 C C . ALA A 1 978 ? 29.212 -21.455 -94.543 1.00 68.50 978 ALA A C 1
ATOM 8017 O O . ALA A 1 978 ? 28.295 -21.441 -93.723 1.00 68.50 978 ALA A O 1
ATOM 8018 N N . THR A 1 979 ? 30.490 -21.550 -94.161 1.00 70.88 979 THR A N 1
ATOM 8019 C CA . THR A 1 979 ? 30.904 -21.599 -92.750 1.00 70.88 979 THR A CA 1
ATOM 8020 C C . THR A 1 979 ? 30.660 -20.256 -92.049 1.00 70.88 979 THR A C 1
ATOM 8022 O O . THR A 1 979 ? 30.170 -20.233 -90.919 1.00 70.88 979 THR A O 1
ATOM 8025 N N . ILE A 1 980 ? 30.928 -19.136 -92.731 1.00 73.19 980 ILE A N 1
ATOM 8026 C CA . ILE A 1 980 ? 30.603 -17.781 -92.258 1.00 73.19 980 ILE A CA 1
ATOM 8027 C C . ILE A 1 980 ? 29.085 -17.604 -92.106 1.00 73.19 980 ILE A C 1
ATOM 8029 O O . ILE A 1 980 ? 28.649 -17.128 -91.061 1.00 73.19 980 ILE A O 1
ATOM 8033 N N . GLU A 1 981 ? 28.273 -18.031 -93.079 1.00 76.19 981 GLU A N 1
ATOM 8034 C CA . GLU A 1 981 ? 26.805 -17.933 -93.010 1.00 76.19 981 GLU A CA 1
ATOM 8035 C C . GLU A 1 981 ? 26.219 -18.724 -91.828 1.00 76.19 981 GLU A C 1
ATOM 8037 O O . GLU A 1 981 ? 25.417 -18.180 -91.066 1.00 76.19 981 GLU A O 1
ATOM 8042 N N . ILE A 1 982 ? 26.666 -19.968 -91.607 1.00 75.56 982 ILE A N 1
ATOM 8043 C CA . ILE A 1 982 ? 26.230 -20.797 -90.466 1.00 75.56 982 ILE A CA 1
ATOM 8044 C C . ILE A 1 982 ? 26.618 -20.145 -89.129 1.00 75.56 982 ILE A C 1
ATOM 8046 O O . ILE A 1 982 ? 25.805 -20.089 -88.201 1.00 75.56 982 ILE A O 1
ATOM 8050 N N . LEU A 1 983 ? 27.843 -19.619 -89.015 1.00 74.88 983 LEU A N 1
ATOM 8051 C CA . LEU A 1 983 ? 28.280 -18.922 -87.804 1.00 74.88 983 LEU A CA 1
ATOM 8052 C C . LEU A 1 983 ? 27.500 -17.622 -87.582 1.00 74.88 983 LEU A C 1
ATOM 8054 O O . LEU A 1 983 ? 27.099 -17.353 -86.453 1.00 74.88 983 LEU A O 1
ATOM 8058 N N . GLN A 1 984 ? 27.226 -16.844 -88.630 1.00 78.56 984 GLN A N 1
ATOM 8059 C CA . GLN A 1 984 ? 26.470 -15.595 -88.528 1.00 78.56 984 GLN A CA 1
ATOM 8060 C C . GLN A 1 984 ? 24.997 -15.841 -88.164 1.00 78.56 984 GLN A C 1
ATOM 8062 O O . GLN A 1 984 ? 24.440 -15.120 -87.335 1.00 78.56 984 GLN A O 1
ATOM 8067 N N . GLN A 1 985 ? 24.387 -16.909 -88.690 1.00 78.38 985 GLN A N 1
ATOM 8068 C CA . GLN A 1 985 ? 23.054 -17.352 -88.277 1.00 78.38 985 GLN A CA 1
ATOM 8069 C C . GLN A 1 985 ? 23.033 -17.785 -86.800 1.00 78.38 985 GLN A C 1
ATOM 8071 O O . GLN A 1 985 ? 22.090 -17.465 -86.078 1.00 78.38 985 GLN A O 1
ATOM 8076 N N . SER A 1 986 ? 24.090 -18.451 -86.322 1.00 74.12 986 SER A N 1
ATOM 8077 C CA . SER A 1 986 ? 24.242 -18.829 -84.909 1.00 74.12 986 SER A CA 1
ATOM 8078 C C . SER A 1 986 ? 24.454 -17.615 -83.985 1.00 74.12 986 SER A C 1
ATOM 8080 O O . SER A 1 986 ? 23.834 -17.532 -82.922 1.00 74.12 986 SER A O 1
ATOM 8082 N N . VAL A 1 987 ? 25.246 -16.619 -84.409 1.00 74.94 987 VAL A N 1
ATOM 8083 C CA . VAL A 1 987 ? 25.431 -15.337 -83.697 1.00 74.94 987 VAL A CA 1
ATOM 8084 C C . VAL A 1 987 ? 24.087 -14.631 -83.486 1.00 74.94 987 VAL A C 1
ATOM 8086 O O . VAL A 1 987 ? 23.759 -14.273 -82.354 1.00 74.94 987 VAL A O 1
ATOM 8089 N N . GLU A 1 988 ? 23.274 -14.475 -84.535 1.00 77.88 988 GLU A N 1
ATOM 8090 C CA . GLU A 1 988 ? 21.968 -13.811 -84.414 1.00 77.88 988 GLU A CA 1
ATOM 8091 C C . GLU A 1 988 ? 20.951 -14.650 -83.610 1.00 77.88 988 GLU A C 1
ATOM 8093 O O . GLU A 1 988 ? 20.219 -14.084 -82.801 1.00 77.88 988 GLU A O 1
ATOM 8098 N N . GLN A 1 989 ? 20.965 -15.990 -83.696 1.00 77.25 989 GLN A N 1
ATOM 8099 C CA . GLN A 1 989 ? 20.151 -16.840 -82.806 1.00 77.25 989 GLN A CA 1
ATOM 8100 C C . GLN A 1 989 ? 20.520 -16.684 -81.320 1.00 77.25 989 GLN A C 1
ATOM 8102 O O . GLN A 1 989 ? 19.641 -16.715 -80.457 1.00 77.25 989 GLN A O 1
ATOM 8107 N N . HIS A 1 990 ? 21.804 -16.523 -80.986 1.00 73.12 990 HIS A N 1
ATOM 8108 C CA . HIS A 1 990 ? 22.225 -16.265 -79.604 1.00 73.12 990 HIS A CA 1
ATOM 8109 C C . HIS A 1 990 ? 21.829 -14.861 -79.130 1.00 73.12 990 HIS A C 1
ATOM 8111 O O . HIS A 1 990 ? 21.377 -14.703 -77.997 1.00 73.12 990 HIS A O 1
ATOM 8117 N N . LYS A 1 991 ? 21.924 -13.858 -80.004 1.00 76.94 991 LYS A N 1
ATOM 8118 C CA . LYS A 1 991 ? 21.482 -12.479 -79.751 1.00 76.94 991 LYS A CA 1
ATOM 8119 C C . LYS A 1 991 ? 19.971 -12.391 -79.496 1.00 76.94 991 LYS A C 1
ATOM 8121 O O . LYS A 1 991 ? 19.556 -11.727 -78.551 1.00 76.94 991 LYS A O 1
ATOM 8126 N N . GLU A 1 992 ? 19.159 -13.109 -80.275 1.00 81.06 992 GLU A N 1
ATOM 8127 C CA . GLU A 1 992 ? 17.705 -13.204 -80.077 1.00 81.06 992 GLU A CA 1
ATOM 8128 C C . GLU A 1 992 ? 17.354 -13.859 -78.729 1.00 81.06 992 GLU A C 1
ATOM 8130 O O . GLU A 1 992 ? 16.470 -13.382 -78.017 1.00 81.06 992 GLU A O 1
ATOM 8135 N N . LYS A 1 993 ? 18.083 -14.914 -78.332 1.00 78.00 993 LYS A N 1
ATOM 8136 C CA . LYS A 1 993 ? 17.927 -15.546 -77.010 1.00 78.00 993 LYS A CA 1
ATOM 8137 C C . LYS A 1 993 ? 18.276 -14.587 -75.872 1.00 78.00 993 LYS A C 1
ATOM 8139 O O . LYS A 1 993 ? 17.499 -14.485 -74.932 1.00 78.00 993 LYS A O 1
ATOM 8144 N N . ILE A 1 994 ? 19.386 -13.848 -75.972 1.00 75.12 994 ILE A N 1
ATOM 8145 C CA . ILE A 1 994 ? 19.779 -12.841 -74.968 1.00 75.12 994 ILE A CA 1
ATOM 8146 C C . ILE A 1 994 ? 18.709 -11.747 -74.844 1.00 75.12 994 ILE A C 1
ATOM 8148 O O . ILE A 1 994 ? 18.344 -11.386 -73.727 1.00 75.12 994 ILE A O 1
ATOM 8152 N N . ALA A 1 995 ? 18.166 -11.263 -75.967 1.00 76.50 995 ALA A N 1
ATOM 8153 C CA . ALA A 1 995 ? 17.085 -10.278 -75.964 1.00 76.50 995 ALA A CA 1
ATOM 8154 C C . ALA A 1 995 ? 15.820 -10.809 -75.266 1.00 76.50 995 ALA A C 1
ATOM 8156 O O . ALA A 1 995 ? 15.262 -10.120 -74.419 1.00 76.50 995 ALA A O 1
ATOM 8157 N N . LYS A 1 996 ? 15.415 -12.056 -75.546 1.00 79.31 996 LYS A N 1
ATOM 8158 C CA . LYS A 1 996 ? 14.264 -12.705 -74.893 1.00 79.31 996 LYS A CA 1
ATOM 8159 C C . LYS A 1 996 ? 14.490 -12.972 -73.402 1.00 79.31 996 LYS A C 1
ATOM 8161 O O . LYS A 1 996 ? 13.572 -12.777 -72.613 1.00 79.31 996 LYS A O 1
ATOM 8166 N N . SER A 1 997 ? 15.695 -13.369 -72.990 1.00 73.12 997 SER A N 1
ATOM 8167 C CA . SER A 1 997 ? 16.037 -13.490 -71.565 1.00 73.12 997 SER A CA 1
ATOM 8168 C C . SER A 1 997 ? 15.967 -12.140 -70.851 1.00 73.12 997 SER A C 1
ATOM 8170 O O . SER A 1 997 ? 15.453 -12.082 -69.738 1.00 73.12 997 SER A O 1
ATOM 8172 N N . GLN A 1 998 ? 16.426 -11.054 -71.485 1.00 76.25 998 GLN A N 1
ATOM 8173 C CA . GLN A 1 998 ? 16.304 -9.714 -70.909 1.00 76.25 998 GLN A CA 1
ATOM 8174 C C . GLN A 1 998 ? 14.836 -9.257 -70.853 1.00 76.25 998 GLN A C 1
ATOM 8176 O O . GLN A 1 998 ? 14.413 -8.806 -69.801 1.00 76.25 998 GLN A O 1
ATOM 8181 N N . GLU A 1 999 ? 14.025 -9.494 -71.891 1.00 83.81 999 GLU A N 1
ATOM 8182 C CA . GLU A 1 999 ? 12.578 -9.201 -71.886 1.00 83.81 999 GLU A CA 1
ATOM 8183 C C . GLU A 1 999 ? 11.827 -9.917 -70.742 1.00 83.81 999 GLU A C 1
ATOM 8185 O O . GLU A 1 999 ? 10.898 -9.360 -70.160 1.00 83.81 999 GLU A O 1
ATOM 8190 N N . ILE A 1 1000 ? 12.227 -11.146 -70.392 1.00 77.56 1000 ILE A N 1
ATOM 8191 C CA . ILE A 1 1000 ? 11.654 -11.891 -69.258 1.00 77.56 1000 ILE A CA 1
ATOM 8192 C C . ILE A 1 1000 ? 12.127 -11.306 -67.916 1.00 77.56 1000 ILE A C 1
ATOM 8194 O O . ILE A 1 1000 ? 11.312 -11.157 -67.007 1.00 77.56 1000 ILE A O 1
ATOM 8198 N N . ILE A 1 1001 ? 13.408 -10.939 -67.787 1.00 72.62 1001 ILE A N 1
ATOM 8199 C CA . ILE A 1 1001 ? 13.941 -10.265 -66.587 1.00 72.62 1001 ILE A CA 1
ATOM 8200 C C . ILE A 1 1001 ? 13.258 -8.907 -66.381 1.00 72.62 1001 ILE A C 1
ATOM 8202 O O . ILE A 1 1001 ? 12.862 -8.591 -65.261 1.00 72.62 1001 ILE A O 1
ATOM 8206 N N . ASP A 1 1002 ? 13.072 -8.132 -67.448 1.00 75.25 1002 ASP A N 1
ATOM 8207 C CA . ASP A 1 1002 ? 12.416 -6.827 -67.410 1.00 75.25 1002 ASP A CA 1
ATOM 8208 C C . ASP A 1 1002 ? 10.953 -6.986 -66.964 1.00 75.25 1002 ASP A C 1
ATOM 8210 O O . ASP A 1 1002 ? 10.532 -6.304 -66.035 1.00 75.25 1002 ASP A O 1
ATOM 8214 N N . LYS A 1 1003 ? 10.212 -7.965 -67.508 1.00 76.50 1003 LYS A N 1
ATOM 8215 C CA . LYS A 1 1003 ? 8.824 -8.257 -67.093 1.00 76.50 1003 LYS A CA 1
ATOM 8216 C C . LYS A 1 1003 ? 8.695 -8.776 -65.663 1.00 76.50 1003 LYS A C 1
ATOM 8218 O O . LYS A 1 1003 ? 7.734 -8.428 -64.990 1.00 76.50 1003 LYS A O 1
ATOM 8223 N N . LEU A 1 1004 ? 9.635 -9.586 -65.174 1.00 71.69 1004 LEU A N 1
ATOM 8224 C CA . LEU A 1 1004 ? 9.643 -10.011 -63.767 1.00 71.69 1004 LEU A CA 1
ATOM 8225 C C . LEU A 1 1004 ? 10.015 -8.855 -62.828 1.00 71.69 1004 LEU A C 1
ATOM 8227 O O . LEU A 1 1004 ? 9.489 -8.770 -61.722 1.00 71.69 1004 LEU A O 1
ATOM 8231 N N . THR A 1 1005 ? 10.866 -7.933 -63.283 1.00 70.12 1005 THR A N 1
ATOM 8232 C CA . THR A 1 1005 ? 11.186 -6.690 -62.561 1.00 70.12 1005 THR A CA 1
ATOM 8233 C C . THR A 1 1005 ? 9.979 -5.745 -62.528 1.00 70.12 1005 THR A C 1
ATOM 8235 O O . THR A 1 1005 ? 9.704 -5.139 -61.495 1.00 70.12 1005 THR A O 1
ATOM 8238 N N . GLU A 1 1006 ? 9.228 -5.656 -63.627 1.00 70.56 1006 GLU A N 1
ATOM 8239 C CA . GLU A 1 1006 ? 7.971 -4.909 -63.741 1.00 70.56 1006 GLU A CA 1
ATOM 8240 C C . GLU A 1 1006 ? 6.892 -5.516 -62.829 1.00 70.56 1006 GLU A C 1
ATOM 8242 O O . GLU A 1 1006 ? 6.342 -4.805 -61.995 1.00 70.56 1006 GLU A O 1
ATOM 8247 N N . GLN A 1 1007 ? 6.695 -6.840 -62.853 1.00 66.31 1007 GLN A N 1
ATOM 8248 C CA . GLN A 1 1007 ? 5.772 -7.541 -61.948 1.00 66.31 1007 GLN A CA 1
ATOM 8249 C C . GLN A 1 1007 ? 6.161 -7.411 -60.467 1.00 66.31 1007 GLN A C 1
ATOM 8251 O O . GLN A 1 1007 ? 5.287 -7.223 -59.624 1.00 66.31 1007 GLN A O 1
ATOM 8256 N N . ALA A 1 1008 ? 7.453 -7.443 -60.126 1.00 58.03 1008 ALA A N 1
ATOM 8257 C CA . ALA A 1 1008 ? 7.916 -7.140 -58.769 1.00 58.03 1008 ALA A CA 1
ATOM 8258 C C . ALA A 1 1008 ? 7.663 -5.666 -58.376 1.00 58.03 1008 ALA A C 1
ATOM 8260 O O . ALA A 1 1008 ? 7.448 -5.365 -57.202 1.00 58.03 1008 ALA A O 1
ATOM 8261 N N . GLY A 1 1009 ? 7.644 -4.751 -59.351 1.00 54.84 1009 GLY A N 1
ATOM 8262 C CA . GLY A 1 1009 ? 7.236 -3.355 -59.180 1.00 54.84 1009 GLY A CA 1
ATOM 8263 C C . GLY A 1 1009 ? 5.720 -3.151 -59.049 1.00 54.84 1009 GLY A C 1
ATOM 8264 O O . GLY A 1 1009 ? 5.304 -2.234 -58.345 1.00 54.84 1009 GLY A O 1
ATOM 8265 N N . GLU A 1 1010 ? 4.898 -4.001 -59.670 1.00 53.44 1010 GLU A N 1
ATOM 8266 C CA . GLU A 1 1010 ? 3.429 -3.993 -59.545 1.00 53.44 1010 GLU A CA 1
ATOM 8267 C C . GLU A 1 1010 ? 2.931 -4.688 -58.264 1.00 53.44 1010 GLU A C 1
ATOM 8269 O O . GLU A 1 1010 ? 1.904 -4.296 -57.707 1.00 53.44 1010 GLU A O 1
ATOM 8274 N N . LEU A 1 1011 ? 3.671 -5.683 -57.756 1.00 48.84 1011 LEU A N 1
ATOM 8275 C CA . LEU A 1 1011 ? 3.409 -6.332 -56.462 1.00 48.84 1011 LEU A CA 1
ATOM 8276 C C . LEU A 1 1011 ? 3.737 -5.425 -55.259 1.00 48.84 1011 LEU A C 1
ATOM 8278 O O . LEU A 1 1011 ? 3.217 -5.640 -54.165 1.00 48.84 1011 LEU A O 1
ATOM 8282 N N . MET A 1 1012 ? 4.527 -4.365 -55.459 1.00 47.31 1012 MET A N 1
ATOM 8283 C CA . MET A 1 1012 ? 4.574 -3.222 -54.541 1.00 47.31 1012 MET A CA 1
ATOM 8284 C C . MET A 1 1012 ? 3.281 -2.398 -54.732 1.00 47.31 1012 MET A C 1
ATOM 8286 O O . MET A 1 1012 ? 3.020 -1.939 -55.843 1.00 47.31 1012 MET A O 1
ATOM 8290 N N . PRO A 1 1013 ? 2.439 -2.205 -53.695 1.00 47.47 1013 PRO A N 1
ATOM 8291 C CA . PRO A 1 1013 ? 0.982 -2.108 -53.868 1.00 47.47 1013 PRO A CA 1
ATOM 8292 C C . PRO A 1 1013 ? 0.450 -0.793 -54.479 1.00 47.47 1013 PRO A C 1
ATOM 8294 O O . PRO A 1 1013 ? -0.156 0.035 -53.801 1.00 47.47 1013 PRO A O 1
ATOM 8297 N N . ASN A 1 1014 ? 0.556 -0.662 -55.802 1.00 46.72 1014 ASN A N 1
ATOM 8298 C CA . ASN A 1 1014 ? -0.133 0.340 -56.625 1.00 46.72 1014 ASN A CA 1
ATOM 8299 C C . ASN A 1 1014 ? -1.430 -0.226 -57.246 1.00 46.72 1014 ASN A C 1
ATOM 8301 O O . ASN A 1 1014 ? -1.619 -0.151 -58.459 1.00 46.72 1014 ASN A O 1
ATOM 8305 N N . GLY A 1 1015 ? -2.340 -0.816 -56.456 1.00 43.91 1015 GLY A N 1
ATOM 8306 C CA . GLY A 1 1015 ? -3.535 -1.424 -57.071 1.00 43.91 1015 GLY A CA 1
ATOM 8307 C C . GLY A 1 1015 ? -4.628 -2.050 -56.203 1.00 43.91 1015 GLY A C 1
ATOM 8308 O O . GLY A 1 1015 ? -5.690 -2.359 -56.744 1.00 43.91 1015 GLY A O 1
ATOM 8309 N N . ILE A 1 1016 ? -4.460 -2.215 -54.885 1.00 41.97 1016 ILE A N 1
ATOM 8310 C CA . ILE A 1 1016 ? -5.617 -2.545 -54.031 1.00 41.97 1016 ILE A CA 1
ATOM 8311 C C . ILE A 1 1016 ? -6.513 -1.301 -53.933 1.00 41.97 1016 ILE A C 1
ATOM 8313 O O . ILE A 1 1016 ? -6.023 -0.172 -53.887 1.00 41.97 1016 ILE A O 1
ATOM 8317 N N . ASN A 1 1017 ? -7.837 -1.494 -53.929 1.00 45.59 1017 ASN A N 1
ATOM 8318 C CA . ASN A 1 1017 ? -8.846 -0.432 -54.064 1.00 45.59 1017 ASN A CA 1
ATOM 8319 C C . ASN A 1 1017 ? -9.024 0.450 -52.804 1.00 45.59 1017 ASN A C 1
ATOM 8321 O O . ASN A 1 1017 ? -10.124 0.894 -52.475 1.00 45.59 1017 ASN A O 1
ATOM 8325 N N . CYS A 1 1018 ? -7.926 0.748 -52.110 1.00 45.16 1018 CYS A N 1
ATOM 8326 C CA . CYS A 1 1018 ? -7.888 1.622 -50.946 1.00 45.16 1018 CYS A CA 1
ATOM 8327 C C . CYS A 1 1018 ? -8.277 3.067 -51.287 1.00 45.16 1018 CYS A C 1
ATOM 8329 O O . CYS A 1 1018 ? -8.527 3.842 -50.380 1.00 45.16 1018 CYS A O 1
ATOM 8331 N N . ASN A 1 1019 ? -8.362 3.471 -52.561 1.00 44.06 1019 ASN A N 1
ATOM 8332 C CA . ASN A 1 1019 ? -8.692 4.853 -52.934 1.00 44.06 1019 ASN A CA 1
ATOM 8333 C C . ASN A 1 1019 ? -10.062 5.331 -52.423 1.00 44.06 1019 ASN A C 1
ATOM 8335 O O . ASN A 1 1019 ? -10.243 6.539 -52.280 1.00 44.06 1019 ASN A O 1
ATOM 8339 N N . LEU A 1 1020 ? -11.011 4.436 -52.115 1.00 44.75 1020 LEU A N 1
ATOM 8340 C CA . LEU A 1 1020 ? -12.274 4.833 -51.486 1.00 44.75 1020 LEU A CA 1
ATOM 8341 C C . LEU A 1 1020 ? -12.094 5.079 -49.978 1.00 44.75 1020 LEU A C 1
ATOM 8343 O O . LEU A 1 1020 ? -12.377 6.178 -49.502 1.00 44.75 1020 LEU A O 1
ATOM 8347 N N . GLU A 1 1021 ? -11.545 4.104 -49.249 1.00 46.53 1021 GLU A N 1
ATOM 8348 C CA . GLU A 1 1021 ? -11.317 4.190 -47.798 1.00 46.53 1021 GLU A CA 1
ATOM 8349 C C . GLU A 1 1021 ? -10.248 5.227 -47.433 1.00 46.53 1021 GLU A C 1
ATOM 8351 O O . GLU A 1 1021 ? -10.452 6.010 -46.518 1.00 46.53 1021 GLU A O 1
ATOM 8356 N N . LEU A 1 1022 ? -9.156 5.333 -48.190 1.00 47.12 1022 LEU A N 1
ATOM 8357 C CA . LEU A 1 1022 ? -8.117 6.352 -48.022 1.00 47.12 1022 LEU A CA 1
ATOM 8358 C C . LEU A 1 1022 ? -8.626 7.757 -48.390 1.00 47.12 1022 LEU A C 1
ATOM 8360 O O . LEU A 1 1022 ? -8.162 8.737 -47.815 1.00 47.12 1022 LEU A O 1
ATOM 8364 N N . SER A 1 1023 ? -9.602 7.884 -49.302 1.00 54.16 1023 SER A N 1
ATOM 8365 C CA . SER A 1 1023 ? -10.288 9.168 -49.545 1.00 54.16 1023 SER A CA 1
ATOM 8366 C C . SER A 1 1023 ? -11.260 9.527 -48.426 1.00 54.16 1023 SER A C 1
ATOM 8368 O O . SER A 1 1023 ? -11.439 10.709 -48.134 1.00 54.16 1023 SER A O 1
ATOM 8370 N N . GLN A 1 1024 ? -11.894 8.533 -47.804 1.00 50.22 1024 GLN A N 1
ATOM 8371 C CA . GLN A 1 1024 ? -12.763 8.727 -46.647 1.00 50.22 1024 GLN A CA 1
ATOM 8372 C C . GLN A 1 1024 ? -11.938 9.091 -45.404 1.00 50.22 1024 GLN A C 1
ATOM 8374 O O . GLN A 1 1024 ? -12.188 10.126 -44.797 1.00 50.22 1024 GLN A O 1
ATOM 8379 N N . MET A 1 1025 ? -10.868 8.344 -45.136 1.00 51.91 1025 MET A N 1
ATOM 8380 C CA . MET A 1 1025 ? -9.857 8.612 -44.115 1.00 51.91 1025 MET A CA 1
ATOM 8381 C C . MET A 1 1025 ? -9.184 9.974 -44.330 1.00 51.91 1025 MET A C 1
ATOM 8383 O O . MET A 1 1025 ? -9.059 10.731 -43.378 1.00 51.91 1025 MET A O 1
ATOM 8387 N N . LYS A 1 1026 ? -8.839 10.370 -45.569 1.00 64.00 1026 LYS A N 1
ATOM 8388 C CA . LYS A 1 1026 ? -8.384 11.747 -45.851 1.00 64.00 1026 LYS A CA 1
ATOM 8389 C C . LYS A 1 1026 ? -9.424 12.787 -45.462 1.00 64.00 1026 LYS A C 1
ATOM 8391 O O . LYS A 1 1026 ? -9.060 13.790 -44.866 1.00 64.00 1026 LYS A O 1
ATOM 8396 N N . ARG A 1 1027 ? -10.699 12.555 -45.780 1.00 64.56 1027 ARG A N 1
ATOM 8397 C CA . ARG A 1 1027 ? -11.790 13.489 -45.471 1.00 64.56 1027 ARG A CA 1
ATOM 8398 C C . ARG A 1 1027 ? -12.036 13.593 -43.964 1.00 64.56 1027 ARG A C 1
ATOM 8400 O O . ARG A 1 1027 ? -12.289 14.684 -43.471 1.00 64.56 1027 ARG A O 1
ATOM 8407 N N . GLU A 1 1028 ? -11.900 12.490 -43.234 1.00 62.38 1028 GLU A N 1
ATOM 8408 C CA . GLU A 1 1028 ? -11.967 12.439 -41.770 1.00 62.38 1028 GLU A CA 1
ATOM 8409 C C . GLU A 1 1028 ? -10.732 13.102 -41.130 1.00 62.38 1028 GLU A C 1
ATOM 8411 O O . GLU A 1 1028 ? -10.887 13.933 -40.239 1.00 62.38 1028 GLU A O 1
ATOM 8416 N N . CYS A 1 1029 ? -9.519 12.869 -41.643 1.00 60.47 1029 CYS A N 1
ATOM 8417 C CA . CYS A 1 1029 ? -8.301 13.572 -41.226 1.00 60.47 1029 CYS A CA 1
ATOM 8418 C C . CYS A 1 1029 ? -8.332 15.076 -41.549 1.00 60.47 1029 CYS A C 1
ATOM 8420 O O . CYS A 1 1029 ? -7.838 15.872 -40.756 1.00 60.47 1029 CYS A O 1
ATOM 8422 N N . GLU A 1 1030 ? -8.921 15.495 -42.671 1.00 70.12 1030 GLU A N 1
ATOM 8423 C CA . GLU A 1 1030 ? -9.153 16.909 -42.995 1.00 70.12 1030 GLU A CA 1
ATOM 8424 C C . GLU A 1 1030 ? -10.192 17.531 -42.052 1.00 70.12 1030 GLU A C 1
ATOM 8426 O O . GLU A 1 1030 ? -9.995 18.656 -41.594 1.00 70.12 1030 GLU A O 1
ATOM 8431 N N . TYR A 1 1031 ? -11.245 16.793 -41.682 1.00 67.12 1031 TYR A N 1
ATOM 8432 C CA . TYR A 1 1031 ? -12.243 17.239 -40.706 1.00 67.12 1031 TYR A CA 1
ATOM 8433 C C . TYR A 1 1031 ? -11.657 17.358 -39.289 1.00 67.12 1031 TYR A C 1
ATOM 8435 O O . TYR A 1 1031 ? -11.906 18.345 -38.597 1.00 67.12 1031 TYR A O 1
ATOM 8443 N N . LEU A 1 1032 ? -10.822 16.399 -38.874 1.00 64.06 1032 LEU A N 1
ATOM 8444 C CA . LEU A 1 1032 ? -10.091 16.428 -37.604 1.00 64.06 1032 LEU A CA 1
ATOM 8445 C C . LEU A 1 1032 ? -9.042 17.545 -37.580 1.00 64.06 1032 LEU A C 1
ATOM 8447 O O . LEU A 1 1032 ? -8.979 18.288 -36.606 1.00 64.06 1032 LEU A O 1
ATOM 8451 N N . ARG A 1 1033 ? -8.276 17.734 -38.663 1.00 67.19 1033 ARG A N 1
ATOM 8452 C CA . ARG A 1 1033 ? -7.322 18.846 -38.795 1.00 67.19 1033 ARG A CA 1
ATOM 8453 C C . ARG A 1 1033 ? -8.044 20.196 -38.763 1.00 67.19 1033 ARG A C 1
ATOM 8455 O O . ARG A 1 1033 ? -7.578 21.099 -38.082 1.00 67.19 1033 ARG A O 1
ATOM 8462 N N . TYR A 1 1034 ? -9.207 20.327 -39.406 1.00 71.56 1034 TYR A N 1
ATOM 8463 C CA . TYR A 1 1034 ? -10.044 21.530 -39.319 1.00 71.56 1034 TYR A CA 1
ATOM 8464 C C . TYR A 1 1034 ? -10.570 21.773 -37.894 1.00 71.56 1034 TYR A C 1
ATOM 8466 O O . TYR A 1 1034 ? -10.492 22.896 -37.393 1.00 71.56 1034 TYR A O 1
ATOM 8474 N N . ALA A 1 1035 ? -11.053 20.729 -37.210 1.00 62.72 1035 ALA A N 1
ATOM 8475 C CA . ALA A 1 1035 ? -11.498 20.815 -35.820 1.00 62.72 1035 ALA A CA 1
ATOM 8476 C C . ALA A 1 1035 ? -10.352 21.215 -34.872 1.00 62.72 1035 ALA A C 1
ATOM 8478 O O . ALA A 1 1035 ? -10.537 22.102 -34.040 1.00 62.72 1035 ALA A O 1
ATOM 8479 N N . GLN A 1 1036 ? -9.162 20.633 -35.048 1.00 60.31 1036 GLN A N 1
ATOM 8480 C CA . GLN A 1 1036 ? -7.947 20.995 -34.319 1.00 60.31 1036 GLN A CA 1
ATOM 8481 C C . GLN A 1 1036 ? -7.559 22.457 -34.575 1.00 60.31 1036 GLN A C 1
ATOM 8483 O O . GLN A 1 1036 ? -7.418 23.209 -33.617 1.00 60.31 1036 GLN A O 1
ATOM 8488 N N . THR A 1 1037 ? -7.469 22.905 -35.834 1.00 73.81 1037 THR A N 1
ATOM 8489 C CA . THR A 1 1037 ? -7.146 24.308 -36.160 1.00 73.81 1037 THR A CA 1
ATOM 8490 C C . THR A 1 1037 ? -8.158 25.288 -35.553 1.00 73.81 1037 THR A C 1
ATOM 8492 O O . THR A 1 1037 ? -7.783 26.366 -35.098 1.00 73.81 1037 THR A O 1
ATOM 8495 N N . ASN A 1 1038 ? -9.443 24.922 -35.498 1.00 64.25 1038 ASN A N 1
ATOM 8496 C CA . ASN A 1 1038 ? -10.484 25.742 -34.873 1.00 64.25 1038 ASN A CA 1
ATOM 8497 C C . ASN A 1 1038 ? -10.363 25.764 -33.332 1.00 64.25 1038 ASN A C 1
ATOM 8499 O O . ASN A 1 1038 ? -10.583 26.799 -32.706 1.00 64.25 1038 ASN A O 1
ATOM 8503 N N . MET A 1 1039 ? -9.953 24.652 -32.715 1.00 68.06 1039 MET A N 1
ATOM 8504 C CA . MET A 1 1039 ? -9.684 24.558 -31.275 1.00 68.06 1039 MET A CA 1
ATOM 8505 C C . MET A 1 1039 ? -8.424 25.344 -30.875 1.00 68.06 1039 MET A C 1
ATOM 8507 O O . MET A 1 1039 ? -8.453 26.106 -29.912 1.00 68.06 1039 MET A O 1
ATOM 8511 N N . GLU A 1 1040 ? -7.351 25.246 -31.662 1.00 66.62 1040 GLU A N 1
ATOM 8512 C CA . GLU A 1 1040 ? -6.129 26.049 -31.523 1.00 66.62 1040 GLU A CA 1
ATOM 8513 C C . GLU A 1 1040 ? -6.418 27.547 -31.708 1.00 66.62 1040 GLU A C 1
ATOM 8515 O O . GLU A 1 1040 ? -5.921 28.369 -30.940 1.00 66.62 1040 GLU A O 1
ATOM 8520 N N . ALA A 1 1041 ? -7.287 27.920 -32.656 1.00 69.44 1041 ALA A N 1
ATOM 8521 C CA . ALA A 1 1041 ? -7.736 29.301 -32.827 1.00 69.44 1041 ALA A CA 1
ATOM 8522 C C . ALA A 1 1041 ? -8.555 29.816 -31.626 1.00 69.44 1041 ALA A C 1
ATOM 8524 O O . ALA A 1 1041 ? -8.394 30.971 -31.230 1.00 69.44 1041 ALA A O 1
ATOM 8525 N N . GLN A 1 1042 ? -9.396 28.976 -31.009 1.00 65.12 1042 GLN A N 1
ATOM 8526 C CA . GLN A 1 1042 ? -10.126 29.331 -29.784 1.00 65.12 1042 GLN A CA 1
ATOM 8527 C C . GLN A 1 1042 ? -9.198 29.454 -28.568 1.00 65.12 1042 GLN A C 1
ATOM 8529 O O . GLN A 1 1042 ? -9.326 30.414 -27.808 1.00 65.12 1042 GLN A O 1
ATOM 8534 N N . LEU A 1 1043 ? -8.216 28.560 -28.418 1.00 66.81 1043 LEU A N 1
ATOM 8535 C CA . LEU A 1 1043 ? -7.184 28.655 -27.380 1.00 66.81 1043 LEU A CA 1
ATOM 8536 C C . LEU A 1 1043 ? -6.319 29.911 -27.555 1.00 66.81 1043 LEU A C 1
ATOM 8538 O O . LEU A 1 1043 ? -6.084 30.627 -26.584 1.00 66.81 1043 LEU A O 1
ATOM 8542 N N . ALA A 1 1044 ? -5.920 30.240 -28.787 1.00 67.94 1044 ALA A N 1
ATOM 8543 C CA . ALA A 1 1044 ? -5.204 31.476 -29.098 1.00 67.94 1044 ALA A CA 1
ATOM 8544 C C . ALA A 1 1044 ? -6.051 32.732 -28.819 1.00 67.94 1044 ALA A C 1
ATOM 8546 O O . ALA A 1 1044 ? -5.518 33.740 -28.352 1.00 67.94 1044 ALA A O 1
ATOM 8547 N N . LEU A 1 1045 ? -7.368 32.682 -29.055 1.00 68.31 1045 LEU A N 1
ATOM 8548 C CA . LEU A 1 1045 ? -8.297 33.756 -28.690 1.00 68.31 1045 LEU A CA 1
ATOM 8549 C C . LEU A 1 1045 ? -8.470 33.896 -27.172 1.00 68.31 1045 LEU A C 1
ATOM 8551 O O . LEU A 1 1045 ? -8.516 35.033 -26.701 1.00 68.31 1045 LEU A O 1
ATOM 8555 N N . SER A 1 1046 ? -8.506 32.794 -26.408 1.00 69.88 1046 SER A N 1
ATOM 8556 C CA . SER A 1 1046 ? -8.479 32.857 -24.938 1.00 69.88 1046 SER A CA 1
ATOM 8557 C C . SER A 1 1046 ? -7.168 33.470 -24.468 1.00 69.88 1046 SER A C 1
ATOM 8559 O O . SER A 1 1046 ? -7.193 34.563 -23.920 1.00 69.88 1046 SER A O 1
ATOM 8561 N N . HIS A 1 1047 ? -6.018 32.885 -24.822 1.00 63.91 1047 HIS A N 1
ATOM 8562 C CA . HIS A 1 1047 ? -4.703 33.414 -24.444 1.00 63.91 1047 HIS A CA 1
ATOM 8563 C C . HIS A 1 1047 ? -4.538 34.898 -24.794 1.00 63.91 1047 HIS A C 1
ATOM 8565 O O . HIS A 1 1047 ? -3.992 35.656 -23.999 1.00 63.91 1047 HIS A O 1
ATOM 8571 N N . LYS A 1 1048 ? -5.034 35.352 -25.952 1.00 71.56 1048 LYS A N 1
ATOM 8572 C CA . LYS A 1 1048 ? -4.974 36.769 -26.336 1.00 71.56 1048 LYS A CA 1
ATOM 8573 C C . LYS A 1 1048 ? -5.897 37.658 -25.494 1.00 71.56 1048 LYS A C 1
ATOM 8575 O O . LYS A 1 1048 ? -5.540 38.803 -25.226 1.00 71.56 1048 LYS A O 1
ATOM 8580 N N . LYS A 1 1049 ? -7.051 37.151 -25.053 1.00 70.56 1049 LYS A N 1
ATOM 8581 C CA . LYS A 1 1049 ? -7.959 37.827 -24.113 1.00 70.56 1049 LYS A CA 1
ATOM 8582 C C . LYS A 1 1049 ? -7.389 37.849 -22.691 1.00 70.56 1049 LYS A C 1
ATOM 8584 O O . LYS A 1 1049 ? -7.473 38.879 -22.027 1.00 70.56 1049 LYS A O 1
ATOM 8589 N N . ASP A 1 1050 ? -6.773 36.760 -22.254 1.00 67.12 1050 ASP A N 1
ATOM 8590 C CA . ASP A 1 1050 ? -6.185 36.609 -20.923 1.00 67.12 1050 ASP A CA 1
ATOM 8591 C C . ASP A 1 1050 ? -4.924 37.485 -20.797 1.00 67.12 1050 ASP A C 1
ATOM 8593 O O . ASP A 1 1050 ? -4.798 38.257 -19.849 1.00 67.12 1050 ASP A O 1
ATOM 8597 N N . VAL A 1 1051 ? -4.066 37.509 -21.828 1.00 64.69 1051 VAL A N 1
ATOM 8598 C CA . VAL A 1 1051 ? -2.937 38.452 -21.945 1.00 64.69 1051 VAL A CA 1
ATOM 8599 C C . VAL A 1 1051 ? -3.413 39.905 -22.035 1.00 64.69 1051 VAL A C 1
ATOM 8601 O O . VAL A 1 1051 ? -2.838 40.753 -21.359 1.00 64.69 1051 VAL A O 1
ATOM 8604 N N . LYS A 1 1052 ? -4.477 40.221 -22.794 1.00 66.19 1052 LYS A N 1
ATOM 8605 C CA . LYS A 1 1052 ? -5.038 41.589 -22.819 1.00 66.19 1052 LYS A CA 1
ATOM 8606 C C . LYS A 1 1052 ? -5.542 42.005 -21.434 1.00 66.19 1052 LYS A C 1
ATOM 8608 O O . LYS A 1 1052 ? -5.179 43.074 -20.963 1.00 66.19 1052 LYS A O 1
ATOM 8613 N N . THR A 1 1053 ? -6.261 41.122 -20.740 1.00 68.06 1053 THR A N 1
ATOM 8614 C CA . THR A 1 1053 ? -6.731 41.348 -19.361 1.00 68.06 1053 THR A CA 1
ATOM 8615 C C . THR A 1 1053 ? -5.561 41.548 -18.390 1.00 68.06 1053 THR A C 1
ATOM 8617 O O . THR A 1 1053 ? -5.643 42.389 -17.501 1.00 68.06 1053 THR A O 1
ATOM 8620 N N . MET A 1 1054 ? -4.450 40.829 -18.577 1.00 56.66 1054 MET A N 1
ATOM 8621 C CA . MET A 1 1054 ? -3.237 40.978 -17.768 1.00 56.66 1054 MET A CA 1
ATOM 8622 C C . MET A 1 1054 ? -2.498 42.300 -18.043 1.00 56.66 1054 MET A C 1
ATOM 8624 O O . MET A 1 1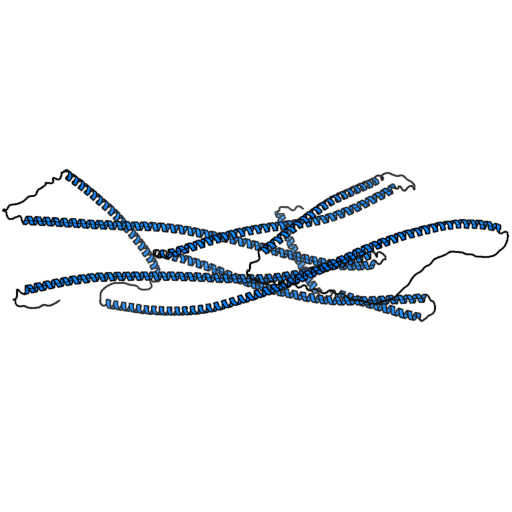054 ? -2.027 42.931 -17.102 1.00 56.66 1054 MET A O 1
ATOM 8628 N N . ILE A 1 1055 ? -2.433 42.752 -19.300 1.00 60.75 1055 ILE A N 1
ATOM 8629 C CA . ILE A 1 1055 ? -1.871 44.061 -19.687 1.00 60.75 1055 ILE A CA 1
ATOM 8630 C C . ILE A 1 1055 ? -2.727 45.200 -19.119 1.00 60.75 1055 ILE A C 1
ATOM 8632 O O . ILE A 1 1055 ? -2.199 46.098 -18.460 1.00 60.75 1055 ILE A O 1
ATOM 8636 N N . ASP A 1 1056 ? -4.048 45.121 -19.300 1.00 65.19 1056 ASP A N 1
ATOM 8637 C CA . ASP A 1 1056 ? -5.002 46.116 -18.804 1.00 65.19 1056 ASP A CA 1
ATOM 8638 C C . ASP A 1 1056 ? -4.976 46.186 -17.256 1.00 65.19 1056 ASP A C 1
ATOM 8640 O O . ASP A 1 1056 ? -5.031 47.274 -16.683 1.00 65.19 1056 ASP A O 1
ATOM 8644 N N . ALA A 1 1057 ? -4.794 45.050 -16.564 1.00 60.00 1057 ALA A N 1
ATOM 8645 C CA . ALA A 1 1057 ? -4.626 44.986 -15.106 1.00 60.00 1057 ALA A CA 1
ATOM 8646 C C . ALA A 1 1057 ? -3.261 45.498 -14.598 1.00 60.00 1057 ALA A C 1
ATOM 8648 O O . ALA A 1 1057 ? -3.152 45.889 -13.435 1.00 60.00 1057 ALA A O 1
ATOM 8649 N N . LEU A 1 1058 ? -2.227 45.516 -15.447 1.00 60.44 1058 LEU A N 1
ATOM 8650 C CA . LEU A 1 1058 ? -0.907 46.083 -15.139 1.00 60.44 1058 LEU A CA 1
ATOM 8651 C C . LEU A 1 1058 ? -0.806 47.585 -15.462 1.00 60.44 1058 LEU A C 1
ATOM 8653 O O . LEU A 1 1058 ? 0.215 48.203 -15.160 1.00 60.44 1058 LEU A O 1
ATOM 8657 N N . GLY A 1 1059 ? -1.848 48.188 -16.048 1.00 50.66 1059 GLY A N 1
ATOM 8658 C CA . GLY A 1 1059 ? -1.904 49.625 -16.336 1.00 50.66 1059 GLY A CA 1
ATOM 8659 C C . GLY A 1 1059 ? -0.931 50.097 -17.423 1.00 50.66 1059 GLY A C 1
ATOM 8660 O O . GLY A 1 1059 ? -0.659 51.295 -17.522 1.00 50.66 1059 GLY A O 1
ATOM 8661 N N . LEU A 1 1060 ? -0.397 49.176 -18.230 1.00 53.56 1060 LEU A N 1
ATOM 8662 C CA . LEU A 1 1060 ? 0.491 49.488 -19.348 1.00 53.56 1060 LEU A CA 1
ATOM 8663 C C . LEU A 1 1060 ? -0.353 49.889 -20.564 1.00 53.56 1060 LEU A C 1
ATOM 8665 O O . LEU A 1 1060 ? -0.872 49.036 -21.278 1.00 53.56 1060 LEU A O 1
ATOM 8669 N N . GLY A 1 1061 ? -0.518 51.198 -20.765 1.00 45.72 1061 GLY A N 1
ATOM 8670 C CA . GLY A 1 1061 ? -1.212 51.743 -21.933 1.00 45.72 1061 GLY A CA 1
ATOM 8671 C C . GLY A 1 1061 ? -0.459 51.465 -23.238 1.00 45.72 1061 GLY A C 1
ATOM 8672 O O . GLY A 1 1061 ? 0.763 51.595 -23.286 1.00 45.72 1061 GLY A O 1
ATOM 8673 N N . ASP A 1 1062 ? -1.203 51.099 -24.283 1.00 54.78 1062 ASP A N 1
ATOM 8674 C CA . ASP A 1 1062 ? -0.682 50.819 -25.625 1.00 54.78 1062 ASP A CA 1
ATOM 8675 C C . ASP A 1 1062 ? -0.095 52.100 -26.272 1.00 54.78 1062 ASP A C 1
ATOM 8677 O O . ASP A 1 1062 ? -0.847 53.019 -26.600 1.00 54.78 1062 ASP A O 1
ATOM 8681 N N . ASP A 1 1063 ? 1.228 52.155 -26.489 1.00 43.19 1063 ASP A N 1
ATOM 8682 C CA . ASP A 1 1063 ? 1.910 53.223 -27.247 1.00 43.19 1063 ASP A CA 1
ATOM 8683 C C . ASP A 1 1063 ? 3.101 52.641 -28.061 1.00 43.19 1063 ASP A C 1
ATOM 8685 O O . ASP A 1 1063 ? 4.239 52.574 -27.586 1.00 43.19 1063 ASP A O 1
ATOM 8689 N N . ASN A 1 1064 ? 2.814 52.256 -29.319 1.00 37.59 1064 ASN A N 1
ATOM 8690 C CA . ASN A 1 1064 ? 3.600 51.449 -30.294 1.00 37.59 1064 ASN A CA 1
ATOM 8691 C C . ASN A 1 1064 ? 3.580 49.920 -30.106 1.00 37.59 1064 ASN A C 1
ATOM 8693 O O . ASN A 1 1064 ? 4.494 49.374 -29.451 1.00 37.59 1064 ASN A O 1
#

Radius of gyration: 76.4 Å; chains: 1; bounding box: 191×108×263 Å

Secondary structure (DSSP, 8-state):
-------------TTTHHHHHHHHHHHHHHHHHHHHHHHHHHHHHHHHHHHHHHHHHHHHHHHHHHHHHHHHHHHHHHHHHHHHHHHHHHHHHHHHHHHHHHHHHHHHHHHHHHHHHHHHHHHHHHHHHHHHHHHHHHHHHHHHHHHHHHHHHHHHHHHHT--S--HHHHHHHHHHHHHHHHHHHHHHHHHHHHHHHHHHHHHHHHHHHHHHHHHHHHHHHHHHHHHHHHHHHHHHHHHHHHHHHHHHHHHHHHHHHHHHHHHHHHHHHHHHHHHHHHHHHHHHHHHHHHHHHHHHHHHHHHHHHHHHHHHHHHSSS-------------------HHHHHHHHHHHHHHHHHHHHHHHHHHHHHHHHHHHHHHHHHHHHHHHHHHHHHHHHHHHHHHHHHHHH--S----------TTHHHHHHHHHHHHHHHHHHHHHHHHHHHHHHHHHHHHHHHHHHHHHHHHHHHHHHHHHHHHHHHHHHHHHHHHHHHHHHHHHHHHHHHHHHHHHHHHHHHHHHHHHHHHHHHHHHHHHHHHHHHHHHHHHHHHHHHHHHHHHHHHHHHHHHHHHHHHHHHHHHHHHHHHHHHHHHHHTTS--------------------------------------PPPP-----------------S-HHHHHHHHHHHHHHHHHHHHHHHHHHHHHHHHHHHHHHHHHHHHHHHHHHHHHHHHHHHHHHHHGGGS--------------HHHHHHHHHHHHHHHHHHHHHHHHHHHHHHHHHHHHHHHHHHHHHHHHHHHHHHHHHHHHHHHHHHHHHHHHHHHHHHHHHHHHHHHHHHHHHHHHHHHHTTTTTTGGGSSTHHHHHHHHHHHHHHHHHHHHHHHHHHHHHHHHHHHHHHHHHHHHHHHHHHHHHHHHHHHHHHHHHHHHHHHHHHHHHHHHHHHHHHHHHHHHHHHHHHHHHHHHHHHHHHHHHHH--S--HHHHHHHHHHHHHHHHHHHHHHHHHHHHHHHHHHHHHTTTS-SSTHHHHHHHHHHHHHHHHHHHHHHHHHHHHHHHHHHHHHHHHT-----